Protein AF-0000000086491512 (afdb_homodimer)

Nearest PDB structures (foldseek):
  4dlp-assembly1_A  TM=9.128E-01  e=1.195E-44  Brucella abortus 2308
  5xet-assembly1_C  TM=9.306E-01  e=9.714E-44  Mycobacterium tuberculosis H37Ra
  4eg6-assembly1_A  TM=9.139E-01  e=1.022E-43  Trypanosoma brucei brucei TREU927
  4py2-assembly3_C  TM=9.004E-01  e=7.149E-44  Brucella abortus 2308
  4py2-assembly2_B  TM=9.064E-01  e=6.113E-43  Brucella abortus 2308

Radius of gyration: 36.21 Å; Cα contacts (8 Å, |Δi|>4): 1799; chains: 2; bounding box: 87×126×78 Å

Structure (mmCIF, N/CA/C/O backbone):
data_AF-0000000086491512-model_v1
#
loop_
_entity.id
_entity.type
_entity.pdbx_description
1 polymer 'Methionine--tRNA ligase, mitochondrial'
#
loop_
_atom_site.group_PDB
_atom_site.id
_atom_site.type_symbol
_atom_site.label_atom_id
_atom_site.label_alt_id
_atom_site.label_comp_id
_atom_site.label_asym_id
_atom_site.label_entity_id
_atom_site.label_seq_id
_atom_site.pdbx_PDB_ins_code
_atom_site.Cartn_x
_atom_site.Cartn_y
_atom_site.Cartn_z
_atom_site.occupancy
_atom_site.B_iso_or_equiv
_atom_site.auth_seq_id
_atom_site.auth_comp_id
_atom_site.auth_asym_id
_atom_site.auth_atom_id
_atom_site.pdbx_PDB_model_num
ATOM 1 N N . MET A 1 1 ? -17.016 -0.251 -33.25 1 19.7 1 MET A N 1
ATOM 2 C CA . MET A 1 1 ? -16.125 -0.388 -32.094 1 19.7 1 MET A CA 1
ATOM 3 C C . MET A 1 1 ? -16.859 -1.003 -30.906 1 19.7 1 MET A C 1
ATOM 5 O O . MET A 1 1 ? -16.281 -1.149 -29.828 1 19.7 1 MET A O 1
ATOM 9 N N . ARG A 1 2 ? -18.297 -1.092 -30.984 1 21.94 2 ARG A N 1
ATOM 10 C CA . ARG A 1 2 ? -19.562 -1.501 -30.391 1 21.94 2 ARG A CA 1
ATOM 11 C C . ARG A 1 2 ? -19.688 -3.02 -30.359 1 21.94 2 ARG A C 1
ATOM 13 O O . ARG A 1 2 ? -20.328 -3.576 -29.469 1 21.94 2 ARG A O 1
ATOM 20 N N . ARG A 1 3 ? -19.328 -3.566 -31.469 1 24.61 3 ARG A N 1
ATOM 21 C CA . ARG A 1 3 ? -19.641 -4.949 -31.812 1 24.61 3 ARG A CA 1
ATOM 22 C C . ARG A 1 3 ? -18.75 -5.918 -31.031 1 24.61 3 ARG A C 1
ATOM 24 O O . ARG A 1 3 ? -19.094 -7.094 -30.891 1 24.61 3 ARG A O 1
ATOM 31 N N . LEU A 1 4 ? -17.516 -5.441 -31 1 23.3 4 LEU A N 1
ATOM 32 C CA . LEU A 1 4 ? -16.578 -6.492 -30.594 1 23.3 4 LEU A CA 1
ATOM 33 C C . LEU A 1 4 ? -16.734 -6.824 -29.109 1 23.3 4 LEU A C 1
ATOM 35 O O . LEU A 1 4 ? -15.992 -7.645 -28.578 1 23.3 4 LEU A O 1
ATOM 39 N N . LEU A 1 5 ? -17.594 -6.02 -28.438 1 23.36 5 LEU A N 1
ATOM 40 C CA . LEU A 1 5 ? -17.719 -6.039 -26.984 1 23.36 5 LEU A CA 1
ATOM 41 C C . LEU A 1 5 ? -18.578 -7.223 -26.531 1 23.36 5 LEU A C 1
ATOM 43 O O . LEU A 1 5 ? -18.797 -7.406 -25.344 1 23.36 5 LEU A O 1
ATOM 47 N N . SER A 1 6 ? -19.344 -7.848 -27.438 1 23.67 6 SER A N 1
ATOM 48 C CA . SER A 1 6 ? -20.5 -8.68 -27.125 1 23.67 6 SER A CA 1
ATOM 49 C C . SER A 1 6 ? -20.078 -10.055 -26.625 1 23.67 6 SER A C 1
ATOM 51 O O . SER A 1 6 ? -20.812 -10.711 -25.891 1 23.67 6 SER A O 1
ATOM 53 N N . LYS A 1 7 ? -19.125 -10.648 -27.359 1 30.23 7 LYS A N 1
ATOM 54 C CA . LYS A 1 7 ? -18.984 -12.094 -27.297 1 30.23 7 LYS A CA 1
ATOM 55 C C . LYS A 1 7 ? -18.422 -12.523 -25.953 1 30.23 7 LYS A C 1
ATOM 57 O O . LYS A 1 7 ? -18.281 -13.719 -25.672 1 30.23 7 LYS A O 1
ATOM 62 N N . PHE A 1 8 ? -17.719 -11.703 -25.328 1 28.42 8 PHE A N 1
ATOM 63 C CA . PHE A 1 8 ? -16.969 -12.289 -24.219 1 28.42 8 PHE A CA 1
ATOM 64 C C . PHE A 1 8 ? -17.859 -12.516 -23.016 1 28.42 8 PHE A C 1
ATOM 66 O O . PHE A 1 8 ? -17.375 -12.703 -21.891 1 28.42 8 PHE A O 1
ATOM 73 N N . PHE A 1 9 ? -19.219 -12.391 -23.219 1 28.22 9 PHE A N 1
ATOM 74 C CA . PHE A 1 9 ? -20.109 -12.398 -22.062 1 28.22 9 PHE A CA 1
ATOM 75 C C . PHE A 1 9 ? -20.266 -13.812 -21.516 1 28.22 9 PHE A C 1
ATOM 77 O O . PHE A 1 9 ? -20.656 -14 -20.359 1 28.22 9 PHE A O 1
ATOM 84 N N . ALA A 1 10 ? -20.766 -14.781 -22.438 1 27.97 10 ALA A N 1
ATOM 85 C CA . ALA A 1 10 ? -21.672 -15.812 -21.922 1 27.97 10 ALA A CA 1
ATOM 86 C C . ALA A 1 10 ? -20.906 -16.859 -21.109 1 27.97 10 ALA A C 1
ATOM 88 O O . ALA A 1 10 ? -21.375 -17.969 -20.906 1 27.97 10 ALA A O 1
ATOM 89 N N . GLN A 1 11 ? -19.656 -16.922 -21.203 1 26.17 11 GLN A N 1
ATOM 90 C CA . GLN A 1 11 ? -19.203 -18.125 -20.531 1 26.17 11 GLN A CA 1
ATOM 91 C C . GLN A 1 11 ? -19.625 -18.125 -19.062 1 26.17 11 GLN A C 1
ATOM 93 O O . GLN A 1 11 ? -19.766 -17.062 -18.453 1 26.17 11 GLN A O 1
ATOM 98 N N . LYS A 1 12 ? -20.109 -19.219 -18.516 1 33 12 LYS A N 1
ATOM 99 C CA . LYS A 1 12 ? -20.422 -19.391 -17.094 1 33 12 LYS A CA 1
ATOM 100 C C . LYS A 1 12 ? -19.375 -18.688 -16.234 1 33 12 LYS A C 1
ATOM 102 O O . LYS A 1 12 ? -18.172 -18.906 -16.375 1 33 12 LYS A O 1
ATOM 107 N N . PRO A 1 13 ? -19.797 -17.406 -15.711 1 35.28 13 PRO A N 1
ATOM 108 C CA . PRO A 1 13 ? -18.859 -16.594 -14.922 1 35.28 13 PRO A CA 1
ATOM 109 C C . PRO A 1 13 ? -17.922 -17.438 -14.062 1 35.28 13 PRO A C 1
ATOM 111 O O . PRO A 1 13 ? -18.359 -18.078 -13.102 1 35.28 13 PRO A O 1
ATOM 114 N N . THR A 1 14 ? -17.266 -18.422 -14.523 1 35.38 14 THR A N 1
ATOM 115 C CA . THR A 1 14 ? -16.25 -18.969 -13.641 1 35.38 14 THR A CA 1
ATOM 116 C C . THR A 1 14 ? -15.672 -17.875 -12.734 1 35.38 14 THR A C 1
ATOM 118 O O . THR A 1 14 ? -15.203 -16.844 -13.219 1 35.38 14 THR A O 1
ATOM 121 N N . ARG A 1 15 ? -15.898 -17.984 -11.312 1 40.69 15 ARG A N 1
ATOM 122 C CA . ARG A 1 15 ? -15.797 -17.188 -10.094 1 40.69 15 ARG A CA 1
ATOM 123 C C . ARG A 1 15 ? -14.5 -16.391 -10.07 1 40.69 15 ARG A C 1
ATOM 125 O O . ARG A 1 15 ? -14.5 -15.195 -9.797 1 40.69 15 ARG A O 1
ATOM 132 N N . ASN A 1 16 ? -13.328 -17.062 -9.484 1 45.84 16 ASN A N 1
ATOM 133 C CA . ASN A 1 16 ? -12.25 -16.391 -8.766 1 45.84 16 ASN A CA 1
ATOM 134 C C . ASN A 1 16 ? -11.305 -15.664 -9.711 1 45.84 16 ASN A C 1
ATOM 136 O O . ASN A 1 16 ? -10.789 -16.266 -10.664 1 45.84 16 ASN A O 1
ATOM 140 N N . LEU A 1 17 ? -11.523 -14.531 -10.062 1 53.06 17 LEU A N 1
ATOM 141 C CA . LEU A 1 17 ? -10.562 -13.758 -10.844 1 53.06 17 LEU A CA 1
ATOM 142 C C . LEU A 1 17 ? -9.133 -14.133 -10.477 1 53.06 17 LEU A C 1
ATOM 144 O O . LEU A 1 17 ? -8.836 -14.406 -9.312 1 53.06 17 LEU A O 1
ATOM 148 N N . PRO A 1 18 ? -8.352 -14.195 -11.516 1 61.28 18 PRO A N 1
ATOM 149 C CA . PRO A 1 18 ? -6.984 -14.695 -11.344 1 61.28 18 PRO A CA 1
ATOM 150 C C . PRO A 1 18 ? -6.125 -13.781 -10.477 1 61.28 18 PRO A C 1
ATOM 152 O O . PRO A 1 18 ? -6.402 -12.578 -10.375 1 61.28 18 PRO A O 1
ATOM 155 N N . LYS A 1 19 ? -5.352 -14.273 -9.727 1 86.06 19 LYS A N 1
ATOM 156 C CA . LYS A 1 19 ? -4.266 -13.617 -9.008 1 86.06 19 LYS A CA 1
ATOM 157 C C . LYS A 1 19 ? -3.004 -13.547 -9.867 1 86.06 19 LYS A C 1
ATOM 159 O O . LYS A 1 19 ? -2.926 -14.18 -10.922 1 86.06 19 LYS A O 1
ATOM 164 N N . LEU A 1 20 ? -2.088 -12.719 -9.523 1 94.25 20 LEU A N 1
ATOM 165 C CA . LEU A 1 20 ? -0.943 -12.445 -10.383 1 94.25 20 LEU A CA 1
ATOM 166 C C . LEU A 1 20 ? 0.305 -13.156 -9.875 1 94.25 20 LEU A C 1
ATOM 168 O O . LEU A 1 20 ? 0.62 -13.086 -8.68 1 94.25 20 LEU A O 1
ATOM 172 N N . VAL A 1 21 ? 0.899 -13.938 -10.68 1 97.5 21 VAL A N 1
ATOM 173 C CA . VAL A 1 21 ? 2.236 -14.469 -10.445 1 97.5 21 VAL A CA 1
ATOM 174 C C . VAL A 1 21 ? 3.127 -14.18 -11.648 1 97.5 21 VAL A C 1
ATOM 176 O O . VAL A 1 21 ? 2.682 -14.273 -12.797 1 97.5 21 VAL A O 1
ATOM 179 N N . THR A 1 22 ? 4.34 -13.695 -11.383 1 98.5 22 THR A N 1
ATOM 180 C CA . THR A 1 22 ? 5.176 -13.242 -12.492 1 98.5 22 THR A CA 1
ATOM 181 C C . THR A 1 22 ? 6.594 -13.781 -12.352 1 98.5 22 THR A C 1
ATOM 183 O O . THR A 1 22 ? 7.066 -14.039 -11.242 1 98.5 22 THR A O 1
ATOM 186 N N . THR A 1 23 ? 7.246 -14.023 -13.406 1 98.56 23 THR A N 1
ATOM 187 C CA . THR A 1 23 ? 8.703 -14.062 -13.445 1 98.56 23 THR A CA 1
ATOM 188 C C . THR A 1 23 ? 9.273 -12.664 -13.695 1 98.56 23 THR A C 1
ATOM 190 O O . THR A 1 23 ? 8.523 -11.719 -13.93 1 98.56 23 THR A O 1
ATOM 193 N N . PRO A 1 24 ? 10.594 -12.562 -13.547 1 98 24 PRO A N 1
ATOM 194 C CA . PRO A 1 24 ? 11.141 -11.344 -14.148 1 98 24 PRO A CA 1
ATOM 195 C C . PRO A 1 24 ? 10.945 -11.305 -15.664 1 98 24 PRO A C 1
ATOM 197 O O . PRO A 1 24 ? 10.477 -12.281 -16.266 1 98 24 PRO A O 1
ATOM 200 N N . ILE A 1 25 ? 11.109 -10.195 -16.234 1 97.94 25 ILE A N 1
ATOM 201 C CA . ILE A 1 25 ? 11.281 -10.156 -17.672 1 97.94 25 ILE A CA 1
ATOM 202 C C . ILE A 1 25 ? 12.766 -10.234 -18.031 1 97.94 25 ILE A C 1
ATOM 204 O O . ILE A 1 25 ? 13.594 -9.617 -17.359 1 97.94 25 ILE A O 1
ATOM 208 N N . PHE A 1 26 ? 13.094 -11.07 -18.969 1 96.62 26 PHE A N 1
ATOM 209 C CA . PHE A 1 26 ? 14.477 -11.445 -19.219 1 96.62 26 PHE A CA 1
ATOM 210 C C . PHE A 1 26 ? 15.133 -10.477 -20.203 1 96.62 26 PHE A C 1
ATOM 212 O O . PHE A 1 26 ? 14.523 -10.086 -21.188 1 96.62 26 PHE A O 1
ATOM 219 N N . TYR A 1 27 ? 16.328 -10.094 -19.859 1 92.31 27 TYR A N 1
ATOM 220 C CA . TYR A 1 27 ? 17.062 -9.109 -20.641 1 92.31 27 TYR A CA 1
ATOM 221 C C . TYR A 1 27 ? 17.531 -9.703 -21.969 1 92.31 27 TYR A C 1
ATOM 223 O O . TYR A 1 27 ? 18.031 -10.836 -22 1 92.31 27 TYR A O 1
ATOM 231 N N . VAL A 1 28 ? 17.422 -9.023 -23.062 1 90.88 28 VAL A N 1
ATOM 232 C CA . VAL A 1 28 ? 17.594 -9.602 -24.391 1 90.88 28 VAL A CA 1
ATOM 233 C C . VAL A 1 28 ? 19.016 -9.375 -24.891 1 90.88 28 VAL A C 1
ATOM 235 O O . VAL A 1 28 ? 19.266 -9.289 -26.094 1 90.88 28 VAL A O 1
ATOM 238 N N . ASN A 1 29 ? 19.953 -9.305 -24.031 1 80.12 29 ASN A N 1
ATOM 239 C CA . ASN A 1 29 ? 21.328 -9.086 -24.469 1 80.12 29 ASN A CA 1
ATOM 240 C C . ASN A 1 29 ? 22 -10.406 -24.828 1 80.12 29 ASN A C 1
ATOM 242 O O . ASN A 1 29 ? 23.078 -10.406 -25.438 1 80.12 29 ASN A O 1
ATOM 246 N N . ASP A 1 30 ? 21.375 -11.516 -24.406 1 79.31 30 ASP A N 1
ATOM 247 C CA . ASP A 1 30 ? 21.938 -12.82 -24.703 1 79.31 30 ASP A CA 1
ATOM 248 C C . ASP A 1 30 ? 20.859 -13.875 -24.875 1 79.31 30 ASP A C 1
ATOM 250 O O . ASP A 1 30 ? 19.672 -13.578 -24.703 1 79.31 30 ASP A O 1
ATOM 254 N N . VAL A 1 31 ? 21.312 -15.125 -25.25 1 83.25 31 VAL A N 1
ATOM 255 C CA . VAL A 1 31 ? 20.375 -16.219 -25.484 1 83.25 31 VAL A CA 1
ATOM 256 C C . VAL A 1 31 ? 19.938 -16.828 -24.156 1 83.25 31 VAL A C 1
ATOM 258 O O . VAL A 1 31 ? 20.688 -16.812 -23.188 1 83.25 31 VAL A O 1
ATOM 261 N N . PRO A 1 32 ? 18.719 -17.344 -24.203 1 90.44 32 PRO A N 1
ATOM 262 C CA . PRO A 1 32 ? 18.234 -17.969 -22.969 1 90.44 32 PRO A CA 1
ATOM 263 C C . PRO A 1 32 ? 19.031 -19.234 -22.609 1 90.44 32 PRO A C 1
ATOM 265 O O . PRO A 1 32 ? 19.562 -19.906 -23.5 1 90.44 32 PRO A O 1
ATOM 268 N N . HIS A 1 33 ? 19.141 -19.516 -21.375 1 89.88 33 HIS A N 1
ATOM 269 C CA . HIS A 1 33 ? 19.828 -20.703 -20.859 1 89.88 33 HIS A CA 1
ATOM 270 C C . HIS A 1 33 ? 19.016 -21.359 -19.75 1 89.88 33 HIS A C 1
ATOM 272 O O . HIS A 1 33 ? 17.859 -21 -19.516 1 89.88 33 HIS A O 1
ATOM 278 N N . VAL A 1 34 ? 19.625 -22.281 -19.047 1 92.81 34 VAL A N 1
ATOM 279 C CA . VAL A 1 34 ? 18.938 -23.172 -18.109 1 92.81 34 VAL A CA 1
ATOM 280 C C . VAL A 1 34 ? 18.375 -22.344 -16.953 1 92.81 34 VAL A C 1
ATOM 282 O O . VAL A 1 34 ? 17.297 -22.656 -16.438 1 92.81 34 VAL A O 1
ATOM 285 N N . GLY A 1 35 ? 19.109 -21.328 -16.562 1 93.06 35 GLY A N 1
ATOM 286 C CA . GLY A 1 35 ? 18.641 -20.469 -15.484 1 93.06 35 GLY A CA 1
ATOM 287 C C . GLY A 1 35 ? 17.312 -19.797 -15.797 1 93.06 35 GLY A C 1
ATOM 288 O O . GLY A 1 35 ? 16.438 -19.703 -14.938 1 93.06 35 GLY A O 1
ATOM 289 N N . HIS A 1 36 ? 17.156 -19.297 -17 1 95.31 36 HIS A N 1
ATOM 290 C CA . HIS A 1 36 ? 15.914 -18.672 -17.438 1 95.31 36 HIS A CA 1
ATOM 291 C C . HIS A 1 36 ? 14.773 -19.688 -17.453 1 95.31 36 HIS A C 1
ATOM 293 O O . HIS A 1 36 ? 13.664 -19.375 -17.016 1 95.31 36 HIS A O 1
ATOM 299 N N . LEU A 1 37 ? 15.086 -20.812 -17.953 1 96.5 37 LEU A N 1
ATOM 300 C CA . LEU A 1 37 ? 14.078 -21.875 -18.016 1 96.5 37 LEU A CA 1
ATOM 301 C C . LEU A 1 37 ? 13.609 -22.25 -16.609 1 96.5 37 LEU A C 1
ATOM 303 O O . LEU A 1 37 ? 12.414 -22.453 -16.391 1 96.5 37 LEU A O 1
ATOM 307 N N . TYR A 1 38 ? 14.547 -22.344 -15.688 1 97.38 38 TYR A N 1
ATOM 308 C CA . TYR A 1 38 ? 14.203 -22.734 -14.328 1 97.38 38 TYR A CA 1
ATOM 309 C C . TYR A 1 38 ? 13.211 -21.75 -13.711 1 97.38 38 TYR A C 1
ATOM 311 O O . TYR A 1 38 ? 12.211 -22.172 -13.125 1 97.38 38 TYR A O 1
ATOM 319 N N . THR A 1 39 ? 13.508 -20.469 -13.859 1 98.12 39 THR A N 1
ATOM 320 C CA . THR A 1 39 ? 12.609 -19.453 -13.32 1 98.12 39 THR A CA 1
ATOM 321 C C . THR A 1 39 ? 11.219 -19.578 -13.914 1 98.12 39 THR A C 1
ATOM 323 O O . THR A 1 39 ? 10.219 -19.562 -13.188 1 98.12 39 THR A O 1
ATOM 326 N N . ALA A 1 40 ? 11.164 -19.719 -15.195 1 98.19 40 ALA A N 1
ATOM 327 C CA . ALA A 1 40 ? 9.875 -19.859 -15.875 1 98.19 40 ALA A CA 1
ATOM 328 C C . ALA A 1 40 ? 9.156 -21.141 -15.445 1 98.19 40 ALA A C 1
ATOM 330 O O . ALA A 1 40 ? 7.934 -21.141 -15.305 1 98.19 40 ALA A O 1
ATOM 331 N N . LEU A 1 41 ? 9.898 -22.156 -15.242 1 98.12 41 LEU A N 1
ATOM 332 C CA . LEU A 1 41 ? 9.344 -23.438 -14.836 1 98.12 41 LEU A CA 1
ATOM 333 C C . LEU A 1 41 ? 8.727 -23.359 -13.445 1 98.12 41 LEU A C 1
ATOM 335 O O . LEU A 1 41 ? 7.699 -23.969 -13.172 1 98.12 41 LEU A O 1
ATOM 339 N N . LEU A 1 42 ? 9.375 -22.656 -12.547 1 98.5 42 LEU A N 1
ATOM 340 C CA . LEU A 1 42 ? 8.812 -22.453 -11.219 1 98.5 42 LEU A CA 1
ATOM 341 C C . LEU A 1 42 ? 7.438 -21.812 -11.305 1 98.5 42 LEU A C 1
ATOM 343 O O . LEU A 1 42 ? 6.492 -22.266 -10.648 1 98.5 42 LEU A O 1
ATOM 347 N N . GLY A 1 43 ? 7.387 -20.766 -12.125 1 98.38 43 GLY A N 1
ATOM 348 C CA . GLY A 1 43 ? 6.109 -20.109 -12.297 1 98.38 43 GLY A CA 1
ATOM 349 C C . GLY A 1 43 ? 5.055 -20.984 -12.945 1 98.38 43 GLY A C 1
ATOM 350 O O . GLY A 1 43 ? 3.904 -21.016 -12.508 1 98.38 43 GLY A O 1
ATOM 351 N N . ASP A 1 44 ? 5.402 -21.719 -13.945 1 98.5 44 ASP A N 1
ATOM 352 C CA . ASP A 1 44 ? 4.484 -22.578 -14.688 1 98.5 44 ASP A CA 1
ATOM 353 C C . ASP A 1 44 ? 3.963 -23.703 -13.797 1 98.5 44 ASP A C 1
ATOM 355 O O . ASP A 1 44 ? 2.752 -23.938 -13.719 1 98.5 44 ASP A O 1
ATOM 359 N N . ALA A 1 45 ? 4.93 -24.391 -13.195 1 98.62 45 ALA A N 1
ATOM 360 C CA . ALA A 1 45 ? 4.543 -25.516 -12.352 1 98.62 45 ALA A CA 1
ATOM 361 C C . ALA A 1 45 ? 3.637 -25.062 -11.211 1 98.62 45 ALA A C 1
ATOM 363 O O . ALA A 1 45 ? 2.652 -25.734 -10.883 1 98.62 45 ALA A O 1
ATOM 364 N N . TRP A 1 46 ? 3.973 -23.938 -10.617 1 98.31 46 TRP A N 1
ATOM 365 C CA . TRP A 1 46 ? 3.162 -23.422 -9.523 1 98.31 46 TRP A CA 1
ATOM 366 C C . TRP A 1 46 ? 1.771 -23.031 -10.008 1 98.31 46 TRP A C 1
ATOM 368 O O . TRP A 1 46 ? 0.772 -23.312 -9.336 1 98.31 46 TRP A O 1
ATOM 378 N N . SER A 1 47 ? 1.719 -22.391 -11.156 1 97.69 47 SER A N 1
ATOM 379 C CA . SER A 1 47 ? 0.435 -22.016 -11.734 1 97.69 47 SER A CA 1
ATOM 380 C C . SER A 1 47 ? -0.414 -23.234 -12.055 1 97.69 47 SER A C 1
ATOM 382 O O . SER A 1 47 ? -1.627 -23.234 -11.836 1 97.69 47 SER A O 1
ATOM 384 N N . ARG A 1 48 ? 0.188 -24.25 -12.578 1 97.75 48 ARG A N 1
ATOM 385 C CA . ARG A 1 48 ? -0.52 -25.5 -12.875 1 97.75 48 ARG A CA 1
ATOM 386 C C . ARG A 1 48 ? -1.053 -26.141 -11.594 1 97.75 48 ARG A C 1
ATOM 388 O O . ARG A 1 48 ? -2.16 -26.688 -11.586 1 97.75 48 ARG A O 1
ATOM 395 N N . PHE A 1 49 ? -0.253 -26.125 -10.562 1 98 49 PHE A N 1
ATOM 396 C CA . PHE A 1 49 ? -0.697 -26.672 -9.289 1 98 49 PHE A CA 1
ATOM 397 C C . PHE A 1 49 ? -1.909 -25.922 -8.766 1 98 49 PHE A C 1
ATOM 399 O O . PHE A 1 49 ? -2.854 -26.516 -8.25 1 98 49 PHE A O 1
ATOM 406 N N . GLN A 1 50 ? -1.819 -24.562 -8.914 1 96.38 50 GLN A N 1
ATOM 407 C CA . GLN A 1 50 ? -2.975 -23.766 -8.516 1 96.38 50 GLN A CA 1
ATOM 408 C C . GLN A 1 50 ? -4.215 -24.141 -9.312 1 96.38 50 GLN A C 1
ATOM 410 O O . GLN A 1 50 ? -5.309 -24.266 -8.758 1 96.38 50 GLN A O 1
ATOM 415 N N . ARG A 1 51 ? -4.059 -24.359 -10.562 1 94.5 51 ARG A N 1
ATOM 416 C CA . ARG A 1 51 ? -5.18 -24.766 -11.406 1 94.5 51 ARG A CA 1
ATOM 417 C C . ARG A 1 51 ? -5.719 -26.125 -10.984 1 94.5 51 ARG A C 1
ATOM 419 O O . ARG A 1 51 ? -6.922 -26.375 -11.07 1 94.5 51 ARG A O 1
ATOM 426 N N . LEU A 1 52 ? -4.793 -26.984 -10.617 1 95.69 52 LEU A N 1
ATOM 427 C CA . LEU A 1 52 ? -5.188 -28.297 -10.109 1 95.69 52 LEU A CA 1
ATOM 428 C C . LEU A 1 52 ? -6.113 -28.156 -8.906 1 95.69 52 LEU A C 1
ATOM 430 O O . LEU A 1 52 ? -6.953 -29.031 -8.656 1 95.69 52 LEU A O 1
ATOM 434 N N . GLN A 1 53 ? -5.973 -27.109 -8.203 1 93.75 53 GLN A N 1
ATOM 435 C CA . GLN A 1 53 ? -6.785 -26.812 -7.023 1 93.75 53 GLN A CA 1
ATOM 436 C C . GLN A 1 53 ? -8.016 -26 -7.395 1 93.75 53 GLN A C 1
ATOM 438 O O . GLN A 1 53 ? -8.789 -25.594 -6.52 1 93.75 53 GLN A O 1
ATOM 443 N N . GLY A 1 54 ? -8.133 -25.609 -8.648 1 90.12 54 GLY A N 1
ATOM 444 C CA . GLY A 1 54 ? -9.289 -24.859 -9.117 1 90.12 54 GLY A CA 1
ATOM 445 C C . GLY A 1 54 ? -9.078 -23.359 -9.07 1 90.12 54 GLY A C 1
ATOM 446 O O . GLY A 1 54 ? -10.031 -22.578 -9.164 1 90.12 54 GLY A O 1
ATOM 447 N N . ILE A 1 55 ? -7.859 -22.922 -8.891 1 89.19 55 ILE A N 1
ATOM 448 C CA . ILE A 1 55 ? -7.539 -21.5 -8.828 1 89.19 55 ILE A CA 1
ATOM 449 C C . ILE A 1 55 ? -6.773 -21.078 -10.078 1 89.19 55 ILE A C 1
ATOM 451 O O . ILE A 1 55 ? -5.754 -21.688 -10.422 1 89.19 55 ILE A O 1
ATOM 455 N N . ASP A 1 56 ? -7.191 -20.047 -10.68 1 88.44 56 ASP A N 1
ATOM 456 C CA . ASP A 1 56 ? -6.527 -19.594 -11.891 1 88.44 56 ASP A CA 1
ATOM 457 C C . ASP A 1 56 ? -5.672 -18.359 -11.609 1 88.44 56 ASP A C 1
ATOM 459 O O . ASP A 1 56 ? -6.137 -17.391 -10.992 1 88.44 56 ASP A O 1
ATOM 463 N N . TYR A 1 57 ? -4.496 -18.422 -11.969 1 89.62 57 TYR A N 1
ATOM 464 C CA . TYR A 1 57 ? -3.572 -17.297 -11.828 1 89.62 57 TYR A CA 1
ATOM 465 C C . TYR A 1 57 ? -3.195 -16.719 -13.188 1 89.62 57 TYR A C 1
ATOM 467 O O . TYR A 1 57 ? -3.156 -17.453 -14.188 1 89.62 57 TYR A O 1
ATOM 475 N N . HIS A 1 58 ? -3.068 -15.391 -13.219 1 93.31 58 HIS A N 1
ATOM 476 C CA . HIS A 1 58 ? -2.451 -14.703 -14.352 1 93.31 58 HIS A CA 1
ATOM 477 C C . HIS A 1 58 ? -0.931 -14.797 -14.289 1 93.31 58 HIS A C 1
ATOM 479 O O . HIS A 1 58 ? -0.289 -14.023 -13.57 1 93.31 58 HIS A O 1
ATOM 485 N N . PHE A 1 59 ? -0.373 -15.797 -15.023 1 97.69 59 PHE A N 1
ATOM 486 C CA . PHE A 1 59 ? 1.067 -16.031 -15.031 1 97.69 59 PHE A CA 1
ATOM 487 C C . PHE A 1 59 ? 1.729 -15.289 -16.188 1 97.69 59 PHE A C 1
ATOM 489 O O . PHE A 1 59 ? 1.461 -15.57 -17.359 1 97.69 59 PHE A O 1
ATOM 496 N N . THR A 1 60 ? 2.666 -14.328 -15.797 1 98.06 60 THR A N 1
ATOM 497 C CA . THR A 1 60 ? 3.215 -13.492 -16.859 1 98.06 60 THR A CA 1
ATOM 498 C C . THR A 1 60 ? 4.738 -13.57 -16.875 1 98.06 60 THR A C 1
ATOM 500 O O . THR A 1 60 ? 5.363 -13.844 -15.852 1 98.06 60 THR A O 1
ATOM 503 N N . THR A 1 61 ? 5.289 -13.484 -18 1 98.38 61 THR A N 1
ATOM 504 C CA . THR A 1 61 ? 6.719 -13.391 -18.281 1 98.38 61 THR A CA 1
ATOM 505 C C . THR A 1 61 ? 6.984 -12.422 -19.422 1 98.38 61 THR A C 1
ATOM 507 O O . THR A 1 61 ? 6.109 -11.641 -19.797 1 98.38 61 THR A O 1
ATOM 510 N N . GLY A 1 62 ? 8.211 -12.305 -19.891 1 98.25 62 GLY A N 1
ATOM 511 C CA . GLY A 1 62 ? 8.5 -11.391 -20.984 1 98.25 62 GLY A CA 1
ATOM 512 C C . GLY A 1 62 ? 9.977 -11.078 -21.125 1 98.25 62 GLY A C 1
ATOM 513 O O . GLY A 1 62 ? 10.828 -11.836 -20.656 1 98.25 62 GLY A O 1
ATOM 514 N N . THR A 1 63 ? 10.203 -9.992 -21.891 1 98.44 63 THR A N 1
ATOM 515 C CA . THR A 1 63 ? 11.594 -9.609 -22.141 1 98.44 63 THR A CA 1
ATOM 516 C C . THR A 1 63 ? 11.789 -8.117 -21.922 1 98.44 63 THR A C 1
ATOM 518 O O . THR A 1 63 ? 10.906 -7.316 -22.234 1 98.44 63 THR A O 1
ATOM 521 N N . ASP A 1 64 ? 12.898 -7.785 -21.312 1 97.25 64 ASP A N 1
ATOM 522 C CA . ASP A 1 64 ? 13.375 -6.418 -21.156 1 97.25 64 ASP A CA 1
ATOM 523 C C . ASP A 1 64 ? 14.25 -6 -22.328 1 97.25 64 ASP A C 1
ATOM 525 O O . ASP A 1 64 ? 15.336 -6.555 -22.531 1 97.25 64 ASP A O 1
ATOM 529 N N . GLU A 1 65 ? 13.867 -4.992 -23.031 1 97.44 65 GLU A N 1
ATOM 530 C CA . GLU A 1 65 ? 14.422 -4.824 -24.375 1 97.44 65 GLU A CA 1
ATOM 531 C C . GLU A 1 65 ? 15.07 -3.455 -24.531 1 97.44 65 GLU A C 1
ATOM 533 O O . GLU A 1 65 ? 15.414 -3.051 -25.656 1 97.44 65 GLU A O 1
ATOM 538 N N . HIS A 1 66 ? 15.211 -2.756 -23.484 1 95.19 66 HIS A N 1
ATOM 539 C CA . HIS A 1 66 ? 15.828 -1.438 -23.531 1 95.19 66 HIS A CA 1
ATOM 540 C C . HIS A 1 66 ? 17.188 -1.445 -22.844 1 95.19 66 HIS A C 1
ATOM 542 O O . HIS A 1 66 ? 17.562 -2.428 -22.203 1 95.19 66 HIS A O 1
ATOM 548 N N . GLY A 1 67 ? 18.016 -0.317 -23.031 1 90.56 67 GLY A N 1
ATOM 549 C CA . GLY A 1 67 ? 19.266 -0.128 -22.312 1 90.56 67 GLY A CA 1
ATOM 550 C C . GLY A 1 67 ? 20.484 -0.123 -23.219 1 90.56 67 GLY A C 1
ATOM 551 O O . GLY A 1 67 ? 20.406 -0.52 -24.391 1 90.56 67 GLY A O 1
ATOM 552 N N . LEU A 1 68 ? 21.562 0.258 -22.656 1 86.31 68 LEU A N 1
ATOM 553 C CA . LEU A 1 68 ? 22.797 0.42 -23.391 1 86.31 68 LEU A CA 1
ATOM 554 C C . LEU A 1 68 ? 23.328 -0.928 -23.875 1 86.31 68 LEU A C 1
ATOM 556 O O . LEU A 1 68 ? 23.828 -1.046 -25 1 86.31 68 LEU A O 1
ATOM 560 N N . LYS A 1 69 ? 23.203 -1.958 -23.078 1 86 69 LYS A N 1
ATOM 561 C CA . LYS A 1 69 ? 23.719 -3.279 -23.406 1 86 69 LYS A CA 1
ATOM 562 C C . LYS A 1 69 ? 22.984 -3.867 -24.609 1 86 69 LYS A C 1
ATOM 564 O O . LYS A 1 69 ? 23.578 -4.547 -25.453 1 86 69 LYS A O 1
ATOM 569 N N . VAL A 1 70 ? 21.75 -3.656 -24.641 1 90.75 70 VAL A N 1
ATOM 570 C CA . VAL A 1 70 ? 20.938 -4.137 -25.766 1 90.75 70 VAL A CA 1
ATOM 571 C C . VAL A 1 70 ? 21.359 -3.418 -27.047 1 90.75 70 VAL A C 1
ATOM 573 O O . VAL A 1 70 ? 21.531 -4.051 -28.094 1 90.75 70 VAL A O 1
ATOM 576 N N . HIS A 1 71 ? 21.516 -2.146 -26.922 1 89.94 71 HIS A N 1
ATOM 577 C CA . HIS A 1 71 ? 21.938 -1.349 -28.062 1 89.94 71 HIS A CA 1
ATOM 578 C C . HIS A 1 71 ? 23.297 -1.814 -28.578 1 89.94 71 HIS A C 1
ATOM 580 O O . HIS A 1 71 ? 23.5 -1.981 -29.781 1 89.94 71 HIS A O 1
ATOM 586 N N . GLN A 1 72 ? 24.188 -1.999 -27.672 1 88.12 72 GLN A N 1
ATOM 587 C CA . GLN A 1 72 ? 25.547 -2.436 -28.031 1 88.12 72 GLN A CA 1
ATOM 588 C C . GLN A 1 72 ? 25.516 -3.82 -28.672 1 88.12 72 GLN A C 1
ATOM 590 O O . GLN A 1 72 ? 26.234 -4.07 -29.641 1 88.12 72 GLN A O 1
ATOM 595 N N . SER A 1 73 ? 24.734 -4.688 -28.094 1 89.5 73 SER A N 1
ATOM 596 C CA . SER A 1 73 ? 24.625 -6.027 -28.672 1 89.5 73 SER A CA 1
ATOM 597 C C . SER A 1 73 ? 24.031 -5.984 -30.078 1 89.5 73 SER A C 1
ATOM 599 O O . SER A 1 73 ? 24.469 -6.723 -30.953 1 89.5 73 SER A O 1
ATOM 601 N N . ALA A 1 74 ? 23.031 -5.191 -30.266 1 92.25 74 ALA A N 1
ATOM 602 C CA . ALA A 1 74 ? 22.438 -5.016 -31.594 1 92.25 74 ALA A CA 1
ATOM 603 C C . ALA A 1 74 ? 23.469 -4.527 -32.594 1 92.25 74 ALA A C 1
ATOM 605 O O . ALA A 1 74 ? 23.547 -5.039 -33.719 1 92.25 74 ALA A O 1
ATOM 606 N N . LEU A 1 75 ? 24.25 -3.566 -32.188 1 90.94 75 LEU A N 1
ATOM 607 C CA . LEU A 1 75 ? 25.297 -3.014 -33.062 1 90.94 75 LEU A CA 1
ATOM 608 C C . LEU A 1 75 ? 26.328 -4.078 -33.406 1 90.94 75 LEU A C 1
ATOM 610 O O . LEU A 1 75 ? 26.781 -4.156 -34.531 1 90.94 75 LEU A O 1
ATOM 614 N N . LYS A 1 76 ? 26.734 -4.805 -32.406 1 91.62 76 LYS A N 1
ATOM 615 C CA . LYS A 1 76 ? 27.703 -5.879 -32.625 1 91.62 76 LYS A CA 1
ATOM 616 C C . LYS A 1 76 ? 27.203 -6.879 -33.656 1 91.62 76 LYS A C 1
ATOM 618 O O . LYS A 1 76 ? 28 -7.461 -34.406 1 91.62 76 LYS A O 1
ATOM 623 N N . HIS A 1 77 ? 25.984 -7.094 -33.719 1 92.12 77 HIS A N 1
ATOM 624 C CA . HIS A 1 77 ? 25.391 -8.039 -34.656 1 92.12 77 HIS A CA 1
ATOM 625 C C . HIS A 1 77 ? 24.969 -7.355 -35.938 1 92.12 77 HIS A C 1
ATOM 627 O O . HIS A 1 77 ? 24.406 -7.992 -36.844 1 92.12 77 HIS A O 1
ATOM 633 N N . GLY A 1 78 ? 25.203 -6.055 -36 1 93.38 78 GLY A N 1
ATOM 634 C CA . GLY A 1 78 ? 24.875 -5.293 -37.188 1 93.38 78 GLY A CA 1
ATOM 635 C C . GLY A 1 78 ? 23.391 -5.172 -37.438 1 93.38 78 GLY A C 1
ATOM 636 O O . GLY A 1 78 ? 22.938 -5.156 -38.594 1 93.38 78 GLY A O 1
ATOM 637 N N . GLU A 1 79 ? 22.641 -5.211 -36.469 1 93.75 79 GLU A N 1
ATOM 638 C CA . GLU A 1 79 ? 21.172 -5.164 -36.594 1 93.75 79 GLU A CA 1
ATOM 639 C C . GLU A 1 79 ? 20.609 -3.906 -35.938 1 93.75 79 GLU A C 1
ATOM 641 O O . GLU A 1 79 ? 21.266 -3.293 -35.094 1 93.75 79 GLU A O 1
ATOM 646 N N . ASP A 1 80 ? 19.453 -3.541 -36.469 1 94.38 80 ASP A N 1
ATOM 647 C CA . ASP A 1 80 ? 18.672 -2.537 -35.75 1 94.38 80 ASP A CA 1
ATOM 648 C C . ASP A 1 80 ? 18.25 -3.043 -34.375 1 94.38 80 ASP A C 1
ATOM 650 O O . ASP A 1 80 ? 17.891 -4.211 -34.219 1 94.38 80 ASP A O 1
ATOM 654 N N . PRO A 1 81 ? 18.297 -2.131 -33.375 1 94.5 81 PRO A N 1
ATOM 655 C CA . PRO A 1 81 ? 18 -2.578 -32.031 1 94.5 81 PRO A CA 1
ATOM 656 C C . PRO A 1 81 ? 16.656 -3.277 -31.906 1 94.5 81 PRO A C 1
ATOM 658 O O . PRO A 1 81 ? 16.531 -4.309 -31.25 1 94.5 81 PRO A O 1
ATOM 661 N N . LEU A 1 82 ? 15.617 -2.727 -32.438 1 96.19 82 LEU A N 1
ATOM 662 C CA . LEU A 1 82 ? 14.305 -3.342 -32.375 1 96.19 82 LEU A CA 1
ATOM 663 C C . LEU A 1 82 ? 14.289 -4.711 -33.031 1 96.19 82 LEU A C 1
ATOM 665 O O . LEU A 1 82 ? 13.688 -5.656 -32.531 1 96.19 82 LEU A O 1
ATOM 669 N N . ALA A 1 83 ? 14.852 -4.777 -34.188 1 96.31 83 ALA A N 1
ATOM 670 C CA . ALA A 1 83 ? 14.953 -6.055 -34.875 1 96.31 83 ALA A CA 1
ATOM 671 C C . ALA A 1 83 ? 15.719 -7.082 -34.062 1 96.31 83 ALA A C 1
ATOM 673 O O . ALA A 1 83 ? 15.352 -8.258 -34.031 1 96.31 83 ALA A O 1
ATOM 674 N N . PHE A 1 84 ? 16.781 -6.621 -33.5 1 95.75 84 PHE A N 1
ATOM 675 C CA . PHE A 1 84 ? 17.562 -7.477 -32.625 1 95.75 84 PHE A CA 1
ATOM 676 C C . PHE A 1 84 ? 16.719 -7.98 -31.469 1 95.75 84 PHE A C 1
ATOM 678 O O . PHE A 1 84 ? 16.719 -9.172 -31.156 1 95.75 84 PHE A O 1
ATOM 685 N N . CYS A 1 85 ? 15.984 -7.09 -30.812 1 96.69 85 CYS A N 1
ATOM 686 C CA . CYS A 1 85 ? 15.102 -7.453 -29.719 1 96.69 85 CYS A CA 1
ATOM 687 C C . CYS A 1 85 ? 14.047 -8.461 -30.172 1 96.69 85 CYS A C 1
ATOM 689 O O . CYS A 1 85 ? 13.742 -9.406 -29.453 1 96.69 85 CYS A O 1
ATOM 691 N N . ASP A 1 86 ? 13.438 -8.258 -31.359 1 96.88 86 ASP A N 1
ATOM 692 C CA . ASP A 1 86 ? 12.445 -9.18 -31.906 1 96.88 86 ASP A CA 1
ATOM 693 C C . ASP A 1 86 ? 13.008 -10.594 -32 1 96.88 86 ASP A C 1
ATOM 695 O O . ASP A 1 86 ? 12.328 -11.562 -31.672 1 96.88 86 ASP A O 1
ATOM 699 N N . LYS A 1 87 ? 14.18 -10.609 -32.438 1 96 87 LYS A N 1
ATOM 700 C CA . LYS A 1 87 ? 14.836 -11.898 -32.625 1 96 87 LYS A CA 1
ATOM 701 C C . LYS A 1 87 ? 15.086 -12.602 -31.312 1 96 87 LYS A C 1
ATOM 703 O O . LYS A 1 87 ? 14.727 -13.773 -31.141 1 96 87 LYS A O 1
ATOM 708 N N . VAL A 1 88 ? 15.703 -11.922 -30.438 1 95.38 88 VAL A N 1
ATOM 709 C CA . VAL A 1 88 ? 16.062 -12.531 -29.172 1 95.38 88 VAL A CA 1
ATOM 710 C C . VAL A 1 88 ? 14.805 -12.867 -28.375 1 95.38 88 VAL A C 1
ATOM 712 O O . VAL A 1 88 ? 14.719 -13.922 -27.75 1 95.38 88 VAL A O 1
ATOM 715 N N . SER A 1 89 ? 13.836 -11.953 -28.312 1 97.19 89 SER A N 1
ATOM 716 C CA . SER A 1 89 ? 12.562 -12.227 -27.656 1 97.19 89 SER A CA 1
ATOM 717 C C . SER A 1 89 ? 11.891 -13.469 -28.25 1 97.19 89 SER A C 1
ATOM 719 O O . SER A 1 89 ? 11.273 -14.25 -27.531 1 97.19 89 SER A O 1
ATOM 721 N N . GLY A 1 90 ? 11.961 -13.586 -29.547 1 96.88 90 GLY A N 1
ATOM 722 C CA . GLY A 1 90 ? 11.453 -14.781 -30.203 1 96.88 90 GLY A CA 1
ATOM 723 C C . GLY A 1 90 ? 12.094 -16.062 -29.688 1 96.88 90 GLY A C 1
ATOM 724 O O . GLY A 1 90 ? 11.43 -17.078 -29.562 1 96.88 90 GLY A O 1
ATOM 725 N N . ARG A 1 91 ? 13.383 -15.992 -29.438 1 95.31 91 ARG A N 1
ATOM 726 C CA . ARG A 1 91 ? 14.094 -17.156 -28.906 1 95.31 91 ARG A CA 1
ATOM 727 C C . ARG A 1 91 ? 13.578 -17.531 -27.531 1 95.31 91 ARG A C 1
ATOM 729 O O . ARG A 1 91 ? 13.477 -18.719 -27.203 1 95.31 91 ARG A O 1
ATOM 736 N N . PHE A 1 92 ? 13.344 -16.547 -26.734 1 96.75 92 PHE A N 1
ATOM 737 C CA . PHE A 1 92 ? 12.773 -16.812 -25.422 1 96.75 92 PHE A CA 1
ATOM 738 C C . PHE A 1 92 ? 11.398 -17.438 -25.547 1 96.75 92 PHE A C 1
ATOM 740 O O . PHE A 1 92 ? 11.094 -18.406 -24.844 1 96.75 92 PHE A O 1
ATOM 747 N N . ARG A 1 93 ? 10.547 -16.922 -26.359 1 97 93 ARG A N 1
ATOM 748 C CA . ARG A 1 93 ? 9.211 -17.469 -26.578 1 97 93 ARG A CA 1
ATOM 749 C C . ARG A 1 93 ? 9.289 -18.906 -27.078 1 97 93 ARG A C 1
ATOM 751 O O . ARG A 1 93 ? 8.5 -19.766 -26.656 1 97 93 ARG A O 1
ATOM 758 N N . GLN A 1 94 ? 10.219 -19.109 -27.969 1 96 94 GLN A N 1
ATOM 759 C CA . GLN A 1 94 ? 10.422 -20.453 -28.469 1 96 94 GLN A CA 1
ATOM 760 C C . GLN A 1 94 ? 10.836 -21.406 -27.359 1 96 94 GLN A C 1
ATOM 762 O O . GLN A 1 94 ? 10.32 -22.531 -27.266 1 96 94 GLN A O 1
ATOM 767 N N . LEU A 1 95 ? 11.766 -20.953 -26.578 1 95.81 95 LEU A N 1
ATOM 768 C CA . LEU A 1 95 ? 12.203 -21.781 -25.469 1 95.81 95 LEU A CA 1
ATOM 769 C C . LEU A 1 95 ? 11.031 -22.156 -24.562 1 95.81 95 LEU A C 1
ATOM 771 O O . LEU A 1 95 ? 10.859 -23.328 -24.219 1 95.81 95 LEU A O 1
ATOM 775 N N . PHE A 1 96 ? 10.273 -21.172 -24.203 1 97.44 96 PHE A N 1
ATOM 776 C CA . PHE A 1 96 ? 9.164 -21.406 -23.281 1 97.44 96 PHE A CA 1
ATOM 777 C C . PHE A 1 96 ? 8.102 -22.297 -23.938 1 97.44 96 PHE A C 1
ATOM 779 O O . PHE A 1 96 ? 7.555 -23.188 -23.281 1 97.44 96 PHE A O 1
ATOM 786 N N . ALA A 1 97 ? 7.855 -22.094 -25.203 1 97.06 97 ALA A N 1
ATOM 787 C CA . ALA A 1 97 ? 6.902 -22.938 -25.922 1 97.06 97 ALA A CA 1
ATOM 788 C C . ALA A 1 97 ? 7.375 -24.391 -25.969 1 97.06 97 ALA A C 1
ATOM 790 O O . ALA A 1 97 ? 6.598 -25.312 -25.734 1 97.06 97 ALA A O 1
ATOM 791 N N . GLU A 1 98 ? 8.594 -24.547 -26.266 1 96.38 98 GLU A N 1
ATOM 792 C CA . GLU A 1 98 ? 9.164 -25.891 -26.422 1 96.38 98 GLU A CA 1
ATOM 793 C C . GLU A 1 98 ? 9.148 -26.656 -25.094 1 96.38 98 GLU A C 1
ATOM 795 O O . GLU A 1 98 ? 9.039 -27.875 -25.094 1 96.38 98 GLU A O 1
ATOM 800 N N . PHE A 1 99 ? 9.266 -26 -24.078 1 97.06 99 PHE A N 1
ATOM 801 C CA . PHE A 1 99 ? 9.32 -26.672 -22.797 1 97.06 99 PHE A CA 1
ATOM 802 C C . PHE A 1 99 ? 7.973 -26.578 -22.078 1 97.06 99 PHE A C 1
ATOM 804 O O . PHE A 1 99 ? 7.902 -26.719 -20.859 1 97.06 99 PHE A O 1
ATOM 811 N N . ASP A 1 100 ? 6.98 -26.25 -22.766 1 97.06 100 ASP A N 1
ATOM 812 C CA . ASP A 1 100 ? 5.582 -26.297 -22.359 1 97.06 100 ASP A CA 1
ATOM 813 C C . ASP A 1 100 ? 5.324 -25.344 -21.188 1 97.06 100 ASP A C 1
ATOM 815 O O . ASP A 1 100 ? 4.672 -25.719 -20.203 1 97.06 100 ASP A O 1
ATOM 819 N N . ILE A 1 101 ? 5.969 -24.203 -21.25 1 98.06 101 ILE A N 1
ATOM 820 C CA . ILE A 1 101 ? 5.637 -23.141 -20.312 1 98.06 101 ILE A CA 1
ATOM 821 C C . ILE A 1 101 ? 4.363 -22.422 -20.766 1 98.06 101 ILE A C 1
ATOM 823 O O . ILE A 1 101 ? 4.324 -21.844 -21.844 1 98.06 101 ILE A O 1
ATOM 827 N N . GLN A 1 102 ? 3.355 -22.484 -19.891 1 97.12 102 GLN A N 1
ATOM 828 C CA . GLN A 1 102 ? 2.076 -21.891 -20.25 1 97.12 102 GLN A CA 1
ATOM 829 C C . GLN A 1 102 ? 1.858 -20.562 -19.516 1 97.12 102 GLN A C 1
ATOM 831 O O . GLN A 1 102 ? 1.238 -20.531 -18.453 1 97.12 102 GLN A O 1
ATOM 836 N N . HIS A 1 103 ? 2.283 -19.484 -20.125 1 97.06 103 HIS A N 1
ATOM 837 C CA . HIS A 1 103 ? 2.061 -18.156 -19.562 1 97.06 103 HIS A CA 1
ATOM 838 C C . HIS A 1 103 ? 0.802 -17.516 -20.125 1 97.06 103 HIS A C 1
ATOM 840 O O . HIS A 1 103 ? 0.39 -17.844 -21.25 1 97.06 103 HIS A O 1
ATOM 846 N N . SER A 1 104 ? 0.173 -16.625 -19.344 1 95.81 104 SER A N 1
ATOM 847 C CA . SER A 1 104 ? -1.028 -15.906 -19.75 1 95.81 104 SER A CA 1
ATOM 848 C C . SER A 1 104 ? -0.68 -14.68 -20.578 1 95.81 104 SER A C 1
ATOM 850 O O . SER A 1 104 ? -1.48 -14.234 -21.406 1 95.81 104 SER A O 1
ATOM 852 N N . ASP A 1 105 ? 0.501 -14.164 -20.344 1 96.69 105 ASP A N 1
ATOM 853 C CA . ASP A 1 105 ? 0.959 -12.953 -21.016 1 96.69 105 ASP A CA 1
ATOM 854 C C . ASP A 1 105 ? 2.479 -12.953 -21.172 1 96.69 105 ASP A C 1
ATOM 856 O O . ASP A 1 105 ? 3.197 -13.453 -20.312 1 96.69 105 ASP A O 1
ATOM 860 N N . PHE A 1 106 ? 2.938 -12.555 -22.328 1 98.38 106 PHE A N 1
ATOM 861 C CA . PHE A 1 106 ? 4.348 -12.328 -22.625 1 98.38 106 PHE A CA 1
ATOM 862 C C . PHE A 1 106 ? 4.594 -10.867 -23 1 98.38 106 PHE A C 1
ATOM 864 O O . PHE A 1 106 ? 4.332 -10.445 -24.125 1 98.38 106 PHE A O 1
ATOM 871 N N . ILE A 1 107 ? 5.137 -10.109 -22.047 1 98.56 107 ILE A N 1
ATOM 872 C CA . ILE A 1 107 ? 5.234 -8.656 -22.203 1 98.56 107 ILE A CA 1
ATOM 873 C C . ILE A 1 107 ? 6.617 -8.289 -22.734 1 98.56 107 ILE A C 1
ATOM 875 O O . ILE A 1 107 ? 7.621 -8.891 -22.344 1 98.56 107 ILE A O 1
ATOM 879 N N . ARG A 1 108 ? 6.672 -7.43 -23.688 1 98.56 108 ARG A N 1
ATOM 880 C CA . ARG A 1 108 ? 7.898 -6.816 -24.188 1 98.56 108 ARG A CA 1
ATOM 881 C C . ARG A 1 108 ? 7.941 -5.328 -23.859 1 98.56 108 ARG A C 1
ATOM 883 O O . ARG A 1 108 ? 6.961 -4.613 -24.062 1 98.56 108 ARG A O 1
ATOM 890 N N . THR A 1 109 ? 9.055 -4.848 -23.328 1 98.31 109 THR A N 1
ATOM 891 C CA . THR A 1 109 ? 9.102 -3.465 -22.875 1 98.31 109 THR A CA 1
ATOM 892 C C . THR A 1 109 ? 9.055 -2.498 -24.047 1 98.31 109 THR A C 1
ATOM 894 O O . THR A 1 109 ? 8.852 -1.296 -23.859 1 98.31 109 THR A O 1
ATOM 897 N N . THR A 1 110 ? 9.164 -2.998 -25.281 1 97.94 110 THR A N 1
ATOM 898 C CA . THR A 1 110 ? 9.078 -2.16 -26.469 1 97.94 110 THR A CA 1
ATOM 899 C C . THR A 1 110 ? 7.625 -2.021 -26.922 1 97.94 110 THR A C 1
ATOM 901 O O . THR A 1 110 ? 7.328 -1.26 -27.844 1 97.94 110 THR A O 1
ATOM 904 N N . GLU A 1 111 ? 6.715 -2.729 -26.312 1 98.06 111 GLU A N 1
ATOM 905 C CA . GLU A 1 111 ? 5.301 -2.637 -26.672 1 98.06 111 GLU A CA 1
ATOM 906 C C . GLU A 1 111 ? 4.727 -1.276 -26.297 1 98.06 111 GLU A C 1
ATOM 908 O O . GLU A 1 111 ? 5.109 -0.695 -25.281 1 98.06 111 GLU A O 1
ATOM 913 N N . GLU A 1 112 ? 3.713 -0.886 -27.031 1 97.94 112 GLU A N 1
ATOM 914 C CA . GLU A 1 112 ? 3.072 0.407 -26.812 1 97.94 112 GLU A CA 1
ATOM 915 C C . GLU A 1 112 ? 2.381 0.455 -25.453 1 97.94 112 GLU A C 1
ATOM 917 O O . GLU A 1 112 ? 2.447 1.468 -24.75 1 97.94 112 GLU A O 1
ATOM 922 N N . ARG A 1 113 ? 1.691 -0.589 -25.062 1 97.69 113 ARG A N 1
ATOM 923 C CA . ARG A 1 113 ? 0.979 -0.605 -23.781 1 97.69 113 ARG A CA 1
ATOM 924 C C . ARG A 1 113 ? 1.941 -0.412 -22.625 1 97.69 113 ARG A C 1
ATOM 926 O O . ARG A 1 113 ? 1.572 0.164 -21.594 1 97.69 113 ARG A O 1
ATOM 933 N N . HIS A 1 114 ? 3.156 -0.947 -22.797 1 98.5 114 HIS A N 1
ATOM 934 C CA . HIS A 1 114 ? 4.148 -0.783 -21.75 1 98.5 114 HIS A CA 1
ATOM 935 C C . HIS A 1 114 ? 4.676 0.648 -21.703 1 98.5 114 HIS A C 1
ATOM 937 O O . HIS A 1 114 ? 4.832 1.223 -20.625 1 98.5 114 HIS A O 1
ATOM 943 N N . ILE A 1 115 ? 4.973 1.221 -22.844 1 98.19 115 ILE A N 1
ATOM 944 C CA . ILE A 1 115 ? 5.461 2.592 -22.922 1 98.19 115 ILE A CA 1
ATOM 945 C C . ILE A 1 115 ? 4.453 3.539 -22.266 1 98.19 115 ILE A C 1
ATOM 947 O O . ILE A 1 115 ? 4.828 4.406 -21.484 1 98.19 115 ILE A O 1
ATOM 951 N N . GLU A 1 116 ? 3.213 3.338 -22.547 1 97.88 116 GLU A N 1
ATOM 952 C CA . GLU A 1 116 ? 2.152 4.156 -21.969 1 97.88 116 GLU A CA 1
ATOM 953 C C . GLU A 1 116 ? 2.107 4.004 -20.438 1 97.88 116 GLU A C 1
ATOM 955 O O . GLU A 1 116 ? 1.933 4.988 -19.719 1 97.88 116 GLU A O 1
ATOM 960 N N . ALA A 1 117 ? 2.221 2.799 -19.953 1 97.94 117 ALA A N 1
ATOM 961 C CA . ALA A 1 117 ? 2.215 2.533 -18.516 1 97.94 117 ALA A CA 1
ATOM 962 C C . ALA A 1 117 ? 3.391 3.219 -17.828 1 97.94 117 ALA A C 1
ATOM 964 O O . ALA A 1 117 ? 3.23 3.807 -16.766 1 97.94 117 ALA A O 1
ATOM 965 N N . VAL A 1 118 ? 4.539 3.143 -18.453 1 98.38 118 VAL A N 1
ATOM 966 C CA . VAL A 1 118 ? 5.746 3.73 -17.891 1 98.38 118 VAL A CA 1
ATOM 967 C C . VAL A 1 118 ? 5.609 5.25 -17.844 1 98.38 118 VAL A C 1
ATOM 969 O O . VAL A 1 118 ? 5.984 5.887 -16.844 1 98.38 118 VAL A O 1
ATOM 972 N N . GLU A 1 119 ? 5.125 5.852 -18.906 1 97.56 119 GLU A N 1
ATOM 973 C CA . GLU A 1 119 ? 4.934 7.297 -18.953 1 97.56 119 GLU A CA 1
ATOM 974 C C . GLU A 1 119 ? 3.98 7.758 -17.844 1 97.56 119 GLU A C 1
ATOM 976 O O . GLU A 1 119 ? 4.262 8.734 -17.141 1 97.56 119 GLU A O 1
ATOM 981 N N . PHE A 1 120 ? 2.914 7.086 -17.719 1 96.38 120 PHE A N 1
ATOM 982 C CA . PHE A 1 120 ? 1.95 7.414 -16.688 1 96.38 120 PHE A CA 1
ATOM 983 C C . PHE A 1 120 ? 2.57 7.25 -15.297 1 96.38 120 PHE A C 1
ATOM 985 O O . PHE A 1 120 ? 2.375 8.094 -14.422 1 96.38 120 PHE A O 1
ATOM 992 N N . PHE A 1 121 ? 3.23 6.168 -15.086 1 97.38 121 PHE A N 1
ATOM 993 C CA . PHE A 1 121 ? 3.875 5.879 -13.812 1 97.38 121 PHE A CA 1
ATOM 994 C C . PHE A 1 121 ? 4.883 6.965 -13.453 1 97.38 121 PHE A C 1
ATOM 996 O O . PHE A 1 121 ? 4.961 7.398 -12.305 1 97.38 121 PHE A O 1
ATOM 1003 N N . TRP A 1 122 ? 5.672 7.367 -14.43 1 96.38 122 TRP A N 1
ATOM 1004 C CA . TRP A 1 122 ? 6.633 8.445 -14.242 1 96.38 122 TRP A CA 1
ATOM 1005 C C . TRP A 1 122 ? 5.938 9.719 -13.766 1 96.38 122 TRP A C 1
ATOM 1007 O O . TRP A 1 122 ? 6.422 10.391 -12.852 1 96.38 122 TRP A O 1
ATOM 1017 N N . GLU A 1 123 ? 4.883 10.047 -14.375 1 93.69 123 GLU A N 1
ATOM 1018 C CA . GLU A 1 123 ? 4.125 11.227 -13.984 1 93.69 123 GLU A CA 1
ATOM 1019 C C . GLU A 1 123 ? 3.66 11.125 -12.531 1 93.69 123 GLU A C 1
ATOM 1021 O O . GLU A 1 123 ? 3.705 12.117 -11.789 1 93.69 123 GLU A O 1
ATOM 1026 N N . CYS A 1 124 ? 3.234 9.977 -12.203 1 93 124 CYS A N 1
ATOM 1027 C CA . CYS A 1 124 ? 2.814 9.758 -10.828 1 93 124 CYS A CA 1
ATOM 1028 C C . CYS A 1 124 ? 3.979 9.953 -9.867 1 93 124 CYS A C 1
ATOM 1030 O O . CYS A 1 124 ? 3.826 10.594 -8.82 1 93 124 CYS A O 1
ATOM 1032 N N . MET A 1 125 ? 5.09 9.398 -10.195 1 93.5 125 MET A N 1
ATOM 1033 C CA . MET A 1 125 ? 6.27 9.539 -9.352 1 93.5 125 MET A CA 1
ATOM 1034 C C . MET A 1 125 ? 6.688 11 -9.219 1 93.5 125 MET A C 1
ATOM 1036 O O . MET A 1 125 ? 7.098 11.438 -8.148 1 93.5 125 MET A O 1
ATOM 1040 N N . GLN A 1 126 ? 6.562 11.688 -10.289 1 90.19 126 GLN A N 1
ATOM 1041 C CA . GLN A 1 126 ? 6.938 13.102 -10.281 1 90.19 126 GLN A CA 1
ATOM 1042 C C . GLN A 1 126 ? 6.039 13.898 -9.336 1 90.19 126 GLN A C 1
ATOM 1044 O O . GLN A 1 126 ? 6.465 14.914 -8.789 1 90.19 126 GLN A O 1
ATOM 1049 N N . LEU A 1 127 ? 4.914 13.414 -9.234 1 86.94 127 LEU A N 1
ATOM 1050 C CA . LEU A 1 127 ? 3.959 14.102 -8.375 1 86.94 127 LEU A CA 1
ATOM 1051 C C . LEU A 1 127 ? 4.254 13.828 -6.906 1 86.94 127 LEU A C 1
ATOM 1053 O O . LEU A 1 127 ? 3.738 14.508 -6.02 1 86.94 127 LEU A O 1
ATOM 1057 N N . SER A 1 128 ? 5.18 12.836 -6.973 1 82.62 128 SER A N 1
ATOM 1058 C CA . SER A 1 128 ? 5.598 12.555 -5.602 1 82.62 128 SER A CA 1
ATOM 1059 C C . SER A 1 128 ? 6.715 13.5 -5.164 1 82.62 128 SER A C 1
ATOM 1061 O O . SER A 1 128 ? 7.34 14.156 -5.996 1 82.62 128 SER A O 1
ATOM 1063 N N . ARG A 1 129 ? 6.996 13.984 -3.967 1 76.81 129 ARG A N 1
ATOM 1064 C CA . ARG A 1 129 ? 8.07 14.836 -3.467 1 76.81 129 ARG A CA 1
ATOM 1065 C C . ARG A 1 129 ? 9.391 14.062 -3.398 1 76.81 129 ARG A C 1
ATOM 1067 O O . ARG A 1 129 ? 10.344 14.516 -2.76 1 76.81 129 ARG A O 1
ATOM 1074 N N . LEU A 1 130 ? 9.438 13.008 -4.199 1 89.56 130 LEU A N 1
ATOM 1075 C CA . LEU A 1 130 ? 10.609 12.156 -4.047 1 89.56 130 LEU A CA 1
ATOM 1076 C C . LEU A 1 130 ? 11.477 12.188 -5.301 1 89.56 130 LEU A C 1
ATOM 1078 O O . LEU A 1 130 ? 12.555 11.594 -5.336 1 89.56 130 LEU A O 1
ATOM 1082 N N . VAL A 1 131 ? 11 12.875 -6.379 1 92.5 131 VAL A N 1
ATOM 1083 C CA . VAL A 1 131 ? 11.75 12.961 -7.629 1 92.5 131 VAL A CA 1
ATOM 1084 C C . VAL A 1 131 ? 12.156 14.414 -7.891 1 92.5 131 VAL A C 1
ATOM 1086 O O . VAL A 1 131 ? 11.336 15.32 -7.785 1 92.5 131 VAL A O 1
ATOM 1089 N N . SER A 1 132 ? 13.43 14.656 -8.133 1 90.5 132 SER A N 1
ATOM 1090 C CA . SER A 1 132 ? 13.922 16 -8.445 1 90.5 132 SER A CA 1
ATOM 1091 C C . SER A 1 132 ? 15.008 15.953 -9.516 1 90.5 132 SER A C 1
ATOM 1093 O O . SER A 1 132 ? 15.672 14.93 -9.688 1 90.5 132 SER A O 1
ATOM 1095 N N . LYS A 1 133 ? 15.062 17 -10.211 1 88.94 133 LYS A N 1
ATOM 1096 C CA . LYS A 1 133 ? 16.172 17.141 -11.156 1 88.94 133 LYS A CA 1
ATOM 1097 C C . LYS A 1 133 ? 17.406 17.688 -10.469 1 88.94 133 LYS A C 1
ATOM 1099 O O . LYS A 1 133 ? 17.328 18.594 -9.648 1 88.94 133 LYS A O 1
ATOM 1104 N N . SER A 1 134 ? 18.531 17.016 -10.617 1 82.69 134 SER A N 1
ATOM 1105 C CA . SER A 1 134 ? 19.766 17.469 -9.992 1 82.69 134 SER A CA 1
ATOM 1106 C C . SER A 1 134 ? 20.984 16.984 -10.773 1 82.69 134 SER A C 1
ATOM 1108 O O . SER A 1 134 ? 20.859 16.188 -11.711 1 82.69 134 SER A O 1
ATOM 1110 N N . THR A 1 135 ? 21.984 17.719 -10.492 1 79.06 135 THR A N 1
ATOM 1111 C CA . THR A 1 135 ? 23.266 17.219 -10.992 1 79.06 135 THR A CA 1
ATOM 1112 C C . THR A 1 135 ? 23.766 16.062 -10.125 1 79.06 135 THR A C 1
ATOM 1114 O O . THR A 1 135 ? 23.922 16.219 -8.914 1 79.06 135 THR A O 1
ATOM 1117 N N . TYR A 1 136 ? 23.781 14.961 -10.75 1 75.25 136 TYR A N 1
ATOM 1118 C CA . TYR A 1 136 ? 24.234 13.789 -10.008 1 75.25 136 TYR A CA 1
ATOM 1119 C C . TYR A 1 136 ? 25.656 13.414 -10.391 1 75.25 136 TYR A C 1
ATOM 1121 O O . TYR A 1 136 ? 26.031 13.484 -11.57 1 75.25 136 TYR A O 1
ATOM 1129 N N . GLU A 1 137 ? 26.484 13.258 -9.383 1 79.31 137 GLU A N 1
ATOM 1130 C CA . GLU A 1 137 ? 27.875 12.836 -9.594 1 79.31 137 GLU A CA 1
ATOM 1131 C C . GLU A 1 137 ? 28.172 11.547 -8.836 1 79.31 137 GLU A C 1
ATOM 1133 O O . GLU A 1 137 ? 27.734 11.367 -7.699 1 79.31 137 GLU A O 1
ATOM 1138 N N . GLY A 1 138 ? 28.797 10.547 -9.625 1 79.69 138 GLY A N 1
ATOM 1139 C CA . GLY A 1 138 ? 29.172 9.312 -8.969 1 79.69 138 GLY A CA 1
ATOM 1140 C C . GLY A 1 138 ? 29.859 8.32 -9.891 1 79.69 138 GLY A C 1
ATOM 1141 O O . GLY A 1 138 ? 30.172 8.648 -11.039 1 79.69 138 GLY A O 1
ATOM 1142 N N . TRP A 1 139 ? 30.328 7.164 -9.266 1 84.25 139 TRP A N 1
ATOM 1143 C CA . TRP A 1 139 ? 30.922 6.066 -10.023 1 84.25 139 TRP A CA 1
ATOM 1144 C C . TRP A 1 139 ? 29.844 5.266 -10.75 1 84.25 139 TRP A C 1
ATOM 1146 O O . TRP A 1 139 ? 28.891 4.785 -10.125 1 84.25 139 TRP A O 1
ATOM 1156 N N . TYR A 1 140 ? 30 5.145 -12.086 1 81.62 140 TYR A N 1
ATOM 1157 C CA . TYR A 1 140 ? 28.969 4.531 -12.906 1 81.62 140 TYR A CA 1
ATOM 1158 C C . TYR A 1 140 ? 29.422 3.18 -13.445 1 81.62 140 TYR A C 1
ATOM 1160 O O . TYR A 1 140 ? 30.516 3.055 -13.984 1 81.62 140 TYR A O 1
ATOM 1168 N N . ASP A 1 141 ? 28.609 2.188 -13.141 1 80.94 141 ASP A N 1
ATOM 1169 C CA . ASP A 1 141 ? 28.781 0.858 -13.711 1 80.94 141 ASP A CA 1
ATOM 1170 C C . ASP A 1 141 ? 28 0.716 -15.023 1 80.94 141 ASP A C 1
ATOM 1172 O O . ASP A 1 141 ? 26.797 0.478 -15 1 80.94 141 ASP A O 1
ATOM 1176 N N . SER A 1 142 ? 28.625 0.75 -16.125 1 74.69 142 SER A N 1
ATOM 1177 C CA . SER A 1 142 ? 27.984 0.741 -17.422 1 74.69 142 SER A CA 1
ATOM 1178 C C . SER A 1 142 ? 27.375 -0.621 -17.734 1 74.69 142 SER A C 1
ATOM 1180 O O . SER A 1 142 ? 26.422 -0.72 -18.516 1 74.69 142 SER A O 1
ATOM 1182 N N . LEU A 1 143 ? 27.938 -1.552 -17.094 1 71.12 143 LEU A N 1
ATOM 1183 C CA . LEU A 1 143 ? 27.438 -2.898 -17.328 1 71.12 143 LEU A CA 1
ATOM 1184 C C . LEU A 1 143 ? 26.125 -3.125 -16.609 1 71.12 143 LEU A C 1
ATOM 1186 O O . LEU A 1 143 ? 25.172 -3.684 -17.188 1 71.12 143 LEU A O 1
ATOM 1190 N N . ASP A 1 144 ? 26.047 -2.629 -15.453 1 70 144 ASP A N 1
ATOM 1191 C CA . ASP A 1 144 ? 24.828 -2.826 -14.68 1 70 144 ASP A CA 1
ATOM 1192 C C . ASP A 1 144 ? 23.922 -1.606 -14.773 1 70 144 ASP A C 1
ATOM 1194 O O . ASP A 1 144 ? 22.797 -1.623 -14.266 1 70 144 ASP A O 1
ATOM 1198 N N . GLU A 1 145 ? 24.438 -0.65 -15.43 1 66.94 145 GLU A N 1
ATOM 1199 C CA . GLU A 1 145 ? 23.719 0.594 -15.664 1 66.94 145 GLU A CA 1
ATOM 1200 C C . GLU A 1 145 ? 23.219 1.197 -14.359 1 66.94 145 GLU A C 1
ATOM 1202 O O . GLU A 1 145 ? 22.047 1.553 -14.242 1 66.94 145 GLU A O 1
ATOM 1207 N N . VAL A 1 146 ? 24.125 1.215 -13.398 1 75.69 146 VAL A N 1
ATOM 1208 C CA . VAL A 1 146 ? 23.797 1.775 -12.086 1 75.69 146 VAL A CA 1
ATOM 1209 C C . VAL A 1 146 ? 24.969 2.592 -11.562 1 75.69 146 VAL A C 1
ATOM 1211 O O . VAL A 1 146 ? 26.125 2.311 -11.898 1 75.69 146 VAL A O 1
ATOM 1214 N N . PHE A 1 147 ? 24.703 3.605 -10.852 1 77.75 147 PHE A N 1
ATOM 1215 C CA . PHE A 1 147 ? 25.719 4.316 -10.094 1 77.75 147 PHE A CA 1
ATOM 1216 C C . PHE A 1 147 ? 26.062 3.566 -8.82 1 77.75 147 PHE A C 1
ATOM 1218 O O . PHE A 1 147 ? 25.188 3.029 -8.148 1 77.75 147 PHE A O 1
ATOM 1225 N N . ILE A 1 148 ? 27.297 3.482 -8.516 1 78.81 148 ILE A N 1
ATOM 1226 C CA . ILE A 1 148 ? 27.781 2.773 -7.336 1 78.81 148 ILE A CA 1
ATOM 1227 C C . ILE A 1 148 ? 28.359 3.771 -6.328 1 78.81 148 ILE A C 1
ATOM 1229 O O . ILE A 1 148 ? 29.266 4.531 -6.648 1 78.81 148 ILE A O 1
ATOM 1233 N N . PRO A 1 149 ? 27.75 3.734 -5.191 1 77.75 149 PRO A N 1
ATOM 1234 C CA . PRO A 1 149 ? 28.328 4.609 -4.168 1 77.75 149 PRO A CA 1
ATOM 1235 C C . PRO A 1 149 ? 29.797 4.293 -3.889 1 77.75 149 PRO A C 1
ATOM 1237 O O . PRO A 1 149 ? 30.219 3.139 -4 1 77.75 149 PRO A O 1
ATOM 1240 N N . GLU A 1 150 ? 30.453 5.297 -3.432 1 79.62 150 GLU A N 1
ATOM 1241 C CA . GLU A 1 150 ? 31.891 5.176 -3.217 1 79.62 150 GLU A CA 1
ATOM 1242 C C . GLU A 1 150 ? 32.188 4.062 -2.221 1 79.62 150 GLU A C 1
ATOM 1244 O O . GLU A 1 150 ? 33.219 3.391 -2.338 1 79.62 150 GLU A O 1
ATOM 1249 N N . VAL A 1 151 ? 31.266 3.873 -1.301 1 76.38 151 VAL A N 1
ATOM 1250 C CA . VAL A 1 151 ? 31.5 2.904 -0.236 1 76.38 151 VAL A CA 1
ATOM 1251 C C . VAL A 1 151 ? 31.484 1.489 -0.812 1 76.38 151 VAL A C 1
ATOM 1253 O O . VAL A 1 151 ? 32.062 0.57 -0.236 1 76.38 151 VAL A O 1
ATOM 1256 N N . ASN A 1 152 ? 30.969 1.346 -1.945 1 79.44 152 ASN A N 1
ATOM 1257 C CA . ASN A 1 152 ? 30.844 0.032 -2.568 1 79.44 152 ASN A CA 1
ATOM 1258 C C . ASN A 1 152 ? 31.812 -0.129 -3.734 1 79.44 152 ASN A C 1
ATOM 1260 O O . ASN A 1 152 ? 31.547 -0.866 -4.68 1 79.44 152 ASN A O 1
ATOM 1264 N N . THR A 1 153 ? 32.844 0.691 -3.705 1 87.88 153 THR A N 1
ATOM 1265 C CA . THR A 1 153 ? 33.844 0.596 -4.75 1 87.88 153 THR A CA 1
ATOM 1266 C C . THR A 1 153 ? 35.219 0.248 -4.152 1 87.88 153 THR A C 1
ATOM 1268 O O . THR A 1 153 ? 35.406 0.381 -2.945 1 87.88 153 THR A O 1
ATOM 1271 N N . THR A 1 154 ? 36 -0.431 -4.926 1 87.62 154 THR A N 1
ATOM 1272 C CA . THR A 1 154 ? 37.375 -0.729 -4.539 1 87.62 154 THR A CA 1
ATOM 1273 C C . THR A 1 154 ? 38.344 -0.305 -5.629 1 87.62 154 THR A C 1
ATOM 1275 O O . THR A 1 154 ? 38 -0.284 -6.812 1 87.62 154 THR A O 1
ATOM 1278 N N . ARG A 1 155 ? 39.531 0.107 -5.191 1 88 155 ARG A N 1
ATOM 1279 C CA . ARG A 1 155 ? 40.562 0.538 -6.148 1 88 155 ARG A CA 1
ATOM 1280 C C . ARG A 1 155 ? 41.406 -0.635 -6.59 1 88 155 ARG A C 1
ATOM 1282 O O . ARG A 1 155 ? 41.844 -1.442 -5.766 1 88 155 ARG A O 1
ATOM 1289 N N . ALA A 1 156 ? 41.438 -0.917 -7.828 1 86 156 ALA A N 1
ATOM 1290 C CA . ALA A 1 156 ? 42.344 -1.888 -8.43 1 86 156 ALA A CA 1
ATOM 1291 C C . ALA A 1 156 ? 43.312 -1.209 -9.398 1 86 156 ALA A C 1
ATOM 1293 O O . ALA A 1 156 ? 43.031 -1.068 -10.586 1 86 156 ALA A O 1
ATOM 1294 N N . GLY A 1 157 ? 44.531 -0.943 -8.922 1 85.56 157 GLY A N 1
ATOM 1295 C CA . GLY A 1 157 ? 45.469 -0.145 -9.727 1 85.56 157 GLY A CA 1
ATOM 1296 C C . GLY A 1 157 ? 44.938 1.245 -10.031 1 85.56 157 GLY A C 1
ATOM 1297 O O . GLY A 1 157 ? 44.594 1.993 -9.109 1 85.56 157 GLY A O 1
ATOM 1298 N N . ASP A 1 158 ? 44.75 1.47 -11.336 1 84.75 158 ASP A N 1
ATOM 1299 C CA . ASP A 1 158 ? 44.281 2.785 -11.766 1 84.75 158 ASP A CA 1
ATOM 1300 C C . ASP A 1 158 ? 42.781 2.781 -12.016 1 84.75 158 ASP A C 1
ATOM 1302 O O . ASP A 1 158 ? 42.188 3.807 -12.383 1 84.75 158 ASP A O 1
ATOM 1306 N N . GLN A 1 159 ? 42.281 1.662 -11.812 1 87.31 159 GLN A N 1
ATOM 1307 C CA . GLN A 1 159 ? 40.844 1.55 -12.109 1 87.31 159 GLN A CA 1
ATOM 1308 C C . GLN A 1 159 ? 40.031 1.398 -10.828 1 87.31 159 GLN A C 1
ATOM 1310 O O . GLN A 1 159 ? 40.562 0.991 -9.797 1 87.31 159 GLN A O 1
ATOM 1315 N N . ARG A 1 160 ? 38.844 1.922 -10.898 1 89 160 ARG A N 1
ATOM 1316 C CA . ARG A 1 160 ? 37.875 1.709 -9.828 1 89 160 ARG A CA 1
ATOM 1317 C C . ARG A 1 160 ? 36.875 0.621 -10.195 1 89 160 ARG A C 1
ATOM 1319 O O . ARG A 1 160 ? 36.344 0.622 -11.305 1 89 160 ARG A O 1
ATOM 1326 N N . LEU A 1 161 ? 36.75 -0.356 -9.273 1 89.12 161 LEU A N 1
ATOM 1327 C CA . LEU A 1 161 ? 35.875 -1.504 -9.555 1 89.12 161 LEU A CA 1
ATOM 1328 C C . LEU A 1 161 ? 34.719 -1.561 -8.586 1 89.12 161 LEU A C 1
ATOM 1330 O O . LEU A 1 161 ? 34.812 -1.109 -7.445 1 89.12 161 LEU A O 1
ATOM 1334 N N . ALA A 1 162 ? 33.594 -2.014 -9.055 1 85.06 162 ALA A N 1
ATOM 1335 C CA . ALA A 1 162 ? 32.469 -2.287 -8.18 1 85.06 162 ALA A CA 1
ATOM 1336 C C . ALA A 1 162 ? 32.719 -3.504 -7.297 1 85.06 162 ALA A C 1
ATOM 1338 O O . ALA A 1 162 ? 33.156 -4.555 -7.789 1 85.06 162 ALA A O 1
ATOM 1339 N N . VAL A 1 163 ? 32.469 -3.309 -6.008 1 78.31 163 VAL A N 1
ATOM 1340 C CA . VAL A 1 163 ? 32.625 -4.441 -5.105 1 78.31 163 VAL A CA 1
ATOM 1341 C C . VAL A 1 163 ? 31.625 -5.539 -5.441 1 78.31 163 VAL A C 1
ATOM 1343 O O . VAL A 1 163 ? 30.438 -5.266 -5.613 1 78.31 163 VAL A O 1
ATOM 1346 N N . GLY A 1 164 ? 31.969 -6.73 -5.523 1 71.5 164 GLY A N 1
ATOM 1347 C CA . GLY A 1 164 ? 31.078 -7.828 -5.852 1 71.5 164 GLY A CA 1
ATOM 1348 C C . GLY A 1 164 ? 31.172 -8.258 -7.305 1 71.5 164 GLY A C 1
ATOM 1349 O O . GLY A 1 164 ? 31.625 -9.359 -7.605 1 71.5 164 GLY A O 1
ATOM 1350 N N . SER A 1 165 ? 30.938 -7.258 -8.25 1 74.25 165 SER A N 1
ATOM 1351 C CA . SER A 1 165 ? 30.922 -7.59 -9.672 1 74.25 165 SER A CA 1
ATOM 1352 C C . SER A 1 165 ? 32.281 -7.352 -10.312 1 74.25 165 SER A C 1
ATOM 1354 O O . SER A 1 165 ? 32.562 -7.879 -11.391 1 74.25 165 SER A O 1
ATOM 1356 N N . ASN A 1 166 ? 33.094 -6.578 -9.719 1 79.94 166 ASN A N 1
ATOM 1357 C CA . ASN A 1 166 ? 34.406 -6.219 -10.203 1 79.94 166 ASN A CA 1
ATOM 1358 C C . ASN A 1 166 ? 34.344 -5.527 -11.562 1 79.94 166 ASN A C 1
ATOM 1360 O O . ASN A 1 166 ? 35.312 -5.582 -12.336 1 79.94 166 ASN A O 1
ATOM 1364 N N . HIS A 1 167 ? 33.281 -4.949 -11.836 1 84.31 167 HIS A N 1
ATOM 1365 C CA . HIS A 1 167 ? 33.156 -4.152 -13.047 1 84.31 167 HIS A CA 1
ATOM 1366 C C . HIS A 1 167 ? 33.938 -2.846 -12.93 1 84.31 167 HIS A C 1
ATOM 1368 O O . HIS A 1 167 ? 33.969 -2.236 -11.859 1 84.31 167 HIS A O 1
ATOM 1374 N N . VAL A 1 168 ? 34.531 -2.412 -14.094 1 86.56 168 VAL A N 1
ATOM 1375 C CA . VAL A 1 168 ? 35.25 -1.135 -14.133 1 86.56 168 VAL A CA 1
ATOM 1376 C C . VAL A 1 168 ? 34.25 0.011 -14.094 1 86.56 168 VAL A C 1
ATOM 1378 O O . VAL A 1 168 ? 33.25 -0.003 -14.828 1 86.56 168 VAL A O 1
ATOM 1381 N N . LEU A 1 169 ? 34.531 0.948 -13.188 1 89.5 169 LEU A N 1
ATOM 1382 C CA . LEU A 1 169 ? 33.625 2.078 -13 1 89.5 169 LEU A CA 1
ATOM 1383 C C . LEU A 1 169 ? 34.219 3.346 -13.609 1 89.5 169 LEU A C 1
ATOM 1385 O O . LEU A 1 169 ? 35.438 3.488 -13.703 1 89.5 169 LEU A O 1
ATOM 1389 N N . THR A 1 170 ? 33.375 4.195 -14.148 1 85.06 170 THR A N 1
ATOM 1390 C CA . THR A 1 170 ? 33.781 5.504 -14.664 1 85.06 170 THR A CA 1
ATOM 1391 C C . THR A 1 170 ? 33.062 6.621 -13.914 1 85.06 170 THR A C 1
ATOM 1393 O O . THR A 1 170 ? 31.875 6.488 -13.578 1 85.06 170 THR A O 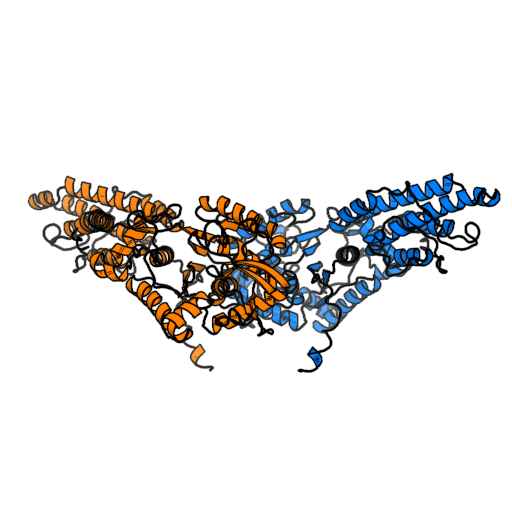1
ATOM 1396 N N . TRP A 1 171 ? 33.812 7.633 -13.539 1 84.25 171 TRP A N 1
ATOM 1397 C CA . TRP A 1 171 ? 33.188 8.781 -12.891 1 84.25 171 TRP A CA 1
ATOM 1398 C C . TRP A 1 171 ? 32.344 9.562 -13.883 1 84.25 171 TRP A C 1
ATOM 1400 O O . TRP A 1 171 ? 32.781 9.828 -15.008 1 84.25 171 TRP A O 1
ATOM 1410 N N . SER A 1 172 ? 31.172 9.867 -13.539 1 81.19 172 SER A N 1
ATOM 1411 C CA . SER A 1 172 ? 30.266 10.578 -14.422 1 81.19 172 SER A CA 1
ATOM 1412 C C . SER A 1 172 ? 29.531 11.688 -13.68 1 81.19 172 SER A C 1
ATOM 1414 O O . SER A 1 172 ? 29.219 11.555 -12.492 1 81.19 172 SER A O 1
ATOM 1416 N N . SER A 1 173 ? 29.453 12.891 -14.148 1 78.69 173 SER A N 1
ATOM 1417 C CA . SER A 1 173 ? 28.672 14.008 -13.656 1 78.69 173 SER A CA 1
ATOM 1418 C C . SER A 1 173 ? 27.641 14.453 -14.695 1 78.69 173 SER A C 1
ATOM 1420 O O . SER A 1 173 ? 28 14.906 -15.781 1 78.69 173 SER A O 1
ATOM 1422 N N . GLU A 1 174 ? 26.484 14.219 -14.391 1 81.19 174 GLU A N 1
ATOM 1423 C CA . GLU A 1 174 ? 25.438 14.523 -15.359 1 81.19 174 GLU A CA 1
ATOM 1424 C C . GLU A 1 174 ? 24.172 15.023 -14.672 1 81.19 174 GLU A C 1
ATOM 1426 O O . GLU A 1 174 ? 23.922 14.711 -13.5 1 81.19 174 GLU A O 1
ATOM 1431 N N . GLU A 1 175 ? 23.484 15.883 -15.391 1 86.12 175 GLU A N 1
ATOM 1432 C CA . GLU A 1 175 ? 22.156 16.281 -14.938 1 86.12 175 GLU A CA 1
ATOM 1433 C C . GLU A 1 175 ? 21.125 15.195 -15.203 1 86.12 175 GLU A C 1
ATOM 1435 O O . GLU A 1 175 ? 20.969 14.734 -16.344 1 86.12 175 GLU A O 1
ATOM 1440 N N . ASN A 1 176 ? 20.578 14.68 -14.156 1 91.12 176 ASN A N 1
ATOM 1441 C CA . ASN A 1 176 ? 19.562 13.641 -14.289 1 91.12 176 ASN A CA 1
ATOM 1442 C C . ASN A 1 176 ? 18.484 13.789 -13.227 1 91.12 176 ASN A C 1
ATOM 1444 O O . ASN A 1 176 ? 18.516 14.711 -12.414 1 91.12 176 ASN A O 1
ATOM 1448 N N . TYR A 1 177 ? 17.438 13.062 -13.391 1 93.69 177 TYR A N 1
ATOM 1449 C CA . TYR A 1 177 ? 16.438 12.961 -12.344 1 93.69 177 TYR A CA 1
ATOM 1450 C C . TYR A 1 177 ? 16.875 11.992 -11.258 1 93.69 177 TYR A C 1
ATOM 1452 O O . TYR A 1 177 ? 17.438 10.93 -11.547 1 93.69 177 TYR A O 1
ATOM 1460 N N . VAL A 1 178 ? 16.672 12.453 -10.023 1 93.25 178 VAL A N 1
ATOM 1461 C CA . VAL A 1 178 ? 17.109 11.656 -8.883 1 93.25 178 VAL A CA 1
ATOM 1462 C C . VAL A 1 178 ? 15.914 11.328 -7.996 1 93.25 178 VAL A C 1
ATOM 1464 O O . VAL A 1 178 ? 15.008 12.148 -7.836 1 93.25 178 VAL A O 1
ATOM 1467 N N . PHE A 1 179 ? 15.938 10.102 -7.41 1 94.56 179 PHE A N 1
ATOM 1468 C CA . PHE A 1 179 ? 14.898 9.586 -6.523 1 94.56 179 PHE A CA 1
ATOM 1469 C C . PHE A 1 179 ? 15.391 9.547 -5.082 1 94.56 179 PHE A C 1
ATOM 1471 O O . PHE A 1 179 ? 16.438 8.961 -4.793 1 94.56 179 PHE A O 1
ATOM 1478 N N . ASP A 1 180 ? 14.633 10.203 -4.199 1 92.31 180 ASP A N 1
ATOM 1479 C CA . ASP A 1 180 ? 15.008 10.297 -2.793 1 92.31 180 ASP A CA 1
ATOM 1480 C C . ASP A 1 180 ? 14.594 9.039 -2.029 1 92.31 180 ASP A C 1
ATOM 1482 O O . ASP A 1 180 ? 13.742 9.102 -1.14 1 92.31 180 ASP A O 1
ATOM 1486 N N . LEU A 1 181 ? 15.344 7.965 -2.211 1 93.44 181 LEU A N 1
ATOM 1487 C CA . LEU A 1 181 ? 15.062 6.652 -1.644 1 93.44 181 LEU A CA 1
ATOM 1488 C C . LEU A 1 181 ? 15.156 6.688 -0.121 1 93.44 181 LEU A C 1
ATOM 1490 O O . LEU A 1 181 ? 14.383 6.012 0.567 1 93.44 181 LEU A O 1
ATOM 1494 N N . PRO A 1 182 ? 16.016 7.445 0.465 1 91.38 182 PRO A N 1
ATOM 1495 C CA . PRO A 1 182 ? 16.172 7.461 1.922 1 91.38 182 PRO A CA 1
ATOM 1496 C C . PRO A 1 182 ? 14.875 7.805 2.652 1 91.38 182 PRO A C 1
ATOM 1498 O O . PRO A 1 182 ? 14.641 7.32 3.762 1 91.38 182 PRO A O 1
ATOM 1501 N N . GLN A 1 183 ? 14.039 8.578 2.072 1 88.69 183 GLN A N 1
ATOM 1502 C CA . GLN A 1 183 ? 12.797 9.016 2.703 1 88.69 183 GLN A CA 1
ATOM 1503 C C . GLN A 1 183 ? 11.836 7.844 2.889 1 88.69 183 GLN A C 1
ATOM 1505 O O . GLN A 1 183 ? 10.875 7.938 3.658 1 88.69 183 GLN A O 1
ATOM 1510 N N . LEU A 1 184 ? 12.07 6.711 2.232 1 91.38 184 LEU A N 1
ATOM 1511 C CA . LEU A 1 184 ? 11.148 5.582 2.264 1 91.38 184 LEU A CA 1
ATOM 1512 C C . LEU A 1 184 ? 11.742 4.418 3.047 1 91.38 184 LEU A C 1
ATOM 1514 O O . LEU A 1 184 ? 11.18 3.316 3.047 1 91.38 184 LEU A O 1
ATOM 1518 N N . LYS A 1 185 ? 12.812 4.605 3.705 1 90.94 185 LYS A N 1
ATOM 1519 C CA . LYS A 1 185 ? 13.523 3.529 4.391 1 90.94 185 LYS A CA 1
ATOM 1520 C C . LYS A 1 185 ? 12.609 2.801 5.371 1 90.94 185 LYS A C 1
ATOM 1522 O O . LYS A 1 185 ? 12.508 1.573 5.336 1 90.94 185 LYS A O 1
ATOM 1527 N N . ASP A 1 186 ? 11.906 3.539 6.223 1 84.44 186 ASP A N 1
ATOM 1528 C CA . ASP A 1 186 ? 11.062 2.939 7.25 1 84.44 186 ASP A CA 1
ATOM 1529 C C . ASP A 1 186 ? 9.891 2.186 6.629 1 84.44 186 ASP A C 1
ATOM 1531 O O . ASP A 1 186 ? 9.516 1.109 7.098 1 84.44 186 ASP A O 1
ATOM 1535 N N . ASP A 1 187 ? 9.344 2.797 5.605 1 86 187 ASP A N 1
ATOM 1536 C CA . ASP A 1 187 ? 8.234 2.15 4.902 1 86 187 ASP A CA 1
ATOM 1537 C C . ASP A 1 187 ? 8.688 0.834 4.27 1 86 187 ASP A C 1
ATOM 1539 O O . ASP A 1 187 ? 7.949 -0.154 4.297 1 86 187 ASP A O 1
ATOM 1543 N N . LEU A 1 188 ? 9.898 0.813 3.703 1 92.62 188 LEU A N 1
ATOM 1544 C CA . LEU A 1 188 ? 10.453 -0.385 3.084 1 92.62 188 LEU A CA 1
ATOM 1545 C C . LEU A 1 188 ? 10.672 -1.482 4.121 1 92.62 188 LEU A C 1
ATOM 1547 O O . LEU A 1 188 ? 10.328 -2.643 3.883 1 92.62 188 LEU A O 1
ATOM 1551 N N . LEU A 1 189 ? 11.18 -1.078 5.227 1 90 189 LEU A N 1
ATOM 1552 C CA . LEU A 1 189 ? 11.445 -2.043 6.285 1 90 189 LEU A CA 1
ATOM 1553 C C . LEU A 1 189 ? 10.148 -2.631 6.828 1 90 189 LEU A C 1
ATOM 1555 O O . LEU A 1 189 ? 10.07 -3.834 7.09 1 90 189 LEU A O 1
ATOM 1559 N N . THR A 1 190 ? 9.164 -1.805 6.969 1 85.19 190 THR A N 1
ATOM 1560 C CA . THR A 1 190 ? 7.859 -2.275 7.422 1 85.19 190 THR A CA 1
ATOM 1561 C C . THR A 1 190 ? 7.277 -3.283 6.434 1 85.19 190 THR A C 1
ATOM 1563 O O . THR A 1 190 ? 6.703 -4.297 6.84 1 85.19 190 THR A O 1
ATOM 1566 N N . TRP A 1 191 ? 7.371 -3.061 5.188 1 90.12 191 TRP A N 1
ATOM 1567 C CA . TRP A 1 191 ? 6.84 -3.953 4.16 1 90.12 191 TRP A CA 1
ATOM 1568 C C . TRP A 1 191 ? 7.551 -5.301 4.191 1 90.12 191 TRP A C 1
ATOM 1570 O O . TRP A 1 191 ? 6.906 -6.352 4.199 1 90.12 191 TRP A O 1
ATOM 1580 N N . VAL A 1 192 ? 8.875 -5.297 4.25 1 91.88 192 VAL A N 1
ATOM 1581 C CA . VAL A 1 192 ? 9.656 -6.527 4.129 1 91.88 192 VAL A CA 1
ATOM 1582 C C . VAL A 1 192 ? 9.445 -7.398 5.363 1 91.88 192 VAL A C 1
ATOM 1584 O O . VAL A 1 192 ? 9.531 -8.625 5.289 1 91.88 192 VAL A O 1
ATOM 1587 N N . GLN A 1 193 ? 9.094 -6.777 6.41 1 86.75 193 GLN A N 1
ATOM 1588 C CA . GLN A 1 193 ? 8.945 -7.512 7.664 1 86.75 193 GLN A CA 1
ATOM 1589 C C . GLN A 1 193 ? 7.539 -8.094 7.801 1 86.75 193 GLN A C 1
ATOM 1591 O O . GLN A 1 193 ? 7.254 -8.828 8.75 1 86.75 193 GLN A O 1
ATOM 1596 N N . GLY A 1 194 ? 6.695 -7.777 6.871 1 83.94 194 GLY A N 1
ATOM 1597 C CA . GLY A 1 194 ? 5.367 -8.367 6.871 1 83.94 194 GLY A CA 1
ATOM 1598 C C . GLY A 1 194 ? 5.387 -9.875 6.68 1 83.94 194 GLY A C 1
ATOM 1599 O O . GLY A 1 194 ? 6.398 -10.438 6.266 1 83.94 194 GLY A O 1
ATOM 1600 N N . PRO A 1 195 ? 4.301 -10.5 6.98 1 84.88 195 PRO A N 1
ATOM 1601 C CA . PRO A 1 195 ? 4.25 -11.961 6.902 1 84.88 195 PRO A CA 1
ATOM 1602 C C . PRO A 1 195 ? 4.363 -12.484 5.473 1 84.88 195 PRO A C 1
ATOM 1604 O O . PRO A 1 195 ? 3.635 -12.023 4.586 1 84.88 195 PRO A O 1
ATOM 1607 N N . ASN A 1 196 ? 5.293 -13.422 5.238 1 88.88 196 ASN A N 1
ATOM 1608 C CA . ASN A 1 196 ? 5.441 -14.172 3.998 1 88.88 196 ASN A CA 1
ATOM 1609 C C . ASN A 1 196 ? 5.746 -13.25 2.82 1 88.88 196 ASN A C 1
ATOM 1611 O O . ASN A 1 196 ? 5.281 -13.492 1.705 1 88.88 196 ASN A O 1
ATOM 1615 N N . ARG A 1 197 ? 6.445 -12.141 3.096 1 93.19 197 ARG A N 1
ATOM 1616 C CA . ARG A 1 197 ? 6.781 -11.195 2.035 1 93.19 197 ARG A CA 1
ATOM 1617 C C . ARG A 1 197 ? 7.957 -11.695 1.203 1 93.19 197 ARG A C 1
ATOM 1619 O O . ARG A 1 197 ? 8 -11.484 -0.01 1 93.19 197 ARG A O 1
ATOM 1626 N N . ILE A 1 198 ? 8.867 -12.383 1.944 1 97.25 198 ILE A N 1
ATOM 1627 C CA . ILE A 1 198 ? 10.055 -12.906 1.285 1 97.25 198 ILE A CA 1
ATOM 1628 C C . ILE A 1 198 ? 10.141 -14.414 1.494 1 97.25 198 ILE A C 1
ATOM 1630 O O . ILE A 1 198 ? 10.172 -14.891 2.633 1 97.25 198 ILE A O 1
ATOM 1634 N N . HIS A 1 199 ? 10.18 -15.078 0.374 1 97.38 199 HIS A N 1
ATOM 1635 C CA . HIS A 1 199 ? 10.25 -16.531 0.404 1 97.38 199 HIS A CA 1
ATOM 1636 C C . HIS A 1 199 ? 11.375 -17.047 -0.485 1 97.38 199 HIS A C 1
ATOM 1638 O O . HIS A 1 199 ? 11.477 -16.672 -1.65 1 97.38 199 HIS A O 1
ATOM 1644 N N . PRO A 1 200 ? 12.203 -18 0.075 1 97.12 200 PRO A N 1
ATOM 1645 C CA . PRO A 1 200 ? 12.289 -18.453 1.466 1 97.12 200 PRO A CA 1
ATOM 1646 C C . PRO A 1 200 ? 12.766 -17.359 2.414 1 97.12 200 PRO A C 1
ATOM 1648 O O . PRO A 1 200 ? 13.375 -16.391 1.976 1 97.12 200 PRO A O 1
ATOM 1651 N N . ALA A 1 201 ? 12.562 -17.547 3.688 1 95.75 201 ALA A N 1
ATOM 1652 C CA . ALA A 1 201 ? 12.82 -16.531 4.711 1 95.75 201 ALA A CA 1
ATOM 1653 C C . ALA A 1 201 ? 14.312 -16.266 4.844 1 95.75 201 ALA A C 1
ATOM 1655 O O . ALA A 1 201 ? 14.719 -15.227 5.387 1 95.75 201 ALA A O 1
ATOM 1656 N N . SER A 1 202 ? 15.117 -17.141 4.355 1 95.94 202 SER A N 1
ATOM 1657 C CA . SER A 1 202 ? 16.562 -17 4.469 1 95.94 202 SER A CA 1
ATOM 1658 C C . SER A 1 202 ? 17.062 -15.797 3.686 1 95.94 202 SER A C 1
ATOM 1660 O O . SER A 1 202 ? 18.172 -15.305 3.924 1 95.94 202 SER A O 1
ATOM 1662 N N . PHE A 1 203 ? 16.297 -15.281 2.799 1 97.44 203 PHE A N 1
ATOM 1663 C CA . PHE A 1 203 ? 16.719 -14.141 1.999 1 97.44 203 PHE A CA 1
ATOM 1664 C C . PHE A 1 203 ? 16.312 -12.836 2.676 1 97.44 203 PHE A C 1
ATOM 1666 O O . PHE A 1 203 ? 16.703 -11.75 2.236 1 97.44 203 PHE A O 1
ATOM 1673 N N . LEU A 1 204 ? 15.539 -12.875 3.752 1 96.75 204 LEU A N 1
ATOM 1674 C CA . LEU A 1 204 ? 15.055 -11.688 4.438 1 96.75 204 LEU A CA 1
ATOM 1675 C C . LEU A 1 204 ? 16.203 -10.891 5.035 1 96.75 204 LEU A C 1
ATOM 1677 O O . LEU A 1 204 ? 16.312 -9.68 4.812 1 96.75 204 LEU A O 1
ATOM 1681 N N . PRO A 1 205 ? 17.109 -11.531 5.801 1 95.94 205 PRO A N 1
ATOM 1682 C CA . PRO A 1 205 ? 18.234 -10.766 6.352 1 95.94 205 PRO A CA 1
ATOM 1683 C C . PRO A 1 205 ? 19.094 -10.133 5.266 1 95.94 205 PRO A C 1
ATOM 1685 O O . PRO A 1 205 ? 19.656 -9.047 5.465 1 95.94 205 PRO A O 1
ATOM 1688 N N . ILE A 1 206 ? 19.25 -10.852 4.188 1 95.5 206 ILE A N 1
ATOM 1689 C CA . ILE A 1 206 ? 20.031 -10.344 3.064 1 95.5 206 ILE A CA 1
ATOM 1690 C C . ILE A 1 206 ? 19.375 -9.07 2.521 1 95.5 206 ILE A C 1
ATOM 1692 O O . ILE A 1 206 ? 20.062 -8.07 2.279 1 95.5 206 ILE A O 1
ATOM 1696 N N . LEU A 1 207 ? 18.094 -9.117 2.359 1 96.06 207 LEU A N 1
ATOM 1697 C CA . LEU A 1 207 ? 17.359 -7.973 1.834 1 96.06 207 LEU A CA 1
ATOM 1698 C C . LEU A 1 207 ? 17.391 -6.812 2.82 1 96.06 207 LEU A C 1
ATOM 1700 O O . LEU A 1 207 ? 17.516 -5.652 2.42 1 96.06 207 LEU A O 1
ATOM 1704 N N . GLU A 1 208 ? 17.203 -7.039 4.121 1 95.5 208 GLU A N 1
ATOM 1705 C CA . GLU A 1 208 ? 17.266 -5.996 5.141 1 95.5 208 GLU A CA 1
ATOM 1706 C C . GLU A 1 208 ? 18.609 -5.273 5.109 1 95.5 208 GLU A C 1
ATOM 1708 O O . GLU A 1 208 ? 18.656 -4.047 5.238 1 95.5 208 GLU A O 1
ATOM 1713 N N . LYS A 1 209 ? 19.641 -6.031 4.93 1 93.81 209 LYS A N 1
ATOM 1714 C CA . LYS A 1 209 ? 20.969 -5.445 4.82 1 93.81 209 LYS A CA 1
ATOM 1715 C C . LYS A 1 209 ? 21.094 -4.598 3.559 1 93.81 209 LYS A C 1
ATOM 1717 O O . LYS A 1 209 ? 21.703 -3.527 3.584 1 93.81 209 LYS A O 1
ATOM 1722 N N . LEU A 1 210 ? 20.562 -5.129 2.488 1 91.81 210 LEU A N 1
ATOM 1723 C CA . LEU A 1 210 ? 20.562 -4.375 1.24 1 91.81 210 LEU A CA 1
ATOM 1724 C C . LEU A 1 210 ? 19.859 -3.033 1.413 1 91.81 210 LEU A C 1
ATOM 1726 O O . LEU A 1 210 ? 20.312 -2.018 0.878 1 91.81 210 LEU A O 1
ATOM 1730 N N . ILE A 1 211 ? 18.75 -2.99 2.117 1 92.75 211 ILE A N 1
ATOM 1731 C CA . ILE A 1 211 ? 17.984 -1.771 2.357 1 92.75 211 ILE A CA 1
ATOM 1732 C C . ILE A 1 211 ? 18.828 -0.784 3.16 1 92.75 211 ILE A C 1
ATOM 1734 O O . ILE A 1 211 ? 18.891 0.405 2.836 1 92.75 211 ILE A O 1
ATOM 1738 N N . GLU A 1 212 ? 19.469 -1.254 4.102 1 89.88 212 GLU A N 1
ATOM 1739 C CA . GLU A 1 212 ? 20.328 -0.406 4.926 1 89.88 212 GLU A CA 1
ATOM 1740 C C . GLU A 1 212 ? 21.484 0.158 4.121 1 89.88 212 GLU A C 1
ATOM 1742 O O . GLU A 1 212 ? 21.844 1.33 4.266 1 89.88 212 GLU A O 1
ATOM 1747 N N . ASP A 1 213 ? 22.031 -0.661 3.242 1 84.25 213 ASP A N 1
ATOM 1748 C CA . ASP A 1 213 ? 23.219 -0.296 2.48 1 84.25 213 ASP A CA 1
ATOM 1749 C C . ASP A 1 213 ? 22.859 0.593 1.292 1 84.25 213 ASP A C 1
ATOM 1751 O O . ASP A 1 213 ? 23.672 1.414 0.857 1 84.25 213 ASP A O 1
ATOM 1755 N N . GLU A 1 214 ? 21.703 0.363 0.799 1 77.81 214 GLU A N 1
ATOM 1756 C CA . GLU A 1 214 ? 21.344 0.984 -0.469 1 77.81 214 GLU A CA 1
ATOM 1757 C C . GLU A 1 214 ? 20.484 2.225 -0.246 1 77.81 214 GLU A C 1
ATOM 1759 O O . GLU A 1 214 ? 19.922 2.781 -1.196 1 77.81 214 GLU A O 1
ATOM 1764 N N . ILE A 1 215 ? 20.406 2.67 0.896 1 81.62 215 ILE A N 1
ATOM 1765 C CA . ILE A 1 215 ? 19.5 3.777 1.172 1 81.62 215 ILE A CA 1
ATOM 1766 C C . ILE A 1 215 ? 20.188 5.102 0.851 1 81.62 215 ILE A C 1
ATOM 1768 O O . ILE A 1 215 ? 20.688 5.781 1.749 1 81.62 215 ILE A O 1
ATOM 1772 N N . HIS A 1 216 ? 20.391 5.367 -0.405 1 86.06 216 HIS A N 1
ATOM 1773 C CA . HIS A 1 216 ? 20.891 6.625 -0.951 1 86.06 216 HIS A CA 1
ATOM 1774 C C . HIS A 1 216 ? 20.031 7.102 -2.113 1 86.06 216 HIS A C 1
ATOM 1776 O O . HIS A 1 216 ? 19.141 6.379 -2.574 1 86.06 216 HIS A O 1
ATOM 1782 N N . LYS A 1 217 ? 20.297 8.32 -2.498 1 88.19 217 LYS A N 1
ATOM 1783 C CA . LYS A 1 217 ? 19.578 8.836 -3.66 1 88.19 217 LYS A CA 1
ATOM 1784 C C . LYS A 1 217 ? 19.922 8.047 -4.914 1 88.19 217 LYS A C 1
ATOM 1786 O O . LYS A 1 217 ? 21.078 7.629 -5.102 1 88.19 217 LYS A O 1
ATOM 1791 N N . VAL A 1 218 ? 19 7.762 -5.75 1 90 218 VAL A N 1
ATOM 1792 C CA . VAL A 1 218 ? 19.141 6.91 -6.926 1 90 218 VAL A CA 1
ATOM 1793 C C . VAL A 1 218 ? 18.875 7.723 -8.188 1 90 218 VAL A C 1
ATOM 1795 O O . VAL A 1 218 ? 17.828 8.383 -8.297 1 90 218 VAL A O 1
ATOM 1798 N N . SER A 1 219 ? 19.781 7.699 -9.117 1 90.69 219 SER A N 1
ATOM 1799 C CA . SER A 1 219 ? 19.547 8.312 -10.414 1 90.69 219 SER A CA 1
ATOM 1800 C C . SER A 1 219 ? 18.547 7.496 -11.234 1 90.69 219 SER A C 1
ATOM 1802 O O . SER A 1 219 ? 18.766 6.312 -11.5 1 90.69 219 SER A O 1
ATOM 1804 N N . ILE A 1 220 ? 17.438 8.141 -11.648 1 94.81 220 ILE A N 1
ATOM 1805 C CA . ILE A 1 220 ? 16.391 7.352 -12.281 1 94.81 220 ILE A CA 1
ATOM 1806 C C . ILE A 1 220 ? 16.234 7.789 -13.734 1 94.81 220 ILE A C 1
ATOM 1808 O O . ILE A 1 220 ? 15.211 7.488 -14.367 1 94.81 220 ILE A O 1
ATOM 1812 N N . SER A 1 221 ? 17.078 8.484 -14.281 1 93.81 221 SER A N 1
ATOM 1813 C CA . SER A 1 221 ? 17.172 8.797 -15.703 1 93.81 221 SER A CA 1
ATOM 1814 C C . SER A 1 221 ? 18.625 8.891 -16.156 1 93.81 221 SER A C 1
ATOM 1816 O O . SER A 1 221 ? 19.531 8.898 -15.336 1 93.81 221 SER A O 1
ATOM 1818 N N . ARG A 1 222 ? 18.781 8.812 -17.438 1 89.81 222 ARG A N 1
ATOM 1819 C CA . ARG A 1 222 ? 20.078 9 -18.094 1 89.81 222 ARG A CA 1
ATOM 1820 C C . ARG A 1 222 ? 19.969 9.984 -19.25 1 89.81 222 ARG A C 1
ATOM 1822 O O . ARG A 1 222 ? 18.922 10.07 -19.906 1 89.81 222 ARG A O 1
ATOM 1829 N N . PRO A 1 223 ? 21.109 10.719 -19.453 1 89.88 223 PRO A N 1
ATOM 1830 C CA . PRO A 1 223 ? 21.078 11.539 -20.656 1 89.88 223 PRO A CA 1
ATOM 1831 C C . PRO A 1 223 ? 20.828 10.727 -21.922 1 89.88 223 PRO A C 1
ATOM 1833 O O . PRO A 1 223 ? 21.391 9.641 -22.094 1 89.88 223 PRO A O 1
ATOM 1836 N N . ALA A 1 224 ? 19.984 11.266 -22.734 1 91.12 224 ALA A N 1
ATOM 1837 C CA . ALA A 1 224 ? 19.625 10.57 -23.969 1 91.12 224 ALA A CA 1
ATOM 1838 C C . ALA A 1 224 ? 20.844 10.336 -24.859 1 91.12 224 ALA A C 1
ATOM 1840 O O . ALA A 1 224 ? 20.875 9.375 -25.625 1 91.12 224 ALA A O 1
ATOM 1841 N N . SER A 1 225 ? 21.844 11.141 -24.75 1 87.12 225 SER A N 1
ATOM 1842 C CA . SER A 1 225 ? 23.078 11 -25.516 1 87.12 225 SER A CA 1
ATOM 1843 C C . SER A 1 225 ? 23.828 9.734 -25.125 1 87.12 225 SER A C 1
ATOM 1845 O O . SER A 1 225 ? 24.516 9.133 -25.953 1 87.12 225 SER A O 1
ATOM 1847 N N . ARG A 1 226 ? 23.719 9.289 -23.938 1 81 226 ARG A N 1
ATOM 1848 C CA . ARG A 1 226 ? 24.375 8.094 -23.422 1 81 226 ARG A CA 1
ATOM 1849 C C . ARG A 1 226 ? 23.5 6.863 -23.625 1 81 226 ARG A C 1
ATOM 1851 O O . ARG A 1 226 ? 24.016 5.754 -23.812 1 81 226 ARG A O 1
ATOM 1858 N N . LEU A 1 227 ? 22.312 7.066 -23.469 1 80.88 227 LEU A N 1
ATOM 1859 C CA . LEU A 1 227 ? 21.328 5.992 -23.578 1 80.88 227 LEU A CA 1
ATOM 1860 C C . LEU A 1 227 ? 20.203 6.387 -24.531 1 80.88 227 LEU A C 1
ATOM 1862 O O . LEU A 1 227 ? 19.172 6.91 -24.094 1 80.88 227 LEU A O 1
ATOM 1866 N N . SER A 1 228 ? 20.297 5.996 -25.719 1 84.81 228 SER A N 1
ATOM 1867 C CA . SER A 1 228 ? 19.312 6.406 -26.703 1 84.81 228 SER A CA 1
ATOM 1868 C C . SER A 1 228 ? 18.219 5.352 -26.859 1 84.81 228 SER A C 1
ATOM 1870 O O . SER A 1 228 ? 17.078 5.672 -27.219 1 84.81 228 SER A O 1
ATOM 1872 N N . TRP A 1 229 ? 18.578 4.105 -26.625 1 93.19 229 TRP A N 1
ATOM 1873 C CA . TRP A 1 229 ? 17.609 3.027 -26.781 1 93.19 229 TRP A CA 1
ATOM 1874 C C . TRP A 1 229 ? 16.859 2.793 -25.484 1 93.19 229 TRP A C 1
ATOM 1876 O O . TRP A 1 229 ? 17.219 1.923 -24.688 1 93.19 229 TRP A O 1
ATOM 1886 N N . GLY A 1 230 ? 15.828 3.494 -25.25 1 95.62 230 GLY A N 1
ATOM 1887 C CA . GLY A 1 230 ? 15 3.477 -24.062 1 95.62 230 GLY A CA 1
ATOM 1888 C C . GLY A 1 230 ? 13.797 4.395 -24.172 1 95.62 230 GLY A C 1
ATOM 1889 O O . GLY A 1 230 ? 13.539 4.98 -25.219 1 95.62 230 GLY A O 1
ATOM 1890 N N . ILE A 1 231 ? 12.992 4.5 -23.172 1 97.31 231 ILE A N 1
ATOM 1891 C CA . ILE A 1 231 ? 11.797 5.34 -23.141 1 97.31 231 ILE A CA 1
ATOM 1892 C C . ILE A 1 231 ? 12.172 6.75 -22.688 1 97.31 231 ILE A C 1
ATOM 1894 O O . ILE A 1 231 ? 12.719 6.934 -21.594 1 97.31 231 ILE A O 1
ATOM 1898 N N . PRO A 1 232 ? 11.906 7.742 -23.484 1 97.12 232 PRO A N 1
ATOM 1899 C CA . PRO A 1 232 ? 12.219 9.117 -23.078 1 97.12 232 PRO A CA 1
ATOM 1900 C C . PRO A 1 232 ? 11.406 9.578 -21.859 1 97.12 232 PRO A C 1
ATOM 1902 O O . PRO A 1 232 ? 10.258 9.172 -21.703 1 97.12 232 PRO A O 1
ATOM 1905 N N . VAL A 1 233 ? 12.047 10.391 -21.016 1 96.31 233 VAL A N 1
ATOM 1906 C CA . VAL A 1 233 ? 11.32 11.016 -19.922 1 96.31 233 VAL A CA 1
ATOM 1907 C C . VAL A 1 233 ? 10.195 11.891 -20.469 1 96.31 233 VAL A C 1
ATOM 1909 O O . VAL A 1 233 ? 10.43 12.742 -21.328 1 96.31 233 VAL A O 1
ATOM 1912 N N . PRO A 1 234 ? 8.953 11.633 -20.047 1 95.75 234 PRO A N 1
ATOM 1913 C CA . PRO A 1 234 ? 7.855 12.469 -20.531 1 95.75 234 PRO A CA 1
ATOM 1914 C C . PRO A 1 234 ? 8.102 13.961 -20.312 1 95.75 234 PRO A C 1
ATOM 1916 O O . PRO A 1 234 ? 8.352 14.383 -19.172 1 95.75 234 PRO A O 1
ATOM 1919 N N . GLY A 1 235 ? 8.055 14.773 -21.406 1 93.62 235 GLY A N 1
ATOM 1920 C CA . GLY A 1 235 ? 8.227 16.219 -21.297 1 93.62 235 GLY A CA 1
ATOM 1921 C C . GLY A 1 235 ? 9.68 16.641 -21.312 1 93.62 235 GLY A C 1
ATOM 1922 O O . GLY A 1 235 ? 9.984 17.844 -21.297 1 93.62 235 GLY A O 1
ATOM 1923 N N . ASP A 1 236 ? 10.664 15.766 -21.266 1 94.31 236 ASP A N 1
ATOM 1924 C CA . ASP A 1 236 ? 12.094 16.062 -21.281 1 94.31 236 ASP A CA 1
ATOM 1925 C C . ASP A 1 236 ? 12.844 15.07 -22.156 1 94.31 236 ASP A C 1
ATOM 1927 O O . ASP A 1 236 ? 13.461 14.125 -21.656 1 94.31 236 ASP A O 1
ATOM 1931 N N . GLU A 1 237 ? 12.953 15.305 -23.375 1 93.81 237 GLU A N 1
ATOM 1932 C CA . GLU A 1 237 ? 13.523 14.383 -24.359 1 93.81 237 GLU A CA 1
ATOM 1933 C C . GLU A 1 237 ? 15.039 14.281 -24.188 1 93.81 237 GLU A C 1
ATOM 1935 O O . GLU A 1 237 ? 15.664 13.383 -24.75 1 93.81 237 GLU A O 1
ATOM 1940 N N . SER A 1 238 ? 15.562 15.156 -23.453 1 93.31 238 SER A N 1
ATOM 1941 C CA . SER A 1 238 ? 17 15.102 -23.234 1 93.31 238 SER A CA 1
ATOM 1942 C C . SER A 1 238 ? 17.375 13.977 -22.266 1 93.31 238 SER A C 1
ATOM 1944 O O . SER A 1 238 ? 18.547 13.641 -22.125 1 93.31 238 SER A O 1
ATOM 1946 N N . GLN A 1 239 ? 16.375 13.406 -21.656 1 94.81 239 GLN A N 1
ATOM 1947 C CA . GLN A 1 239 ? 16.594 12.367 -20.656 1 94.81 239 GLN A CA 1
ATOM 1948 C C . GLN A 1 239 ? 15.852 11.086 -21.031 1 94.81 239 GLN A C 1
ATOM 1950 O O . GLN A 1 239 ? 14.75 11.141 -21.578 1 94.81 239 GLN A O 1
ATOM 1955 N N . THR A 1 240 ? 16.484 9.945 -20.766 1 95.56 240 THR A N 1
ATOM 1956 C CA . THR A 1 240 ? 15.898 8.617 -20.938 1 95.56 240 THR A CA 1
ATOM 1957 C C . THR A 1 240 ? 15.672 7.961 -19.578 1 95.56 240 THR A C 1
ATOM 1959 O O . THR A 1 240 ? 16.531 8.039 -18.688 1 95.56 240 THR A O 1
ATOM 1962 N N . ILE A 1 241 ? 14.492 7.395 -19.406 1 97.06 241 ILE A N 1
ATOM 1963 C CA . ILE A 1 241 ? 14.156 6.762 -18.141 1 97.06 241 ILE A CA 1
ATOM 1964 C C . ILE A 1 241 ? 15.109 5.605 -17.875 1 97.06 241 ILE A C 1
ATOM 1966 O O . ILE A 1 241 ? 15.43 4.828 -18.781 1 97.06 241 ILE A O 1
ATOM 1970 N N . TYR A 1 242 ? 15.555 5.488 -16.625 1 92.31 242 TYR A N 1
ATOM 1971 C CA . TYR A 1 242 ? 16.438 4.426 -16.141 1 92.31 242 TYR A CA 1
ATOM 1972 C C . TYR A 1 242 ? 15.859 3.053 -16.469 1 92.31 242 TYR A C 1
ATOM 1974 O O . TYR A 1 242 ? 14.68 2.791 -16.203 1 92.31 242 TYR A O 1
ATOM 1982 N N . VAL A 1 243 ? 16.625 2.191 -17.016 1 92.38 243 VAL A N 1
ATOM 1983 C CA . VAL A 1 243 ? 16.188 0.929 -17.594 1 92.38 243 VAL A CA 1
ATOM 1984 C C . VAL A 1 243 ? 15.5 0.079 -16.516 1 92.38 243 VAL A C 1
ATOM 1986 O O . VAL A 1 243 ? 14.516 -0.607 -16.797 1 92.38 243 VAL A O 1
ATOM 1989 N N . TRP A 1 244 ? 16.016 0.047 -15.266 1 93.62 244 TRP A N 1
ATOM 1990 C CA . TRP A 1 244 ? 15.398 -0.752 -14.219 1 93.62 244 TRP A CA 1
ATOM 1991 C C . TRP A 1 244 ? 14.031 -0.184 -13.828 1 93.62 244 TRP A C 1
ATOM 1993 O O . TRP A 1 244 ? 13.133 -0.929 -13.43 1 93.62 244 TRP A O 1
ATOM 2003 N N . LEU A 1 245 ? 13.938 1.132 -13.859 1 96.81 245 LEU A N 1
ATOM 2004 C CA . LEU A 1 245 ? 12.633 1.713 -13.578 1 96.81 245 LEU A CA 1
ATOM 2005 C C . LEU A 1 245 ? 11.625 1.343 -14.664 1 96.81 245 LEU A C 1
ATOM 2007 O O . LEU A 1 245 ? 10.508 0.915 -14.367 1 96.81 245 LEU A O 1
ATOM 2011 N N . ASP A 1 246 ? 12.078 1.479 -15.852 1 96.5 246 ASP A N 1
ATOM 2012 C CA . ASP A 1 246 ? 11.258 1.094 -17 1 96.5 246 ASP A CA 1
ATOM 2013 C C . ASP A 1 246 ? 10.859 -0.377 -16.906 1 96.5 246 ASP A C 1
ATOM 2015 O O . ASP A 1 246 ? 9.672 -0.709 -17 1 96.5 246 ASP A O 1
ATOM 2019 N N . ALA A 1 247 ? 11.75 -1.223 -16.719 1 97.94 247 ALA A N 1
ATOM 2020 C CA . ALA A 1 247 ? 11.539 -2.666 -16.734 1 97.94 247 ALA A CA 1
ATOM 2021 C C . ALA A 1 247 ? 10.594 -3.096 -15.617 1 97.94 247 ALA A C 1
ATOM 2023 O O . ALA A 1 247 ? 9.711 -3.932 -15.82 1 97.94 247 ALA A O 1
ATOM 2024 N N . LEU A 1 248 ? 10.758 -2.545 -14.453 1 98.5 248 LEU A N 1
ATOM 2025 C CA . LEU A 1 248 ? 9.984 -2.957 -13.281 1 98.5 248 LEU A CA 1
ATOM 2026 C C . LEU A 1 248 ? 8.516 -2.596 -13.445 1 98.5 248 LEU A C 1
ATOM 2028 O O . LEU A 1 248 ? 7.641 -3.287 -12.914 1 98.5 248 LEU A O 1
ATOM 2032 N N . VAL A 1 249 ? 8.18 -1.622 -14.227 1 98.62 249 VAL A N 1
ATOM 2033 C CA . VAL A 1 249 ? 6.809 -1.171 -14.422 1 98.62 249 VAL A CA 1
ATOM 2034 C C . VAL A 1 249 ? 6.035 -2.205 -15.234 1 98.62 249 VAL A C 1
ATOM 2036 O O . VAL A 1 249 ? 4.801 -2.172 -15.273 1 98.62 249 VAL A O 1
ATOM 2039 N N . ASN A 1 250 ? 6.758 -3.229 -15.805 1 98.69 250 ASN A N 1
ATOM 2040 C CA . ASN A 1 250 ? 6.062 -4.242 -16.578 1 98.69 250 ASN A CA 1
ATOM 2041 C C . ASN A 1 250 ? 5.023 -4.984 -15.75 1 98.69 250 ASN A C 1
ATOM 2043 O O . ASN A 1 250 ? 3.996 -5.422 -16.266 1 98.69 250 ASN A O 1
ATOM 2047 N N . TYR A 1 251 ? 5.27 -5.121 -14.477 1 98.25 251 TYR A N 1
ATOM 2048 C CA . TYR A 1 251 ? 4.367 -5.844 -13.586 1 98.25 251 TYR A CA 1
ATOM 2049 C C . TYR A 1 251 ? 3.025 -5.133 -13.469 1 98.25 251 TYR A C 1
ATOM 2051 O O . TYR A 1 251 ? 1.999 -5.766 -13.211 1 98.25 251 TYR A O 1
ATOM 2059 N N . LEU A 1 252 ? 3.037 -3.805 -13.609 1 97.56 252 LEU A N 1
ATOM 2060 C CA . LEU A 1 252 ? 1.793 -3.043 -13.641 1 97.56 252 LEU A CA 1
ATOM 2061 C C . LEU A 1 252 ? 1.18 -3.074 -15.039 1 97.56 252 LEU A C 1
ATOM 2063 O O . LEU A 1 252 ? -0.045 -3.078 -15.188 1 97.56 252 LEU A O 1
ATOM 2067 N N . THR A 1 253 ? 2.057 -3.043 -16.109 1 98.19 253 THR A N 1
ATOM 2068 C CA . THR A 1 253 ? 1.586 -3.064 -17.484 1 98.19 253 THR A CA 1
ATOM 2069 C C . THR A 1 253 ? 0.67 -4.262 -17.719 1 98.19 253 THR A C 1
ATOM 2071 O O . THR A 1 253 ? -0.396 -4.125 -18.328 1 98.19 253 THR A O 1
ATOM 2074 N N . VAL A 1 254 ? 1.057 -5.418 -17.234 1 97.25 254 VAL A N 1
ATOM 2075 C CA . VAL A 1 254 ? 0.302 -6.641 -17.484 1 97.25 254 VAL A CA 1
ATOM 2076 C C . VAL A 1 254 ? -0.996 -6.621 -16.688 1 97.25 254 VAL A C 1
ATOM 2078 O O . VAL A 1 254 ? -1.892 -7.434 -16.922 1 97.25 254 VAL A O 1
ATOM 2081 N N . CYS A 1 255 ? -1.084 -5.703 -15.727 1 94.81 255 CYS A N 1
ATOM 2082 C CA . CYS A 1 255 ? -2.293 -5.551 -14.93 1 94.81 255 CYS A CA 1
ATOM 2083 C C . CYS A 1 255 ? -3.221 -4.504 -15.531 1 94.81 255 CYS A C 1
ATOM 2085 O O . CYS A 1 255 ? -4.27 -4.191 -14.961 1 94.81 255 CYS A O 1
ATOM 2087 N N . GLY A 1 256 ? -2.863 -3.92 -16.641 1 94.12 256 GLY A N 1
ATOM 2088 C CA . GLY A 1 256 ? -3.695 -2.916 -17.281 1 94.12 256 GLY A CA 1
ATOM 2089 C C . GLY A 1 256 ? -3.576 -1.544 -16.656 1 94.12 256 GLY A C 1
ATOM 2090 O O . GLY A 1 256 ? -4.527 -0.758 -16.672 1 94.12 256 GLY A O 1
ATOM 2091 N N . TYR A 1 257 ? -2.469 -1.188 -16.047 1 93.81 257 TYR A N 1
ATOM 2092 C CA . TYR A 1 257 ? -2.209 0.097 -15.414 1 93.81 257 TYR A CA 1
ATOM 2093 C C . TYR A 1 257 ? -2.557 1.251 -16.344 1 93.81 257 TYR A C 1
ATOM 2095 O O . TYR A 1 257 ? -2.188 1.239 -17.531 1 93.81 257 TYR A O 1
ATOM 2103 N N . PRO A 1 258 ? -3.467 2.158 -15.695 1 91.56 258 PRO A N 1
ATOM 2104 C CA . PRO A 1 258 ? -3.623 2.537 -14.289 1 91.56 258 PRO A CA 1
ATOM 2105 C C . PRO A 1 258 ? -4.766 1.789 -13.602 1 91.56 258 PRO A C 1
ATOM 2107 O O . PRO A 1 258 ? -4.988 1.966 -12.398 1 91.56 258 PRO A O 1
ATOM 2110 N N . LYS A 1 259 ? -5.66 0.909 -14.102 1 85.38 259 LYS A N 1
ATOM 2111 C CA . LYS A 1 259 ? -6.77 0.217 -13.453 1 85.38 259 LYS A CA 1
ATOM 2112 C C . LYS A 1 259 ? -6.266 -0.917 -12.562 1 85.38 259 LYS A C 1
ATOM 2114 O O . LYS A 1 259 ? -6.883 -1.239 -11.547 1 85.38 259 LYS A O 1
ATOM 2119 N N . LEU A 1 260 ? -5.203 -1.594 -12.68 1 88.38 260 LEU A N 1
ATOM 2120 C CA . LEU A 1 260 ? -4.441 -2.527 -11.859 1 88.38 260 LEU A CA 1
ATOM 2121 C C . LEU A 1 260 ? -5.23 -3.812 -11.625 1 88.38 260 LEU A C 1
ATOM 2123 O O . LEU A 1 260 ? -5.43 -4.223 -10.477 1 88.38 260 LEU A O 1
ATOM 2127 N N . GLN A 1 261 ? -5.465 -4.566 -12.625 1 87.38 261 GLN A N 1
ATOM 2128 C CA . GLN A 1 261 ? -6.102 -5.875 -12.508 1 87.38 261 GLN A CA 1
ATOM 2129 C C . GLN A 1 261 ? -5.145 -6.898 -11.898 1 87.38 261 GLN A C 1
ATOM 2131 O O . GLN A 1 261 ? -3.986 -6.992 -12.305 1 87.38 261 GLN A O 1
ATOM 2136 N N . PHE A 1 262 ? -5.516 -7.617 -10.883 1 86.88 262 PHE A N 1
ATOM 2137 C CA . PHE A 1 262 ? -4.766 -8.727 -10.305 1 86.88 262 PHE A CA 1
ATOM 2138 C C . PHE A 1 262 ? -3.734 -8.211 -9.305 1 86.88 262 PHE A C 1
ATOM 2140 O O . PHE A 1 262 ? -3.076 -9.008 -8.625 1 86.88 262 PHE A O 1
ATOM 2147 N N . TRP A 1 263 ? -3.451 -6.867 -9.164 1 91.12 263 TRP A N 1
ATOM 2148 C CA . TRP A 1 263 ? -2.393 -6.305 -8.336 1 91.12 263 TRP A CA 1
ATOM 2149 C C . TRP A 1 263 ? -2.793 -6.312 -6.863 1 91.12 263 TRP A C 1
ATOM 2151 O O . TRP A 1 263 ? -3.971 -6.148 -6.535 1 91.12 263 TRP A O 1
ATOM 2161 N N . PRO A 1 264 ? -1.893 -6.512 -6 1 92.5 264 PRO A N 1
ATOM 2162 C CA . PRO A 1 264 ? -0.464 -6.816 -6.113 1 92.5 264 PRO A CA 1
ATOM 2163 C C . PRO A 1 264 ? -0.196 -8.289 -6.395 1 92.5 264 PRO A C 1
ATOM 2165 O O . PRO A 1 264 ? -1.025 -9.148 -6.07 1 92.5 264 PRO A O 1
ATOM 2168 N N . GLY A 1 265 ? 0.928 -8.57 -6.945 1 94.19 265 GLY A N 1
ATOM 2169 C CA . GLY A 1 265 ? 1.228 -9.938 -7.332 1 94.19 265 GLY A CA 1
ATOM 2170 C C . GLY A 1 265 ? 2.457 -10.5 -6.645 1 94.19 265 GLY A C 1
ATOM 2171 O O . GLY A 1 265 ? 3.08 -9.82 -5.824 1 94.19 265 GLY A O 1
ATOM 2172 N N . THR A 1 266 ? 2.705 -11.781 -6.863 1 96.69 266 THR A N 1
ATOM 2173 C CA . THR A 1 266 ? 3.896 -12.492 -6.418 1 96.69 266 THR A CA 1
ATOM 2174 C C . THR A 1 266 ? 4.938 -12.562 -7.531 1 96.69 266 THR A C 1
ATOM 2176 O O . THR A 1 266 ? 4.617 -12.922 -8.664 1 96.69 266 THR A O 1
ATOM 2179 N N . HIS A 1 267 ? 6.16 -12.172 -7.191 1 98.56 267 HIS A N 1
ATOM 2180 C CA . HIS A 1 267 ? 7.242 -12.203 -8.172 1 98.56 267 HIS A CA 1
ATOM 2181 C C . HIS A 1 267 ? 8.219 -13.344 -7.879 1 98.56 267 HIS A C 1
ATOM 2183 O O . HIS A 1 267 ? 8.742 -13.445 -6.77 1 98.56 267 HIS A O 1
ATOM 2189 N N . ILE A 1 268 ? 8.43 -14.18 -8.836 1 98.75 268 ILE A N 1
ATOM 2190 C CA . ILE A 1 268 ? 9.508 -15.164 -8.773 1 98.75 268 ILE A CA 1
ATOM 2191 C C . ILE A 1 268 ? 10.773 -14.586 -9.391 1 98.75 268 ILE A C 1
ATOM 2193 O O . ILE A 1 268 ? 10.805 -14.266 -10.586 1 98.75 268 ILE A O 1
ATOM 2197 N N . ILE A 1 269 ? 11.797 -14.477 -8.594 1 98.56 269 ILE A N 1
ATOM 2198 C CA . ILE A 1 269 ? 12.984 -13.781 -9.094 1 98.56 269 ILE A CA 1
ATOM 2199 C C . ILE A 1 269 ? 14.242 -14.539 -8.664 1 98.56 269 ILE A C 1
ATOM 2201 O O . ILE A 1 269 ? 14.203 -15.328 -7.719 1 98.56 269 ILE A O 1
ATOM 2205 N N . GLY A 1 270 ? 15.32 -14.336 -9.414 1 97.88 270 GLY A N 1
ATOM 2206 C CA . GLY A 1 270 ? 16.625 -14.781 -8.953 1 97.88 270 GLY A CA 1
ATOM 2207 C C . GLY A 1 270 ? 17.234 -13.883 -7.895 1 97.88 270 GLY A C 1
ATOM 2208 O O . GLY A 1 270 ? 16.953 -12.68 -7.871 1 97.88 270 GLY A O 1
ATOM 2209 N N . LYS A 1 271 ? 18.078 -14.43 -7.078 1 96.81 271 LYS A N 1
ATOM 2210 C CA . LYS A 1 271 ? 18.703 -13.68 -5.984 1 96.81 271 LYS A CA 1
ATOM 2211 C C . LYS A 1 271 ? 19.547 -12.531 -6.512 1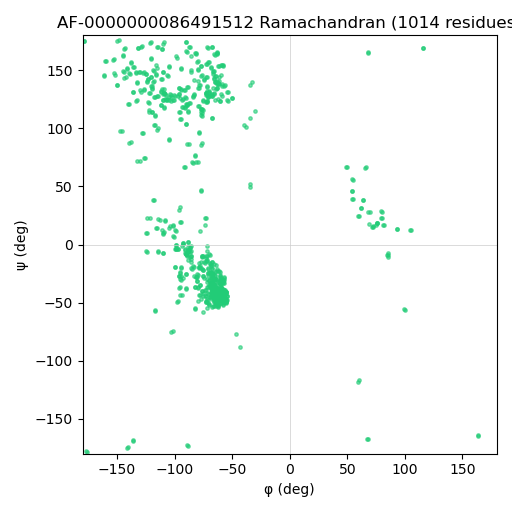 96.81 271 LYS A C 1
ATOM 2213 O O . LYS A 1 271 ? 19.797 -11.555 -5.801 1 96.81 271 LYS A O 1
ATOM 2218 N N . ASP A 1 272 ? 20 -12.594 -7.77 1 92.69 272 ASP A N 1
ATOM 2219 C CA . ASP A 1 272 ? 20.875 -11.586 -8.359 1 92.69 272 ASP A CA 1
ATOM 2220 C C . ASP A 1 272 ? 20.125 -10.258 -8.547 1 92.69 272 ASP A C 1
ATOM 2222 O O . ASP A 1 272 ? 20.75 -9.203 -8.641 1 92.69 272 ASP A O 1
ATOM 2226 N N . ILE A 1 273 ? 18.812 -10.297 -8.633 1 95.69 273 ILE A N 1
ATOM 2227 C CA . ILE A 1 273 ? 18.078 -9.062 -8.859 1 95.69 273 ILE A CA 1
ATOM 2228 C C . ILE A 1 273 ? 17.219 -8.734 -7.633 1 95.69 273 ILE A C 1
ATOM 2230 O O . ILE A 1 273 ? 16.234 -8 -7.727 1 95.69 273 ILE A O 1
ATOM 2234 N N . LEU A 1 274 ? 17.594 -9.281 -6.504 1 97.06 274 LEU A N 1
ATOM 2235 C CA . LEU A 1 274 ? 16.875 -9.07 -5.258 1 97.06 274 LEU A CA 1
ATOM 2236 C C . LEU A 1 274 ? 16.844 -7.59 -4.887 1 97.06 274 LEU A C 1
ATOM 2238 O O . LEU A 1 274 ? 15.828 -7.086 -4.406 1 97.06 274 LEU A O 1
ATOM 2242 N N . LYS A 1 275 ? 17.938 -6.848 -5.133 1 94.5 275 LYS A N 1
ATOM 2243 C CA . LYS A 1 275 ? 18.016 -5.422 -4.832 1 94.5 275 LYS A CA 1
ATOM 2244 C C . LYS A 1 275 ? 16.953 -4.641 -5.594 1 94.5 275 LYS A C 1
ATOM 2246 O O . LYS A 1 275 ? 16.266 -3.791 -5.023 1 94.5 275 LYS A O 1
ATOM 2251 N N . PHE A 1 276 ? 16.797 -4.895 -6.82 1 96.19 276 PHE A N 1
ATOM 2252 C CA . PHE A 1 276 ? 15.898 -4.141 -7.691 1 96.19 276 PHE A CA 1
ATOM 2253 C C . PHE A 1 276 ? 14.445 -4.441 -7.359 1 96.19 276 PHE A C 1
ATOM 2255 O O . PHE A 1 276 ? 13.602 -3.541 -7.371 1 96.19 276 PHE A O 1
ATOM 2262 N N . HIS A 1 277 ? 14.164 -5.703 -7.008 1 98.25 277 HIS A N 1
ATOM 2263 C CA . HIS A 1 277 ? 12.781 -6.102 -6.746 1 98.25 277 HIS A CA 1
ATOM 2264 C C . HIS A 1 277 ? 12.422 -5.906 -5.277 1 98.25 277 HIS A C 1
ATOM 2266 O O . HIS A 1 277 ? 11.25 -5.754 -4.938 1 98.25 277 HIS A O 1
ATOM 2272 N N . GLY A 1 278 ? 13.43 -5.938 -4.434 1 97.5 278 GLY A N 1
ATOM 2273 C CA . GLY A 1 278 ? 13.172 -5.867 -3.004 1 97.5 278 GLY A CA 1
ATOM 2274 C C . GLY A 1 278 ? 13.383 -4.477 -2.43 1 97.5 278 GLY A C 1
ATOM 2275 O O . GLY A 1 278 ? 12.875 -4.164 -1.351 1 97.5 278 GLY A O 1
ATOM 2276 N N . VAL A 1 279 ? 14.109 -3.609 -3.09 1 96.62 279 VAL A N 1
ATOM 2277 C CA . VAL A 1 279 ? 14.375 -2.262 -2.598 1 96.62 279 VAL A CA 1
ATOM 2278 C C . VAL A 1 279 ? 13.781 -1.233 -3.555 1 96.62 279 VAL A C 1
ATOM 2280 O O . VAL A 1 279 ? 12.867 -0.49 -3.184 1 96.62 279 VAL A O 1
ATOM 2283 N N . TYR A 1 280 ? 14.141 -1.249 -4.824 1 96.75 280 TYR A N 1
ATOM 2284 C CA . TYR A 1 280 ? 13.742 -0.209 -5.77 1 96.75 280 TYR A CA 1
ATOM 2285 C C . TYR A 1 280 ? 12.266 -0.323 -6.121 1 96.75 280 TYR A C 1
ATOM 2287 O O . TYR A 1 280 ? 11.523 0.658 -6.031 1 96.75 280 TYR A O 1
ATOM 2295 N N . TRP A 1 281 ? 11.828 -1.52 -6.484 1 98.19 281 TRP A N 1
ATOM 2296 C CA . TRP A 1 281 ? 10.477 -1.707 -7.008 1 98.19 281 TRP A CA 1
ATOM 2297 C C . TRP A 1 281 ? 9.438 -1.325 -5.965 1 98.19 281 TRP A C 1
ATOM 2299 O O . TRP A 1 281 ? 8.547 -0.509 -6.234 1 98.19 281 TRP A O 1
ATOM 2309 N N . PRO A 1 282 ? 9.5 -1.855 -4.723 1 97.5 282 PRO A N 1
ATOM 2310 C CA . PRO A 1 282 ? 8.516 -1.408 -3.732 1 97.5 282 PRO A CA 1
ATOM 2311 C C . PRO A 1 282 ? 8.602 0.09 -3.451 1 97.5 282 PRO A C 1
ATOM 2313 O O . PRO A 1 282 ? 7.574 0.742 -3.24 1 97.5 282 PRO A O 1
ATOM 2316 N N . ALA A 1 283 ? 9.781 0.651 -3.406 1 96.5 283 ALA A N 1
ATOM 2317 C CA . ALA A 1 283 ? 9.953 2.08 -3.162 1 96.5 283 ALA A CA 1
ATOM 2318 C C . ALA A 1 283 ? 9.289 2.906 -4.266 1 96.5 283 ALA A C 1
ATOM 2320 O O . ALA A 1 283 ? 8.602 3.887 -3.984 1 96.5 283 ALA A O 1
ATOM 2321 N N . PHE A 1 284 ? 9.57 2.537 -5.535 1 97.62 284 PHE A N 1
ATOM 2322 C CA . PHE A 1 284 ? 8.945 3.223 -6.66 1 97.62 284 PHE A CA 1
ATOM 2323 C C . PHE A 1 284 ? 7.426 3.15 -6.566 1 97.62 284 PHE A C 1
ATOM 2325 O O . PHE A 1 284 ? 6.734 4.137 -6.836 1 97.62 284 PHE A O 1
ATOM 2332 N N . LEU A 1 285 ? 6.914 1.955 -6.234 1 97.25 285 LEU A N 1
ATOM 2333 C CA . LEU A 1 285 ? 5.477 1.765 -6.09 1 97.25 285 LEU A CA 1
ATOM 2334 C C . LEU A 1 285 ? 4.914 2.676 -5.004 1 97.25 285 LEU A C 1
ATOM 2336 O O . LEU A 1 285 ? 3.906 3.354 -5.215 1 97.25 285 LEU A O 1
ATOM 2340 N N . MET A 1 286 ? 5.547 2.711 -3.881 1 93.44 286 MET A N 1
ATOM 2341 C CA . MET A 1 286 ? 5.109 3.557 -2.773 1 93.44 286 MET A CA 1
ATOM 2342 C C . MET A 1 286 ? 5.086 5.023 -3.188 1 93.44 286 MET A C 1
ATOM 2344 O O . MET A 1 286 ? 4.156 5.754 -2.842 1 93.44 286 MET A O 1
ATOM 2348 N N . ALA A 1 287 ? 6.125 5.465 -3.883 1 93.19 287 ALA A N 1
ATOM 2349 C CA . ALA A 1 287 ? 6.195 6.844 -4.363 1 93.19 287 ALA A CA 1
ATOM 2350 C C . ALA A 1 287 ? 5.008 7.176 -5.262 1 93.19 287 ALA A C 1
ATOM 2352 O O . ALA A 1 287 ? 4.543 8.312 -5.289 1 93.19 287 ALA A O 1
ATOM 2353 N N . ALA A 1 288 ? 4.543 6.176 -5.988 1 93.81 288 ALA A N 1
ATOM 2354 C CA . ALA A 1 288 ? 3.414 6.371 -6.895 1 93.81 288 ALA A CA 1
ATOM 2355 C C . ALA A 1 288 ? 2.09 6.133 -6.172 1 93.81 288 ALA A C 1
ATOM 2357 O O . ALA A 1 288 ? 1.024 6.156 -6.797 1 93.81 288 ALA A O 1
ATOM 2358 N N . GLY A 1 289 ? 2.158 5.859 -4.91 1 91.56 289 GLY A N 1
ATOM 2359 C CA . GLY A 1 289 ? 0.954 5.668 -4.113 1 91.56 289 GLY A CA 1
ATOM 2360 C C . GLY A 1 289 ? 0.357 4.281 -4.262 1 91.56 289 GLY A C 1
ATOM 2361 O O . GLY A 1 289 ? -0.818 4.07 -3.953 1 91.56 289 GLY A O 1
ATOM 2362 N N . LEU A 1 290 ? 1.08 3.295 -4.766 1 94.69 290 LEU A N 1
ATOM 2363 C CA . LEU A 1 290 ? 0.597 1.948 -5.051 1 94.69 290 LEU A CA 1
ATOM 2364 C C . LEU A 1 290 ? 1.104 0.957 -4.008 1 94.69 290 LEU A C 1
ATOM 2366 O O . LEU A 1 290 ? 2.15 1.175 -3.396 1 94.69 290 LEU A O 1
ATOM 2370 N N . MET A 1 291 ? 0.347 -0.076 -3.842 1 93.5 291 MET A N 1
ATOM 2371 C CA . MET A 1 291 ? 0.767 -1.143 -2.938 1 93.5 291 MET A CA 1
ATOM 2372 C C . MET A 1 291 ? 2.023 -1.833 -3.457 1 93.5 291 MET A C 1
ATOM 2374 O O . MET A 1 291 ? 2.162 -2.057 -4.66 1 93.5 291 MET A O 1
ATOM 2378 N N . PRO A 1 292 ? 2.961 -2.174 -2.551 1 95.38 292 PRO A N 1
ATOM 2379 C CA . PRO A 1 292 ? 4.086 -3.018 -2.959 1 95.38 292 PRO A CA 1
ATOM 2380 C C . PRO A 1 292 ? 3.656 -4.441 -3.314 1 95.38 292 PRO A C 1
ATOM 2382 O O . PRO A 1 292 ? 2.494 -4.805 -3.117 1 95.38 292 PRO A O 1
ATOM 2385 N N . PRO A 1 293 ? 4.551 -5.234 -3.898 1 96.44 293 PRO A N 1
ATOM 2386 C CA . PRO A 1 293 ? 4.191 -6.602 -4.277 1 96.44 293 PRO A CA 1
ATOM 2387 C C . PRO A 1 293 ? 3.74 -7.445 -3.084 1 96.44 293 PRO A C 1
ATOM 2389 O O . PRO A 1 293 ? 4.141 -7.18 -1.948 1 96.44 293 PRO A O 1
ATOM 2392 N N . LYS A 1 294 ? 2.939 -8.445 -3.381 1 93.69 294 LYS A N 1
ATOM 2393 C CA . LYS A 1 294 ? 2.438 -9.336 -2.342 1 93.69 294 LYS A CA 1
ATOM 2394 C C . LYS A 1 294 ? 3.564 -10.172 -1.74 1 93.69 294 LYS A C 1
ATOM 2396 O O . LYS A 1 294 ? 3.623 -10.359 -0.524 1 93.69 294 LYS A O 1
ATOM 2401 N N . GLN A 1 295 ? 4.43 -10.672 -2.592 1 95.75 295 GLN A N 1
ATOM 2402 C CA . GLN A 1 295 ? 5.484 -11.594 -2.162 1 95.75 295 GLN A CA 1
ATOM 2403 C C . GLN A 1 295 ? 6.598 -11.672 -3.203 1 95.75 295 GLN A C 1
ATOM 2405 O O . GLN A 1 295 ? 6.344 -11.539 -4.402 1 95.75 295 GLN A O 1
ATOM 2410 N N . LEU A 1 296 ? 7.812 -11.844 -2.686 1 98.19 296 LEU A N 1
ATOM 2411 C CA . LEU A 1 296 ? 8.945 -12.203 -3.531 1 98.19 296 LEU A CA 1
ATOM 2412 C C . LEU A 1 296 ? 9.383 -13.641 -3.264 1 98.19 296 LEU A C 1
ATOM 2414 O O . LEU A 1 296 ? 9.695 -13.992 -2.123 1 98.19 296 LEU A O 1
ATOM 2418 N N . VAL A 1 297 ? 9.289 -14.43 -4.258 1 98.56 297 VAL A N 1
ATOM 2419 C CA . VAL A 1 297 ? 9.875 -15.766 -4.215 1 98.56 297 VAL A CA 1
ATOM 2420 C C . VAL A 1 297 ? 11.258 -15.75 -4.863 1 98.56 297 VAL A C 1
ATOM 2422 O O . VAL A 1 297 ? 11.375 -15.578 -6.078 1 98.56 297 VAL A O 1
ATOM 2425 N N . VAL A 1 298 ? 12.258 -15.984 -4.031 1 98.62 298 VAL A N 1
ATOM 2426 C CA . VAL A 1 298 ? 13.641 -15.805 -4.48 1 98.62 298 VAL A CA 1
ATOM 2427 C C . VAL A 1 298 ? 14.32 -17.156 -4.621 1 98.62 298 VAL A C 1
ATOM 2429 O O . VAL A 1 298 ? 14.203 -18.016 -3.74 1 98.62 298 VAL A O 1
ATOM 2432 N N . HIS A 1 299 ? 14.93 -17.359 -5.734 1 98.12 299 HIS A N 1
ATOM 2433 C CA . HIS A 1 299 ? 15.672 -18.594 -5.914 1 98.12 299 HIS A CA 1
ATOM 2434 C C . HIS A 1 299 ? 17.141 -18.328 -6.199 1 98.12 299 HIS A C 1
ATOM 2436 O O . HIS A 1 299 ? 17.5 -17.219 -6.621 1 98.12 299 HIS A O 1
ATOM 2442 N N . SER A 1 300 ? 17.938 -19.312 -5.992 1 96.94 300 SER A N 1
ATOM 2443 C CA . SER A 1 300 ? 19.375 -19.219 -6.215 1 96.94 300 SER A CA 1
ATOM 2444 C C . SER A 1 300 ? 19.734 -19.594 -7.648 1 96.94 300 SER A C 1
ATOM 2446 O O . SER A 1 300 ? 18.859 -19.719 -8.508 1 96.94 300 SER A O 1
ATOM 2448 N N . HIS A 1 301 ? 21.031 -19.703 -7.98 1 93.56 301 HIS A N 1
ATOM 2449 C CA . HIS A 1 301 ? 21.516 -19.891 -9.344 1 93.56 301 HIS A CA 1
ATOM 2450 C C . HIS A 1 301 ? 21.625 -21.359 -9.688 1 93.56 301 HIS A C 1
ATOM 2452 O O . HIS A 1 301 ? 21.484 -22.219 -8.812 1 93.56 301 HIS A O 1
ATOM 2458 N N . TRP A 1 302 ? 21.781 -21.625 -10.906 1 93.5 302 TRP A N 1
ATOM 2459 C CA . TRP A 1 302 ? 22.141 -22.953 -11.398 1 93.5 302 TRP A CA 1
ATOM 2460 C C . TRP A 1 302 ? 23.578 -22.969 -11.898 1 93.5 302 TRP A C 1
ATOM 2462 O O . TRP A 1 302 ? 24 -22.078 -12.648 1 93.5 302 TRP A O 1
ATOM 2472 N N . LEU A 1 303 ? 24.234 -23.891 -11.422 1 92.75 303 LEU A N 1
ATOM 2473 C CA . LEU A 1 303 ? 25.594 -24.172 -11.867 1 92.75 303 LEU A CA 1
ATOM 2474 C C . LEU A 1 303 ? 25.625 -25.297 -12.891 1 92.75 303 LEU A C 1
ATOM 2476 O O . LEU A 1 303 ? 24.625 -26.016 -13.047 1 92.75 303 LEU A O 1
ATOM 2480 N N . VAL A 1 304 ? 26.734 -25.375 -13.656 1 91.44 304 VAL A N 1
ATOM 2481 C CA . VAL A 1 304 ? 26.984 -26.5 -14.547 1 91.44 304 VAL A CA 1
ATOM 2482 C C . VAL A 1 304 ? 28.281 -27.203 -14.141 1 91.44 304 VAL A C 1
ATOM 2484 O O . VAL A 1 304 ? 29.359 -26.609 -14.203 1 91.44 304 VAL A O 1
ATOM 2487 N N . ASP A 1 305 ? 28.094 -28.375 -13.719 1 91.31 305 ASP A N 1
ATOM 2488 C CA . ASP A 1 305 ? 29.234 -29.156 -13.234 1 91.31 305 ASP A CA 1
ATOM 2489 C C . ASP A 1 305 ? 29.984 -28.406 -12.141 1 91.31 305 ASP A C 1
ATOM 2491 O O . ASP A 1 305 ? 31.219 -28.297 -12.188 1 91.31 305 ASP A O 1
ATOM 2495 N N . ASN A 1 306 ? 29.203 -27.781 -11.328 1 89.69 306 ASN A N 1
ATOM 2496 C CA . ASN A 1 306 ? 29.656 -27.109 -10.125 1 89.69 306 ASN A CA 1
ATOM 2497 C C . ASN A 1 306 ? 30.422 -25.828 -10.461 1 89.69 306 ASN A C 1
ATOM 2499 O O . ASN A 1 306 ? 31.203 -25.328 -9.633 1 89.69 306 ASN A O 1
ATOM 2503 N N . VAL A 1 307 ? 30.25 -25.406 -11.695 1 88.19 307 VAL A N 1
ATOM 2504 C CA . VAL A 1 307 ? 30.891 -24.156 -12.109 1 88.19 307 VAL A CA 1
ATOM 2505 C C . VAL A 1 307 ? 29.828 -23.141 -12.523 1 88.19 307 VAL A C 1
ATOM 2507 O O . VAL A 1 307 ? 28.859 -23.5 -13.195 1 88.19 307 VAL A O 1
ATOM 2510 N N . LYS A 1 308 ? 30.125 -21.938 -12.109 1 81.94 308 LYS A N 1
ATOM 2511 C CA . LYS A 1 308 ? 29.203 -20.859 -12.477 1 81.94 308 LYS A CA 1
ATOM 2512 C C . LYS A 1 308 ? 29.156 -20.672 -13.992 1 81.94 308 LYS A C 1
ATOM 2514 O O . LYS A 1 308 ? 30.188 -20.719 -14.664 1 81.94 308 LYS A O 1
ATOM 2519 N N . MET A 1 309 ? 27.969 -20.547 -14.508 1 80.94 309 MET A N 1
ATOM 2520 C CA . MET A 1 309 ? 27.812 -20.344 -15.945 1 80.94 309 MET A CA 1
ATOM 2521 C C . MET A 1 309 ? 28.344 -18.969 -16.359 1 80.94 309 MET A C 1
ATOM 2523 O O . MET A 1 309 ? 28.125 -17.984 -15.664 1 80.94 309 MET A O 1
ATOM 2527 N N . SER A 1 310 ? 29.188 -18.922 -17.344 1 74.81 310 SER A N 1
ATOM 2528 C CA . SER A 1 310 ? 29.656 -17.656 -17.891 1 74.81 310 SER A CA 1
ATOM 2529 C C . SER A 1 310 ? 29.844 -17.734 -19.391 1 74.81 310 SER A C 1
ATOM 2531 O O . SER A 1 310 ? 30.172 -18.797 -19.922 1 74.81 310 SER A O 1
ATOM 2533 N N . LYS A 1 311 ? 29.5 -16.625 -19.953 1 71.62 311 LYS A N 1
ATOM 2534 C CA . LYS A 1 311 ? 29.672 -16.547 -21.391 1 71.62 311 LYS A CA 1
ATOM 2535 C C . LYS A 1 311 ? 31.141 -16.75 -21.781 1 71.62 311 LYS A C 1
ATOM 2537 O O . LYS A 1 311 ? 31.438 -17.391 -22.797 1 71.62 311 LYS A O 1
ATOM 2542 N N . SER A 1 312 ? 31.969 -16.234 -20.969 1 68.5 312 SER A N 1
ATOM 2543 C CA . SER A 1 312 ? 33.406 -16.297 -21.25 1 68.5 312 SER A CA 1
ATOM 2544 C C . SER A 1 312 ? 33.906 -17.734 -21.203 1 68.5 312 SER A C 1
ATOM 2546 O O . SER A 1 312 ? 34.75 -18.125 -22.031 1 68.5 312 SER A O 1
ATOM 2548 N N . ILE A 1 313 ? 33.375 -18.469 -20.297 1 76.81 313 ILE A N 1
ATOM 2549 C CA . ILE A 1 313 ? 33.781 -19.859 -20.141 1 76.81 313 ILE A CA 1
ATOM 2550 C C . ILE A 1 313 ? 33.062 -20.719 -21.172 1 76.81 313 ILE A C 1
ATOM 2552 O O . ILE A 1 313 ? 33.562 -21.766 -21.578 1 76.81 313 ILE A O 1
ATOM 2556 N N . GLY A 1 314 ? 31.984 -20.328 -21.609 1 77.06 314 GLY A N 1
ATOM 2557 C CA . GLY A 1 314 ? 31.219 -21.031 -22.625 1 77.06 314 GLY A CA 1
ATOM 2558 C C . GLY A 1 314 ? 30.5 -22.25 -22.078 1 77.06 314 GLY A C 1
ATOM 2559 O O . GLY A 1 314 ? 30.25 -23.219 -22.812 1 77.06 314 GLY A O 1
ATOM 2560 N N . ASN A 1 315 ? 30.312 -22.344 -20.812 1 80.38 315 ASN A N 1
ATOM 2561 C CA . ASN A 1 315 ? 29.703 -23.516 -20.203 1 80.38 315 ASN A CA 1
ATOM 2562 C C . ASN A 1 315 ? 28.203 -23.328 -20 1 80.38 315 ASN A C 1
ATOM 2564 O O . ASN A 1 315 ? 27.578 -24.016 -19.203 1 80.38 315 ASN A O 1
ATOM 2568 N N . THR A 1 316 ? 27.703 -22.422 -20.703 1 84.81 316 THR A N 1
ATOM 2569 C CA . THR A 1 316 ? 26.25 -22.219 -20.594 1 84.81 316 THR A CA 1
ATOM 2570 C C . THR A 1 316 ? 25.5 -23.344 -21.281 1 84.81 316 THR A C 1
ATOM 2572 O O . THR A 1 316 ? 25.859 -23.781 -22.375 1 84.81 316 THR A O 1
ATOM 2575 N N . VAL A 1 317 ? 24.562 -23.906 -20.594 1 86.62 317 VAL A N 1
ATOM 2576 C CA . VAL A 1 317 ? 23.781 -25.016 -21.141 1 86.62 317 VAL A CA 1
ATOM 2577 C C . VAL A 1 317 ? 22.516 -24.469 -21.812 1 86.62 317 VAL A C 1
ATOM 2579 O O . VAL A 1 317 ? 21.734 -23.75 -21.172 1 86.62 317 VAL A O 1
ATOM 2582 N N . ASN A 1 318 ? 22.359 -24.812 -23 1 88.19 318 ASN A N 1
ATOM 2583 C CA . ASN A 1 318 ? 21.156 -24.516 -23.766 1 88.19 318 ASN A CA 1
ATOM 2584 C C . ASN A 1 318 ? 20.172 -25.688 -23.734 1 88.19 318 ASN A C 1
ATOM 2586 O O . ASN A 1 318 ? 20.375 -26.703 -24.391 1 88.19 318 ASN A O 1
ATOM 2590 N N . PRO A 1 319 ? 19.125 -25.5 -23.031 1 90.5 319 PRO A N 1
ATOM 2591 C CA . PRO A 1 319 ? 18.172 -26.609 -22.875 1 90.5 319 PRO A CA 1
ATOM 2592 C C . PRO A 1 319 ? 17.594 -27.062 -24.203 1 90.5 319 PRO A C 1
ATOM 2594 O O . PRO A 1 319 ? 17.25 -28.234 -24.375 1 90.5 319 PRO A O 1
ATOM 2597 N N . LEU A 1 320 ? 17.5 -26.234 -25.156 1 90.81 320 LEU A N 1
ATOM 2598 C CA . LEU A 1 320 ? 16.953 -26.578 -26.469 1 90.81 320 LEU A CA 1
ATOM 2599 C C . LEU A 1 320 ? 17.844 -27.578 -27.172 1 90.81 320 LEU A C 1
ATOM 2601 O O . LEU A 1 320 ? 17.359 -28.453 -27.906 1 90.81 320 LEU A O 1
ATOM 2605 N N . ALA A 1 321 ? 19.078 -27.406 -26.953 1 87.75 321 ALA A N 1
ATOM 2606 C CA . ALA A 1 321 ? 20.047 -28.297 -27.609 1 87.75 321 ALA A CA 1
ATOM 2607 C C . ALA A 1 321 ? 19.922 -29.719 -27.062 1 87.75 321 ALA A C 1
ATOM 2609 O O . ALA A 1 321 ? 20.234 -30.672 -27.766 1 87.75 321 ALA A O 1
ATOM 2610 N N . LEU A 1 322 ? 19.484 -29.859 -25.859 1 88.31 322 LEU A N 1
ATOM 2611 C CA . LEU A 1 322 ? 19.422 -31.172 -25.219 1 88.31 322 LEU A CA 1
ATOM 2612 C C . LEU A 1 322 ? 17.984 -31.609 -25.031 1 88.31 322 LEU A C 1
ATOM 2614 O O . LEU A 1 322 ? 17.703 -32.562 -24.281 1 88.31 322 LEU A O 1
ATOM 2618 N N . LYS A 1 323 ? 17.109 -30.938 -25.641 1 90.25 323 LYS A N 1
ATOM 2619 C CA . LYS A 1 323 ? 15.68 -31.188 -25.453 1 90.25 323 LYS A CA 1
ATOM 2620 C C . LYS A 1 323 ? 15.305 -32.594 -25.859 1 90.25 323 LYS A C 1
ATOM 2622 O O . LYS A 1 323 ? 14.555 -33.281 -25.156 1 90.25 323 LYS A O 1
ATOM 2627 N N . ASP A 1 324 ? 15.836 -33.062 -26.953 1 88.44 324 ASP A N 1
ATOM 2628 C CA . ASP A 1 324 ? 15.469 -34.344 -27.5 1 88.44 324 ASP A CA 1
ATOM 2629 C C . ASP A 1 324 ? 16.078 -35.5 -26.672 1 88.44 324 ASP A C 1
ATOM 2631 O O . ASP A 1 324 ? 15.508 -36.562 -26.578 1 88.44 324 ASP A O 1
ATOM 2635 N N . GLN A 1 325 ? 17.172 -35.188 -26.094 1 89.81 325 GLN A N 1
ATOM 2636 C CA . GLN A 1 325 ? 17.844 -36.188 -25.297 1 89.81 325 GLN A CA 1
ATOM 2637 C C . GLN A 1 325 ? 17.078 -36.469 -24 1 89.81 325 GLN A C 1
ATOM 2639 O O . GLN A 1 325 ? 16.969 -37.594 -23.562 1 89.81 325 GLN A O 1
ATOM 2644 N N . PHE A 1 326 ? 16.594 -35.469 -23.359 1 93.06 326 PHE A N 1
ATOM 2645 C CA . PHE A 1 326 ? 16.031 -35.625 -22.016 1 93.06 326 PHE A CA 1
ATOM 2646 C C . PHE A 1 326 ? 14.523 -35.438 -22.047 1 93.06 326 PHE A C 1
ATOM 2648 O O . PHE A 1 326 ? 13.844 -35.688 -21.047 1 93.06 326 PHE A O 1
ATOM 2655 N N . SER A 1 327 ? 13.938 -35.031 -23.141 1 92.69 327 SER A N 1
ATOM 2656 C CA . SER A 1 327 ? 12.523 -34.719 -23.312 1 92.69 327 SER A CA 1
ATOM 2657 C C . SER A 1 327 ? 12.117 -33.469 -22.531 1 92.69 327 SER A C 1
ATOM 2659 O O . SER A 1 327 ? 12.859 -33 -21.672 1 92.69 327 SER A O 1
ATOM 2661 N N . VAL A 1 328 ? 10.977 -32.938 -22.828 1 95.25 328 VAL A N 1
ATOM 2662 C CA . VAL A 1 328 ? 10.438 -31.75 -22.172 1 95.25 328 VAL A CA 1
ATOM 2663 C C . VAL A 1 328 ? 10.133 -32.062 -20.703 1 95.25 328 VAL A C 1
ATOM 2665 O O . VAL A 1 328 ? 10.578 -31.344 -19.797 1 95.25 328 VAL A O 1
ATOM 2668 N N . ASP A 1 329 ? 9.453 -33.125 -20.438 1 96.69 329 ASP A N 1
ATOM 2669 C CA . ASP A 1 329 ? 9.094 -33.5 -19.078 1 96.69 329 ASP A CA 1
ATOM 2670 C C . ASP A 1 329 ? 10.336 -33.906 -18.266 1 96.69 329 ASP A C 1
ATOM 2672 O O . ASP A 1 329 ? 10.375 -33.719 -17.062 1 96.69 329 ASP A O 1
ATOM 2676 N N . GLY A 1 330 ? 11.305 -34.5 -18.984 1 96.56 330 GLY A N 1
ATOM 2677 C CA . GLY A 1 330 ? 12.547 -34.781 -18.297 1 96.56 330 GLY A CA 1
ATOM 2678 C C . GLY A 1 330 ? 13.234 -33.562 -17.734 1 96.56 330 GLY A C 1
ATOM 2679 O O . GLY A 1 330 ? 13.688 -33.562 -16.594 1 96.56 330 GLY A O 1
ATOM 2680 N N . TRP A 1 331 ? 13.352 -32.5 -18.562 1 96.44 331 TRP A N 1
ATOM 2681 C CA . TRP A 1 331 ? 13.938 -31.234 -18.125 1 96.44 331 TRP A CA 1
ATOM 2682 C C . TRP A 1 331 ? 13.141 -30.625 -16.984 1 96.44 331 TRP A C 1
ATOM 2684 O O . TRP A 1 331 ? 13.719 -30.172 -15.992 1 96.44 331 TRP A O 1
ATOM 2694 N N . ARG A 1 332 ? 11.828 -30.609 -17.156 1 98 332 ARG A N 1
ATOM 2695 C CA . ARG A 1 332 ? 10.953 -30.062 -16.125 1 98 332 ARG A CA 1
ATOM 2696 C C . ARG A 1 332 ? 11.164 -30.781 -14.789 1 98 332 ARG A C 1
ATOM 2698 O O . ARG A 1 332 ? 11.375 -30.141 -13.758 1 98 332 ARG A O 1
ATOM 2705 N N . TYR A 1 333 ? 11.141 -32.094 -14.852 1 98.25 333 TYR A N 1
ATOM 2706 C CA . TYR A 1 333 ? 11.273 -32.906 -13.648 1 98.25 333 TYR A CA 1
ATOM 2707 C C . TYR A 1 333 ? 12.617 -32.688 -12.969 1 98.25 333 TYR A C 1
ATOM 2709 O O . TYR A 1 333 ? 12.68 -32.438 -11.758 1 98.25 333 TYR A O 1
ATOM 2717 N N . PHE A 1 334 ? 13.656 -32.656 -13.75 1 97.56 334 PHE A N 1
ATOM 2718 C CA . PHE A 1 334 ? 15.008 -32.531 -13.211 1 97.56 334 PHE A CA 1
ATOM 2719 C C . PHE A 1 334 ? 15.188 -31.188 -12.516 1 97.56 334 PHE A C 1
ATOM 2721 O O . PHE A 1 334 ? 15.672 -31.141 -11.383 1 97.56 334 PHE A O 1
ATOM 2728 N N . LEU A 1 335 ? 14.82 -30.141 -13.164 1 97.69 335 LEU A N 1
ATOM 2729 C CA . LEU A 1 335 ? 15.039 -28.812 -12.617 1 97.69 335 LEU A CA 1
ATOM 2730 C C . LEU A 1 335 ? 14.203 -28.594 -11.352 1 97.69 335 LEU A C 1
ATOM 2732 O O . LEU A 1 335 ? 14.664 -27.953 -10.406 1 97.69 335 LEU A O 1
ATOM 2736 N N . LEU A 1 336 ? 12.992 -29.141 -11.312 1 98.25 336 LEU A N 1
ATOM 2737 C CA . LEU A 1 336 ? 12.117 -28.969 -10.156 1 98.25 336 LEU A CA 1
ATOM 2738 C C . LEU A 1 336 ? 12.484 -29.938 -9.039 1 98.25 336 LEU A C 1
ATOM 2740 O O . LEU A 1 336 ? 12.281 -29.641 -7.859 1 98.25 336 LEU A O 1
ATOM 2744 N N . ARG A 1 337 ? 13.047 -31.062 -9.438 1 97.94 337 ARG A N 1
ATOM 2745 C CA . ARG A 1 337 ? 13.422 -32.094 -8.469 1 97.94 337 ARG A CA 1
ATOM 2746 C C . ARG A 1 337 ? 14.734 -31.734 -7.785 1 97.94 337 ARG A C 1
ATOM 2748 O O . ARG A 1 337 ? 14.914 -32 -6.598 1 97.94 337 ARG A O 1
ATOM 2755 N N . GLU A 1 338 ? 15.586 -31.188 -8.508 1 95.75 338 GLU A N 1
ATOM 2756 C CA . GLU A 1 338 ? 16.906 -30.875 -7.977 1 95.75 338 GLU A CA 1
ATOM 2757 C C . GLU A 1 338 ? 16.984 -29.422 -7.5 1 95.75 338 GLU A C 1
ATOM 2759 O O . GLU A 1 338 ? 17.828 -29.078 -6.668 1 95.75 338 GLU A O 1
ATOM 2764 N N . GLY A 1 339 ? 16.172 -28.609 -8.094 1 95 339 GLY A N 1
ATOM 2765 C CA . GLY A 1 339 ? 16.203 -27.203 -7.742 1 95 339 GLY A CA 1
ATOM 2766 C C . GLY A 1 339 ? 15.648 -26.906 -6.359 1 95 339 GLY A C 1
ATOM 2767 O O . GLY A 1 339 ? 14.586 -27.422 -5.996 1 95 339 GLY A O 1
ATOM 2768 N N . VAL A 1 340 ? 16.438 -26.219 -5.574 1 94.69 340 VAL A N 1
ATOM 2769 C CA . VAL A 1 340 ? 16.031 -25.703 -4.273 1 94.69 340 VAL A CA 1
ATOM 2770 C C . VAL A 1 340 ? 16.172 -24.172 -4.262 1 94.69 340 VAL A C 1
ATOM 2772 O O . VAL A 1 340 ? 17.172 -23.641 -4.754 1 94.69 340 VAL A O 1
ATOM 2775 N N . LEU A 1 341 ? 15.203 -23.5 -3.734 1 96.44 341 LEU A N 1
ATOM 2776 C CA . LEU A 1 341 ? 15.18 -22.047 -3.807 1 96.44 341 LEU A CA 1
ATOM 2777 C C . LEU A 1 341 ? 16.391 -21.438 -3.104 1 96.44 341 LEU A C 1
ATOM 2779 O O . LEU A 1 341 ? 17.031 -20.531 -3.633 1 96.44 341 LEU A O 1
ATOM 2783 N N . GLY A 1 342 ? 16.781 -21.984 -1.973 1 95.06 342 GLY A N 1
ATOM 2784 C CA . GLY A 1 342 ? 17.734 -21.344 -1.085 1 95.06 342 GLY A CA 1
ATOM 2785 C C . GLY A 1 342 ? 19.172 -21.656 -1.441 1 95.06 342 GLY A C 1
ATOM 2786 O O . GLY A 1 342 ? 20.094 -21 -0.943 1 95.06 342 GLY A O 1
ATOM 2787 N N . HIS A 1 343 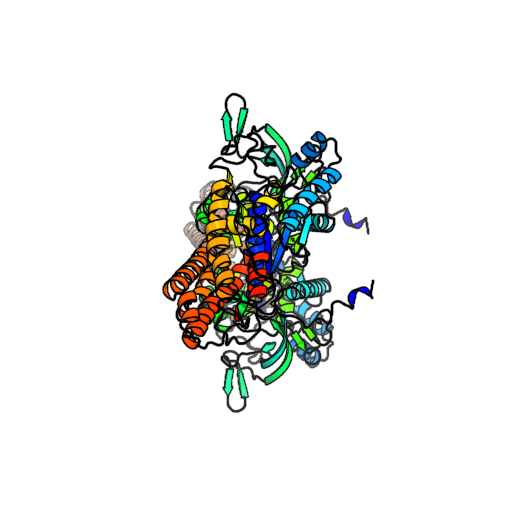? 19.375 -22.609 -2.33 1 94 343 HIS A N 1
ATOM 2788 C CA . HIS A 1 343 ? 20.75 -23 -2.668 1 94 343 HIS A CA 1
ATOM 2789 C C . HIS A 1 343 ? 20.906 -23.172 -4.176 1 94 343 HIS A C 1
ATOM 2791 O O . HIS A 1 343 ? 19.953 -23.516 -4.875 1 94 343 HIS A O 1
ATOM 2797 N N . ASP A 1 344 ? 22.172 -22.953 -4.562 1 94.44 344 ASP A N 1
ATOM 2798 C CA . ASP A 1 344 ? 22.453 -23.078 -5.988 1 94.44 344 ASP A CA 1
ATOM 2799 C C . ASP A 1 344 ? 22.266 -24.531 -6.445 1 94.44 344 ASP A C 1
ATOM 2801 O O . ASP A 1 344 ? 22.703 -25.469 -5.762 1 94.44 344 ASP A O 1
ATOM 2805 N N . GLY A 1 345 ? 21.531 -24.719 -7.488 1 93.38 345 GLY A N 1
ATOM 2806 C CA . GLY A 1 345 ? 21.438 -26.031 -8.133 1 93.38 345 GLY A CA 1
ATOM 2807 C C . GLY A 1 345 ? 22.594 -26.328 -9.055 1 93.38 345 GLY A C 1
ATOM 2808 O O . GLY A 1 345 ? 23.406 -25.438 -9.359 1 93.38 345 GLY A O 1
ATOM 2809 N N . ASN A 1 346 ? 22.703 -27.609 -9.375 1 94.25 346 ASN A N 1
ATOM 2810 C CA . ASN A 1 346 ? 23.797 -28.016 -10.258 1 94.25 346 ASN A CA 1
ATOM 2811 C C . ASN A 1 346 ? 23.297 -28.922 -11.375 1 94.25 346 ASN A C 1
ATOM 2813 O O . ASN A 1 346 ? 22.719 -29.984 -11.109 1 94.25 346 ASN A O 1
ATOM 2817 N N . PHE A 1 347 ? 23.562 -28.516 -12.57 1 94.12 347 PHE A N 1
ATOM 2818 C CA . PHE A 1 347 ? 23.219 -29.344 -13.727 1 94.12 347 PHE A CA 1
ATOM 2819 C C . PHE A 1 347 ? 24.391 -30.25 -14.086 1 94.12 347 PHE A C 1
ATOM 2821 O O . PHE A 1 347 ? 25.531 -29.797 -14.227 1 94.12 347 PHE A O 1
ATOM 2828 N N . ASN A 1 348 ? 24.078 -31.391 -14.148 1 92.88 348 ASN A N 1
ATOM 2829 C CA . ASN A 1 348 ? 24.953 -32.469 -14.641 1 92.88 348 ASN A CA 1
ATOM 2830 C C . ASN A 1 348 ? 24.172 -33.469 -15.484 1 92.88 348 ASN A C 1
ATOM 2832 O O . ASN A 1 348 ? 23.219 -34.094 -15 1 92.88 348 ASN A O 1
ATOM 2836 N N . ALA A 1 349 ? 24.594 -33.625 -16.734 1 91.75 349 ALA A N 1
ATOM 2837 C CA . ALA A 1 349 ? 23.844 -34.469 -17.672 1 91.75 349 ALA A CA 1
ATOM 2838 C C . ALA A 1 349 ? 23.75 -35.906 -17.203 1 91.75 349 ALA A C 1
ATOM 2840 O O . ALA A 1 349 ? 22.719 -36.562 -17.359 1 91.75 349 ALA A O 1
ATOM 2841 N N . GLY A 1 350 ? 24.859 -36.469 -16.719 1 93.5 350 GLY A N 1
ATOM 2842 C CA . GLY A 1 350 ? 24.859 -37.812 -16.188 1 93.5 350 GLY A CA 1
ATOM 2843 C C . GLY A 1 350 ? 23.906 -38 -15.016 1 93.5 350 GLY A C 1
ATOM 2844 O O . GLY A 1 350 ? 23.172 -38.969 -14.953 1 93.5 350 GLY A O 1
ATOM 2845 N N . LYS A 1 351 ? 23.969 -37.094 -14.164 1 94 351 LYS A N 1
ATOM 2846 C CA . LYS A 1 351 ? 23.094 -37.125 -13.008 1 94 351 LYS A CA 1
ATOM 2847 C C . LYS A 1 351 ? 21.625 -37 -13.43 1 94 351 LYS A C 1
ATOM 2849 O O . LYS A 1 351 ? 20.75 -37.688 -12.859 1 94 351 LYS A O 1
ATOM 2854 N N . MET A 1 352 ? 21.375 -36.156 -14.367 1 95.12 352 MET A N 1
ATOM 2855 C CA . MET A 1 352 ? 20.016 -35.969 -14.883 1 95.12 352 MET A CA 1
ATOM 2856 C C . MET A 1 352 ? 19.5 -37.281 -15.492 1 95.12 352 MET A C 1
ATOM 2858 O O . MET A 1 352 ? 18.391 -37.719 -15.18 1 95.12 352 MET A O 1
ATOM 2862 N N . ALA A 1 353 ? 20.266 -37.875 -16.281 1 95.44 353 ALA A N 1
ATOM 2863 C CA . ALA A 1 353 ? 19.875 -39.125 -16.922 1 95.44 353 ALA A CA 1
ATOM 2864 C C . ALA A 1 353 ? 19.578 -40.188 -15.867 1 95.44 353 ALA A C 1
ATOM 2866 O O . ALA A 1 353 ? 18.578 -40.906 -15.961 1 95.44 353 ALA A O 1
ATOM 2867 N N . ALA A 1 354 ? 20.469 -40.312 -14.914 1 96.12 354 ALA A N 1
ATOM 2868 C CA . ALA A 1 354 ? 20.312 -41.312 -13.859 1 96.12 354 ALA A CA 1
ATOM 2869 C C . ALA A 1 354 ? 19.031 -41.094 -13.07 1 96.12 354 ALA A C 1
ATOM 2871 O O . ALA A 1 354 ? 18.297 -42.031 -12.766 1 96.12 354 ALA A O 1
ATOM 2872 N N . LEU A 1 355 ? 18.828 -39.875 -12.758 1 96.44 355 LEU A N 1
ATOM 2873 C CA . LEU A 1 355 ? 17.641 -39.5 -11.977 1 96.44 355 LEU A CA 1
ATOM 2874 C C . LEU A 1 355 ? 16.359 -39.812 -12.75 1 96.44 355 LEU A C 1
ATOM 2876 O O . LEU A 1 355 ? 15.43 -40.406 -12.203 1 96.44 355 LEU A O 1
ATOM 2880 N N . LEU A 1 356 ? 16.266 -39.406 -13.984 1 96.69 356 LEU A N 1
ATOM 2881 C CA . LEU A 1 356 ? 15.078 -39.594 -14.812 1 96.69 356 LEU A CA 1
ATOM 2882 C C . LEU A 1 356 ? 14.82 -41.094 -15.039 1 96.69 356 LEU A C 1
ATOM 2884 O O . LEU A 1 356 ? 13.672 -41.531 -14.977 1 96.69 356 LEU A O 1
ATOM 2888 N N . ASN A 1 357 ? 15.859 -41.812 -15.273 1 96.19 357 ASN A N 1
ATOM 2889 C CA . ASN A 1 357 ? 15.711 -43.25 -15.445 1 96.19 357 ASN A CA 1
ATOM 2890 C C . ASN A 1 357 ? 15.188 -43.906 -14.172 1 96.19 357 ASN A C 1
ATOM 2892 O O . ASN A 1 357 ? 14.266 -44.719 -14.219 1 96.19 357 ASN A O 1
ATOM 2896 N N . ALA A 1 358 ? 15.719 -43.562 -13.148 1 95.88 358 ALA A N 1
ATOM 2897 C CA . ALA A 1 358 ? 15.398 -44.219 -11.875 1 95.88 358 ALA A CA 1
ATOM 2898 C C . ALA A 1 358 ? 13.977 -43.875 -11.445 1 95.88 358 ALA A C 1
ATOM 2900 O O . ALA A 1 358 ? 13.234 -44.75 -10.992 1 95.88 358 ALA A O 1
ATOM 2901 N N . GLU A 1 359 ? 13.602 -42.594 -11.547 1 96.19 359 GLU A N 1
ATOM 2902 C CA . GLU A 1 359 ? 12.367 -42.156 -10.906 1 96.19 359 GLU A CA 1
ATOM 2903 C C . GLU A 1 359 ? 11.203 -42.156 -11.891 1 96.19 359 GLU A C 1
ATOM 2905 O O . GLU A 1 359 ? 10.086 -42.531 -11.523 1 96.19 359 GLU A O 1
ATOM 2910 N N . LEU A 1 360 ? 11.398 -41.781 -13.172 1 96.06 360 LEU A N 1
ATOM 2911 C CA . LEU A 1 360 ? 10.289 -41.719 -14.117 1 96.06 360 LEU A CA 1
ATOM 2912 C C . LEU A 1 360 ? 10.172 -43.031 -14.906 1 96.06 360 LEU A C 1
ATOM 2914 O O . LEU A 1 360 ? 9.086 -43.594 -15.008 1 96.06 360 LEU A O 1
ATOM 2918 N N . ALA A 1 361 ? 11.242 -43.562 -15.352 1 94.25 361 ALA A N 1
ATOM 2919 C CA . ALA A 1 361 ? 11.195 -44.75 -16.188 1 94.25 361 ALA A CA 1
ATOM 2920 C C . ALA A 1 361 ? 11.062 -46.031 -15.328 1 94.25 361 ALA A C 1
ATOM 2922 O O . ALA A 1 361 ? 10.086 -46.75 -15.461 1 94.25 361 ALA A O 1
ATOM 2923 N N . ASP A 1 362 ? 11.938 -46.25 -14.391 1 94.12 362 ASP A N 1
ATOM 2924 C CA . ASP A 1 362 ? 12.062 -47.5 -13.68 1 94.12 362 ASP A CA 1
ATOM 2925 C C . ASP A 1 362 ? 11.062 -47.594 -12.531 1 94.12 362 ASP A C 1
ATOM 2927 O O . ASP A 1 362 ? 10.812 -48.688 -12.008 1 94.12 362 ASP A O 1
ATOM 2931 N N . THR A 1 363 ? 10.555 -46.531 -12.094 1 95.31 363 THR A N 1
ATOM 2932 C CA . THR A 1 363 ? 9.625 -46.562 -10.969 1 95.31 363 THR A CA 1
ATOM 2933 C C . THR A 1 363 ? 8.188 -46.438 -11.453 1 95.31 363 THR A C 1
ATOM 2935 O O . THR A 1 363 ? 7.484 -47.406 -11.648 1 95.31 363 THR A O 1
ATOM 2938 N N . LEU A 1 364 ? 7.773 -45.25 -11.852 1 95.12 364 LEU A N 1
ATOM 2939 C CA . LEU A 1 364 ? 6.391 -45 -12.258 1 95.12 364 LEU A CA 1
ATOM 2940 C C . LEU A 1 364 ? 6.09 -45.688 -13.578 1 95.12 364 LEU A C 1
ATOM 2942 O O . LEU A 1 364 ? 5.086 -46.406 -13.695 1 95.12 364 LEU A O 1
ATOM 2946 N N . GLY A 1 365 ? 6.914 -45.438 -14.523 1 93.06 365 GLY A N 1
ATOM 2947 C CA . GLY A 1 365 ? 6.703 -46.062 -15.828 1 93.06 365 GLY A CA 1
ATOM 2948 C C . GLY A 1 365 ? 6.613 -47.594 -15.758 1 93.06 365 GLY A C 1
ATOM 2949 O O . GLY A 1 365 ? 5.707 -48.188 -16.344 1 93.06 365 GLY A O 1
ATOM 2950 N N . ASN A 1 366 ? 7.531 -48.188 -15.086 1 91.12 366 ASN A N 1
ATOM 2951 C CA . ASN A 1 366 ? 7.562 -49.625 -14.938 1 91.12 366 ASN A CA 1
ATOM 2952 C C . ASN A 1 366 ? 6.32 -50.156 -14.219 1 91.12 366 ASN A C 1
ATOM 2954 O O . ASN A 1 366 ? 5.785 -51.219 -14.578 1 91.12 366 ASN A O 1
ATOM 2958 N N . LEU A 1 367 ? 5.91 -49.5 -13.18 1 93.75 367 LEU A N 1
ATOM 2959 C CA . LEU A 1 367 ? 4.727 -49.906 -12.422 1 93.75 367 LEU A CA 1
ATOM 2960 C C . LEU A 1 367 ? 3.494 -49.938 -13.32 1 93.75 367 LEU A C 1
ATOM 2962 O O . LEU A 1 367 ? 2.713 -50.906 -13.266 1 93.75 367 LEU A O 1
ATOM 2966 N N . VAL A 1 368 ? 3.32 -48.906 -14.133 1 94.31 368 VAL A N 1
ATOM 2967 C CA . VAL A 1 368 ? 2.16 -48.812 -15.008 1 94.31 368 VAL A CA 1
ATOM 2968 C C . VAL A 1 368 ? 2.217 -49.906 -16.078 1 94.31 368 VAL A C 1
ATOM 2970 O O . VAL A 1 368 ? 1.211 -50.531 -16.359 1 94.31 368 VAL A O 1
ATOM 2973 N N . LEU A 1 369 ? 3.393 -50.094 -16.625 1 91.88 369 LEU A N 1
ATOM 2974 C CA . LEU A 1 369 ? 3.562 -51.094 -17.656 1 91.88 369 LEU A CA 1
ATOM 2975 C C . LEU A 1 369 ? 3.268 -52.5 -17.094 1 91.88 369 LEU A C 1
ATOM 2977 O O . LEU A 1 369 ? 2.668 -53.312 -17.781 1 91.88 369 LEU A O 1
ATOM 2981 N N . ARG A 1 370 ? 3.652 -52.75 -15.875 1 90.38 370 ARG A N 1
ATOM 2982 C CA . ARG A 1 370 ? 3.449 -54.031 -15.234 1 90.38 370 ARG A CA 1
ATOM 2983 C C . ARG A 1 370 ? 1.976 -54.25 -14.906 1 90.38 370 ARG A C 1
ATOM 2985 O O . ARG A 1 370 ? 1.412 -55.312 -15.234 1 90.38 370 ARG A O 1
ATOM 2992 N N . CYS A 1 371 ? 1.355 -53.344 -14.289 1 90 371 CYS A N 1
ATOM 2993 C CA . CYS A 1 371 ? -0.004 -53.531 -13.797 1 90 371 CYS A CA 1
ATOM 2994 C C . CYS A 1 371 ? -1.014 -53.469 -14.93 1 90 371 CYS A C 1
ATOM 2996 O O . CYS A 1 371 ? -2.115 -54 -14.828 1 90 371 CYS A O 1
ATOM 2998 N N . ALA A 1 372 ? -0.603 -52.812 -16.078 1 91.5 372 ALA A N 1
ATOM 2999 C CA . ALA A 1 372 ? -1.507 -52.688 -17.219 1 91.5 372 ALA A CA 1
ATOM 3000 C C . ALA A 1 372 ? -1.184 -53.688 -18.297 1 91.5 372 ALA A C 1
ATOM 3002 O O . ALA A 1 372 ? -1.773 -53.656 -19.375 1 91.5 372 ALA A O 1
ATOM 3003 N N . SER A 1 373 ? -0.294 -54.562 -18 1 91.75 373 SER A N 1
ATOM 3004 C CA . SER A 1 373 ? 0.085 -55.562 -19 1 91.75 373 SER A CA 1
ATOM 3005 C C . SER A 1 373 ? -1.072 -56.5 -19.297 1 91.75 373 SER A C 1
ATOM 3007 O O . SER A 1 373 ? -1.832 -56.875 -18.406 1 91.75 373 SER A O 1
ATOM 3009 N N . VAL A 1 374 ? -1.131 -56.969 -20.516 1 92.5 374 VAL A N 1
ATOM 3010 C CA . VAL A 1 374 ? -2.188 -57.875 -20.953 1 92.5 374 VAL A CA 1
ATOM 3011 C C . VAL A 1 374 ? -2.029 -59.219 -20.266 1 92.5 374 VAL A C 1
ATOM 3013 O O . VAL A 1 374 ? -3.02 -59.875 -19.969 1 92.5 374 VAL A O 1
ATOM 3016 N N . LYS A 1 375 ? -0.903 -59.625 -19.922 1 92 375 LYS A N 1
ATOM 3017 C CA . LYS A 1 375 ? -0.625 -60.875 -19.266 1 92 375 LYS A CA 1
ATOM 3018 C C . LYS A 1 375 ? -1.249 -60.906 -17.859 1 92 375 LYS A C 1
ATOM 3020 O O . LYS A 1 375 ? -1.825 -61.938 -17.469 1 92 375 LYS A O 1
ATOM 3025 N N . LEU A 1 376 ? -1.185 -59.844 -17.172 1 93.44 376 LEU A N 1
ATOM 3026 C CA . LEU A 1 376 ? -1.683 -59.812 -15.805 1 93.44 376 LEU A CA 1
ATOM 3027 C C . LEU A 1 376 ? -3.127 -59.312 -15.766 1 93.44 376 LEU A C 1
ATOM 3029 O O . LEU A 1 376 ? -3.867 -59.625 -14.828 1 93.44 376 LEU A O 1
ATOM 3033 N N . ASN A 1 377 ? -3.426 -58.531 -16.766 1 93.38 377 ASN A N 1
ATOM 3034 C CA . ASN A 1 377 ? -4.75 -57.938 -16.875 1 93.38 377 ASN A CA 1
ATOM 3035 C C . ASN A 1 377 ? -5.344 -58.094 -18.266 1 93.38 377 ASN A C 1
ATOM 3037 O O . ASN A 1 377 ? -5.48 -57.125 -19.016 1 93.38 377 ASN A O 1
ATOM 3041 N N . PRO A 1 378 ? -5.727 -59.281 -18.609 1 92.31 378 PRO A N 1
ATOM 3042 C CA . PRO A 1 378 ? -6.195 -59.562 -19.953 1 92.31 378 PRO A CA 1
ATOM 3043 C C . PRO A 1 378 ? -7.457 -58.781 -20.328 1 92.31 378 PRO A C 1
ATOM 3045 O O . PRO A 1 378 ? -7.664 -58.469 -21.5 1 92.31 378 PRO A O 1
ATOM 3048 N N . GLU A 1 379 ? -8.289 -58.531 -19.406 1 92.69 379 GLU A N 1
ATOM 3049 C CA . GLU A 1 379 ? -9.523 -57.781 -19.656 1 92.69 379 GLU A CA 1
ATOM 3050 C C . GLU A 1 379 ? -9.25 -56.281 -19.859 1 92.69 379 GLU A C 1
ATOM 3052 O O . GLU A 1 379 ? -10.109 -55.562 -20.359 1 92.69 379 GLU A O 1
ATOM 3057 N N . GLN A 1 380 ? -8.055 -55.812 -19.469 1 95.06 380 GLN A N 1
ATOM 3058 C CA . GLN A 1 380 ? -7.625 -54.438 -19.578 1 95.06 380 GLN A CA 1
ATOM 3059 C C . GLN A 1 380 ? -8.625 -53.5 -18.906 1 95.06 380 GLN A C 1
ATOM 3061 O O . GLN A 1 380 ? -9.102 -52.531 -19.531 1 95.06 380 GLN A O 1
ATOM 3066 N N . VAL A 1 381 ? -8.875 -53.75 -17.672 1 95.62 381 VAL A N 1
ATOM 3067 C CA . VAL A 1 381 ? -9.805 -53 -16.859 1 95.62 381 VAL A CA 1
ATOM 3068 C C . VAL A 1 381 ? -9.102 -52.469 -15.625 1 95.62 381 VAL A C 1
ATOM 3070 O O . VAL A 1 381 ? -8.18 -53.094 -15.102 1 95.62 381 VAL A O 1
ATOM 3073 N N . TYR A 1 382 ? -9.43 -51.25 -15.258 1 96.56 382 TYR A N 1
ATOM 3074 C CA . TYR A 1 382 ? -9.109 -50.75 -13.922 1 96.56 382 TYR A CA 1
ATOM 3075 C C . TYR A 1 382 ? -9.914 -51.5 -12.859 1 96.56 382 TYR A C 1
ATOM 3077 O O . TYR A 1 382 ? -11.133 -51.344 -12.781 1 96.56 382 TYR A O 1
ATOM 3085 N N . PRO A 1 383 ? -9.25 -52.312 -12.109 1 96.06 383 PRO A N 1
ATOM 3086 C CA . PRO A 1 383 ? -10.008 -53.188 -11.219 1 96.06 383 PRO A CA 1
ATOM 3087 C C . PRO A 1 383 ? -10.828 -52.438 -10.188 1 96.06 383 PRO A C 1
ATOM 3089 O O . PRO A 1 383 ? -10.438 -51.344 -9.773 1 96.06 383 PRO A O 1
ATOM 3092 N N . HIS A 1 384 ? -11.906 -53.094 -9.758 1 95.19 384 HIS A N 1
ATOM 3093 C CA . HIS A 1 384 ? -12.688 -52.531 -8.656 1 95.19 384 HIS A CA 1
ATOM 3094 C C . HIS A 1 384 ? -11.961 -52.719 -7.328 1 95.19 384 HIS A C 1
ATOM 3096 O O . HIS A 1 384 ? -11.281 -53.719 -7.113 1 95.19 384 HIS A O 1
ATOM 3102 N N . GLY A 1 385 ? -12.078 -51.75 -6.57 1 92.06 385 GLY A N 1
ATOM 3103 C CA . GLY A 1 385 ? -11.523 -51.812 -5.227 1 92.06 385 GLY A CA 1
ATOM 3104 C C . GLY A 1 385 ? -12.141 -50.812 -4.27 1 92.06 385 GLY A C 1
ATOM 3105 O O . GLY A 1 385 ? -12.75 -49.844 -4.695 1 92.06 385 GLY A O 1
ATOM 3106 N N . THR A 1 386 ? -11.992 -51.156 -2.961 1 90.5 386 THR A N 1
ATOM 3107 C CA . THR A 1 386 ? -12.656 -50.312 -1.983 1 90.5 386 THR A CA 1
ATOM 3108 C C . THR A 1 386 ? -11.664 -49.781 -0.951 1 90.5 386 THR A C 1
ATOM 3110 O O . THR A 1 386 ? -12.008 -48.938 -0.117 1 90.5 386 THR A O 1
ATOM 3113 N N . ARG A 1 387 ? -10.492 -50.281 -1.058 1 91.38 387 ARG A N 1
ATOM 3114 C CA . ARG A 1 387 ? -9.539 -49.812 -0.047 1 91.38 387 ARG A CA 1
ATOM 3115 C C . ARG A 1 387 ? -8.109 -49.875 -0.589 1 91.38 387 ARG A C 1
ATOM 3117 O O . ARG A 1 387 ? -7.789 -50.688 -1.447 1 91.38 387 ARG A O 1
ATOM 3124 N N . ASN A 1 388 ? -7.34 -48.969 -0.149 1 94.75 388 ASN A N 1
ATOM 3125 C CA . ASN A 1 388 ? -5.906 -48.906 -0.422 1 94.75 388 ASN A CA 1
ATOM 3126 C C . ASN A 1 388 ? -5.133 -48.344 0.761 1 94.75 388 ASN A C 1
ATOM 3128 O O . ASN A 1 388 ? -4.895 -47.125 0.827 1 94.75 388 ASN A O 1
ATOM 3132 N N . ASP A 1 389 ? -4.574 -49.156 1.553 1 93.19 389 ASP A N 1
ATOM 3133 C CA . ASP A 1 389 ? -3.887 -48.75 2.777 1 93.19 389 ASP A CA 1
ATOM 3134 C C . ASP A 1 389 ? -2.43 -48.375 2.494 1 93.19 389 ASP A C 1
ATOM 3136 O O . ASP A 1 389 ? -1.749 -47.812 3.352 1 93.19 389 ASP A O 1
ATOM 3140 N N . LEU A 1 390 ? -2.035 -48.688 1.282 1 95.19 390 LEU A N 1
ATOM 3141 C CA . LEU A 1 390 ? -0.649 -48.406 0.929 1 95.19 390 LEU A CA 1
ATOM 3142 C C . LEU A 1 390 ? -0.463 -46.938 0.601 1 95.19 390 LEU A C 1
ATOM 3144 O O . LEU A 1 390 ? 0.658 -46.406 0.637 1 95.19 390 LEU A O 1
ATOM 3148 N N . PHE A 1 391 ? -1.502 -46.25 0.292 1 95.5 391 PHE A N 1
ATOM 3149 C CA . PHE A 1 391 ? -1.461 -44.812 0 1 95.5 391 PHE A CA 1
ATOM 3150 C C . PHE A 1 391 ? -1.625 -44 1.275 1 95.5 391 PHE A C 1
ATOM 3152 O O . PHE A 1 391 ? -2.678 -44.062 1.916 1 95.5 391 PHE A O 1
ATOM 3159 N N . PRO A 1 392 ? -0.615 -43.281 1.656 1 95.81 392 PRO A N 1
ATOM 3160 C CA . PRO A 1 392 ? -0.738 -42.5 2.889 1 95.81 392 PRO A CA 1
ATOM 3161 C C . PRO A 1 392 ? -1.829 -41.438 2.805 1 95.81 392 PRO A C 1
ATOM 3163 O O . PRO A 1 392 ? -1.858 -40.656 1.853 1 95.81 392 PRO A O 1
ATOM 3166 N N . ALA A 1 393 ? -2.596 -41.25 3.822 1 91.38 393 ALA A N 1
ATOM 3167 C CA . ALA A 1 393 ? -3.709 -40.312 3.869 1 91.38 393 ALA A CA 1
ATOM 3168 C C . ALA A 1 393 ? -3.211 -38.875 3.811 1 91.38 393 ALA A C 1
ATOM 3170 O O . ALA A 1 393 ? -3.922 -38 3.338 1 91.38 393 ALA A O 1
ATOM 3171 N N . SER A 1 394 ? -1.983 -38.688 4.145 1 95.81 394 SER A N 1
ATOM 3172 C CA . SER A 1 394 ? -1.454 -37.344 4.273 1 95.81 394 SER A CA 1
ATOM 3173 C C . SER A 1 394 ? -0.718 -36.906 3.01 1 95.81 394 SER A C 1
ATOM 3175 O O . SER A 1 394 ? -0.304 -35.75 2.887 1 95.81 394 SER A O 1
ATOM 3177 N N . LEU A 1 395 ? -0.578 -37.781 2.029 1 97.19 395 LEU A N 1
ATOM 3178 C CA . LEU A 1 395 ? 0.31 -37.5 0.907 1 97.19 395 LEU A CA 1
ATOM 3179 C C . LEU A 1 395 ? -0.173 -36.281 0.125 1 97.19 395 LEU A C 1
ATOM 3181 O O . LEU A 1 395 ? 0.617 -35.375 -0.191 1 97.19 395 LEU A O 1
ATOM 3185 N N . VAL A 1 396 ? -1.453 -36.25 -0.152 1 97.62 396 VAL A N 1
ATOM 3186 C CA . VAL A 1 396 ? -2.012 -35.188 -0.968 1 97.62 396 VAL A CA 1
ATOM 3187 C C . VAL A 1 396 ? -1.802 -33.844 -0.272 1 97.62 396 VAL A C 1
ATOM 3189 O O . VAL A 1 396 ? -1.382 -32.875 -0.901 1 97.62 396 VAL A O 1
ATOM 3192 N N . ASP A 1 397 ? -1.991 -33.812 1.023 1 97.12 397 ASP A N 1
ATOM 3193 C CA . ASP A 1 397 ? -1.824 -32.594 1.798 1 97.12 397 ASP A CA 1
ATOM 3194 C C . ASP A 1 397 ? -0.355 -32.156 1.858 1 97.12 397 ASP A C 1
ATOM 3196 O O . ASP A 1 397 ? -0.034 -30.984 1.741 1 97.12 397 ASP A O 1
ATOM 3200 N N . GLN A 1 398 ? 0.458 -33.156 2.041 1 97.56 398 GLN A N 1
ATOM 3201 C CA . GLN A 1 398 ? 1.886 -32.875 2.152 1 97.56 398 GLN A CA 1
ATOM 3202 C C . GLN A 1 398 ? 2.447 -32.344 0.84 1 97.56 398 GLN A C 1
ATOM 3204 O O . GLN A 1 398 ? 3.184 -31.344 0.832 1 97.56 398 GLN A O 1
ATOM 3209 N N . VAL A 1 399 ? 2.092 -32.969 -0.218 1 98.38 399 VAL A N 1
ATOM 3210 C CA . VAL A 1 399 ? 2.553 -32.531 -1.534 1 98.38 399 VAL A CA 1
ATOM 3211 C C . VAL A 1 399 ? 1.991 -31.156 -1.85 1 98.38 399 VAL A C 1
ATOM 3213 O O . VAL A 1 399 ? 2.705 -30.281 -2.367 1 98.38 399 VAL A O 1
ATOM 3216 N N . SER A 1 400 ? 0.741 -30.938 -1.499 1 98 400 SER A N 1
ATOM 3217 C CA . SER A 1 400 ? 0.09 -29.656 -1.741 1 98 400 SER A CA 1
ATOM 3218 C C . SER A 1 400 ? 0.784 -28.531 -0.98 1 98 400 SER A C 1
ATOM 3220 O O . SER A 1 400 ? 1.014 -27.453 -1.529 1 98 400 SER A O 1
ATOM 3222 N N . GLU A 1 401 ? 1.104 -28.781 0.255 1 97.31 401 GLU A N 1
ATOM 3223 C CA . GLU A 1 401 ? 1.794 -27.797 1.069 1 97.31 401 GLU A CA 1
ATOM 3224 C C . GLU A 1 401 ? 3.166 -27.453 0.489 1 97.31 401 GLU A C 1
ATOM 3226 O O . GLU A 1 401 ? 3.559 -26.281 0.447 1 97.31 401 GLU A O 1
ATOM 3231 N N . ASN A 1 402 ? 3.828 -28.469 0.076 1 98.12 402 ASN A N 1
ATOM 3232 C CA . ASN A 1 402 ? 5.152 -28.281 -0.501 1 98.12 402 ASN A CA 1
ATOM 3233 C C . ASN A 1 402 ? 5.082 -27.5 -1.812 1 98.12 402 ASN A C 1
ATOM 3235 O O . ASN A 1 402 ? 5.832 -26.547 -2.01 1 98.12 402 ASN A O 1
ATOM 3239 N N . PHE A 1 403 ? 4.176 -27.875 -2.686 1 98.44 403 PHE A N 1
ATOM 3240 C CA . PHE A 1 403 ? 4.047 -27.219 -3.975 1 98.44 403 PHE A CA 1
ATOM 3241 C C . PHE A 1 403 ? 3.578 -25.781 -3.793 1 98.44 403 PHE A C 1
ATOM 3243 O O . PHE A 1 403 ? 4.039 -24.875 -4.496 1 98.44 403 PHE A O 1
ATOM 3250 N N . GLN A 1 404 ? 2.719 -25.547 -2.768 1 96.94 404 GLN A N 1
ATOM 3251 C CA . GLN A 1 404 ? 2.236 -24.203 -2.465 1 96.94 404 GLN A CA 1
ATOM 3252 C C . GLN A 1 404 ? 3.393 -23.266 -2.119 1 96.94 404 GLN A C 1
ATOM 3254 O O . GLN A 1 404 ? 3.35 -22.078 -2.434 1 96.94 404 GLN A O 1
ATOM 3259 N N . ASN A 1 405 ? 4.402 -23.859 -1.548 1 96.88 405 ASN A N 1
ATOM 3260 C CA . ASN A 1 405 ? 5.535 -23.062 -1.085 1 96.88 405 ASN A CA 1
ATOM 3261 C C . ASN A 1 405 ? 6.738 -23.203 -2.012 1 96.88 405 ASN A C 1
ATOM 3263 O O . ASN A 1 405 ? 7.871 -22.938 -1.615 1 96.88 405 ASN A O 1
ATOM 3267 N N . PHE A 1 406 ? 6.527 -23.734 -3.189 1 97.69 406 PHE A N 1
ATOM 3268 C CA . PHE A 1 406 ? 7.523 -23.812 -4.254 1 97.69 406 PHE A CA 1
ATOM 3269 C C . PHE A 1 406 ? 8.602 -24.844 -3.904 1 97.69 406 PHE A C 1
ATOM 3271 O O . PHE A 1 406 ? 9.695 -24.812 -4.473 1 97.69 406 PHE A O 1
ATOM 3278 N N . TYR A 1 407 ? 8.289 -25.656 -2.941 1 97.5 407 TYR A N 1
ATOM 3279 C CA . TYR A 1 407 ? 9.195 -26.766 -2.631 1 97.5 407 TYR A CA 1
ATOM 3280 C C . TYR A 1 407 ? 8.828 -28.016 -3.418 1 97.5 407 TYR A C 1
ATOM 3282 O O . TYR A 1 407 ? 8.523 -29.047 -2.832 1 97.5 407 TYR A O 1
ATOM 3290 N N . PHE A 1 408 ? 8.992 -27.922 -4.656 1 98.31 408 PHE A N 1
ATOM 3291 C CA . PHE A 1 408 ? 8.633 -29.016 -5.543 1 98.31 408 PHE A CA 1
ATOM 3292 C C . PHE A 1 408 ? 9.484 -30.25 -5.254 1 98.31 408 PHE A C 1
ATOM 3294 O O . PHE A 1 408 ? 8.977 -31.375 -5.277 1 98.31 408 PHE A O 1
ATOM 3301 N N . TYR A 1 409 ? 10.742 -30.031 -4.945 1 97.62 409 TYR A N 1
ATOM 3302 C CA . TYR A 1 409 ? 11.656 -31.141 -4.684 1 97.62 409 TYR A CA 1
ATOM 3303 C C . TYR A 1 409 ? 11.148 -32 -3.529 1 97.62 409 TYR A C 1
ATOM 3305 O O . TYR A 1 409 ? 11.203 -33.25 -3.596 1 97.62 409 TYR A O 1
ATOM 3313 N N . ARG A 1 410 ? 10.656 -31.391 -2.498 1 97.88 410 ARG A N 1
ATOM 3314 C CA . ARG A 1 410 ? 10.141 -32.125 -1.351 1 97.88 410 ARG A CA 1
ATOM 3315 C C . ARG A 1 410 ? 8.867 -32.875 -1.717 1 97.88 410 ARG A C 1
ATOM 3317 O O . ARG A 1 410 ? 8.68 -34.031 -1.305 1 97.88 410 ARG A O 1
ATOM 3324 N N . GLY A 1 411 ? 7.984 -32.188 -2.441 1 98.5 411 GLY A N 1
ATOM 3325 C CA . GLY A 1 411 ? 6.781 -32.875 -2.908 1 98.5 411 GLY A CA 1
ATOM 3326 C C . GLY A 1 411 ? 7.07 -34.062 -3.783 1 98.5 411 GLY A C 1
ATOM 3327 O O . GLY A 1 411 ? 6.438 -35.125 -3.639 1 98.5 411 GLY A O 1
ATOM 3328 N N . LEU A 1 412 ? 8.016 -33.938 -4.609 1 98.69 412 LEU A N 1
ATOM 3329 C CA . LEU A 1 412 ? 8.391 -35.031 -5.516 1 98.69 412 LEU A CA 1
ATOM 3330 C C . LEU A 1 412 ? 9.031 -36.156 -4.75 1 98.69 412 LEU A C 1
ATOM 3332 O O . LEU A 1 412 ? 8.852 -37.344 -5.105 1 98.69 412 LEU A O 1
ATOM 3336 N N . GLU A 1 413 ? 9.781 -35.844 -3.723 1 98.06 413 GLU A N 1
ATOM 3337 C CA . GLU A 1 413 ? 10.344 -36.875 -2.863 1 98.06 413 GLU A CA 1
ATOM 3338 C C . GLU A 1 413 ? 9.25 -37.688 -2.193 1 98.06 413 GLU A C 1
ATOM 3340 O O . GLU A 1 413 ? 9.359 -38.938 -2.094 1 98.06 413 GLU A O 1
ATOM 3345 N N . GLU A 1 414 ? 8.273 -37.031 -1.735 1 98.38 414 GLU A N 1
ATOM 3346 C CA . GLU A 1 414 ? 7.156 -37.719 -1.093 1 98.38 414 GLU A CA 1
ATOM 3347 C C . GLU A 1 414 ? 6.426 -38.625 -2.076 1 98.38 414 GLU A C 1
ATOM 3349 O O . GLU A 1 414 ? 6.09 -39.75 -1.745 1 98.38 414 GLU A O 1
ATOM 3354 N N . ILE A 1 415 ? 6.184 -38.156 -3.26 1 98.62 415 ILE A N 1
ATOM 3355 C CA . ILE A 1 415 ? 5.512 -38.938 -4.293 1 98.62 415 ILE A CA 1
ATOM 3356 C C . ILE A 1 415 ? 6.348 -40.156 -4.637 1 98.62 415 ILE A C 1
ATOM 3358 O O . ILE A 1 415 ? 5.824 -41.281 -4.695 1 98.62 415 ILE A O 1
ATOM 3362 N N . GLN A 1 416 ? 7.602 -39.938 -4.797 1 98.44 416 GLN A N 1
ATOM 3363 C CA . GLN A 1 416 ? 8.492 -41.031 -5.156 1 98.44 416 GLN A CA 1
ATOM 3364 C C . GLN A 1 416 ? 8.562 -42.094 -4.043 1 98.44 416 GLN A C 1
ATOM 3366 O O . GLN A 1 416 ? 8.695 -43.281 -4.312 1 98.44 416 GLN A O 1
ATOM 3371 N N . GLY A 1 417 ? 8.547 -41.562 -2.789 1 98.12 417 GLY A N 1
ATOM 3372 C CA . GLY A 1 417 ? 8.5 -42.5 -1.676 1 98.12 417 GLY A CA 1
ATOM 3373 C C . GLY A 1 417 ? 7.34 -43.469 -1.757 1 98.12 417 GLY A C 1
ATOM 3374 O O . GLY A 1 417 ? 7.512 -44.688 -1.533 1 98.12 417 GLY A O 1
ATOM 3375 N N . VAL A 1 418 ? 6.215 -43.031 -2.127 1 98.38 418 VAL A N 1
ATOM 3376 C CA . VAL A 1 418 ? 5.016 -43.875 -2.225 1 98.38 418 VAL A CA 1
ATOM 3377 C C . VAL A 1 418 ? 5.117 -44.781 -3.434 1 98.38 418 VAL A C 1
ATOM 3379 O O . VAL A 1 418 ? 4.734 -45.969 -3.361 1 98.38 418 VAL A O 1
ATOM 3382 N N . LEU A 1 419 ? 5.633 -44.281 -4.496 1 98.19 419 LEU A N 1
ATOM 3383 C CA . LEU A 1 419 ? 5.773 -45.094 -5.707 1 98.19 419 LEU A CA 1
ATOM 3384 C C . LEU A 1 419 ? 6.766 -46.219 -5.492 1 98.19 419 LEU A C 1
ATOM 3386 O O . LEU A 1 419 ? 6.555 -47.344 -5.98 1 98.19 419 LEU A O 1
ATOM 3390 N N . ARG A 1 420 ? 7.797 -45.938 -4.797 1 97.69 420 ARG A N 1
ATOM 3391 C CA . ARG A 1 420 ? 8.766 -47 -4.488 1 97.69 420 ARG A CA 1
ATOM 3392 C C . ARG A 1 420 ? 8.141 -48.062 -3.598 1 97.69 420 ARG A C 1
ATOM 3394 O O . ARG A 1 420 ? 8.383 -49.25 -3.789 1 97.69 420 ARG A O 1
ATOM 3401 N N . LYS A 1 421 ? 7.414 -47.625 -2.646 1 97.81 421 LYS A N 1
ATOM 3402 C CA . LYS A 1 421 ? 6.699 -48.594 -1.797 1 97.81 421 LYS A CA 1
ATOM 3403 C C . LYS A 1 421 ? 5.746 -49.438 -2.619 1 97.81 421 LYS A C 1
ATOM 3405 O O . LYS A 1 421 ? 5.598 -50.656 -2.354 1 97.81 421 LYS A O 1
ATOM 3410 N N . CYS A 1 422 ? 5.102 -48.812 -3.559 1 97.94 422 CYS A N 1
ATOM 3411 C CA . CYS A 1 422 ? 4.188 -49.531 -4.438 1 97.94 422 CYS A CA 1
ATOM 3412 C C . CYS A 1 422 ? 4.934 -50.562 -5.277 1 97.94 422 CYS A C 1
ATOM 3414 O O . CYS A 1 422 ? 4.469 -51.688 -5.449 1 97.94 422 CYS A O 1
ATOM 3416 N N . ASN A 1 423 ? 6.035 -50.156 -5.801 1 96.88 423 ASN A N 1
ATOM 3417 C CA . ASN A 1 423 ? 6.867 -51.062 -6.559 1 96.88 423 ASN A CA 1
ATOM 3418 C C . ASN A 1 423 ? 7.262 -52.281 -5.715 1 96.88 423 ASN A C 1
ATOM 3420 O O . ASN A 1 423 ? 7.223 -53.406 -6.191 1 96.88 423 ASN A O 1
ATOM 3424 N N . ALA A 1 424 ? 7.652 -52.062 -4.52 1 96.94 424 ALA A N 1
ATOM 3425 C CA . ALA A 1 424 ? 8.008 -53.156 -3.602 1 96.94 424 ALA A CA 1
ATOM 3426 C C . ALA A 1 424 ? 6.809 -54.062 -3.318 1 96.94 424 ALA A C 1
ATOM 3428 O O . ALA A 1 424 ? 6.945 -55.281 -3.264 1 96.94 424 ALA A O 1
ATOM 3429 N N . PHE A 1 425 ? 5.672 -53.5 -3.133 1 97.5 425 PHE A N 1
ATOM 3430 C CA . PHE A 1 425 ? 4.438 -54.219 -2.873 1 97.5 425 PHE A CA 1
ATOM 3431 C C . PHE A 1 425 ? 4.105 -55.156 -4.027 1 97.5 425 PHE A C 1
ATOM 3433 O O . PHE A 1 425 ? 3.771 -56.312 -3.809 1 97.5 425 PHE A O 1
ATOM 3440 N N . VAL A 1 426 ? 4.23 -54.594 -5.211 1 96.75 426 VAL A N 1
ATOM 3441 C CA . VAL A 1 426 ? 3.928 -55.406 -6.387 1 96.75 426 VAL A CA 1
ATOM 3442 C C . VAL A 1 426 ? 4.934 -56.531 -6.5 1 96.75 426 VAL A C 1
ATOM 3444 O O . VAL A 1 426 ? 4.559 -57.688 -6.781 1 96.75 426 VAL A O 1
ATOM 3447 N N . GLN A 1 427 ? 6.156 -56.219 -6.246 1 95.25 427 GLN A N 1
ATOM 3448 C CA . GLN A 1 427 ? 7.195 -57.25 -6.293 1 95.25 427 GLN A CA 1
ATOM 3449 C C . GLN A 1 427 ? 6.934 -58.344 -5.258 1 95.25 427 GLN A C 1
ATOM 3451 O O . GLN A 1 427 ? 7.031 -59.531 -5.566 1 95.25 427 GLN A O 1
ATOM 3456 N N . GLU A 1 428 ? 6.617 -57.969 -4.117 1 97 428 GLU A N 1
ATOM 3457 C CA . GLU A 1 428 ? 6.387 -58.906 -3.023 1 97 428 GLU A CA 1
ATOM 3458 C C . GLU A 1 428 ? 5.121 -59.75 -3.256 1 97 428 GLU A C 1
ATOM 3460 O O . GLU A 1 428 ? 5.047 -60.906 -2.859 1 97 428 GLU A O 1
ATOM 3465 N N . SER A 1 429 ? 4.121 -59.125 -3.904 1 96.44 429 SER A N 1
ATOM 3466 C CA . SER A 1 429 ? 2.848 -59.781 -4.148 1 96.44 429 SER A CA 1
ATOM 3467 C C . SER A 1 429 ? 2.953 -60.781 -5.305 1 96.44 429 SER A C 1
ATOM 3469 O O . SER A 1 429 ? 2.09 -61.625 -5.473 1 96.44 429 SER A O 1
ATOM 3471 N N . GLU A 1 430 ? 3.922 -60.625 -6.121 1 95.88 430 GLU A N 1
ATOM 3472 C CA . GLU A 1 430 ? 4.211 -61.5 -7.254 1 95.88 430 GLU A CA 1
ATOM 3473 C C . GLU A 1 430 ? 2.955 -61.75 -8.086 1 95.88 430 GLU A C 1
ATOM 3475 O O . GLU A 1 430 ? 2.547 -62.906 -8.266 1 95.88 430 GLU A O 1
ATOM 3480 N N . PRO A 1 431 ? 2.475 -60.719 -8.703 1 96 431 PRO A N 1
ATOM 3481 C CA . PRO A 1 431 ? 1.226 -60.875 -9.453 1 96 431 PRO A CA 1
ATOM 3482 C C . PRO A 1 431 ? 1.338 -61.875 -10.586 1 96 431 PRO A C 1
ATOM 3484 O O . PRO A 1 431 ? 0.346 -62.531 -10.945 1 96 431 PRO A O 1
ATOM 3487 N N . TRP A 1 432 ? 2.506 -62.156 -11.086 1 94.06 432 TRP A N 1
ATOM 3488 C CA . TRP A 1 432 ? 2.705 -63.156 -12.133 1 94.06 432 TRP A CA 1
ATOM 3489 C C . TRP A 1 432 ? 2.484 -64.562 -11.594 1 94.06 432 TRP A C 1
ATOM 3491 O O . TRP A 1 432 ? 1.993 -65.438 -12.305 1 94.06 432 TRP A O 1
ATOM 3501 N N . VAL A 1 433 ? 2.779 -64.75 -10.367 1 96.06 433 VAL A N 1
ATOM 3502 C CA . VAL A 1 433 ? 2.551 -66 -9.711 1 96.06 433 VAL A CA 1
ATOM 3503 C C . VAL A 1 433 ? 1.065 -66.188 -9.398 1 96.06 433 VAL A C 1
ATOM 3505 O O . VAL A 1 433 ? 0.5 -67.25 -9.586 1 96.06 433 VAL A O 1
ATOM 3508 N N . LEU A 1 434 ? 0.499 -65.125 -8.906 1 96 434 LEU A N 1
ATOM 3509 C CA . LEU A 1 434 ? -0.929 -65.188 -8.609 1 96 434 LEU A CA 1
ATOM 3510 C C . LEU A 1 434 ? -1.737 -65.5 -9.859 1 96 434 LEU A C 1
ATOM 3512 O O . LEU A 1 434 ? -2.699 -66.25 -9.789 1 96 434 LEU A O 1
ATOM 3516 N N . ARG A 1 435 ? -1.352 -64.938 -10.969 1 93.94 435 ARG A N 1
ATOM 3517 C CA . ARG A 1 435 ? -2.018 -65.188 -12.234 1 93.94 435 ARG A CA 1
ATOM 3518 C C . ARG A 1 435 ? -1.887 -66.688 -12.609 1 93.94 435 ARG A C 1
ATOM 3520 O O . ARG A 1 435 ? -2.869 -67.312 -12.992 1 93.94 435 ARG A O 1
ATOM 3527 N N . LYS A 1 436 ? -0.742 -67.25 -12.445 1 94.44 436 LYS A N 1
ATOM 3528 C CA . LYS A 1 436 ? -0.469 -68.625 -12.773 1 94.44 436 LYS A CA 1
ATOM 3529 C C . LYS A 1 436 ? -1.26 -69.562 -11.875 1 94.44 436 LYS A C 1
ATOM 3531 O O . LYS A 1 436 ? -1.698 -70.625 -12.312 1 94.44 436 LYS A O 1
ATOM 3536 N N . GLN A 1 437 ? -1.446 -69.188 -10.68 1 96.25 437 GLN A N 1
ATOM 3537 C CA . GLN A 1 437 ? -2.115 -70 -9.695 1 96.25 437 GLN A CA 1
ATOM 3538 C C . GLN A 1 437 ? -3.629 -69.812 -9.758 1 96.25 437 GLN A C 1
ATOM 3540 O O . GLN A 1 437 ? -4.371 -70.5 -9.062 1 96.25 437 GLN A O 1
ATOM 3545 N N . GLY A 1 438 ? -4.086 -68.938 -10.539 1 93.25 438 GLY A N 1
ATOM 3546 C CA . GLY A 1 438 ? -5.516 -68.688 -10.703 1 93.25 438 GLY A CA 1
ATOM 3547 C C . GLY A 1 438 ? -6.148 -67.938 -9.547 1 93.25 438 GLY A C 1
ATOM 3548 O O . GLY A 1 438 ? -7.355 -68.062 -9.32 1 93.25 438 GLY A O 1
ATOM 3549 N N . LYS A 1 439 ? -5.324 -67.312 -8.734 1 95.44 439 LYS A N 1
ATOM 3550 C CA . LYS A 1 439 ? -5.824 -66.5 -7.625 1 95.44 439 LYS A CA 1
ATOM 3551 C C . LYS A 1 439 ? -6.293 -65.125 -8.102 1 95.44 439 LYS A C 1
ATOM 3553 O O . LYS A 1 439 ? -5.723 -64.125 -7.723 1 95.44 439 LYS A O 1
ATOM 3558 N N . GLU A 1 440 ? -7.348 -65.125 -8.773 1 93.75 440 GLU A N 1
ATOM 3559 C CA . GLU A 1 440 ? -7.832 -63.969 -9.516 1 93.75 440 GLU A CA 1
ATOM 3560 C C . GLU A 1 440 ? -8.242 -62.812 -8.578 1 93.75 440 GLU A C 1
ATOM 3562 O O . GLU A 1 440 ? -8.031 -61.656 -8.891 1 93.75 440 GLU A O 1
ATOM 3567 N N . GLU A 1 441 ? -8.859 -63.156 -7.504 1 94.25 441 GLU A N 1
ATOM 3568 C CA . GLU A 1 441 ? -9.32 -62.156 -6.574 1 94.25 441 GLU A CA 1
ATOM 3569 C C . GLU A 1 441 ? -8.148 -61.375 -5.965 1 94.25 441 GLU A C 1
ATOM 3571 O O . GLU A 1 441 ? -8.172 -60.156 -5.891 1 94.25 441 GLU A O 1
ATOM 3576 N N . LYS A 1 442 ? -7.188 -62.125 -5.543 1 95.44 442 LYS A N 1
ATOM 3577 C CA . LYS A 1 442 ? -6 -61.5 -4.965 1 95.44 442 LYS A CA 1
ATOM 3578 C C . LYS A 1 442 ? -5.238 -60.688 -6.008 1 95.44 442 LYS A C 1
ATOM 3580 O O . LYS A 1 442 ? -4.695 -59.625 -5.695 1 95.44 442 LYS A O 1
ATOM 3585 N N . LEU A 1 443 ? -5.152 -61.25 -7.176 1 96.5 443 LEU A N 1
ATOM 3586 C CA . LEU A 1 443 ? -4.5 -60.531 -8.273 1 96.5 443 LEU A CA 1
ATOM 3587 C C . LEU A 1 443 ? -5.188 -59.219 -8.555 1 96.5 443 LEU A C 1
ATOM 3589 O O . LEU A 1 443 ? -4.527 -58.188 -8.695 1 96.5 443 LEU A O 1
ATOM 3593 N N . ARG A 1 444 ? -6.48 -59.25 -8.602 1 95.31 444 ARG A N 1
ATOM 3594 C CA . ARG A 1 444 ? -7.258 -58.031 -8.852 1 95.31 444 ARG A CA 1
ATOM 3595 C C . ARG A 1 444 ? -7.008 -57 -7.766 1 95.31 444 ARG A C 1
ATOM 3597 O O . ARG A 1 444 ? -6.973 -55.781 -8.047 1 95.31 444 ARG A O 1
ATOM 3604 N N . GLU A 1 445 ? -6.891 -57.438 -6.602 1 95.56 445 GLU A N 1
ATOM 3605 C CA . GLU A 1 445 ? -6.621 -56.531 -5.484 1 95.56 445 GLU A CA 1
ATOM 3606 C C . GLU A 1 445 ? -5.258 -55.875 -5.629 1 95.56 445 GLU A C 1
ATOM 3608 O O . GLU A 1 445 ? -5.121 -54.688 -5.402 1 95.56 445 GLU A O 1
ATOM 3613 N N . VAL A 1 446 ? -4.27 -56.656 -5.957 1 96.5 446 VAL A N 1
ATOM 3614 C CA . VAL A 1 446 ? -2.914 -56.156 -6.125 1 96.5 446 VAL A CA 1
ATOM 3615 C C . VAL A 1 446 ? -2.885 -55.125 -7.258 1 96.5 446 VAL A C 1
ATOM 3617 O O . VAL A 1 446 ? -2.297 -54.062 -7.117 1 96.5 446 VAL A O 1
ATOM 3620 N N . LEU A 1 447 ? -3.553 -55.438 -8.32 1 97.12 447 LEU A N 1
ATOM 3621 C CA . LEU A 1 447 ? -3.586 -54.562 -9.477 1 97.12 447 LEU A CA 1
ATOM 3622 C C . LEU A 1 447 ? -4.332 -53.281 -9.148 1 97.12 447 LEU A C 1
ATOM 3624 O O . LEU A 1 447 ? -3.926 -52.188 -9.578 1 97.12 447 LEU A O 1
ATOM 3628 N N . PHE A 1 448 ? -5.371 -53.375 -8.414 1 97.38 448 PHE A N 1
ATOM 3629 C CA . PHE A 1 448 ? -6.133 -52.219 -8.016 1 97.38 448 PHE A CA 1
ATOM 3630 C C . PHE A 1 448 ? -5.27 -51.25 -7.191 1 97.38 448 PHE A C 1
ATOM 3632 O O . PHE A 1 448 ? -5.223 -50.062 -7.461 1 97.38 448 PHE A O 1
ATOM 3639 N N . ILE A 1 449 ? -4.625 -51.812 -6.195 1 97.25 449 ILE A N 1
ATOM 3640 C CA . ILE A 1 449 ? -3.803 -51 -5.301 1 97.25 449 ILE A CA 1
ATOM 3641 C C . ILE A 1 449 ? -2.721 -50.281 -6.102 1 97.25 449 ILE A C 1
ATOM 3643 O O . ILE A 1 449 ? -2.512 -49.094 -5.938 1 97.25 449 ILE A O 1
ATOM 3647 N N . ALA A 1 450 ? -2.088 -51 -6.953 1 97 450 ALA A N 1
ATOM 3648 C CA . ALA A 1 450 ? -1 -50.438 -7.75 1 97 450 ALA A CA 1
ATOM 3649 C C . ALA A 1 450 ? -1.514 -49.344 -8.695 1 97 450 ALA A C 1
ATOM 3651 O O . ALA A 1 450 ? -0.93 -48.281 -8.789 1 97 450 ALA A O 1
ATOM 3652 N N . MET A 1 451 ? -2.605 -49.594 -9.359 1 97.19 451 MET A N 1
ATOM 3653 C CA . MET A 1 451 ? -3.15 -48.625 -10.328 1 97.19 451 MET A CA 1
ATOM 3654 C C . MET A 1 451 ? -3.686 -47.406 -9.617 1 97.19 451 MET A C 1
ATOM 3656 O O . MET A 1 451 ? -3.562 -46.281 -10.133 1 97.19 451 MET A O 1
ATOM 3660 N N . ASP A 1 452 ? -4.266 -47.594 -8.484 1 97.62 452 ASP A N 1
ATOM 3661 C CA . ASP A 1 452 ? -4.785 -46.469 -7.711 1 97.62 452 ASP A CA 1
ATOM 3662 C C . ASP A 1 452 ? -3.658 -45.531 -7.281 1 97.62 452 ASP A C 1
ATOM 3664 O O . ASP A 1 452 ? -3.805 -44.312 -7.352 1 97.62 452 ASP A O 1
ATOM 3668 N N . ILE A 1 453 ? -2.561 -46.125 -6.84 1 97.94 453 ILE A N 1
ATOM 3669 C CA . ILE A 1 453 ? -1.411 -45.312 -6.43 1 97.94 453 ILE A CA 1
ATOM 3670 C C . ILE A 1 453 ? -0.839 -44.562 -7.637 1 97.94 453 ILE A C 1
ATOM 3672 O O . ILE A 1 453 ? -0.551 -43.375 -7.562 1 97.94 453 ILE A O 1
ATOM 3676 N N . CYS A 1 454 ? -0.705 -45.281 -8.766 1 97.25 454 CYS A N 1
ATOM 3677 C CA . CYS A 1 454 ? -0.187 -44.656 -9.977 1 97.25 454 CYS A CA 1
ATOM 3678 C C . CYS A 1 454 ? -1.087 -43.5 -10.43 1 97.25 454 CYS A C 1
ATOM 3680 O O . CYS A 1 454 ? -0.6 -42.438 -10.836 1 97.25 454 CYS A O 1
ATOM 3682 N N . ARG A 1 455 ? -2.352 -43.688 -10.359 1 97.69 455 ARG A N 1
ATOM 3683 C CA . ARG A 1 455 ? -3.324 -42.688 -10.758 1 97.69 455 ARG A CA 1
ATOM 3684 C C . ARG A 1 455 ? -3.207 -41.438 -9.891 1 97.69 455 ARG A C 1
ATOM 3686 O O . ARG A 1 455 ? -3.02 -40.312 -10.398 1 97.69 455 ARG A O 1
ATOM 3693 N N . ARG A 1 456 ? -3.262 -41.625 -8.594 1 98.12 456 ARG A N 1
ATOM 3694 C CA . ARG A 1 456 ? -3.244 -40.5 -7.656 1 98.12 456 ARG A CA 1
ATOM 3695 C C . ARG A 1 456 ? -1.913 -39.75 -7.715 1 98.12 456 ARG A C 1
ATOM 3697 O O . ARG A 1 456 ? -1.883 -38.531 -7.695 1 98.12 456 ARG A O 1
ATOM 3704 N N . CYS A 1 457 ? -0.847 -40.5 -7.793 1 98.5 457 CYS A N 1
ATOM 3705 C CA . CYS A 1 457 ? 0.466 -39.875 -7.898 1 98.5 457 CYS A CA 1
ATOM 3706 C C . CYS A 1 457 ? 0.604 -39.125 -9.211 1 98.5 457 CYS A C 1
ATOM 3708 O O . CYS A 1 457 ? 1.221 -38.062 -9.258 1 98.5 457 CYS A O 1
ATOM 3710 N N . SER A 1 458 ? 0.051 -39.688 -10.258 1 98.06 458 SER A N 1
ATOM 3711 C CA . SER A 1 458 ? 0.138 -39 -11.555 1 98.06 458 SER A CA 1
ATOM 3712 C C . SER A 1 458 ? -0.694 -37.719 -11.57 1 98.06 458 SER A C 1
ATOM 3714 O O . SER A 1 458 ? -0.327 -36.75 -12.227 1 98.06 458 SER A O 1
ATOM 3716 N N . ILE A 1 459 ? -1.813 -37.719 -10.891 1 98.5 459 ILE A N 1
ATOM 3717 C CA . ILE A 1 459 ? -2.586 -36.5 -10.734 1 98.5 459 ILE A CA 1
ATOM 3718 C C . ILE A 1 459 ? -1.729 -35.438 -10.062 1 98.5 459 ILE A C 1
ATOM 3720 O O . ILE A 1 459 ? -1.672 -34.281 -10.516 1 98.5 459 ILE A O 1
ATOM 3724 N N . LEU A 1 460 ? -0.992 -35.844 -9.016 1 98.62 460 LEU A N 1
ATOM 3725 C CA . LEU A 1 460 ? -0.16 -34.906 -8.258 1 98.62 460 LEU A CA 1
ATOM 3726 C C . LEU A 1 460 ? 1.045 -34.469 -9.078 1 98.62 460 LEU A C 1
ATOM 3728 O O . 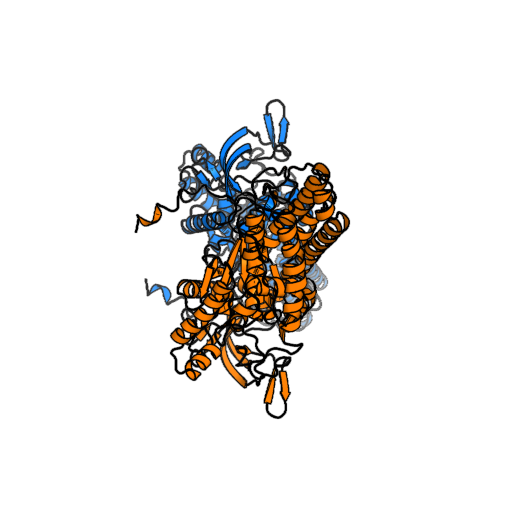LEU A 1 460 ? 1.599 -33.375 -8.836 1 98.62 460 LEU A O 1
ATOM 3732 N N . LEU A 1 461 ? 1.432 -35.219 -10.102 1 98.62 461 LEU A N 1
ATOM 3733 C CA . LEU A 1 461 ? 2.637 -34.969 -10.883 1 98.62 461 LEU A CA 1
ATOM 3734 C C . LEU A 1 461 ? 2.33 -34.031 -12.062 1 98.62 461 LEU A C 1
ATOM 3736 O O . LEU A 1 461 ? 3.244 -33.531 -12.711 1 98.62 461 LEU A O 1
ATOM 3740 N N . GLN A 1 462 ? 1.104 -33.75 -12.344 1 98.44 462 GLN A N 1
ATOM 3741 C CA . GLN A 1 462 ? 0.675 -33 -13.516 1 98.44 462 GLN A CA 1
ATOM 3742 C C . GLN A 1 462 ? 1.351 -31.625 -13.57 1 98.44 462 GLN A C 1
ATOM 3744 O O . GLN A 1 462 ? 1.767 -31.172 -14.633 1 98.44 462 GLN A O 1
ATOM 3749 N N . PRO A 1 463 ? 1.522 -30.953 -12.453 1 98.62 463 PRO A N 1
ATOM 3750 C CA . PRO A 1 463 ? 2.152 -29.641 -12.523 1 98.62 463 PRO A CA 1
ATOM 3751 C C . PRO A 1 463 ? 3.619 -29.703 -12.938 1 98.62 463 PRO A C 1
ATOM 3753 O O . PRO A 1 463 ? 4.145 -28.75 -13.523 1 98.62 463 PRO A O 1
ATOM 3756 N N . VAL A 1 464 ? 4.258 -30.828 -12.703 1 98.69 464 VAL A N 1
ATOM 3757 C CA . VAL A 1 464 ? 5.699 -30.953 -12.883 1 98.69 464 VAL A CA 1
ATOM 3758 C C . VAL A 1 464 ? 5.992 -31.578 -14.242 1 98.69 464 VAL A C 1
ATOM 3760 O O . VAL A 1 464 ? 6.816 -31.078 -15 1 98.69 464 VAL A O 1
ATOM 3763 N N . VAL A 1 465 ? 5.312 -32.688 -14.531 1 98.19 465 VAL A N 1
ATOM 3764 C CA . VAL A 1 465 ? 5.488 -33.375 -15.797 1 98.19 465 VAL A CA 1
ATOM 3765 C C . VAL A 1 465 ? 4.137 -33.562 -16.484 1 98.19 465 VAL A C 1
ATOM 3767 O O . VAL A 1 465 ? 3.668 -34.688 -16.656 1 98.19 465 VAL A O 1
ATOM 3770 N N . PRO A 1 466 ? 3.621 -32.531 -17.016 1 97.56 466 PRO A N 1
ATOM 3771 C CA . PRO A 1 466 ? 2.242 -32.562 -17.516 1 97.56 466 PRO A CA 1
ATOM 3772 C C . PRO A 1 466 ? 2.041 -33.594 -18.625 1 97.56 466 PRO A C 1
ATOM 3774 O O . PRO A 1 466 ? 1.033 -34.312 -18.641 1 97.56 466 PRO A O 1
ATOM 3777 N N . ASN A 1 467 ? 2.932 -33.719 -19.531 1 95.75 467 ASN A N 1
ATOM 3778 C CA . ASN A 1 467 ? 2.756 -34.656 -20.641 1 95.75 467 ASN A CA 1
ATOM 3779 C C . ASN A 1 467 ? 2.871 -36.125 -20.188 1 95.75 467 ASN A C 1
ATOM 3781 O O . ASN A 1 467 ? 2.047 -36.938 -20.562 1 95.75 467 ASN A O 1
ATOM 3785 N N . TYR A 1 468 ? 3.895 -36.406 -19.438 1 96.19 468 TYR A N 1
ATOM 3786 C CA . TYR A 1 468 ? 4.098 -37.75 -18.938 1 96.19 468 TYR A CA 1
ATOM 3787 C C . TYR A 1 468 ? 2.965 -38.188 -18.016 1 96.19 468 TYR A C 1
ATOM 3789 O O . TYR A 1 468 ? 2.428 -39.281 -18.141 1 96.19 468 TYR A O 1
ATOM 3797 N N . ALA A 1 469 ? 2.652 -37.344 -17.047 1 97.38 469 ALA A N 1
ATOM 3798 C CA . ALA A 1 469 ? 1.544 -37.625 -16.141 1 97.38 469 ALA A CA 1
ATOM 3799 C C . ALA A 1 469 ? 0.246 -37.844 -16.922 1 97.38 469 ALA A C 1
ATOM 3801 O O . ALA A 1 469 ? -0.522 -38.75 -16.594 1 97.38 469 ALA A O 1
ATOM 3802 N N . GLY A 1 470 ? 0.002 -37 -17.938 1 96.44 470 GLY A N 1
ATOM 3803 C CA . GLY A 1 470 ? -1.165 -37.156 -18.781 1 96.44 470 GLY A CA 1
ATOM 3804 C C . GLY A 1 470 ? -1.184 -38.5 -19.5 1 96.44 470 GLY A C 1
ATOM 3805 O O . GLY A 1 470 ? -2.23 -39.156 -19.594 1 96.44 470 GLY A O 1
ATOM 3806 N N . SER A 1 471 ? -0.078 -38.906 -19.984 1 95.94 471 SER A N 1
ATOM 3807 C CA . SER A 1 471 ? 0.012 -40.156 -20.688 1 95.94 471 SER A CA 1
ATOM 3808 C C . SER A 1 471 ? -0.255 -41.344 -19.766 1 95.94 471 SER A C 1
ATOM 3810 O O . SER A 1 471 ? -0.843 -42.344 -20.172 1 95.94 471 SER A O 1
ATOM 3812 N N . VAL A 1 472 ? 0.241 -41.25 -18.531 1 96.62 472 VAL A N 1
ATOM 3813 C CA . VAL A 1 472 ? -0.013 -42.281 -17.547 1 96.62 472 VAL A CA 1
ATOM 3814 C C . VAL A 1 472 ? -1.506 -42.344 -17.234 1 96.62 472 VAL A C 1
ATOM 3816 O O . VAL A 1 472 ? -2.098 -43.438 -17.203 1 96.62 472 VAL A O 1
ATOM 3819 N N . LEU A 1 473 ? -2.094 -41.219 -17.016 1 97.38 473 LEU A N 1
ATOM 3820 C CA . LEU A 1 473 ? -3.518 -41.156 -16.703 1 97.38 473 LEU A CA 1
ATOM 3821 C C . LEU A 1 473 ? -4.352 -41.656 -17.875 1 97.38 473 LEU A C 1
ATOM 3823 O O . LEU A 1 473 ? -5.371 -42.344 -17.688 1 97.38 473 LEU A O 1
ATOM 3827 N N . ASP A 1 474 ? -3.922 -41.344 -19.078 1 96.44 474 ASP A N 1
ATOM 3828 C CA . ASP A 1 474 ? -4.574 -41.875 -20.266 1 96.44 474 ASP A CA 1
ATOM 3829 C C . ASP A 1 474 ? -4.504 -43.406 -20.281 1 96.44 474 ASP A C 1
ATOM 3831 O O . ASP A 1 474 ? -5.492 -44.094 -20.578 1 96.44 474 ASP A O 1
ATOM 3835 N N . ALA A 1 475 ? -3.355 -43.938 -20 1 95.56 475 ALA A N 1
ATOM 3836 C CA . ALA A 1 475 ? -3.148 -45.406 -19.984 1 95.56 475 ALA A CA 1
ATOM 3837 C C . ALA A 1 475 ? -4.051 -46.062 -18.953 1 95.56 475 ALA A C 1
ATOM 3839 O O . ALA A 1 475 ? -4.504 -47.188 -19.156 1 95.56 475 ALA A O 1
ATOM 3840 N N . LEU A 1 476 ? -4.32 -45.375 -17.875 1 96.12 476 LEU A N 1
ATOM 3841 C CA . LEU A 1 476 ? -5.133 -45.938 -16.797 1 96.12 476 LEU A CA 1
ATOM 3842 C C . LEU A 1 476 ? -6.613 -45.656 -17.047 1 96.12 476 LEU A C 1
ATOM 3844 O O . LEU A 1 476 ? -7.461 -46.031 -16.219 1 96.12 476 LEU A O 1
ATOM 3848 N N . GLY A 1 477 ? -6.879 -44.906 -18.172 1 96 477 GLY A N 1
ATOM 3849 C CA . GLY A 1 477 ? -8.258 -44.688 -18.562 1 96 477 GLY A CA 1
ATOM 3850 C C . GLY A 1 477 ? -8.938 -43.594 -17.766 1 96 477 GLY A C 1
ATOM 3851 O O . GLY A 1 477 ? -10.164 -43.594 -17.609 1 96 477 GLY A O 1
ATOM 3852 N N . VAL A 1 478 ? -8.195 -42.75 -17.234 1 96.44 478 VAL A N 1
ATOM 3853 C CA . VAL A 1 478 ? -8.758 -41.656 -16.422 1 96.44 478 VAL A CA 1
ATOM 3854 C C . VAL A 1 478 ? -9.195 -40.531 -17.344 1 96.44 478 VAL A C 1
ATOM 3856 O O . VAL A 1 478 ? -8.391 -39.969 -18.094 1 96.44 478 VAL A O 1
ATOM 3859 N N . ASP A 1 479 ? -10.367 -40.062 -17.203 1 95.31 479 ASP A N 1
ATOM 3860 C CA . ASP A 1 479 ? -10.922 -39 -18.031 1 95.31 479 ASP A CA 1
ATOM 3861 C C . ASP A 1 479 ? -10.281 -37.656 -17.688 1 95.31 479 ASP A C 1
ATOM 3863 O O . ASP A 1 479 ? -9.914 -37.406 -16.531 1 95.31 479 ASP A O 1
ATOM 3867 N N . SER A 1 480 ? -10.32 -36.781 -18.672 1 94.44 480 SER A N 1
ATOM 3868 C CA . SER A 1 480 ? -9.695 -35.469 -18.516 1 94.44 480 SER A CA 1
ATOM 3869 C C . SER A 1 480 ? -10.398 -34.656 -17.438 1 94.44 480 SER A C 1
ATOM 3871 O O . SER A 1 480 ? -9.766 -33.812 -16.781 1 94.44 480 SER A O 1
ATOM 3873 N N . ASP A 1 481 ? -11.617 -34.875 -17.188 1 94.12 481 ASP A N 1
ATOM 3874 C CA . ASP A 1 481 ? -12.398 -34.125 -16.234 1 94.12 481 ASP A CA 1
ATOM 3875 C C . ASP A 1 481 ? -12.25 -34.688 -14.82 1 94.12 481 ASP A C 1
ATOM 3877 O O . ASP A 1 481 ? -12.766 -34.125 -13.859 1 94.12 481 ASP A O 1
ATOM 3881 N N . SER A 1 482 ? -11.492 -35.75 -14.664 1 96.5 482 SER A N 1
ATOM 3882 C CA . SER A 1 482 ? -11.305 -36.406 -13.367 1 96.5 482 SER A CA 1
ATOM 3883 C C . SER A 1 482 ? -9.836 -36.375 -12.953 1 96.5 482 SER A C 1
ATOM 3885 O O . SER A 1 482 ? -9.32 -37.375 -12.422 1 96.5 482 SER A O 1
ATOM 3887 N N . ARG A 1 483 ? -9.219 -35.25 -13.258 1 97.44 483 ARG A N 1
ATOM 3888 C CA . ARG A 1 483 ? -7.777 -35.219 -13.031 1 97.44 483 ARG A CA 1
ATOM 3889 C C . ARG A 1 483 ? -7.41 -34.062 -12.109 1 97.44 483 ARG A C 1
ATOM 3891 O O . ARG A 1 483 ? -6.27 -33.594 -12.109 1 97.44 483 ARG A O 1
ATOM 3898 N N . THR A 1 484 ? -8.328 -33.562 -11.305 1 97 484 THR A N 1
ATOM 3899 C CA . THR A 1 484 ? -8.062 -32.469 -10.367 1 97 484 THR A CA 1
ATOM 3900 C C . THR A 1 484 ? -7.605 -33.031 -9.016 1 97 484 THR A C 1
ATOM 3902 O O . THR A 1 484 ? -7.594 -34.219 -8.805 1 97 484 THR A O 1
ATOM 3905 N N . LEU A 1 485 ? -7.238 -32.062 -8.172 1 96.38 485 LEU A N 1
ATOM 3906 C CA . LEU A 1 485 ? -6.77 -32.469 -6.852 1 96.38 485 LEU A CA 1
ATOM 3907 C C . LEU A 1 485 ? -7.852 -33.219 -6.09 1 96.38 485 LEU A C 1
ATOM 3909 O O . LEU A 1 485 ? -7.555 -34.125 -5.309 1 96.38 485 LEU A O 1
ATOM 3913 N N . GLU A 1 486 ? -9.102 -32.875 -6.363 1 94.81 486 GLU A N 1
ATOM 3914 C CA . GLU A 1 486 ? -10.234 -33.531 -5.723 1 94.81 486 GLU A CA 1
ATOM 3915 C C . GLU A 1 486 ? -10.312 -35 -6.125 1 94.81 486 GLU A C 1
ATOM 3917 O O . GLU A 1 486 ? -10.836 -35.844 -5.375 1 94.81 486 GLU A O 1
ATOM 3922 N N . HIS A 1 487 ? -9.758 -35.344 -7.223 1 96.25 487 HIS A N 1
ATOM 3923 C CA . HIS A 1 487 ? -9.82 -36.688 -7.75 1 96.25 487 HIS A CA 1
ATOM 3924 C C . HIS A 1 487 ? -8.641 -37.531 -7.25 1 96.25 487 HIS A C 1
ATOM 3926 O O . HIS A 1 487 ? -8.586 -38.75 -7.496 1 96.25 487 HIS A O 1
ATOM 3932 N N . ALA A 1 488 ? -7.691 -36.875 -6.574 1 96.75 488 ALA A N 1
ATOM 3933 C CA . ALA A 1 488 ? -6.574 -37.625 -5.996 1 96.75 488 ALA A CA 1
ATOM 3934 C C . ALA A 1 488 ? -7.004 -38.344 -4.727 1 96.75 488 ALA A C 1
ATOM 3936 O O . ALA A 1 488 ? -6.355 -38.219 -3.682 1 96.75 488 ALA A O 1
ATOM 3937 N N . ARG A 1 489 ? -8.062 -38.969 -4.797 1 95.38 489 ARG A N 1
ATOM 3938 C CA . ARG A 1 489 ? -8.641 -39.781 -3.73 1 95.38 489 ARG A CA 1
ATOM 3939 C C . ARG A 1 489 ? -9.008 -41.188 -4.238 1 95.38 489 ARG A C 1
ATOM 3941 O O . ARG A 1 489 ? -8.961 -41.438 -5.445 1 95.38 489 ARG A O 1
ATOM 3948 N N . LEU A 1 490 ? -9.352 -42.062 -3.262 1 94.62 490 LEU A N 1
ATOM 3949 C CA . LEU A 1 490 ? -9.742 -43.438 -3.617 1 94.62 490 LEU A CA 1
ATOM 3950 C C . LEU A 1 490 ? -10.938 -43.438 -4.555 1 94.62 490 LEU A C 1
ATOM 3952 O O . LEU A 1 490 ? -11.883 -42.656 -4.367 1 94.62 490 LEU A O 1
ATOM 3956 N N . CYS A 1 491 ? -10.75 -44.156 -5.645 1 91.81 491 CYS A N 1
ATOM 3957 C CA . CYS A 1 491 ? -11.891 -44.312 -6.547 1 91.81 491 CYS A CA 1
ATOM 3958 C C . CYS A 1 491 ? -12.344 -45.75 -6.609 1 91.81 491 CYS A C 1
ATOM 3960 O O . CYS A 1 491 ? -11.648 -46.656 -6.121 1 91.81 491 CYS A O 1
ATOM 3962 N N . ALA A 1 492 ? -13.469 -46 -7.211 1 90.62 492 ALA A N 1
ATOM 3963 C CA . ALA A 1 492 ? -14.07 -47.344 -7.242 1 90.62 492 ALA A CA 1
ATOM 3964 C C . ALA A 1 492 ? -13.492 -48.188 -8.375 1 90.62 492 ALA A C 1
ATOM 3966 O O . ALA A 1 492 ? -13.539 -49.406 -8.32 1 90.62 492 ALA A O 1
ATOM 3967 N N . GLY A 1 493 ? -12.961 -47.656 -9.305 1 93.12 493 GLY A N 1
ATOM 3968 C CA . GLY A 1 493 ? -12.477 -48.375 -10.461 1 93.12 493 GLY A CA 1
ATOM 3969 C C . GLY A 1 493 ? -13.594 -48.969 -11.305 1 93.12 493 GLY A C 1
ATOM 3970 O O . GLY A 1 493 ? -14.742 -48.531 -11.219 1 93.12 493 GLY A O 1
ATOM 3971 N N . GLY A 1 494 ? -13.195 -49.875 -12.242 1 93.25 494 GLY A N 1
ATOM 3972 C CA . GLY A 1 494 ? -14.188 -50.594 -13.016 1 93.25 494 GLY A CA 1
ATOM 3973 C C . GLY A 1 494 ? -14.336 -50.094 -14.438 1 93.25 494 GLY A C 1
ATOM 3974 O O . GLY A 1 494 ? -15.305 -50.438 -15.125 1 93.25 494 GLY A O 1
ATOM 3975 N N . TRP A 1 495 ? -13.438 -49.281 -14.891 1 96.06 495 TRP A N 1
ATOM 3976 C CA . TRP A 1 495 ? -13.508 -48.812 -16.266 1 96.06 495 TRP A CA 1
ATOM 3977 C C . TRP A 1 495 ? -12.398 -49.438 -17.109 1 96.06 495 TRP A C 1
ATOM 3979 O O . TRP A 1 495 ? -11.547 -50.156 -16.609 1 96.06 495 TRP A O 1
ATOM 3989 N N . ASN A 1 496 ? -12.414 -49.188 -18.359 1 95.75 496 ASN A N 1
ATOM 3990 C CA . ASN A 1 496 ? -11.414 -49.75 -19.281 1 95.75 496 ASN A CA 1
ATOM 3991 C C . ASN A 1 496 ? -10.133 -48.906 -19.266 1 95.75 496 ASN A C 1
ATOM 3993 O O . ASN A 1 496 ? -10.172 -47.688 -19.156 1 95.75 496 ASN A O 1
ATOM 3997 N N . LEU A 1 497 ? -9.023 -49.625 -19.344 1 95.81 497 LEU A N 1
ATOM 3998 C CA . LEU A 1 497 ? -7.73 -48.969 -19.484 1 95.81 497 LEU A CA 1
ATOM 3999 C C . LEU A 1 497 ? -7.586 -48.344 -20.859 1 95.81 497 LEU A C 1
ATOM 4001 O O . LEU A 1 497 ? -8.32 -48.719 -21.797 1 95.81 497 LEU A O 1
ATOM 4005 N N . GLY A 1 498 ? -6.73 -47.375 -20.922 1 92.44 498 GLY A N 1
ATOM 4006 C CA . GLY A 1 498 ? -6.41 -46.812 -22.234 1 92.44 498 GLY A CA 1
ATOM 4007 C C . GLY A 1 498 ? -5.57 -47.75 -23.094 1 92.44 498 GLY A C 1
ATOM 4008 O O . GLY A 1 498 ? -5.004 -48.719 -22.578 1 92.44 498 GLY A O 1
ATOM 4009 N N . THR A 1 499 ? -5.426 -47.406 -24.312 1 85.88 499 THR A N 1
ATOM 4010 C CA . THR A 1 499 ? -4.754 -48.281 -25.266 1 85.88 499 THR A CA 1
ATOM 4011 C C . THR A 1 499 ? -3.279 -47.906 -25.391 1 85.88 499 THR A C 1
ATOM 4013 O O . THR A 1 499 ? -2.453 -48.75 -25.75 1 85.88 499 THR A O 1
ATOM 4016 N N . ILE A 1 500 ? -3.074 -46.75 -25.078 1 77.88 500 ILE A N 1
ATOM 4017 C CA . ILE A 1 500 ? -1.702 -46.281 -25.266 1 77.88 500 ILE A CA 1
ATOM 4018 C C . ILE A 1 500 ? -0.953 -46.375 -23.938 1 77.88 500 ILE A C 1
ATOM 4020 O O . ILE A 1 500 ? -1.444 -45.906 -22.906 1 77.88 500 ILE A O 1
ATOM 4024 N N . ARG A 1 501 ? 0.18 -47.031 -24.016 1 78.75 501 ARG A N 1
ATOM 4025 C CA . ARG A 1 501 ? 0.971 -47.188 -22.797 1 78.75 501 ARG A CA 1
ATOM 4026 C C . ARG A 1 501 ? 2.033 -46.094 -22.688 1 78.75 501 ARG A C 1
ATOM 4028 O O . ARG A 1 501 ? 2.666 -45.75 -23.688 1 78.75 501 ARG A O 1
ATOM 4035 N N . PRO A 1 502 ? 2.055 -45.562 -21.469 1 74 502 PRO A N 1
ATOM 4036 C CA . PRO A 1 502 ? 3.043 -44.5 -21.25 1 74 502 PRO A CA 1
ATOM 4037 C C . PRO A 1 502 ? 4.457 -45.031 -21.062 1 74 502 PRO A C 1
ATOM 4039 O O . PRO A 1 502 ? 4.637 -46.094 -20.438 1 74 502 PRO A O 1
ATOM 4042 N N . LYS A 1 503 ? 5.391 -44.75 -21.891 1 73.94 503 LYS A N 1
ATOM 4043 C CA . LYS A 1 503 ? 6.777 -45.125 -21.609 1 73.94 503 LYS A CA 1
ATOM 4044 C C . LYS A 1 503 ? 7.684 -43.875 -21.609 1 73.94 503 LYS A C 1
ATOM 4046 O O . LYS A 1 503 ? 7.664 -43.094 -22.547 1 73.94 503 LYS A O 1
ATOM 4051 N N . PHE A 1 504 ? 8.188 -43.719 -20.344 1 81.25 504 PHE A N 1
ATOM 4052 C CA . PHE A 1 504 ? 9.305 -42.781 -20.328 1 81.25 504 PHE A CA 1
ATOM 4053 C C . PHE A 1 504 ? 10.578 -43.406 -20.859 1 81.25 504 PHE A C 1
ATOM 4055 O O . PHE A 1 504 ? 11.109 -44.344 -20.234 1 81.25 504 PHE A O 1
ATOM 4062 N N . ASN A 1 505 ? 11.008 -42.969 -21.984 1 83.44 505 ASN A N 1
ATOM 4063 C CA . ASN A 1 505 ? 12.156 -43.594 -22.625 1 83.44 505 ASN A CA 1
ATOM 4064 C C . ASN A 1 505 ? 13.43 -43.406 -21.797 1 83.44 505 ASN A C 1
ATOM 4066 O O . ASN A 1 505 ? 13.773 -42.312 -21.391 1 83.44 505 ASN A O 1
ATOM 4070 N N . LYS A 1 506 ? 14.008 -44.562 -21.5 1 87.5 506 LYS A N 1
ATOM 4071 C CA . LYS A 1 506 ? 15.266 -44.5 -20.766 1 87.5 506 LYS A CA 1
ATOM 4072 C C . LYS A 1 506 ? 16.328 -43.719 -21.562 1 87.5 506 LYS A C 1
ATOM 4074 O O . LYS A 1 506 ? 16.391 -43.844 -22.797 1 87.5 506 LYS A O 1
ATOM 4079 N N . ILE A 1 507 ? 17.094 -43.062 -20.828 1 87.88 507 ILE A N 1
ATOM 4080 C CA . ILE A 1 507 ? 18.125 -42.219 -21.422 1 87.88 507 ILE A CA 1
ATOM 4081 C C . ILE A 1 507 ? 19.484 -42.906 -21.344 1 87.88 507 ILE A C 1
ATOM 4083 O O . ILE A 1 507 ? 19.875 -43.375 -20.266 1 87.88 507 ILE A O 1
ATOM 4087 N N . ALA A 1 508 ? 20.062 -43.031 -22.547 1 79.31 508 ALA A N 1
ATOM 4088 C CA . ALA A 1 508 ? 21.375 -43.688 -22.609 1 79.31 508 ALA A CA 1
ATOM 4089 C C . ALA A 1 508 ? 22.453 -42.781 -22.047 1 79.31 508 ALA A C 1
ATOM 4091 O O . ALA A 1 508 ? 22.469 -41.562 -22.312 1 79.31 508 ALA A O 1
ATOM 4092 N N . LEU A 1 509 ? 23.188 -43.25 -21.031 1 65.62 509 LEU A N 1
ATOM 4093 C CA . LEU A 1 509 ? 24.328 -42.531 -20.453 1 65.62 509 LEU A CA 1
ATOM 4094 C C . LEU A 1 509 ? 25.531 -42.594 -21.375 1 65.62 509 LEU A C 1
ATOM 4096 O O . LEU A 1 509 ? 25.719 -43.562 -22.109 1 65.62 509 LEU A O 1
ATOM 4100 N N . MET B 1 1 ? -6.566 27.156 -25.891 1 20.03 1 MET B N 1
ATOM 4101 C CA . MET B 1 1 ? -6.59 26.312 -24.688 1 20.03 1 MET B CA 1
ATOM 4102 C C . MET B 1 1 ? -5.188 26.156 -24.125 1 20.03 1 MET B C 1
ATOM 4104 O O . MET B 1 1 ? -4.988 25.391 -23.156 1 20.03 1 MET B O 1
ATOM 4108 N N . ARG B 1 2 ? -4.109 26.656 -24.922 1 21.58 2 ARG B N 1
ATOM 4109 C CA . ARG B 1 2 ? -2.689 26.906 -25.125 1 21.58 2 ARG B CA 1
ATOM 4110 C C . ARG B 1 2 ? -2.164 27.953 -24.156 1 21.58 2 ARG B C 1
ATOM 4112 O O . ARG B 1 2 ? -0.997 27.906 -23.766 1 21.58 2 ARG B O 1
ATOM 4119 N N . ARG B 1 3 ? -2.957 28.906 -24 1 23.73 3 ARG B N 1
ATOM 4120 C CA . ARG B 1 3 ? -2.572 30.188 -23.438 1 23.73 3 ARG B CA 1
ATOM 4121 C C . ARG B 1 3 ? -2.471 30.109 -21.906 1 23.73 3 ARG B C 1
ATOM 4123 O O . ARG B 1 3 ? -1.819 30.938 -21.281 1 23.73 3 ARG B O 1
ATOM 4130 N N . LEU B 1 4 ? -3.518 29.422 -21.453 1 23.17 4 LEU B N 1
ATOM 4131 C CA . LEU B 1 4 ? -3.697 29.656 -20.031 1 23.17 4 LEU B CA 1
ATOM 4132 C C . LEU B 1 4 ? -2.598 28.969 -19.219 1 23.17 4 LEU B C 1
ATOM 4134 O O . LEU B 1 4 ? -2.639 28.969 -17.984 1 23.17 4 LEU B O 1
ATOM 4138 N N . LEU B 1 5 ? -1.714 28.266 -19.953 1 23.23 5 LEU B N 1
ATOM 4139 C CA . LEU B 1 5 ? -0.692 27.359 -19.453 1 23.23 5 LEU B CA 1
ATOM 4140 C C . LEU B 1 5 ? 0.511 28.141 -18.922 1 23.23 5 LEU B C 1
ATOM 4142 O O . LEU B 1 5 ? 1.479 27.531 -18.438 1 23.23 5 LEU B O 1
ATOM 4146 N N . SER B 1 6 ? 0.665 29.391 -19.281 1 22.69 6 SER B N 1
ATOM 4147 C CA . SER B 1 6 ? 1.94 30.109 -19.297 1 22.69 6 SER B CA 1
ATOM 4148 C C . SER B 1 6 ? 2.312 30.578 -17.891 1 22.69 6 SER B C 1
ATOM 4150 O O . SER B 1 6 ? 3.496 30.688 -17.562 1 22.69 6 SER B O 1
ATOM 4152 N N . LYS B 1 7 ? 1.324 31.219 -17.219 1 28.2 7 LYS B N 1
ATOM 4153 C CA . LYS B 1 7 ? 1.689 32.156 -16.172 1 28.2 7 LYS B CA 1
ATOM 4154 C C . LYS B 1 7 ? 2.213 31.438 -14.938 1 28.2 7 LYS B C 1
ATOM 4156 O O . LYS B 1 7 ? 2.641 32.062 -13.969 1 28.2 7 LYS B O 1
ATOM 4161 N N . PHE B 1 8 ? 1.754 30.297 -14.648 1 27.36 8 PHE B N 1
ATOM 4162 C CA . PHE B 1 8 ? 2.039 29.812 -13.297 1 27.36 8 PHE B CA 1
ATOM 4163 C C . PHE B 1 8 ? 3.496 29.391 -13.172 1 27.36 8 PHE B C 1
ATOM 4165 O O . PHE B 1 8 ? 3.809 28.438 -12.445 1 27.36 8 PHE B O 1
ATOM 4172 N N . PHE B 1 9 ? 4.363 29.859 -14.164 1 27.09 9 PHE B N 1
ATOM 4173 C CA . PHE B 1 9 ? 5.73 29.359 -14.195 1 27.09 9 PHE B CA 1
ATOM 4174 C C . PHE B 1 9 ? 6.547 29.922 -13.047 1 27.09 9 PHE B C 1
ATOM 4176 O O . PHE B 1 9 ? 7.582 29.375 -12.672 1 27.09 9 PHE B O 1
ATOM 4183 N N . ALA B 1 10 ? 6.598 31.203 -12.898 1 31.25 10 ALA B N 1
ATOM 4184 C CA . ALA B 1 10 ? 7.836 31.844 -12.469 1 31.25 10 ALA B CA 1
ATOM 4185 C C . ALA B 1 10 ? 8.039 31.703 -10.969 1 31.25 10 ALA B C 1
ATOM 4187 O O . ALA B 1 10 ? 8.875 32.375 -10.375 1 31.25 10 ALA B O 1
ATOM 4188 N N . GLN B 1 11 ? 6.992 31.438 -10.188 1 27.5 11 GLN B N 1
ATOM 4189 C CA . GLN B 1 11 ? 7.441 31.625 -8.812 1 27.5 11 GLN B CA 1
ATOM 4190 C C . GLN B 1 11 ? 8.609 30.703 -8.484 1 27.5 11 GLN B C 1
ATOM 4192 O O . GLN B 1 11 ? 8.734 29.625 -9.062 1 27.5 11 GLN B O 1
ATOM 4197 N N . LYS B 1 12 ? 9.586 31.219 -7.785 1 33.75 12 LYS B N 1
ATOM 4198 C CA . LYS B 1 12 ? 10.719 30.422 -7.312 1 33.75 12 LYS B CA 1
ATOM 4199 C C . LYS B 1 12 ? 10.273 29.047 -6.84 1 33.75 12 LYS B C 1
ATOM 4201 O O . LYS B 1 12 ? 9.367 28.922 -6.012 1 33.75 12 LYS B O 1
ATOM 4206 N N . PRO B 1 13 ? 10.508 27.969 -7.695 1 34.84 13 PRO B N 1
ATOM 4207 C CA . PRO B 1 13 ? 10.055 26.609 -7.391 1 34.84 13 PRO B CA 1
ATOM 4208 C C . PRO B 1 13 ? 10.109 26.297 -5.895 1 34.84 13 PRO B C 1
ATOM 4210 O O . PRO B 1 13 ? 11.195 26.188 -5.32 1 34.84 13 PRO B O 1
ATOM 4213 N N . THR B 1 14 ? 9.594 27 -5.008 1 35.22 14 THR B N 1
ATOM 4214 C CA . THR B 1 14 ? 9.539 26.5 -3.643 1 35.22 14 THR B CA 1
ATOM 4215 C C . THR B 1 14 ? 9.336 24.984 -3.635 1 35.22 14 THR B C 1
ATOM 4217 O O . THR B 1 14 ? 8.359 24.469 -4.191 1 35.22 14 THR B O 1
ATOM 4220 N N . ARG B 1 15 ? 10.414 24.125 -3.238 1 40.69 15 ARG B N 1
ATOM 4221 C CA . ARG B 1 15 ? 10.875 22.734 -3.27 1 40.69 15 ARG B CA 1
ATOM 4222 C C . ARG B 1 15 ? 9.758 21.781 -2.861 1 40.69 15 ARG B C 1
ATOM 4224 O O . ARG B 1 15 ? 9.594 20.719 -3.457 1 40.69 15 ARG B O 1
ATOM 4231 N N . ASN B 1 16 ? 9.414 21.656 -1.479 1 45.88 16 ASN B N 1
ATOM 4232 C CA . ASN B 1 16 ? 8.867 20.453 -0.869 1 45.88 16 ASN B CA 1
ATOM 4233 C C . ASN B 1 16 ? 7.387 20.281 -1.19 1 45.88 16 ASN B C 1
ATOM 4235 O O . ASN B 1 16 ? 6.586 21.172 -0.929 1 45.88 16 ASN B O 1
ATOM 4239 N N . LEU B 1 17 ? 7.035 19.734 -2.211 1 53.31 17 LEU B N 1
ATOM 4240 C CA . LEU B 1 17 ? 5.637 19.406 -2.477 1 53.31 17 LEU B CA 1
ATOM 4241 C C . LEU B 1 17 ? 4.91 19.031 -1.187 1 53.31 17 LEU B C 1
ATOM 4243 O O . LEU B 1 17 ? 5.48 18.375 -0.32 1 53.31 17 LEU B O 1
ATOM 4247 N N . PRO B 1 18 ? 3.717 19.562 -1.118 1 60.59 18 PRO B N 1
ATOM 4248 C CA . PRO B 1 18 ? 2.959 19.406 0.127 1 60.59 18 PRO B CA 1
ATOM 4249 C C . PRO B 1 18 ? 2.572 17.953 0.411 1 60.59 18 PRO B C 1
ATOM 4251 O O . PRO B 1 18 ? 2.48 17.156 -0.514 1 60.59 18 PRO B O 1
ATOM 4254 N N . LYS B 1 19 ? 2.592 17.578 1.548 1 85.69 19 LYS B N 1
ATOM 4255 C CA . LYS B 1 19 ? 1.992 16.344 2.072 1 85.69 19 LYS B CA 1
ATOM 4256 C C . LYS B 1 19 ? 0.504 16.547 2.348 1 85.69 19 LYS B C 1
ATOM 4258 O O . LYS B 1 19 ? -0.004 17.656 2.291 1 85.69 19 LYS B O 1
ATOM 4263 N N . LEU B 1 20 ? -0.237 15.469 2.52 1 94 20 LEU B N 1
ATOM 4264 C CA . LEU B 1 20 ? -1.691 15.562 2.602 1 94 20 LEU B CA 1
ATOM 4265 C C . LEU B 1 20 ? -2.166 15.391 4.039 1 94 20 LEU B C 1
ATOM 4267 O O . LEU B 1 20 ? -1.736 14.461 4.734 1 94 20 LEU B O 1
ATOM 4271 N N . VAL B 1 21 ? -2.885 16.312 4.531 1 97.44 21 VAL B N 1
ATOM 4272 C CA . VAL B 1 21 ? -3.631 16.188 5.777 1 97.44 21 VAL B CA 1
ATOM 4273 C C . VAL B 1 21 ? -5.094 16.547 5.543 1 97.44 21 VAL B C 1
ATOM 4275 O O . VAL B 1 21 ? -5.402 17.484 4.809 1 97.44 21 VAL B O 1
ATOM 4278 N N . THR B 1 22 ? -5.992 15.695 6.062 1 98.5 22 THR B N 1
ATOM 4279 C CA . THR B 1 22 ? -7.398 15.891 5.738 1 98.5 22 THR B CA 1
ATOM 4280 C C . THR B 1 22 ? -8.266 15.797 6.992 1 98.5 22 THR B C 1
ATOM 4282 O O . THR B 1 22 ? -7.906 15.109 7.949 1 98.5 22 THR B O 1
ATOM 4285 N N . THR B 1 23 ? -9.305 16.5 7.043 1 98.56 23 THR B N 1
ATOM 4286 C CA . THR B 1 23 ? -10.438 16.172 7.902 1 98.56 23 THR B CA 1
ATOM 4287 C C . THR B 1 23 ? -11.383 15.203 7.195 1 98.56 23 THR B C 1
ATOM 4289 O O . THR B 1 23 ? -11.195 14.891 6.016 1 98.56 23 THR B O 1
ATOM 4292 N N . PRO B 1 24 ? -12.344 14.672 7.965 1 97.94 24 PRO B N 1
ATOM 4293 C CA . PRO B 1 24 ? -13.438 14.07 7.195 1 97.94 24 PRO B CA 1
ATOM 4294 C C . PRO B 1 24 ? -14.195 15.102 6.355 1 97.94 24 PRO B C 1
ATOM 4296 O O . PRO B 1 24 ? -13.93 16.297 6.449 1 97.94 24 PRO B O 1
ATOM 4299 N N . ILE B 1 25 ? -14.953 14.656 5.457 1 97.94 25 ILE B N 1
ATOM 4300 C CA . ILE B 1 25 ? -15.945 15.539 4.855 1 97.94 25 ILE B CA 1
ATOM 4301 C C . ILE B 1 25 ? -17.266 15.43 5.613 1 97.94 25 ILE B C 1
ATOM 4303 O O . ILE B 1 25 ? -17.672 14.328 6.012 1 97.94 25 ILE B O 1
ATOM 4307 N N . PHE B 1 26 ? -17.844 16.531 5.922 1 96.56 26 PHE B N 1
ATOM 4308 C CA . PHE B 1 26 ? -18.953 16.594 6.867 1 96.56 26 PHE B CA 1
ATOM 4309 C C . PHE B 1 26 ? -20.281 16.406 6.156 1 96.56 26 PHE B C 1
ATOM 4311 O O . PHE B 1 26 ? -20.5 16.953 5.078 1 96.56 26 PHE B O 1
ATOM 4318 N N . TYR B 1 27 ? -21.109 15.594 6.75 1 92.19 27 TYR B N 1
ATOM 4319 C CA . TYR B 1 27 ? -22.406 15.227 6.168 1 92.19 27 TYR B CA 1
ATOM 4320 C C . TYR B 1 27 ? -23.375 16.391 6.223 1 92.19 27 TYR B C 1
ATOM 4322 O O . TYR B 1 27 ? -23.484 17.078 7.242 1 92.19 27 TYR B O 1
ATOM 4330 N N . VAL B 1 28 ? -24.109 16.672 5.176 1 90.94 28 VAL B N 1
ATOM 4331 C CA . VAL B 1 28 ? -24.875 17.922 5.039 1 90.94 28 VAL B CA 1
ATOM 4332 C C . VAL B 1 28 ? -26.312 17.703 5.496 1 90.94 28 VAL B C 1
ATOM 4334 O O . VAL B 1 28 ? -27.234 18.328 4.98 1 90.94 28 VAL B O 1
ATOM 4337 N N . ASN B 1 29 ? -26.531 16.859 6.434 1 79.81 29 ASN B N 1
ATOM 4338 C CA . ASN B 1 29 ? -27.906 16.641 6.891 1 79.81 29 ASN B CA 1
ATOM 4339 C C . ASN B 1 29 ? -28.281 17.609 8 1 79.81 29 ASN B C 1
ATOM 4341 O O . ASN B 1 29 ? -29.453 17.734 8.352 1 79.81 29 ASN B O 1
ATOM 4345 N N . ASP B 1 30 ? -27.266 18.281 8.547 1 79.06 30 ASP B N 1
ATOM 4346 C CA . ASP B 1 30 ? -27.531 19.234 9.609 1 79.06 30 ASP B CA 1
ATOM 4347 C C . ASP B 1 30 ? -26.516 20.375 9.602 1 79.06 30 ASP B C 1
ATOM 4349 O O . ASP B 1 30 ? -25.594 20.375 8.781 1 79.06 30 ASP B O 1
ATOM 4353 N N . VAL B 1 31 ? -26.75 21.391 10.523 1 83.06 31 VAL B N 1
ATOM 4354 C CA . VAL B 1 31 ? -25.891 22.562 10.586 1 83.06 31 VAL B CA 1
ATOM 4355 C C . VAL B 1 31 ? -24.609 22.219 11.352 1 83.06 31 VAL B C 1
ATOM 4357 O O . VAL B 1 31 ? -24.625 21.359 12.242 1 83.06 31 VAL B O 1
ATOM 4360 N N . PRO B 1 32 ? -23.562 22.922 10.953 1 90.31 32 PRO B N 1
ATOM 4361 C CA . PRO B 1 32 ? -22.312 22.672 11.656 1 90.31 32 PRO B CA 1
ATOM 4362 C C . PRO B 1 32 ? -22.359 23.109 13.125 1 90.31 32 PRO B C 1
ATOM 4364 O O . PRO B 1 32 ? -23.094 24.016 13.477 1 90.31 32 PRO B O 1
ATOM 4367 N N . HIS B 1 33 ? -21.641 22.453 13.961 1 89.88 33 HIS B N 1
ATOM 4368 C CA . HIS B 1 33 ? -21.547 22.75 15.383 1 89.88 33 HIS B CA 1
ATOM 4369 C C . HIS B 1 33 ? -20.109 22.688 15.859 1 89.88 33 HIS B C 1
ATOM 4371 O O . HIS B 1 33 ? -19.172 22.594 15.047 1 89.88 33 HIS B O 1
ATOM 4377 N N . VAL B 1 34 ? -19.906 22.719 17.156 1 92.75 34 VAL B N 1
ATOM 4378 C CA . VAL B 1 34 ? -18.594 22.891 17.781 1 92.75 34 VAL B CA 1
ATOM 4379 C C . VAL B 1 34 ? -17.703 21.703 17.438 1 92.75 34 VAL B C 1
ATOM 4381 O O . VAL B 1 34 ? -16.5 21.859 17.25 1 92.75 34 VAL B O 1
ATOM 4384 N N . GLY B 1 35 ? -18.312 20.531 17.375 1 93.06 35 GLY B N 1
ATOM 4385 C CA . GLY B 1 35 ? -17.547 19.344 17.031 1 93.06 35 GLY B CA 1
ATOM 4386 C C . GLY B 1 35 ? -16.906 19.422 15.656 1 93.06 35 GLY B C 1
ATOM 4387 O O . GLY B 1 35 ? -15.758 19.031 15.484 1 93.06 35 GLY B O 1
ATOM 4388 N N . HIS B 1 36 ? -17.625 19.906 14.68 1 95.31 36 HIS B N 1
ATOM 4389 C CA . HIS B 1 36 ? -17.094 20.094 13.336 1 95.31 36 HIS B CA 1
ATOM 4390 C C . HIS B 1 36 ? -15.961 21.125 13.32 1 95.31 36 HIS B C 1
ATOM 4392 O O . HIS B 1 36 ? -14.938 20.906 12.664 1 95.31 36 HIS B O 1
ATOM 4398 N N . LEU B 1 37 ? -16.188 22.156 14.023 1 96.44 37 LEU B N 1
ATOM 4399 C CA . LEU B 1 37 ? -15.172 23.203 14.102 1 96.44 37 LEU B CA 1
ATOM 4400 C C . LEU B 1 37 ? -13.891 22.672 14.734 1 96.44 37 LEU B C 1
ATOM 4402 O O . LEU B 1 37 ? -12.789 22.984 14.266 1 96.44 37 LEU B O 1
ATOM 4406 N N . TYR B 1 38 ? -14.039 21.875 15.773 1 97.38 38 TYR B N 1
ATOM 4407 C CA . TYR B 1 38 ? -12.875 21.344 16.469 1 97.38 38 TYR B CA 1
ATOM 4408 C C . TYR B 1 38 ? -12.016 20.516 15.516 1 97.38 38 TYR B C 1
ATOM 4410 O O . TYR B 1 38 ? -10.797 20.672 15.477 1 97.38 38 TYR B O 1
ATOM 4418 N N . THR B 1 39 ? -12.664 19.625 14.766 1 98.12 39 THR B N 1
ATOM 4419 C CA . THR B 1 39 ? -11.938 18.797 13.812 1 98.12 39 THR B CA 1
ATOM 4420 C C . THR B 1 39 ? -11.18 19.656 12.805 1 98.12 39 THR B C 1
ATOM 4422 O O . THR B 1 39 ? -10 19.422 12.547 1 98.12 39 THR B O 1
ATOM 4425 N N . ALA B 1 40 ? -11.859 20.625 12.281 1 98.12 40 ALA B N 1
ATOM 4426 C CA . ALA B 1 40 ? -11.242 21.516 11.305 1 98.12 40 ALA B CA 1
ATOM 4427 C C . ALA B 1 40 ? -10.102 22.312 11.93 1 98.12 40 ALA B C 1
ATOM 4429 O O . ALA B 1 40 ? -9.078 22.547 11.281 1 98.12 40 ALA B O 1
ATOM 4430 N N . LEU B 1 41 ? -10.281 22.688 13.133 1 98.12 41 LEU B N 1
ATOM 4431 C CA . LEU B 1 41 ? -9.281 23.469 13.844 1 98.12 41 LEU B CA 1
ATOM 4432 C C . LEU B 1 41 ? -8.016 22.656 14.07 1 98.12 41 LEU B C 1
ATOM 4434 O O . LEU B 1 41 ? -6.902 23.188 14 1 98.12 41 LEU B O 1
ATOM 4438 N N . LEU B 1 42 ? -8.164 21.391 14.414 1 98.5 42 LEU B N 1
ATOM 4439 C CA . LEU B 1 42 ? -7.008 20.516 14.562 1 98.5 42 LEU B CA 1
ATOM 4440 C C . LEU B 1 42 ? -6.172 20.484 13.289 1 98.5 42 LEU B C 1
ATOM 4442 O O . LEU B 1 42 ? -4.949 20.625 13.336 1 98.5 42 LEU B O 1
ATOM 4446 N N . GLY B 1 43 ? -6.887 20.328 12.188 1 98.38 43 GLY B N 1
ATOM 4447 C CA . GLY B 1 43 ? -6.188 20.312 10.914 1 98.38 43 GLY B CA 1
ATOM 4448 C C . GLY B 1 43 ? -5.531 21.641 10.578 1 98.38 43 GLY B C 1
ATOM 4449 O O . GLY B 1 43 ? -4.383 21.672 10.125 1 98.38 43 GLY B O 1
ATOM 4450 N N . ASP B 1 44 ? -6.195 22.719 10.797 1 98.5 44 ASP B N 1
ATOM 4451 C CA . ASP B 1 44 ? -5.695 24.062 10.492 1 98.5 44 ASP B CA 1
ATOM 4452 C C . ASP B 1 44 ? -4.477 24.391 11.344 1 98.5 44 ASP B C 1
ATOM 4454 O O . ASP B 1 44 ? -3.447 24.828 10.82 1 98.5 44 ASP B O 1
ATOM 4458 N N . ALA B 1 45 ? -4.676 24.219 12.648 1 98.62 45 ALA B N 1
ATOM 4459 C CA . ALA B 1 45 ? -3.586 24.562 13.562 1 98.62 45 ALA B CA 1
ATOM 4460 C C . ALA B 1 45 ? -2.342 23.719 13.258 1 98.62 45 ALA B C 1
ATOM 4462 O O . ALA B 1 45 ? -1.223 24.25 13.281 1 98.62 45 ALA B O 1
ATOM 4463 N N . TRP B 1 46 ? -2.553 22.453 12.984 1 98.25 46 TRP B N 1
ATOM 4464 C CA . TRP B 1 46 ? -1.427 21.578 12.672 1 98.25 46 TRP B CA 1
ATOM 4465 C C . TRP B 1 46 ? -0.751 22 11.375 1 98.25 46 TRP B C 1
ATOM 4467 O O . TRP B 1 46 ? 0.479 22.016 11.281 1 98.25 46 TRP B O 1
ATOM 4477 N N . SER B 1 47 ? -1.551 22.344 10.398 1 97.62 47 SER B N 1
ATOM 4478 C CA . SER B 1 47 ? -1.01 22.797 9.117 1 97.62 47 SER B CA 1
ATOM 4479 C C . SER B 1 47 ? -0.228 24.094 9.281 1 97.62 47 SER B C 1
ATOM 4481 O O . SER B 1 47 ? 0.825 24.266 8.664 1 97.62 47 SER B O 1
ATOM 4483 N N . ARG B 1 48 ? -0.724 24.984 10.062 1 97.62 48 ARG B N 1
ATOM 4484 C CA . ARG B 1 48 ? -0.028 26.234 10.336 1 97.62 48 ARG B CA 1
ATOM 4485 C C . ARG B 1 48 ? 1.299 25.984 11.047 1 97.62 48 ARG B C 1
ATOM 4487 O O . ARG B 1 48 ? 2.297 26.656 10.766 1 97.62 48 ARG B O 1
ATOM 4494 N N . PHE B 1 49 ? 1.298 25.078 11.992 1 97.94 49 PHE B N 1
ATOM 4495 C CA . PHE B 1 49 ? 2.533 24.734 12.688 1 97.94 49 PHE B CA 1
ATOM 4496 C C . PHE B 1 49 ? 3.566 24.188 11.719 1 97.94 49 PHE B C 1
ATOM 4498 O O . PHE B 1 49 ? 4.75 24.516 11.805 1 97.94 49 PHE B O 1
ATOM 4505 N N . GLN B 1 50 ? 3.051 23.312 10.797 1 96.25 50 GLN B N 1
ATOM 4506 C CA . GLN B 1 50 ? 3.955 22.781 9.773 1 96.25 50 GLN B CA 1
ATOM 4507 C C . GLN B 1 50 ? 4.539 23.922 8.93 1 96.25 50 GLN B C 1
ATOM 4509 O O . GLN B 1 50 ? 5.73 23.922 8.617 1 96.25 50 GLN B O 1
ATOM 4514 N N . ARG B 1 51 ? 3.736 24.859 8.586 1 94.38 51 ARG B N 1
ATOM 4515 C CA . ARG B 1 51 ? 4.203 26 7.805 1 94.38 51 ARG B CA 1
ATOM 4516 C C . ARG B 1 51 ? 5.223 26.812 8.586 1 94.38 51 ARG B C 1
ATOM 4518 O O . ARG B 1 51 ? 6.16 27.375 8.008 1 94.38 51 ARG B O 1
ATOM 4525 N N . LEU B 1 52 ? 4.961 26.922 9.867 1 95.62 52 LEU B N 1
ATOM 4526 C CA . LEU B 1 52 ? 5.906 27.609 10.742 1 95.62 52 LEU B CA 1
ATOM 4527 C C . LEU B 1 52 ? 7.285 26.969 10.664 1 95.62 52 LEU B C 1
ATOM 4529 O O . LEU B 1 52 ? 8.305 27.641 10.859 1 95.62 52 LEU B O 1
ATOM 4533 N N . GLN B 1 53 ? 7.312 25.719 10.383 1 93.69 53 GLN B N 1
ATOM 4534 C CA . GLN B 1 53 ? 8.547 24.953 10.258 1 93.69 53 GLN B CA 1
ATOM 4535 C C . GLN B 1 53 ? 9.055 24.953 8.82 1 93.69 53 GLN B C 1
ATOM 4537 O O . GLN B 1 53 ? 10.055 24.297 8.516 1 93.69 53 GLN B O 1
ATOM 4542 N N . GLY B 1 54 ? 8.312 25.547 7.91 1 90.06 54 GLY B N 1
ATOM 4543 C CA . GLY B 1 54 ? 8.727 25.641 6.516 1 90.06 54 GLY B CA 1
ATOM 4544 C C . GLY B 1 54 ? 8.195 24.5 5.664 1 90.06 54 GLY B C 1
ATOM 4545 O O . GLY B 1 54 ? 8.664 24.281 4.547 1 90.06 54 GLY B O 1
ATOM 4546 N N . ILE B 1 55 ? 7.25 23.766 6.176 1 89 55 ILE B N 1
ATOM 4547 C CA . ILE B 1 55 ? 6.668 22.641 5.453 1 89 55 ILE B CA 1
ATOM 4548 C C . ILE B 1 55 ? 5.234 22.969 5.043 1 89 55 ILE B C 1
ATOM 4550 O O . ILE B 1 55 ? 4.418 23.359 5.883 1 89 55 ILE B O 1
ATOM 4554 N N . ASP B 1 56 ? 4.93 22.781 3.844 1 88.12 56 ASP B N 1
ATOM 4555 C CA . ASP B 1 56 ? 3.586 23.078 3.363 1 88.12 56 ASP B CA 1
ATOM 4556 C C . ASP B 1 56 ? 2.771 21.797 3.18 1 88.12 56 ASP B C 1
ATOM 4558 O O . ASP B 1 56 ? 3.24 20.844 2.562 1 88.12 56 ASP B O 1
ATOM 4562 N N . TYR B 1 57 ? 1.678 21.766 3.738 1 89.44 57 TYR B N 1
ATOM 4563 C CA . TYR B 1 57 ? 0.762 20.641 3.605 1 89.44 57 TYR B CA 1
ATOM 4564 C C . TYR B 1 57 ? -0.479 21.031 2.812 1 89.44 57 TYR B C 1
ATOM 4566 O O . TYR B 1 57 ? -0.899 22.188 2.842 1 89.44 57 TYR B O 1
ATOM 4574 N N . HIS B 1 58 ? -0.947 20.078 1.981 1 93.19 58 HIS B N 1
ATOM 4575 C CA . HIS B 1 58 ? -2.262 20.188 1.358 1 93.19 58 HIS B CA 1
ATOM 4576 C C . HIS B 1 58 ? -3.365 19.797 2.338 1 93.19 58 HIS B C 1
ATOM 4578 O O . HIS B 1 58 ? -3.637 18.609 2.537 1 93.19 58 HIS B O 1
ATOM 4584 N N . PHE B 1 59 ? -3.963 20.844 2.992 1 97.69 59 PHE B N 1
ATOM 4585 C CA . PHE B 1 59 ? -5.012 20.625 3.984 1 97.69 59 PHE B CA 1
ATOM 4586 C C . PHE B 1 59 ? -6.391 20.703 3.34 1 97.69 59 PHE B C 1
ATOM 4588 O O . PHE B 1 59 ? -6.797 21.75 2.832 1 97.69 59 PHE B O 1
ATOM 4595 N N . THR B 1 60 ? -7.137 19.516 3.434 1 98.06 60 THR B N 1
ATOM 4596 C CA . THR B 1 60 ? -8.398 19.484 2.705 1 98.06 60 THR B CA 1
ATOM 4597 C C . THR B 1 60 ? -9.555 19.141 3.645 1 98.06 60 THR B C 1
ATOM 4599 O O . THR B 1 60 ? -9.359 18.5 4.672 1 98.06 60 THR B O 1
ATOM 4602 N N . THR B 1 61 ? -10.656 19.672 3.393 1 98.38 61 THR B N 1
ATOM 4603 C CA . THR B 1 61 ? -11.938 19.422 4.039 1 98.38 61 THR B CA 1
ATOM 4604 C C . THR B 1 61 ? -13.078 19.438 3.021 1 98.38 61 THR B C 1
ATOM 4606 O O . THR B 1 61 ? -12.836 19.375 1.813 1 98.38 61 THR B O 1
ATOM 4609 N N . GLY B 1 62 ? -14.328 19.328 3.451 1 98.25 62 GLY B N 1
ATOM 4610 C CA . GLY B 1 62 ? -15.43 19.328 2.504 1 98.25 62 GLY B CA 1
ATOM 4611 C C . GLY B 1 62 ? -16.719 18.812 3.1 1 98.25 62 GLY B C 1
ATOM 4612 O O . GLY B 1 62 ? -16.891 18.812 4.32 1 98.25 62 GLY B O 1
ATOM 4613 N N . THR B 1 63 ? -17.641 18.5 2.158 1 98.44 63 THR B N 1
ATOM 4614 C CA . THR B 1 63 ? -18.938 18.031 2.604 1 98.44 63 THR B CA 1
ATOM 4615 C C . THR B 1 63 ? -19.359 16.781 1.824 1 98.44 63 THR B C 1
ATOM 4617 O O . THR B 1 63 ? -19.062 16.656 0.633 1 98.44 63 THR B O 1
ATOM 4620 N N . ASP B 1 64 ? -19.938 15.852 2.541 1 97.25 64 ASP B N 1
ATOM 4621 C CA . ASP B 1 64 ? -20.578 14.664 1.987 1 97.25 64 ASP B CA 1
ATOM 4622 C C . ASP B 1 64 ? -22.047 14.922 1.672 1 97.25 64 ASP B C 1
ATOM 4624 O O . ASP B 1 64 ? -22.844 15.164 2.578 1 97.25 64 ASP B O 1
ATOM 4628 N N . GLU B 1 65 ? -22.438 14.781 0.451 1 97.44 65 GLU B N 1
ATOM 4629 C CA . GLU B 1 65 ? -23.688 15.406 0.038 1 97.44 65 GLU B CA 1
ATOM 4630 C C . GLU B 1 65 ? -24.641 14.383 -0.562 1 97.44 65 GLU B C 1
ATOM 4632 O O . GLU B 1 65 ? -25.656 14.742 -1.152 1 97.44 65 GLU B O 1
ATOM 4637 N N . HIS B 1 66 ? -24.328 13.156 -0.455 1 95.12 66 HIS B N 1
ATOM 4638 C CA . HIS B 1 66 ? -25.172 12.094 -0.988 1 95.12 66 HIS B CA 1
ATOM 4639 C C . HIS B 1 66 ? -25.812 11.289 0.134 1 95.12 66 HIS B C 1
ATOM 4641 O O . HIS B 1 66 ? -25.453 11.445 1.303 1 95.12 66 HIS B O 1
ATOM 4647 N N . GLY B 1 67 ? -26.844 10.398 -0.212 1 90.5 67 GLY B N 1
ATOM 4648 C CA . GLY B 1 67 ? -27.438 9.461 0.73 1 90.5 67 GLY B CA 1
ATOM 4649 C C . GLY B 1 67 ? -28.906 9.734 1.01 1 90.5 67 GLY B C 1
ATOM 4650 O O . GLY B 1 67 ? -29.406 10.805 0.674 1 90.5 67 GLY B O 1
ATOM 4651 N N . LEU B 1 68 ? -29.484 8.805 1.659 1 86.25 68 LEU B N 1
ATOM 4652 C CA . LEU B 1 68 ? -30.922 8.852 1.939 1 86.25 68 LEU B CA 1
ATOM 4653 C C . LEU B 1 68 ? -31.25 9.969 2.922 1 86.25 68 LEU B C 1
ATOM 4655 O O . LEU B 1 68 ? -32.25 10.672 2.762 1 86.25 68 LEU B O 1
ATOM 4659 N N . LYS B 1 69 ? -30.406 10.195 3.895 1 85.81 69 LYS B N 1
ATOM 4660 C CA . LYS B 1 69 ? -30.656 11.203 4.914 1 85.81 69 LYS B CA 1
ATOM 4661 C C . LYS B 1 69 ? -30.641 12.609 4.312 1 85.81 69 LYS B C 1
ATOM 4663 O O . LYS B 1 69 ? -31.406 13.477 4.727 1 85.81 69 LYS B O 1
ATOM 4668 N N . VAL B 1 70 ? -29.766 12.82 3.432 1 90.75 70 VAL B N 1
ATOM 4669 C CA . VAL B 1 70 ? -29.672 14.109 2.756 1 90.75 70 VAL B CA 1
ATOM 4670 C C . VAL B 1 70 ? -30.938 14.344 1.928 1 90.75 70 VAL B C 1
ATOM 4672 O O . VAL B 1 70 ? -31.516 15.43 1.962 1 90.75 70 VAL B O 1
ATOM 4675 N N . HIS B 1 71 ? -31.312 13.32 1.231 1 89.94 71 HIS B N 1
ATOM 4676 C CA . HIS B 1 71 ? -32.531 13.398 0.427 1 89.94 71 HIS B CA 1
ATOM 4677 C C . HIS B 1 71 ? -33.75 13.703 1.293 1 89.94 71 HIS B C 1
ATOM 4679 O O . HIS B 1 71 ? -34.562 14.57 0.951 1 89.94 71 HIS B O 1
ATOM 4685 N N . GLN B 1 72 ? -33.844 13.008 2.361 1 88.19 72 GLN B N 1
ATOM 4686 C CA . GLN B 1 72 ? -34.969 13.188 3.271 1 88.19 72 GLN B CA 1
ATOM 4687 C C . GLN B 1 72 ? -34.969 14.594 3.875 1 88.19 72 GLN B C 1
ATOM 4689 O O . GLN B 1 72 ? -36.031 15.227 4.004 1 88.19 72 GLN B O 1
ATOM 4694 N N . SER B 1 73 ? -33.812 15.023 4.27 1 89.31 73 SER B N 1
ATOM 4695 C CA . SER B 1 73 ? -33.688 16.375 4.82 1 89.31 73 SER B CA 1
ATOM 4696 C C . SER B 1 73 ? -34.094 17.422 3.791 1 89.31 73 SER B C 1
ATOM 4698 O O . SER B 1 73 ? -34.75 18.422 4.125 1 89.31 73 SER B O 1
ATOM 4700 N N . ALA B 1 74 ? -33.625 17.266 2.588 1 92.19 74 ALA B N 1
ATOM 4701 C CA . ALA B 1 74 ? -34 18.172 1.508 1 92.19 74 ALA B CA 1
ATOM 4702 C C . ALA B 1 74 ? -35.531 18.219 1.329 1 92.19 74 ALA B C 1
ATOM 4704 O O . ALA B 1 74 ? -36.094 19.297 1.191 1 92.19 74 ALA B O 1
ATOM 4705 N N . LEU B 1 75 ? -36.125 17.078 1.331 1 90.94 75 LEU B N 1
ATOM 4706 C CA . LEU B 1 75 ? -37.594 16.969 1.18 1 90.94 75 LEU B CA 1
ATOM 4707 C C . LEU B 1 75 ? -38.281 17.672 2.328 1 90.94 75 LEU B C 1
ATOM 4709 O O . LEU B 1 75 ? -39.281 18.375 2.113 1 90.94 75 LEU B O 1
ATOM 4713 N N . LYS B 1 76 ? -37.812 17.422 3.512 1 91.56 76 LYS B N 1
ATOM 4714 C CA . LYS B 1 76 ? -38.406 18.062 4.695 1 91.56 76 LYS B CA 1
ATOM 4715 C C . LYS B 1 76 ? -38.344 19.578 4.582 1 91.56 76 LYS B C 1
ATOM 4717 O O . LYS B 1 76 ? -39.25 20.266 5.09 1 91.56 76 LYS B O 1
ATOM 4722 N N . HIS B 1 77 ? -37.406 20.094 3.973 1 92 77 HIS B N 1
ATOM 4723 C CA . HIS B 1 77 ? -37.25 21.531 3.822 1 92 77 HIS B CA 1
ATOM 4724 C C . HIS B 1 77 ? -37.875 22.031 2.523 1 92 77 HIS B C 1
ATOM 4726 O O . HIS B 1 77 ? -37.781 23.203 2.195 1 92 77 HIS B O 1
ATOM 4732 N N . GLY B 1 78 ? -38.406 21.094 1.768 1 93.38 78 GLY B N 1
ATOM 4733 C CA . GLY B 1 78 ? -39.062 21.438 0.519 1 93.38 78 GLY B CA 1
ATOM 4734 C C . GLY B 1 78 ? -38.094 21.906 -0.554 1 93.38 78 GLY B C 1
ATOM 4735 O O . GLY B 1 78 ? -38.438 22.781 -1.356 1 93.38 78 GLY B O 1
ATOM 4736 N N . GLU B 1 79 ? -36.969 21.5 -0.52 1 93.75 79 GLU B N 1
ATOM 4737 C CA . GLU B 1 79 ? -35.906 21.922 -1.451 1 93.75 79 GLU B CA 1
ATOM 4738 C C . GLU B 1 79 ? -35.438 20.766 -2.312 1 93.75 79 GLU B C 1
ATOM 4740 O O . GLU B 1 79 ? -35.594 19.594 -1.941 1 93.75 79 GLU B O 1
ATOM 4745 N N . ASP B 1 80 ? -34.969 21.188 -3.498 1 94.38 80 ASP B N 1
ATOM 4746 C CA . ASP B 1 80 ? -34.219 20.219 -4.289 1 94.38 80 ASP B CA 1
ATOM 4747 C C . ASP B 1 80 ? -32.969 19.766 -3.551 1 94.38 80 ASP B C 1
ATOM 4749 O O . ASP B 1 80 ? -32.281 20.578 -2.92 1 94.38 80 ASP B O 1
ATOM 4753 N N . PRO B 1 81 ? -32.656 18.453 -3.664 1 94.44 81 PRO B N 1
ATOM 4754 C CA . PRO B 1 81 ? -31.5 17.953 -2.906 1 94.44 81 PRO B CA 1
ATOM 4755 C C . PRO B 1 81 ? -30.219 18.719 -3.188 1 94.44 81 PRO B C 1
ATOM 4757 O O . PRO B 1 81 ? -29.469 19.031 -2.262 1 94.44 81 PRO B O 1
ATOM 4760 N N . LEU B 1 82 ? -29.891 18.969 -4.414 1 96.19 82 LEU B N 1
ATOM 4761 C CA . LEU B 1 82 ? -28.672 19.688 -4.734 1 96.19 82 LEU B CA 1
ATOM 4762 C C . LEU B 1 82 ? -28.688 21.094 -4.145 1 96.19 82 LEU B C 1
ATOM 4764 O O . LEU B 1 82 ? -27.672 21.578 -3.635 1 96.19 82 LEU B O 1
ATOM 4768 N N . ALA B 1 83 ? -29.781 21.766 -4.297 1 96.25 83 ALA B N 1
ATOM 4769 C CA . ALA B 1 83 ? -29.938 23.094 -3.717 1 96.25 83 ALA B CA 1
ATOM 4770 C C . ALA B 1 83 ? -29.766 23.062 -2.201 1 96.25 83 ALA B C 1
ATOM 4772 O O . ALA B 1 83 ? -29.156 23.969 -1.62 1 96.25 83 ALA B O 1
ATOM 4773 N N . PHE B 1 84 ? -30.375 22.094 -1.63 1 95.69 84 PHE B N 1
ATOM 4774 C CA . PHE B 1 84 ? -30.234 21.891 -0.193 1 95.69 84 PHE B CA 1
ATOM 4775 C C . PHE B 1 84 ? -28.766 21.703 0.181 1 95.69 84 PHE B C 1
ATOM 4777 O O . PHE B 1 84 ? -28.281 22.328 1.122 1 95.69 84 PHE B O 1
ATOM 4784 N N . CYS B 1 85 ? -28.062 20.844 -0.537 1 96.69 85 CYS B N 1
ATOM 4785 C CA . CYS B 1 85 ? -26.641 20.609 -0.306 1 96.69 85 CYS B CA 1
ATOM 4786 C C . CYS B 1 85 ? -25.828 21.891 -0.467 1 96.69 85 CYS B C 1
ATOM 4788 O O . CYS B 1 85 ? -24.922 22.156 0.32 1 96.69 85 CYS B O 1
ATOM 4790 N N . ASP B 1 86 ? -26.125 22.703 -1.512 1 96.88 86 ASP B N 1
ATOM 4791 C CA . ASP B 1 86 ? -25.438 23.969 -1.733 1 96.88 86 ASP B CA 1
ATOM 4792 C C . ASP B 1 86 ? -25.562 24.875 -0.51 1 96.88 86 ASP B C 1
ATOM 4794 O O . ASP B 1 86 ? -24.578 25.516 -0.109 1 96.88 86 ASP B O 1
ATOM 4798 N N . LYS B 1 87 ? -26.703 24.859 -0.008 1 96 87 LYS B N 1
ATOM 4799 C CA . LYS B 1 87 ? -26.984 25.719 1.139 1 96 87 LYS B CA 1
ATOM 4800 C C . LYS B 1 87 ? -26.203 25.266 2.369 1 96 87 LYS B C 1
ATOM 4802 O O . LYS B 1 87 ? -25.531 26.062 3.014 1 96 87 LYS B O 1
ATOM 4807 N N . VAL B 1 88 ? -26.359 24.047 2.68 1 95.31 88 VAL B N 1
ATOM 4808 C CA . VAL B 1 88 ? -25.719 23.547 3.893 1 95.31 88 VAL B CA 1
ATOM 4809 C C . VAL B 1 88 ? -24.203 23.578 3.74 1 95.31 88 VAL B C 1
ATOM 4811 O O . VAL B 1 88 ? -23.484 23.922 4.684 1 95.31 88 VAL B O 1
ATOM 4814 N N . SER B 1 89 ? -23.656 23.156 2.602 1 97.12 89 SER B N 1
ATOM 4815 C CA . SER B 1 89 ? -22.234 23.25 2.336 1 97.12 89 SER B CA 1
ATOM 4816 C C . SER B 1 89 ? -21.734 24.688 2.492 1 97.12 89 SER B C 1
ATOM 4818 O O . SER B 1 89 ? -20.625 24.922 2.984 1 97.12 89 SER B O 1
ATOM 4820 N N . GLY B 1 90 ? -22.516 25.609 2.014 1 96.81 90 GLY B N 1
ATOM 4821 C CA . GLY B 1 90 ? -22.188 27.016 2.201 1 96.81 90 GLY B CA 1
ATOM 4822 C C . GLY B 1 90 ? -22.047 27.406 3.66 1 96.81 90 GLY B C 1
ATOM 4823 O O . GLY B 1 90 ? -21.188 28.219 4.008 1 96.81 90 GLY B O 1
ATOM 4824 N N . ARG B 1 91 ? -22.906 26.844 4.492 1 95.25 91 ARG B N 1
ATOM 4825 C CA . ARG B 1 91 ? -22.828 27.125 5.922 1 95.25 91 ARG B CA 1
ATOM 4826 C C . ARG B 1 91 ? -21.531 26.609 6.516 1 95.25 91 ARG B C 1
ATOM 4828 O O . ARG B 1 91 ? -20.938 27.234 7.398 1 95.25 91 ARG B O 1
ATOM 4835 N N . PHE B 1 92 ? -21.141 25.453 6.09 1 96.62 92 PHE B N 1
ATOM 4836 C CA . PHE B 1 92 ? -19.875 24.906 6.547 1 96.62 92 PHE B CA 1
ATOM 4837 C C . PHE B 1 92 ? -18.719 25.812 6.105 1 96.62 92 PHE B C 1
ATOM 4839 O O . PHE B 1 92 ? -17.812 26.094 6.891 1 96.62 92 PHE B O 1
ATOM 4846 N N . ARG B 1 93 ? -18.688 26.219 4.871 1 97 93 ARG B N 1
ATOM 4847 C CA . ARG B 1 93 ? -17.641 27.094 4.355 1 97 93 ARG B CA 1
ATOM 4848 C C . ARG B 1 93 ? -17.609 28.406 5.125 1 97 93 ARG B C 1
ATOM 4850 O O . ARG B 1 93 ? -16.531 28.938 5.414 1 97 93 ARG B O 1
ATOM 4857 N N . GLN B 1 94 ? -18.797 28.891 5.391 1 96 94 GLN B N 1
ATOM 4858 C CA . GLN B 1 94 ? -18.891 30.125 6.168 1 96 94 GLN B CA 1
ATOM 4859 C C . GLN B 1 94 ? -18.297 29.953 7.562 1 96 94 GLN B C 1
ATOM 4861 O O . GLN B 1 94 ? -17.547 30.812 8.039 1 96 94 GLN B O 1
ATOM 4866 N N . LEU B 1 95 ? -18.688 28.875 8.164 1 95.75 95 LEU B N 1
ATOM 4867 C CA . LEU B 1 95 ? -18.156 28.578 9.492 1 95.75 95 LEU B CA 1
ATOM 4868 C C . LEU B 1 95 ? -16.625 28.562 9.469 1 95.75 95 LEU B C 1
ATOM 4870 O O . LEU B 1 95 ? -15.977 29.203 10.305 1 95.75 95 LEU B O 1
ATOM 4874 N N . PHE B 1 96 ? -16.078 27.844 8.539 1 97.38 96 PHE B N 1
ATOM 4875 C CA . PHE B 1 96 ? -14.633 27.688 8.469 1 97.38 96 PHE B CA 1
ATOM 4876 C C . PHE B 1 96 ? -13.969 29.016 8.133 1 97.38 96 PHE B C 1
ATOM 4878 O O . PHE B 1 96 ? -12.93 29.359 8.703 1 97.38 96 PHE B O 1
ATOM 4885 N N . ALA B 1 97 ? -14.57 29.781 7.273 1 97 97 ALA B N 1
ATOM 4886 C CA . ALA B 1 97 ? -14.047 31.094 6.938 1 97 97 ALA B CA 1
ATOM 4887 C C . ALA B 1 97 ? -14.055 32.031 8.156 1 97 97 ALA B C 1
ATOM 4889 O O . ALA B 1 97 ? -13.07 32.719 8.422 1 97 97 ALA B O 1
ATOM 4890 N N . GLU B 1 98 ? -15.109 32 8.844 1 96.31 98 GLU B N 1
ATOM 4891 C CA . GLU B 1 98 ? -15.289 32.906 9.992 1 96.31 98 GLU B CA 1
ATOM 4892 C C . GLU B 1 98 ? -14.305 32.562 11.109 1 96.31 98 GLU B C 1
ATOM 4894 O O . GLU B 1 98 ? -13.891 33.469 11.859 1 96.31 98 GLU B O 1
ATOM 4899 N N . PHE B 1 99 ? -13.977 31.391 11.211 1 97 99 PHE B N 1
ATOM 4900 C CA . PHE B 1 99 ? -13.078 31 12.289 1 97 99 PHE B CA 1
ATOM 4901 C C . PHE B 1 99 ? -11.656 30.812 11.773 1 97 99 PHE B C 1
ATOM 4903 O O . PHE B 1 99 ? -10.844 30.141 12.406 1 97 99 PHE B O 1
ATOM 4910 N N . ASP B 1 100 ? -11.383 31.312 10.641 1 97.06 100 ASP B N 1
ATOM 4911 C CA . ASP B 1 100 ? -10.055 31.453 10.055 1 97.06 100 ASP B CA 1
ATOM 4912 C C . ASP B 1 100 ? -9.422 30.078 9.82 1 97.06 100 ASP B C 1
ATOM 4914 O O . ASP B 1 100 ? -8.25 29.875 10.133 1 97.06 100 ASP B O 1
ATOM 4918 N N . ILE B 1 101 ? -10.258 29.141 9.398 1 98.06 101 ILE B N 1
ATOM 4919 C CA . ILE B 1 101 ? -9.734 27.859 8.938 1 98.06 101 ILE B CA 1
ATOM 4920 C C . ILE B 1 101 ? -9.219 28.016 7.504 1 98.06 101 ILE B C 1
ATOM 4922 O O . ILE B 1 101 ? -9.977 28.328 6.59 1 98.06 101 ILE B O 1
ATOM 4926 N N . GLN B 1 102 ? -7.918 27.75 7.352 1 97.06 102 GLN B N 1
ATOM 4927 C CA . GLN B 1 102 ? -7.312 27.906 6.035 1 97.06 102 GLN B CA 1
ATOM 4928 C C . GLN B 1 102 ? -7.062 26.547 5.379 1 97.06 102 GLN B C 1
ATOM 4930 O O . GLN B 1 102 ? -5.965 26 5.488 1 97.06 102 GLN B O 1
ATOM 4935 N N . HIS B 1 103 ? -8.023 26.078 4.629 1 97 103 HIS B N 1
ATOM 4936 C CA . HIS B 1 103 ? -7.875 24.828 3.877 1 97 103 HIS B CA 1
ATOM 4937 C C . HIS B 1 103 ? -7.422 25.094 2.447 1 97 103 HIS B C 1
ATOM 4939 O O . HIS B 1 103 ? -7.68 26.172 1.903 1 97 103 HIS B O 1
ATOM 4945 N N . SER B 1 104 ? -6.707 24.141 1.858 1 95.75 104 SER B N 1
ATOM 4946 C CA . SER B 1 104 ? -6.219 24.219 0.486 1 95.75 104 SER B CA 1
ATOM 4947 C C . SER B 1 104 ? -7.301 23.828 -0.511 1 95.75 104 SER B C 1
ATOM 4949 O O . SER B 1 104 ? -7.293 24.266 -1.658 1 95.75 104 SER B O 1
ATOM 4951 N N . ASP B 1 105 ? -8.195 22.984 -0.051 1 96.69 105 ASP B N 1
ATOM 4952 C CA . ASP B 1 105 ? -9.258 22.469 -0.901 1 96.69 105 ASP B CA 1
ATOM 4953 C C . ASP B 1 105 ? -10.516 22.156 -0.085 1 96.69 105 ASP B C 1
ATOM 4955 O O . ASP B 1 105 ? -10.422 21.734 1.067 1 96.69 105 ASP B O 1
ATOM 4959 N N . PHE B 1 106 ? -11.656 22.531 -0.618 1 98.31 106 PHE B N 1
ATOM 4960 C CA . PHE B 1 106 ? -12.969 22.188 -0.079 1 98.31 106 PHE B CA 1
ATOM 4961 C C . PHE B 1 106 ? -13.758 21.344 -1.07 1 98.31 106 PHE B C 1
ATOM 4963 O O . PHE B 1 106 ? -14.328 21.859 -2.027 1 98.31 106 PHE B O 1
ATOM 4970 N N . ILE B 1 107 ? -13.812 20.047 -0.812 1 98.5 107 ILE B N 1
ATOM 4971 C CA . ILE B 1 107 ? -14.367 19.109 -1.786 1 98.5 107 ILE B CA 1
ATOM 4972 C C . ILE B 1 107 ? -15.828 18.828 -1.464 1 98.5 107 ILE B C 1
ATOM 4974 O O . ILE B 1 107 ? -16.203 18.719 -0.294 1 98.5 107 ILE B O 1
ATOM 4978 N N . ARG B 1 108 ? -16.672 18.844 -2.447 1 98.56 108 ARG B N 1
ATOM 4979 C CA . ARG B 1 108 ? -18.062 18.422 -2.367 1 98.56 108 ARG B CA 1
ATOM 4980 C C . ARG B 1 108 ? -18.297 17.156 -3.176 1 98.56 108 ARG B C 1
ATOM 4982 O O . ARG B 1 108 ? -17.859 17.062 -4.324 1 98.56 108 ARG B O 1
ATOM 4989 N N . THR B 1 109 ? -18.953 16.172 -2.594 1 98.31 109 THR B N 1
ATOM 4990 C CA . THR B 1 109 ? -19.078 14.875 -3.264 1 98.31 109 THR B CA 1
ATOM 4991 C C . THR B 1 109 ? -20 14.984 -4.48 1 98.31 109 THR B C 1
ATOM 4993 O O . THR B 1 109 ? -20.047 14.078 -5.312 1 98.31 109 THR B O 1
ATOM 4996 N N . THR B 1 110 ? -20.672 16.125 -4.664 1 97.94 110 THR B N 1
ATOM 4997 C CA . THR B 1 110 ? -21.531 16.344 -5.828 1 97.94 110 THR B CA 1
ATOM 4998 C C . THR B 1 110 ? -20.719 16.938 -6.984 1 97.94 110 THR B C 1
ATOM 5000 O O . THR B 1 110 ? -21.234 17.094 -8.094 1 97.94 110 THR B O 1
ATOM 5003 N N . GLU B 1 111 ? -19.484 17.281 -6.77 1 98.06 111 GLU B N 1
ATOM 5004 C CA . GLU B 1 111 ? -18.641 17.828 -7.824 1 98.06 111 GLU B CA 1
ATOM 5005 C C . GLU B 1 111 ? -18.328 16.781 -8.891 1 98.06 111 GLU B C 1
ATOM 5007 O O . GLU B 1 111 ? -18.188 15.594 -8.57 1 98.06 111 GLU B O 1
ATOM 5012 N N . GLU B 1 112 ? -18.109 17.266 -10.086 1 97.94 112 GLU B N 1
ATOM 5013 C CA . GLU B 1 112 ? -17.828 16.391 -11.219 1 97.94 112 GLU B CA 1
ATOM 5014 C C . GLU B 1 112 ? -16.516 15.641 -11.023 1 97.94 112 GLU B C 1
ATOM 5016 O O . GLU B 1 112 ? -16.406 14.445 -11.336 1 97.94 112 GLU B O 1
ATOM 5021 N N . ARG B 1 113 ? -15.477 16.297 -10.547 1 97.69 113 ARG B N 1
ATOM 5022 C CA . ARG B 1 113 ? -14.18 15.648 -10.367 1 97.69 113 ARG B CA 1
ATOM 5023 C C . ARG B 1 113 ? -14.281 14.484 -9.383 1 97.69 113 ARG B C 1
ATOM 5025 O O . ARG B 1 113 ? -13.547 13.5 -9.508 1 97.69 113 ARG B O 1
ATOM 5032 N N . HIS B 1 114 ? -15.172 14.648 -8.406 1 98.5 114 HIS B N 1
ATOM 5033 C CA . HIS B 1 114 ? -15.352 13.57 -7.438 1 98.5 114 HIS B CA 1
ATOM 5034 C C . HIS B 1 114 ? -16.109 12.398 -8.055 1 98.5 114 HIS B C 1
ATOM 5036 O O . HIS B 1 114 ? -15.742 11.242 -7.844 1 98.5 114 HIS B O 1
ATOM 5042 N N . ILE B 1 115 ? -17.156 12.672 -8.789 1 98.19 115 ILE B N 1
ATOM 5043 C CA . ILE B 1 115 ? -17.938 11.633 -9.445 1 98.19 115 ILE B CA 1
ATOM 5044 C C . ILE B 1 115 ? -17.047 10.812 -10.359 1 98.19 115 ILE B C 1
ATOM 5046 O O . ILE B 1 115 ? -17.094 9.578 -10.352 1 98.19 115 ILE B O 1
ATOM 5050 N N . GLU B 1 116 ? -16.203 11.461 -11.086 1 97.88 116 GLU B N 1
ATOM 5051 C CA . GLU B 1 116 ? -15.266 10.789 -11.984 1 97.88 116 GLU B CA 1
ATOM 5052 C C . GLU B 1 116 ? -14.297 9.898 -11.203 1 97.88 116 GLU B C 1
ATOM 5054 O O . GLU B 1 116 ? -14 8.781 -11.625 1 97.88 116 GLU B O 1
ATOM 5059 N N . ALA B 1 117 ? -13.773 10.391 -10.109 1 97.94 117 ALA B N 1
ATOM 5060 C CA . ALA B 1 117 ? -12.859 9.625 -9.266 1 97.94 117 ALA B CA 1
ATOM 5061 C C . ALA B 1 117 ? -13.531 8.375 -8.711 1 97.94 117 ALA B C 1
ATOM 5063 O O . ALA B 1 117 ? -12.938 7.297 -8.695 1 97.94 117 ALA B O 1
ATOM 5064 N N . VAL B 1 118 ? -14.758 8.539 -8.273 1 98.38 118 VAL B N 1
ATOM 5065 C CA . VAL B 1 118 ? -15.5 7.426 -7.691 1 98.38 118 VAL B CA 1
ATOM 5066 C C . VAL B 1 118 ? -15.766 6.367 -8.758 1 98.38 118 VAL B C 1
ATOM 5068 O O . VAL B 1 118 ? -15.641 5.168 -8.5 1 98.38 118 VAL B O 1
ATOM 5071 N N . GLU B 1 119 ? -16.188 6.785 -9.938 1 97.56 119 GLU B N 1
ATOM 5072 C CA . GLU B 1 119 ? -16.453 5.848 -11.031 1 97.56 119 GLU B CA 1
ATOM 5073 C C . GLU B 1 119 ? -15.195 5.051 -11.383 1 97.56 119 GLU B C 1
ATOM 5075 O O . GLU B 1 119 ? -15.258 3.828 -11.539 1 97.56 119 GLU B O 1
ATOM 5080 N N . PHE B 1 120 ? -14.125 5.727 -11.516 1 96.38 120 PHE B N 1
ATOM 5081 C CA . PHE B 1 120 ? -12.859 5.059 -11.812 1 96.38 120 PHE B CA 1
ATOM 5082 C C . PHE B 1 120 ? -12.484 4.094 -10.695 1 96.38 120 PHE B C 1
ATOM 5084 O O . PHE B 1 120 ? -12.039 2.973 -10.961 1 96.38 120 PHE B O 1
ATOM 5091 N N . PHE B 1 121 ? -12.578 4.535 -9.492 1 97.38 121 PHE B N 1
ATOM 5092 C CA . PHE B 1 121 ? -12.242 3.721 -8.328 1 97.38 121 PHE B CA 1
ATOM 5093 C C . PHE B 1 121 ? -13.094 2.455 -8.289 1 97.38 121 PHE B C 1
ATOM 5095 O O . PHE B 1 121 ? -12.594 1.369 -8 1 97.38 121 PHE B O 1
ATOM 5102 N N . TRP B 1 122 ? -14.375 2.611 -8.547 1 96.44 122 TRP B N 1
ATOM 5103 C CA . TRP B 1 122 ? -15.281 1.474 -8.617 1 96.44 122 TRP B CA 1
ATOM 5104 C C . TRP B 1 122 ? -14.805 0.453 -9.641 1 96.44 122 TRP B C 1
ATOM 5106 O O . TRP B 1 122 ? -14.812 -0.751 -9.383 1 96.44 122 TRP B O 1
ATOM 5116 N N . GLU B 1 123 ? -14.453 0.915 -10.758 1 93.75 123 GLU B N 1
ATOM 5117 C CA . GLU B 1 123 ? -13.953 0.029 -11.805 1 93.75 123 GLU B CA 1
ATOM 5118 C C . GLU B 1 123 ? -12.719 -0.739 -11.344 1 93.75 123 GLU B C 1
ATOM 5120 O O . GLU B 1 123 ? -12.578 -1.932 -11.625 1 93.75 123 GLU B O 1
ATOM 5125 N N . CYS B 1 124 ? -11.891 -0.041 -10.68 1 93 124 CYS B N 1
ATOM 5126 C CA . CYS B 1 124 ? -10.703 -0.69 -10.141 1 93 124 CYS B CA 1
ATOM 5127 C C . CYS B 1 124 ? -11.078 -1.776 -9.141 1 93 124 CYS B C 1
ATOM 5129 O O . CYS B 1 124 ? -10.516 -2.873 -9.164 1 93 124 CYS B O 1
ATOM 5131 N N . MET B 1 125 ? -11.977 -1.459 -8.273 1 93.5 125 MET B N 1
ATOM 5132 C CA . MET B 1 125 ? -12.414 -2.432 -7.273 1 93.5 125 MET B CA 1
ATOM 5133 C C . MET B 1 125 ? -13.039 -3.65 -7.941 1 93.5 125 MET B C 1
ATOM 5135 O O . MET B 1 125 ? -12.844 -4.781 -7.492 1 93.5 125 MET B O 1
ATOM 5139 N N . GLN B 1 126 ? -13.758 -3.393 -8.969 1 90.25 126 GLN B N 1
ATOM 5140 C CA . GLN B 1 126 ? -14.414 -4.484 -9.68 1 90.25 126 GLN B CA 1
ATOM 5141 C C . GLN B 1 126 ? -13.383 -5.43 -10.297 1 90.25 126 GLN B C 1
ATOM 5143 O O . GLN B 1 126 ? -13.656 -6.617 -10.477 1 90.25 126 GLN B O 1
ATOM 5148 N N . LEU B 1 127 ? -12.328 -4.855 -10.594 1 87 127 LEU B N 1
ATOM 5149 C CA . LEU B 1 127 ? -11.273 -5.652 -11.211 1 87 127 LEU B CA 1
ATOM 5150 C C . LEU B 1 127 ? -10.57 -6.512 -10.172 1 87 127 LEU B C 1
ATOM 5152 O O . LEU B 1 127 ? -9.828 -7.438 -10.516 1 87 127 LEU B O 1
ATOM 5156 N N . SER B 1 128 ? -11.047 -6.051 -9.008 1 83 128 SER B N 1
ATOM 5157 C CA . SER B 1 128 ? -10.492 -6.879 -7.945 1 83 128 SER B CA 1
ATOM 5158 C C . SER B 1 128 ? -11.336 -8.125 -7.715 1 83 128 SER B C 1
ATOM 5160 O O . SER B 1 128 ? -12.484 -8.195 -8.164 1 83 128 SER B O 1
ATOM 5162 N N . ARG B 1 129 ? -10.961 -9.328 -7.289 1 77.44 129 ARG B N 1
ATOM 5163 C CA . ARG B 1 129 ? -11.727 -10.539 -6.988 1 77.44 129 ARG B CA 1
ATOM 5164 C C . ARG B 1 129 ? -12.492 -10.391 -5.68 1 77.44 129 ARG B C 1
ATOM 5166 O O . ARG B 1 129 ? -12.977 -11.375 -5.121 1 77.44 129 ARG B O 1
ATOM 5173 N N . LEU B 1 130 ? -12.727 -9.133 -5.324 1 89.75 130 LEU B N 1
ATOM 5174 C CA . LEU B 1 130 ? -13.312 -8.945 -4.004 1 89.75 130 LEU B CA 1
ATOM 5175 C C . LEU B 1 130 ? -14.727 -8.367 -4.109 1 89.75 130 LEU B C 1
ATOM 5177 O O . LEU B 1 130 ? -15.414 -8.219 -3.098 1 89.75 130 LEU B O 1
ATOM 5181 N N . VAL B 1 131 ? -15.18 -8 -5.332 1 92.56 131 VAL B N 1
ATOM 5182 C CA . VAL B 1 131 ? -16.516 -7.438 -5.531 1 92.56 131 VAL B CA 1
ATOM 5183 C C . VAL B 1 131 ? -17.359 -8.391 -6.375 1 92.56 131 VAL B C 1
ATOM 5185 O O . VAL B 1 131 ? -16.906 -8.875 -7.414 1 92.56 131 VAL B O 1
ATOM 5188 N N . SER B 1 132 ? -18.531 -8.742 -5.906 1 90.69 132 SER B N 1
ATOM 5189 C CA . SER B 1 132 ? -19.453 -9.602 -6.648 1 90.69 132 SER B CA 1
ATOM 5190 C C . SER B 1 132 ? -20.891 -9.156 -6.48 1 90.69 132 SER B C 1
ATOM 5192 O O . SER B 1 132 ? -21.234 -8.5 -5.496 1 90.69 132 SER B O 1
ATOM 5194 N N . LYS B 1 133 ? -21.641 -9.438 -7.469 1 88.94 133 LYS B N 1
ATOM 5195 C CA . LYS B 1 133 ? -23.062 -9.203 -7.355 1 88.94 133 LY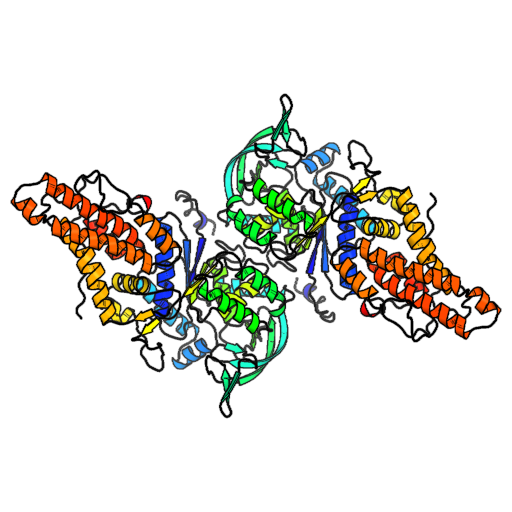S B CA 1
ATOM 5196 C C . LYS B 1 133 ? -23.766 -10.367 -6.668 1 88.94 133 LYS B C 1
ATOM 5198 O O . LYS B 1 133 ? -23.469 -11.531 -6.934 1 88.94 133 LYS B O 1
ATOM 5203 N N . SER B 1 134 ? -24.531 -10.094 -5.629 1 82.75 134 SER B N 1
ATOM 5204 C CA . SER B 1 134 ? -25.234 -11.156 -4.906 1 82.75 134 SER B CA 1
ATOM 5205 C C . SER B 1 134 ? -26.5 -10.625 -4.238 1 82.75 134 SER B C 1
ATOM 5207 O O . SER B 1 134 ? -26.734 -9.414 -4.219 1 82.75 134 SER B O 1
ATOM 5209 N N . THR B 1 135 ? -27.281 -11.586 -3.994 1 79.12 135 THR B N 1
ATOM 5210 C CA . THR B 1 135 ? -28.422 -11.242 -3.143 1 79.12 135 THR B CA 1
ATOM 5211 C C . THR B 1 135 ? -27.984 -11.141 -1.682 1 79.12 135 THR B C 1
ATOM 5213 O O . THR B 1 135 ? -27.438 -12.094 -1.127 1 79.12 135 THR B O 1
ATOM 5216 N N . TYR B 1 136 ? -28.078 -9.969 -1.236 1 75.25 136 TYR B N 1
ATOM 5217 C CA . TYR B 1 136 ? -27.672 -9.758 0.15 1 75.25 136 TYR B CA 1
ATOM 5218 C C . TYR B 1 136 ? -28.891 -9.609 1.057 1 75.25 136 TYR B C 1
ATOM 5220 O O . TYR B 1 136 ? -29.891 -8.977 0.683 1 75.25 136 TYR B O 1
ATOM 5228 N N . GLU B 1 137 ? -28.891 -10.383 2.131 1 79.25 137 GLU B N 1
ATOM 5229 C CA . GLU B 1 137 ? -29.953 -10.312 3.123 1 79.25 137 GLU B CA 1
ATOM 5230 C C . GLU B 1 137 ? -29.391 -9.984 4.508 1 79.25 137 GLU B C 1
ATOM 5232 O O . GLU B 1 137 ? -28.344 -10.5 4.895 1 79.25 137 GLU B O 1
ATOM 5237 N N . GLY B 1 138 ? -30.078 -8.922 5.156 1 79.75 138 GLY B N 1
ATOM 5238 C CA . GLY B 1 138 ? -29.656 -8.594 6.504 1 79.75 138 GLY B CA 1
ATOM 5239 C C . GLY B 1 138 ? -30.453 -7.469 7.129 1 79.75 138 GLY B C 1
ATOM 5240 O O . GLY B 1 138 ? -31.453 -7.027 6.559 1 79.75 138 GLY B O 1
ATOM 5241 N N . TRP B 1 139 ? -30.141 -7.188 8.469 1 84.19 139 TRP B N 1
ATOM 5242 C CA . TRP B 1 139 ? -30.75 -6.074 9.188 1 84.19 139 TRP B CA 1
ATOM 5243 C C . TRP B 1 139 ? -30.141 -4.746 8.758 1 84.19 139 TRP B C 1
ATOM 5245 O O . TRP B 1 139 ? -28.922 -4.566 8.805 1 84.19 139 TRP B O 1
ATOM 5255 N N . TYR B 1 140 ? -31.016 -3.83 8.289 1 81.5 140 TYR B N 1
ATOM 5256 C CA . TYR B 1 140 ? -30.531 -2.584 7.703 1 81.5 140 TYR B CA 1
ATOM 5257 C C . TYR B 1 140 ? -30.844 -1.4 8.617 1 81.5 140 TYR B C 1
ATOM 5259 O O . TYR B 1 140 ? -31.969 -1.247 9.086 1 81.5 140 TYR B O 1
ATOM 5267 N N . ASP B 1 141 ? -29.781 -0.681 8.953 1 80.75 141 ASP B N 1
ATOM 5268 C CA . ASP B 1 141 ? -29.906 0.587 9.664 1 80.75 141 ASP B CA 1
ATOM 5269 C C . ASP B 1 141 ? -30.031 1.756 8.688 1 80.75 141 ASP B C 1
ATOM 5271 O O . ASP B 1 141 ? -29.031 2.232 8.148 1 80.75 141 ASP B O 1
ATOM 5275 N N . SER B 1 142 ? -31.156 2.285 8.508 1 74.62 142 SER B N 1
ATOM 5276 C CA . SER B 1 142 ? -31.422 3.328 7.52 1 74.62 142 SER B CA 1
ATOM 5277 C C . SER B 1 142 ? -30.781 4.645 7.918 1 74.62 142 SER B C 1
ATOM 5279 O O . SER B 1 142 ? -30.484 5.484 7.062 1 74.62 142 SER B O 1
ATOM 5281 N N . LEU B 1 143 ? -30.594 4.727 9.172 1 70.94 143 LEU B N 1
ATOM 5282 C CA . LEU B 1 143 ? -30 5.969 9.656 1 70.94 143 LEU B CA 1
ATOM 5283 C C . LEU B 1 143 ? -28.5 5.996 9.367 1 70.94 143 LEU B C 1
ATOM 5285 O O . LEU B 1 143 ? -27.969 7.016 8.922 1 70.94 143 LEU B O 1
ATOM 5289 N N . ASP B 1 144 ? -27.906 4.895 9.539 1 70 144 ASP B N 1
ATOM 5290 C CA . ASP B 1 144 ? -26.453 4.84 9.32 1 70 144 ASP B CA 1
ATOM 5291 C C . ASP B 1 144 ? -26.141 4.289 7.934 1 70 144 ASP B C 1
ATOM 5293 O O . ASP B 1 144 ? -24.969 4.27 7.527 1 70 144 ASP B O 1
ATOM 5297 N N . GLU B 1 145 ? -27.172 3.924 7.297 1 67.12 145 GLU B N 1
ATOM 5298 C CA . GLU B 1 145 ? -27.078 3.396 5.941 1 67.12 145 GLU B CA 1
ATOM 5299 C C . GLU B 1 145 ? -26.094 2.238 5.863 1 67.12 145 GLU B C 1
ATOM 5301 O O . GLU B 1 145 ? -25.219 2.217 4.992 1 67.12 145 GLU B O 1
ATOM 5306 N N . VAL B 1 146 ? -26.234 1.344 6.836 1 75.56 146 VAL B N 1
ATOM 5307 C CA . VAL B 1 146 ? -25.375 0.171 6.883 1 75.56 146 VAL B CA 1
ATOM 5308 C C . VAL B 1 146 ? -26.188 -1.059 7.281 1 75.56 146 VAL B C 1
ATOM 5310 O O . VAL B 1 146 ? -27.188 -0.944 7.992 1 75.56 146 VAL B O 1
ATOM 5313 N N . PHE B 1 147 ? -25.828 -2.162 6.789 1 77.88 147 PHE B N 1
ATOM 5314 C CA . PHE B 1 147 ? -26.359 -3.432 7.277 1 77.88 147 PHE B CA 1
ATOM 5315 C C . PHE B 1 147 ? -25.672 -3.844 8.57 1 77.88 147 PHE B C 1
ATOM 5317 O O . PHE B 1 147 ? -24.453 -3.674 8.719 1 77.88 147 PHE B O 1
ATOM 5324 N N . ILE B 1 148 ? -26.422 -4.316 9.492 1 78.75 148 ILE B N 1
ATOM 5325 C CA . ILE B 1 148 ? -25.906 -4.723 10.797 1 78.75 148 ILE B CA 1
ATOM 5326 C C . ILE B 1 148 ? -26.016 -6.238 10.945 1 78.75 148 ILE B C 1
ATOM 5328 O O . ILE B 1 148 ? -27.109 -6.805 10.836 1 78.75 148 ILE B O 1
ATOM 5332 N N . PRO B 1 149 ? -24.859 -6.801 11.133 1 77.88 149 PRO B N 1
ATOM 5333 C CA . PRO B 1 149 ? -24.938 -8.242 11.375 1 77.88 149 PRO B CA 1
ATOM 5334 C C . PRO B 1 149 ? -25.812 -8.594 12.578 1 77.88 149 PRO B C 1
ATOM 5336 O O . PRO B 1 149 ? -25.891 -7.824 13.539 1 77.88 149 PRO B O 1
ATOM 5339 N N . GLU B 1 150 ? -26.328 -9.766 12.508 1 79.75 150 GLU B N 1
ATOM 5340 C CA . GLU B 1 150 ? -27.266 -10.203 13.531 1 79.75 150 GLU B CA 1
ATOM 5341 C C . GLU B 1 150 ? -26.641 -10.164 14.922 1 79.75 150 GLU B C 1
ATOM 5343 O O . GLU B 1 150 ? -27.312 -9.883 15.914 1 79.75 150 GLU B O 1
ATOM 5348 N N . VAL B 1 151 ? -25.328 -10.406 14.93 1 76.38 151 VAL B N 1
ATOM 5349 C CA . VAL B 1 151 ? -24.641 -10.492 16.203 1 76.38 151 VAL B CA 1
ATOM 5350 C C . VAL B 1 151 ? -24.578 -9.117 16.859 1 76.38 151 VAL B C 1
ATOM 5352 O O . VAL B 1 151 ? -24.438 -9.008 18.078 1 76.38 151 VAL B O 1
ATOM 5355 N N . ASN B 1 152 ? -24.812 -8.125 16.125 1 79.31 152 ASN B N 1
ATOM 5356 C CA . ASN B 1 152 ? -24.719 -6.758 16.625 1 79.31 152 ASN B CA 1
ATOM 5357 C C . ASN B 1 152 ? -26.109 -6.129 16.766 1 79.31 152 ASN B C 1
ATOM 5359 O O . ASN B 1 152 ? -26.25 -4.91 16.641 1 79.31 152 ASN B O 1
ATOM 5363 N N . THR B 1 153 ? -27.109 -7.004 16.828 1 87.75 153 THR B N 1
ATOM 5364 C CA . THR B 1 153 ? -28.469 -6.512 17 1 87.75 153 THR B CA 1
ATOM 5365 C C . THR B 1 153 ? -29.062 -7.023 18.312 1 87.75 153 THR B C 1
ATOM 5367 O O . THR B 1 153 ? -28.547 -7.969 18.906 1 87.75 153 THR B O 1
ATOM 5370 N N . THR B 1 154 ? -29.922 -6.238 18.859 1 87.56 154 THR B N 1
ATOM 5371 C CA . THR B 1 154 ? -30.672 -6.652 20.031 1 87.56 154 THR B CA 1
ATOM 5372 C C . THR B 1 154 ? -32.188 -6.488 19.812 1 87.56 154 THR B C 1
ATOM 5374 O O . THR B 1 154 ? -32.594 -5.621 19.047 1 87.56 154 THR B O 1
ATOM 5377 N N . ARG B 1 155 ? -32.938 -7.383 20.453 1 88.19 155 ARG B N 1
ATOM 5378 C CA . ARG B 1 155 ? -34.406 -7.324 20.312 1 88.19 155 ARG B CA 1
ATOM 5379 C C . ARG B 1 155 ? -35 -6.438 21.391 1 88.19 155 ARG B C 1
ATOM 5381 O O . ARG B 1 155 ? -34.656 -6.535 22.562 1 88.19 155 ARG B O 1
ATOM 5388 N N . ALA B 1 156 ? -35.656 -5.441 21.016 1 86.31 156 ALA B N 1
ATOM 5389 C CA . ALA B 1 156 ? -36.469 -4.609 21.906 1 86.31 156 ALA B CA 1
ATOM 5390 C C . ALA B 1 156 ? -37.938 -4.707 21.578 1 86.31 156 ALA B C 1
ATOM 5392 O O . ALA B 1 156 ? -38.438 -3.941 20.75 1 86.31 156 ALA B O 1
ATOM 5393 N N . GLY B 1 157 ? -38.688 -5.508 22.328 1 85.31 157 GLY B N 1
ATOM 5394 C CA . GLY B 1 157 ? -40.062 -5.773 21.953 1 85.31 157 GLY B CA 1
ATOM 5395 C C . GLY B 1 157 ? -40.188 -6.41 20.578 1 85.31 157 GLY B C 1
ATOM 5396 O O . GLY B 1 157 ? -39.594 -7.453 20.312 1 85.31 157 GLY B O 1
ATOM 5397 N N . ASP B 1 158 ? -40.875 -5.676 19.703 1 84.5 158 ASP B N 1
ATOM 5398 C CA . ASP B 1 158 ? -41.125 -6.191 18.359 1 84.5 158 ASP B CA 1
ATOM 5399 C C . ASP B 1 158 ? -40.125 -5.621 17.359 1 84.5 158 ASP B C 1
ATOM 5401 O O . ASP B 1 158 ? -40.156 -5.941 16.172 1 84.5 158 ASP B O 1
ATOM 5405 N N . GLN B 1 159 ? -39.312 -4.828 17.906 1 87.19 159 GLN B N 1
ATOM 5406 C CA . GLN B 1 159 ? -38.375 -4.176 17.016 1 87.19 159 GLN B CA 1
ATOM 5407 C C . GLN B 1 159 ? -36.969 -4.699 17.234 1 87.19 159 GLN B C 1
ATOM 5409 O O . GLN B 1 159 ? -36.656 -5.246 18.297 1 87.19 159 GLN B O 1
ATOM 5414 N N . ARG B 1 160 ? -36.219 -4.707 16.172 1 88.94 160 ARG B N 1
ATOM 5415 C CA . ARG B 1 160 ? -34.781 -5.012 16.25 1 88.94 160 ARG B CA 1
ATOM 5416 C C . ARG B 1 160 ? -33.969 -3.734 16.203 1 88.94 160 ARG B C 1
ATOM 5418 O O . ARG B 1 160 ? -34.188 -2.861 15.375 1 88.94 160 ARG B O 1
ATOM 5425 N N . LEU B 1 161 ? -33.062 -3.625 17.203 1 88.88 161 LEU B N 1
ATOM 5426 C CA . LEU B 1 161 ? -32.281 -2.406 17.328 1 88.88 161 LEU B CA 1
ATOM 5427 C C . LEU B 1 161 ? -30.797 -2.695 17.125 1 88.88 161 LEU B C 1
ATOM 5429 O O . LEU B 1 161 ? -30.328 -3.799 17.422 1 88.88 161 LEU B O 1
ATOM 5433 N N . ALA B 1 162 ? -30.094 -1.771 16.547 1 84.88 162 ALA B N 1
ATOM 5434 C CA . ALA B 1 162 ? -28.641 -1.859 16.484 1 84.88 162 ALA B CA 1
ATOM 5435 C C . ALA B 1 162 ? -28 -1.659 17.859 1 84.88 162 ALA B C 1
ATOM 5437 O O . ALA B 1 162 ? -28.344 -0.717 18.562 1 84.88 162 ALA B O 1
ATOM 5438 N N . VAL B 1 163 ? -27.078 -2.562 18.172 1 78.19 163 VAL B N 1
ATOM 5439 C CA . VAL B 1 163 ? -26.391 -2.41 19.453 1 78.19 163 VAL B CA 1
ATOM 5440 C C . VAL B 1 163 ? -25.531 -1.148 19.422 1 78.19 163 VAL B C 1
ATOM 5442 O O . VAL B 1 163 ? -24.797 -0.914 18.469 1 78.19 163 VAL B O 1
ATOM 5445 N N . GLY B 1 164 ? -25.531 -0.361 20.359 1 71.31 164 GLY B N 1
ATOM 5446 C CA . GLY B 1 164 ? -24.75 0.865 20.422 1 71.31 164 GLY B CA 1
ATOM 5447 C C . GLY B 1 164 ? -25.562 2.102 20.078 1 71.31 164 GLY B C 1
ATOM 5448 O O . GLY B 1 164 ? -25.797 2.947 20.938 1 71.31 164 GLY B O 1
ATOM 5449 N N . SER B 1 165 ? -26.203 2.078 18.828 1 74 165 SER B N 1
ATOM 5450 C CA . SER B 1 165 ? -26.938 3.256 18.375 1 74 165 SER B CA 1
ATOM 5451 C C . SER B 1 165 ? -28.422 3.148 18.719 1 74 165 SER B C 1
ATOM 5453 O O . SER B 1 165 ? -29.141 4.152 18.734 1 74 165 SER B O 1
ATOM 5455 N N . ASN B 1 166 ? -28.906 2 18.969 1 79.5 166 ASN B N 1
ATOM 5456 C CA . ASN B 1 166 ? -30.297 1.709 19.281 1 79.5 166 ASN B CA 1
ATOM 5457 C C . ASN B 1 166 ? -31.219 2.139 18.156 1 79.5 166 ASN B C 1
ATOM 5459 O O . ASN B 1 166 ? -32.406 2.422 18.391 1 79.5 166 ASN B O 1
ATOM 5463 N N . HIS B 1 167 ? -30.703 2.211 17 1 83.94 167 HIS B N 1
ATOM 5464 C CA . HIS B 1 167 ? -31.547 2.484 15.836 1 83.94 167 HIS B CA 1
ATOM 5465 C C . HIS B 1 167 ? -32.406 1.28 15.492 1 83.94 167 HIS B C 1
ATOM 5467 O O . HIS B 1 167 ? -31.969 0.135 15.602 1 83.94 167 HIS B O 1
ATOM 5473 N N . VAL B 1 168 ? -33.656 1.597 15.023 1 86.38 168 VAL B N 1
ATOM 5474 C CA . VAL B 1 168 ? -34.562 0.534 14.57 1 86.38 168 VAL B CA 1
ATOM 5475 C C . VAL B 1 168 ? -34.062 -0.029 13.242 1 86.38 168 VAL B C 1
ATOM 5477 O O . VAL B 1 168 ? -33.75 0.728 12.328 1 86.38 168 VAL B O 1
ATOM 5480 N N . LEU B 1 169 ? -34.031 -1.365 13.227 1 89.5 169 LEU B N 1
ATOM 5481 C CA . LEU B 1 169 ? -33.531 -2.037 12.031 1 89.5 169 LEU B CA 1
ATOM 5482 C C . LEU B 1 169 ? -34.656 -2.68 11.242 1 89.5 169 LEU B C 1
ATOM 5484 O O . LEU B 1 169 ? -35.688 -3.043 11.82 1 89.5 169 LEU B O 1
ATOM 5488 N N . THR B 1 170 ? -34.531 -2.688 9.938 1 84.94 170 THR B N 1
ATOM 5489 C CA . THR B 1 170 ? -35.5 -3.367 9.062 1 84.94 170 THR B CA 1
ATOM 5490 C C . THR B 1 170 ? -34.812 -4.457 8.25 1 84.94 170 THR B C 1
ATOM 5492 O O . THR B 1 170 ? -33.656 -4.273 7.801 1 84.94 170 THR B O 1
ATOM 5495 N N . TRP B 1 171 ? -35.438 -5.637 8.211 1 84.19 171 TRP B N 1
ATOM 5496 C CA . TRP B 1 171 ? -34.906 -6.707 7.383 1 84.19 171 TRP B CA 1
ATOM 5497 C C . TRP B 1 171 ? -35.031 -6.371 5.898 1 84.19 171 TRP B C 1
ATOM 5499 O O . TRP B 1 171 ? -36.094 -5.926 5.453 1 84.19 171 TRP B O 1
ATOM 5509 N N . SER B 1 172 ? -34 -6.496 5.172 1 81 172 SER B N 1
ATOM 5510 C CA . SER B 1 172 ? -34.031 -6.172 3.75 1 81 172 SER B CA 1
ATOM 5511 C C . SER B 1 172 ? -33.312 -7.246 2.932 1 81 172 SER B C 1
ATOM 5513 O O . SER B 1 172 ? -32.344 -7.855 3.396 1 81 172 SER B O 1
ATOM 5515 N N . SER B 1 173 ? -33.844 -7.77 1.892 1 78.69 173 SER B N 1
ATOM 5516 C CA . SER B 1 173 ? -33.25 -8.672 0.914 1 78.69 173 SER B CA 1
ATOM 5517 C C . SER B 1 173 ? -33.219 -8.031 -0.47 1 78.69 173 SER B C 1
ATOM 5519 O O . SER B 1 173 ? -34.25 -7.738 -1.062 1 78.69 173 SER B O 1
ATOM 5521 N N . GLU B 1 174 ? -32.062 -7.758 -0.856 1 81 174 GLU B N 1
ATOM 5522 C CA . GLU B 1 174 ? -31.938 -7.051 -2.125 1 81 174 GLU B CA 1
ATOM 5523 C C . GLU B 1 174 ? -30.688 -7.52 -2.879 1 81 174 GLU B C 1
ATOM 5525 O O . GLU B 1 174 ? -29.734 -8.016 -2.271 1 81 174 GLU B O 1
ATOM 5530 N N . GLU B 1 175 ? -30.828 -7.465 -4.191 1 86.19 175 GLU B N 1
ATOM 5531 C CA . GLU B 1 175 ? -29.656 -7.688 -5.031 1 86.19 175 GLU B CA 1
ATOM 5532 C C . GLU B 1 175 ? -28.734 -6.473 -5.027 1 86.19 175 GLU B C 1
ATOM 5534 O O . GLU B 1 175 ? -29.156 -5.359 -5.336 1 86.19 175 GLU B O 1
ATOM 5539 N N . ASN B 1 176 ? -27.562 -6.664 -4.523 1 91.12 176 ASN B N 1
ATOM 5540 C CA . ASN B 1 176 ? -26.594 -5.578 -4.488 1 91.12 176 ASN B CA 1
ATOM 5541 C C . ASN B 1 176 ? -25.172 -6.094 -4.73 1 91.12 176 ASN B C 1
ATOM 5543 O O . ASN B 1 176 ? -24.969 -7.289 -4.945 1 91.12 176 ASN B O 1
ATOM 5547 N N . TYR B 1 177 ? -24.281 -5.207 -4.945 1 93.75 177 TYR B N 1
ATOM 5548 C CA . TYR B 1 177 ? -22.859 -5.559 -4.98 1 93.75 177 TYR B CA 1
ATOM 5549 C C . TYR B 1 177 ? -22.312 -5.715 -3.574 1 93.75 177 TYR B C 1
ATOM 5551 O O . TYR B 1 177 ? -22.625 -4.93 -2.678 1 93.75 177 TYR B O 1
ATOM 5559 N N . VAL B 1 178 ? -21.562 -6.805 -3.418 1 93.25 178 VAL B N 1
ATOM 5560 C CA . VAL B 1 178 ? -21.016 -7.121 -2.104 1 93.25 178 VAL B CA 1
ATOM 5561 C C . VAL B 1 178 ? -19.484 -7.16 -2.172 1 93.25 178 VAL B C 1
ATOM 5563 O O . VAL B 1 178 ? -18.906 -7.602 -3.172 1 93.25 178 VAL B O 1
ATOM 5566 N N . PHE B 1 179 ? -18.828 -6.699 -1.079 1 94.62 179 PHE B N 1
ATOM 5567 C CA . PHE B 1 179 ? -17.375 -6.652 -0.936 1 94.62 179 PHE B CA 1
ATOM 5568 C C . PHE B 1 179 ? -16.906 -7.707 0.052 1 94.62 179 PHE B C 1
ATOM 5570 O O . PHE B 1 179 ? -17.375 -7.762 1.188 1 94.62 179 PHE B O 1
ATOM 5577 N N . ASP B 1 180 ? -15.984 -8.547 -0.414 1 92.31 180 ASP B N 1
ATOM 5578 C CA . ASP B 1 180 ? -15.477 -9.641 0.406 1 92.31 180 ASP B CA 1
ATOM 5579 C C . ASP B 1 180 ? -14.375 -9.156 1.347 1 92.31 180 ASP B C 1
ATOM 5581 O O . ASP B 1 180 ? -13.219 -9.562 1.218 1 92.31 180 ASP B O 1
ATOM 5585 N N . LEU B 1 181 ? -14.766 -8.484 2.412 1 93.5 181 LEU B N 1
ATOM 5586 C CA . LEU B 1 181 ? -13.859 -7.859 3.379 1 93.5 181 LEU B CA 1
ATOM 5587 C C . LEU B 1 181 ? -13.047 -8.914 4.121 1 93.5 181 LEU B C 1
ATOM 5589 O O . LEU B 1 181 ? -11.875 -8.695 4.438 1 93.5 181 LEU B O 1
ATOM 5593 N N . PRO B 1 182 ? -13.562 -10.062 4.391 1 91.38 182 PRO B N 1
ATOM 5594 C CA . PRO B 1 182 ? -12.836 -11.078 5.152 1 91.38 182 PRO B CA 1
ATOM 5595 C C . PRO B 1 182 ? -11.508 -11.461 4.504 1 91.38 182 PRO B C 1
ATOM 5597 O O . PRO B 1 182 ? -10.547 -11.789 5.203 1 91.38 182 PRO B O 1
ATOM 5600 N N . GLN B 1 183 ? -11.414 -11.398 3.234 1 88.88 183 GLN B N 1
ATOM 5601 C CA . GLN B 1 183 ? -10.211 -11.789 2.508 1 88.88 183 GLN B CA 1
ATOM 5602 C C . GLN B 1 183 ? -9.055 -10.836 2.807 1 88.88 183 GLN B C 1
ATOM 5604 O O . GLN B 1 183 ? -7.895 -11.156 2.539 1 88.88 183 GLN B O 1
ATOM 5609 N N . LEU B 1 184 ? -9.328 -9.672 3.389 1 91.31 184 LEU B N 1
ATOM 5610 C CA . LEU B 1 184 ? -8.297 -8.656 3.607 1 91.31 184 LEU B CA 1
ATOM 5611 C C . LEU B 1 184 ? -7.984 -8.516 5.094 1 91.31 184 LEU B C 1
ATOM 5613 O O . LEU B 1 184 ? -7.27 -7.598 5.492 1 91.31 184 LEU B O 1
ATOM 5617 N N . LYS B 1 185 ? -8.469 -9.367 5.906 1 90.94 185 LYS B N 1
ATOM 5618 C CA . LYS B 1 185 ? -8.32 -9.258 7.355 1 90.94 185 LYS B CA 1
ATOM 5619 C C . LYS B 1 185 ? -6.855 -9.156 7.758 1 90.94 185 LYS B C 1
ATOM 5621 O O . LYS B 1 185 ? -6.469 -8.25 8.492 1 90.94 185 LYS B O 1
ATOM 5626 N N . ASP B 1 186 ? -6.016 -10.047 7.25 1 84.56 186 ASP B N 1
ATOM 5627 C CA . ASP B 1 186 ? -4.609 -10.086 7.629 1 84.56 186 ASP B CA 1
ATOM 5628 C C . ASP B 1 186 ? -3.877 -8.836 7.152 1 84.56 186 ASP B C 1
ATOM 5630 O O . ASP B 1 186 ? -3.025 -8.289 7.863 1 84.56 186 ASP B O 1
ATOM 5634 N N . ASP B 1 187 ? -4.219 -8.438 5.945 1 86.06 187 ASP B N 1
ATOM 5635 C CA . ASP B 1 187 ? -3.615 -7.223 5.398 1 86.06 187 ASP B CA 1
ATOM 5636 C C . ASP B 1 187 ? -3.979 -6 6.242 1 86.06 187 ASP B C 1
ATOM 5638 O O . ASP B 1 187 ? -3.139 -5.129 6.477 1 86.06 187 ASP B O 1
ATOM 5642 N N . LEU B 1 188 ? -5.238 -5.938 6.707 1 92.56 188 LEU B N 1
ATOM 5643 C CA . LEU B 1 188 ? -5.707 -4.832 7.539 1 92.56 188 LEU B CA 1
ATOM 5644 C C . LEU B 1 188 ? -4.977 -4.812 8.875 1 92.56 188 LEU B C 1
ATOM 5646 O O . LEU B 1 188 ? -4.547 -3.75 9.336 1 92.56 188 LEU B O 1
ATOM 5650 N N . LEU B 1 189 ? -4.82 -5.957 9.422 1 90.06 189 LEU B N 1
ATOM 5651 C CA . LEU B 1 189 ? -4.148 -6.055 10.711 1 90.06 189 LEU B CA 1
ATOM 5652 C C . LEU B 1 189 ? -2.68 -5.656 10.586 1 90.06 189 LEU B C 1
ATOM 5654 O O . LEU B 1 189 ? -2.145 -4.973 11.461 1 90.06 189 LEU B O 1
ATOM 5658 N N . THR B 1 190 ? -2.064 -6.074 9.531 1 85.31 190 THR B N 1
ATOM 5659 C CA . THR B 1 190 ? -0.675 -5.699 9.289 1 85.31 190 THR B CA 1
ATOM 5660 C C . THR B 1 190 ? -0.54 -4.184 9.156 1 85.31 190 THR B C 1
ATOM 5662 O O . THR B 1 190 ? 0.407 -3.594 9.68 1 85.31 190 THR B O 1
ATOM 5665 N N . TRP B 1 191 ? -1.405 -3.539 8.477 1 90.12 191 TRP B N 1
ATOM 5666 C CA . TRP B 1 191 ? -1.363 -2.094 8.281 1 90.12 191 TRP B CA 1
ATOM 5667 C C . TRP B 1 191 ? -1.533 -1.359 9.609 1 90.12 191 TRP B C 1
ATOM 5669 O O . TRP B 1 191 ? -0.755 -0.458 9.93 1 90.12 191 TRP B O 1
ATOM 5679 N N . VAL B 1 192 ? -2.514 -1.752 10.414 1 91.94 192 VAL B N 1
ATOM 5680 C CA . VAL B 1 192 ? -2.855 -1.019 11.625 1 91.94 192 VAL B CA 1
ATOM 5681 C C . VAL B 1 192 ? -1.739 -1.173 12.656 1 91.94 192 VAL B C 1
ATOM 5683 O O . VAL B 1 192 ? -1.523 -0.286 13.484 1 91.94 192 VAL B O 1
ATOM 5686 N N . GLN B 1 193 ? -1.016 -2.197 12.531 1 86.81 193 GLN B N 1
ATOM 5687 C CA . GLN B 1 193 ? 0.026 -2.475 13.516 1 86.81 193 GLN B CA 1
ATOM 5688 C C . GLN B 1 193 ? 1.336 -1.791 13.133 1 86.81 193 GLN B C 1
ATOM 5690 O O . GLN B 1 193 ? 2.305 -1.831 13.898 1 86.81 193 GLN B O 1
ATOM 5695 N N . GLY B 1 194 ? 1.354 -1.175 12 1 84 194 GLY B N 1
ATOM 5696 C CA . GLY B 1 194 ? 2.529 -0.408 11.617 1 84 194 GLY B CA 1
ATOM 5697 C C . GLY B 1 194 ? 2.805 0.766 12.539 1 84 194 GLY B C 1
ATOM 5698 O O . GLY B 1 194 ? 1.938 1.164 13.32 1 84 194 GLY B O 1
ATOM 5699 N N . PRO B 1 195 ? 3.975 1.301 12.445 1 84.75 195 PRO B N 1
ATOM 5700 C CA . PRO B 1 195 ? 4.355 2.387 13.352 1 84.75 195 PRO B CA 1
ATOM 5701 C C . PRO B 1 195 ? 3.566 3.67 13.102 1 84.75 195 PRO B C 1
ATOM 5703 O O . PRO B 1 195 ? 3.48 4.133 11.953 1 84.75 195 PRO B O 1
ATOM 5706 N N . ASN B 1 196 ? 2.967 4.223 14.156 1 88.75 196 ASN B N 1
ATOM 5707 C CA . ASN B 1 196 ? 2.322 5.531 14.164 1 88.75 196 ASN B CA 1
ATOM 5708 C C . ASN B 1 196 ? 1.153 5.59 13.188 1 88.75 196 ASN B C 1
ATOM 5710 O O . ASN B 1 196 ? 0.924 6.617 12.547 1 88.75 196 ASN B O 1
ATOM 5714 N N . ARG B 1 197 ? 0.488 4.445 12.984 1 93.25 197 ARG B N 1
ATOM 5715 C CA . ARG B 1 197 ? -0.643 4.398 12.062 1 93.25 197 ARG B CA 1
ATOM 5716 C C . ARG B 1 197 ? -1.894 4.996 12.703 1 93.25 197 ARG B C 1
ATOM 5718 O O . ARG B 1 197 ? -2.695 5.637 12.023 1 93.25 197 ARG B O 1
ATOM 5725 N N . ILE B 1 198 ? -1.979 4.742 14.031 1 97.25 198 ILE B N 1
ATOM 5726 C CA . ILE B 1 198 ? -3.141 5.227 14.773 1 97.25 198 ILE B CA 1
ATOM 5727 C C . ILE B 1 198 ? -2.682 6.125 15.922 1 97.25 198 ILE B C 1
ATOM 5729 O O . ILE B 1 198 ? -1.908 5.695 16.781 1 97.25 198 ILE B O 1
ATOM 5733 N N . HIS B 1 199 ? -3.186 7.328 15.859 1 97.38 199 HIS B N 1
ATOM 5734 C CA . HIS B 1 199 ? -2.834 8.312 16.875 1 97.38 199 HIS B CA 1
ATOM 5735 C C . HIS B 1 199 ? -4.082 8.961 17.469 1 97.38 199 HIS B C 1
ATOM 5737 O O . HIS B 1 199 ? -4.945 9.438 16.734 1 97.38 199 HIS B O 1
ATOM 5743 N N . PRO B 1 200 ? -4.145 9.023 18.844 1 97.06 200 PRO B N 1
ATOM 5744 C CA . PRO B 1 200 ? -3.273 8.398 19.844 1 97.06 200 PRO B CA 1
ATOM 5745 C C . PRO B 1 200 ? -3.375 6.875 19.828 1 97.06 200 PRO B C 1
ATOM 5747 O O . PRO B 1 200 ? -4.359 6.316 19.344 1 97.06 200 PRO B O 1
ATOM 5750 N N . ALA B 1 201 ? -2.42 6.211 20.438 1 95.69 201 ALA B N 1
ATOM 5751 C CA . ALA B 1 201 ? -2.287 4.758 20.391 1 95.69 201 ALA B CA 1
ATOM 5752 C C . ALA B 1 201 ? -3.426 4.078 21.141 1 95.69 201 ALA B C 1
ATOM 5754 O O . ALA B 1 201 ? -3.689 2.889 20.953 1 95.69 201 ALA B O 1
ATOM 5755 N N . SER B 1 202 ? -4.086 4.812 21.984 1 95.88 202 SER B N 1
ATOM 5756 C CA . SER B 1 202 ? -5.164 4.254 22.781 1 95.88 202 SER B CA 1
ATOM 5757 C C . SER B 1 202 ? -6.328 3.797 21.906 1 95.88 202 SER B C 1
ATOM 5759 O O . SER B 1 202 ? -7.164 3.004 22.344 1 95.88 202 SER B O 1
ATOM 5761 N N . PHE B 1 203 ? -6.406 4.223 20.719 1 97.44 203 PHE B N 1
ATOM 5762 C CA . PHE B 1 203 ? -7.496 3.84 19.828 1 97.44 203 PHE B CA 1
ATOM 5763 C C . PHE B 1 203 ? -7.137 2.584 19.031 1 97.44 203 PHE B C 1
ATOM 5765 O O . PHE B 1 203 ? -7.984 2.014 18.344 1 97.44 203 PHE B O 1
ATOM 5772 N N . LEU B 1 204 ? -5.898 2.109 19.109 1 96.69 204 LEU B N 1
ATOM 5773 C CA . LEU B 1 204 ? -5.438 0.955 18.359 1 96.69 204 LEU B CA 1
ATOM 5774 C C . LEU B 1 204 ? -6.18 -0.308 18.781 1 96.69 204 LEU B C 1
ATOM 5776 O O . LEU B 1 204 ? -6.715 -1.032 17.938 1 96.69 204 LEU B O 1
ATOM 5780 N N . PRO B 1 205 ? -6.238 -0.605 20.109 1 95.88 205 PRO B N 1
ATOM 5781 C CA . PRO B 1 205 ? -6.977 -1.806 20.5 1 95.88 205 PRO B CA 1
ATOM 5782 C C . PRO B 1 205 ? -8.445 -1.759 20.094 1 95.88 205 PRO B C 1
ATOM 5784 O O . PRO B 1 205 ? -9.039 -2.797 19.781 1 95.88 205 PRO B O 1
ATOM 5787 N N . ILE B 1 206 ? -9.008 -0.58 20.156 1 95.5 206 ILE B N 1
ATOM 5788 C CA . ILE B 1 206 ? -10.398 -0.403 19.766 1 95.5 206 ILE B CA 1
ATOM 5789 C C . ILE B 1 206 ? -10.555 -0.756 18.281 1 95.5 206 ILE B C 1
ATOM 5791 O O . ILE B 1 206 ? -11.484 -1.477 17.906 1 95.5 206 ILE B O 1
ATOM 5795 N N . LEU B 1 207 ? -9.672 -0.277 17.484 1 96.19 207 LEU B N 1
ATOM 5796 C CA . LEU B 1 207 ? -9.719 -0.531 16.047 1 96.19 207 LEU B CA 1
ATOM 5797 C C . LEU B 1 207 ? -9.461 -2.004 15.75 1 96.19 207 LEU B C 1
ATOM 5799 O O . LEU B 1 207 ? -10.102 -2.584 14.867 1 96.19 207 LEU B O 1
ATOM 5803 N N . GLU B 1 208 ? -8.5 -2.652 16.391 1 95.56 208 GLU B N 1
ATOM 5804 C CA . GLU B 1 208 ? -8.219 -4.074 16.203 1 95.56 208 GLU B CA 1
ATOM 5805 C C . GLU B 1 208 ? -9.461 -4.918 16.5 1 95.56 208 GLU B C 1
ATOM 5807 O O . GLU B 1 208 ? -9.75 -5.875 15.781 1 95.56 208 GLU B O 1
ATOM 5812 N N . LYS B 1 209 ? -10.156 -4.551 17.531 1 93.88 209 LYS B N 1
ATOM 5813 C CA . LYS B 1 209 ? -11.391 -5.246 17.875 1 93.88 209 LYS B CA 1
ATOM 5814 C C . LYS B 1 209 ? -12.453 -5.035 16.812 1 93.88 209 LYS B C 1
ATOM 5816 O O . LYS B 1 209 ? -13.188 -5.965 16.469 1 93.88 209 LYS B O 1
ATOM 5821 N N . LEU B 1 210 ? -12.531 -3.807 16.344 1 91.88 210 LEU B N 1
ATOM 5822 C CA . LEU B 1 210 ? -13.469 -3.508 15.273 1 91.88 210 LEU B CA 1
ATOM 5823 C C . LEU B 1 210 ? -13.188 -4.375 14.047 1 91.88 210 LEU B C 1
ATOM 5825 O O . LEU B 1 210 ? -14.109 -4.852 13.391 1 91.88 210 LEU B O 1
ATOM 5829 N N . ILE B 1 211 ? -11.93 -4.57 13.695 1 92.81 211 ILE B N 1
ATOM 5830 C CA . ILE B 1 211 ? -11.531 -5.379 12.547 1 92.81 211 ILE B CA 1
ATOM 5831 C C . ILE B 1 211 ? -11.969 -6.828 12.766 1 92.81 211 ILE B C 1
ATOM 5833 O O . ILE B 1 211 ? -12.516 -7.457 11.859 1 92.81 211 ILE B O 1
ATOM 5837 N N . GLU B 1 212 ? -11.773 -7.289 13.891 1 89.94 212 GLU B N 1
ATOM 5838 C CA . GLU B 1 212 ? -12.172 -8.656 14.211 1 89.94 212 GLU B CA 1
ATOM 5839 C C . GLU B 1 212 ? -13.688 -8.828 14.148 1 89.94 212 GLU B C 1
ATOM 5841 O O . GLU B 1 212 ? -14.18 -9.836 13.641 1 89.94 212 GLU B O 1
ATOM 5846 N N . ASP B 1 213 ? -14.391 -7.816 14.602 1 84.44 213 ASP B N 1
ATOM 5847 C CA . ASP B 1 213 ? -15.844 -7.887 14.703 1 84.44 213 ASP B CA 1
ATOM 5848 C C . ASP B 1 213 ? -16.5 -7.625 13.352 1 84.44 213 ASP B C 1
ATOM 5850 O O . ASP B 1 213 ? -17.594 -8.133 13.078 1 84.44 213 ASP B O 1
ATOM 5854 N N . GLU B 1 214 ? -15.859 -6.832 12.602 1 78.12 214 GLU B N 1
ATOM 5855 C CA . GLU B 1 214 ? -16.484 -6.328 11.383 1 78.12 214 GLU B CA 1
ATOM 5856 C C . GLU B 1 214 ? -16.031 -7.113 10.156 1 78.12 214 GLU B C 1
ATOM 5858 O O . GLU B 1 214 ? -16.312 -6.727 9.023 1 78.12 214 GLU B O 1
ATOM 5863 N N . ILE B 1 215 ? -15.406 -8.156 10.336 1 81.88 215 ILE B N 1
ATOM 5864 C CA . ILE B 1 215 ? -14.844 -8.875 9.203 1 81.88 215 ILE B CA 1
ATOM 5865 C C . ILE B 1 215 ? -15.914 -9.773 8.578 1 81.88 215 ILE B C 1
ATOM 5867 O O . ILE B 1 215 ? -15.945 -10.977 8.836 1 81.88 215 ILE B O 1
ATOM 5871 N N . HIS B 1 216 ? -16.875 -9.188 7.938 1 86.25 216 HIS B N 1
ATOM 5872 C CA . HIS B 1 216 ? -17.906 -9.836 7.148 1 86.25 216 HIS B CA 1
ATOM 5873 C C . HIS B 1 216 ? -18.062 -9.18 5.781 1 86.25 216 HIS B C 1
ATOM 5875 O O . HIS B 1 216 ? -17.469 -8.125 5.527 1 86.25 216 HIS B O 1
ATOM 5881 N N . LYS B 1 217 ? -18.812 -9.859 4.949 1 88.19 217 LYS B N 1
ATOM 5882 C CA . LYS B 1 217 ? -19.094 -9.266 3.645 1 88.19 217 LYS B CA 1
ATOM 5883 C C . LYS B 1 217 ? -19.875 -7.965 3.787 1 88.19 217 LYS B C 1
ATOM 5885 O O . LYS B 1 217 ? -20.75 -7.855 4.648 1 88.19 217 LYS B O 1
ATOM 5890 N N . VAL B 1 218 ? -19.578 -6.961 3.041 1 90 218 VAL B N 1
ATOM 5891 C CA . VAL B 1 218 ? -20.172 -5.629 3.146 1 90 218 VAL B CA 1
ATOM 5892 C C . VAL B 1 218 ? -20.906 -5.289 1.857 1 90 218 VAL B C 1
ATOM 5894 O O . VAL B 1 218 ? -20.359 -5.406 0.763 1 90 218 VAL B O 1
ATOM 5897 N N . SER B 1 219 ? -22.141 -4.906 1.972 1 90.62 219 SER B N 1
ATOM 5898 C CA . SER B 1 219 ? -22.875 -4.406 0.816 1 90.62 219 SER B CA 1
ATOM 5899 C C . SER B 1 219 ? -22.375 -3.027 0.396 1 90.62 219 SER B C 1
ATOM 5901 O O . SER B 1 219 ? -22.406 -2.084 1.188 1 90.62 219 SER B O 1
ATOM 5903 N N . ILE B 1 220 ? -21.953 -2.914 -0.866 1 94.81 220 ILE B N 1
ATOM 5904 C CA . ILE B 1 220 ? -21.312 -1.661 -1.25 1 94.81 220 ILE B CA 1
ATOM 5905 C C . ILE B 1 220 ? -22.156 -0.959 -2.316 1 94.81 220 ILE B C 1
ATOM 5907 O O . ILE B 1 220 ? -21.656 -0.063 -3.008 1 94.81 220 ILE B O 1
ATOM 5911 N N . SER B 1 221 ? -23.312 -1.308 -2.535 1 93.88 221 SER B N 1
ATOM 5912 C CA . SER B 1 221 ? -24.297 -0.606 -3.354 1 93.88 221 SER B CA 1
ATOM 5913 C C . SER B 1 221 ? -25.703 -0.757 -2.781 1 93.88 221 SER B C 1
ATOM 5915 O O . SER B 1 221 ? -25.922 -1.545 -1.858 1 93.88 221 SER B O 1
ATOM 5917 N N . ARG B 1 222 ? -26.547 0.093 -3.219 1 89.81 222 ARG B N 1
ATOM 5918 C CA . ARG B 1 222 ? -27.969 0.049 -2.889 1 89.81 222 ARG B CA 1
ATOM 5919 C C . ARG B 1 222 ? -28.828 0.156 -4.145 1 89.81 222 ARG B C 1
ATOM 5921 O O . ARG B 1 222 ? -28.438 0.798 -5.121 1 89.81 222 ARG B O 1
ATOM 5928 N N . PRO B 1 223 ? -30.016 -0.529 -4.062 1 89.88 223 PRO B N 1
ATOM 5929 C CA . PRO B 1 223 ? -30.922 -0.298 -5.18 1 89.88 223 PRO B CA 1
ATOM 5930 C C . PRO B 1 223 ? -31.25 1.181 -5.379 1 89.88 223 PRO B C 1
ATOM 5932 O O . PRO B 1 223 ? -31.5 1.898 -4.406 1 89.88 223 PRO B O 1
ATOM 5935 N N . ALA B 1 224 ? -31.234 1.552 -6.609 1 91.19 224 ALA B N 1
ATOM 5936 C CA . ALA B 1 224 ? -31.484 2.951 -6.938 1 91.19 224 ALA B CA 1
ATOM 5937 C C . ALA B 1 224 ? -32.875 3.373 -6.473 1 91.19 224 ALA B C 1
ATOM 5939 O O . ALA B 1 224 ? -33.125 4.547 -6.168 1 91.19 224 ALA B O 1
ATOM 5940 N N . SER B 1 225 ? -33.812 2.477 -6.371 1 87.19 225 SER B N 1
ATOM 5941 C CA . SER B 1 225 ? -35.156 2.758 -5.91 1 87.19 225 SER B CA 1
ATOM 5942 C C . SER B 1 225 ? -35.188 3.182 -4.449 1 87.19 225 SER B C 1
ATOM 5944 O O . SER B 1 225 ? -36.031 3.967 -4.031 1 87.19 225 SER B O 1
ATOM 5946 N N . ARG B 1 226 ? -34.281 2.732 -3.67 1 81.06 226 ARG B N 1
ATOM 5947 C CA . ARG B 1 226 ? -34.156 3.057 -2.252 1 81.06 226 ARG B CA 1
ATOM 5948 C C . ARG B 1 226 ? -33.281 4.289 -2.039 1 81.06 226 ARG B C 1
ATOM 5950 O O . ARG B 1 226 ? -33.5 5.047 -1.089 1 81.06 226 ARG B O 1
ATOM 5957 N N . LEU B 1 227 ? -32.312 4.359 -2.789 1 80.94 227 LEU B N 1
ATOM 5958 C CA . LEU B 1 227 ? -31.359 5.449 -2.705 1 80.94 227 LEU B CA 1
ATOM 5959 C C . LEU B 1 227 ? -31.156 6.105 -4.066 1 80.94 227 LEU B C 1
ATOM 5961 O O . LEU B 1 227 ? -30.25 5.73 -4.812 1 80.94 227 LEU B O 1
ATOM 5965 N N . SER B 1 228 ? -31.844 7.137 -4.305 1 84.88 228 SER B N 1
ATOM 5966 C CA . SER B 1 228 ? -31.781 7.77 -5.617 1 84.88 228 SER B CA 1
ATOM 5967 C C . SER B 1 228 ? -30.75 8.906 -5.633 1 84.88 228 SER B C 1
ATOM 5969 O O . SER B 1 228 ? -30.188 9.219 -6.68 1 84.88 228 SER B O 1
ATOM 5971 N N . TRP B 1 229 ? -30.578 9.531 -4.484 1 93.12 229 TRP B N 1
ATOM 5972 C CA . TRP B 1 229 ? -29.625 10.641 -4.41 1 93.12 229 TRP B CA 1
ATOM 5973 C C . TRP B 1 229 ? -28.219 10.148 -4.094 1 93.12 229 TRP B C 1
ATOM 5975 O O . TRP B 1 229 ? -27.812 10.141 -2.936 1 93.12 229 TRP B O 1
ATOM 5985 N N . GLY B 1 230 ? -27.484 9.781 -5.055 1 95.62 230 GLY B N 1
ATOM 5986 C CA . GLY B 1 230 ? -26.141 9.227 -4.977 1 95.62 230 GLY B CA 1
ATOM 5987 C C . GLY B 1 230 ? -25.531 8.977 -6.34 1 95.62 230 GLY B C 1
ATOM 5988 O O . GLY B 1 230 ? -26.109 9.336 -7.367 1 95.62 230 GLY B O 1
ATOM 5989 N N . ILE B 1 231 ? -24.359 8.453 -6.414 1 97.38 231 ILE B N 1
ATOM 5990 C CA . ILE B 1 231 ? -23.641 8.172 -7.66 1 97.38 231 ILE B CA 1
ATOM 5991 C C . ILE B 1 231 ? -24.031 6.785 -8.164 1 97.38 231 ILE B C 1
ATOM 5993 O O . ILE B 1 231 ? -23.859 5.785 -7.465 1 97.38 231 ILE B O 1
ATOM 5997 N N . PRO B 1 232 ? -24.547 6.688 -9.359 1 97.12 232 PRO B N 1
ATOM 5998 C CA . PRO B 1 232 ? -24.922 5.375 -9.898 1 97.12 232 PRO B CA 1
ATOM 5999 C C . PRO B 1 232 ? -23.703 4.469 -10.109 1 97.12 232 PRO B C 1
ATOM 6001 O O . PRO B 1 232 ? -22.625 4.949 -10.43 1 97.12 232 PRO B O 1
ATOM 6004 N N . VAL B 1 233 ? -23.922 3.166 -9.883 1 96.38 233 VAL B N 1
ATOM 6005 C CA . VAL B 1 233 ? -22.891 2.193 -10.203 1 96.38 233 VAL B CA 1
ATOM 6006 C C . VAL B 1 233 ? -22.578 2.248 -11.703 1 96.38 233 VAL B C 1
ATOM 6008 O O . VAL B 1 233 ? -23.484 2.15 -12.531 1 96.38 233 VAL B O 1
ATOM 6011 N N . PRO B 1 234 ? -21.297 2.473 -12.07 1 95.75 234 PRO B N 1
ATOM 6012 C CA . PRO B 1 234 ? -20.969 2.502 -13.492 1 95.75 234 PRO B CA 1
ATOM 6013 C C . PRO B 1 234 ? -21.422 1.241 -14.227 1 95.75 234 PRO B C 1
ATOM 6015 O O . PRO B 1 234 ? -21.062 0.129 -13.828 1 95.75 234 PRO B O 1
ATOM 6018 N N . GLY B 1 235 ? -22.234 1.396 -15.305 1 93.69 235 GLY B N 1
ATOM 6019 C CA . GLY B 1 235 ? -22.688 0.273 -16.109 1 93.69 235 GLY B CA 1
ATOM 6020 C C . GLY B 1 235 ? -23.938 -0.4 -15.555 1 93.69 235 GLY B C 1
ATOM 6021 O O . GLY B 1 235 ? -24.453 -1.332 -16.156 1 93.69 235 GLY B O 1
ATOM 6022 N N . ASP B 1 236 ? -24.406 -0.086 -14.367 1 94.31 236 ASP B N 1
ATOM 6023 C CA . ASP B 1 236 ? -25.594 -0.659 -13.742 1 94.31 236 ASP B CA 1
ATOM 6024 C C . ASP B 1 236 ? -26.422 0.419 -13.047 1 94.31 236 ASP B C 1
ATOM 6026 O O . ASP B 1 236 ? -26.344 0.582 -11.828 1 94.31 236 ASP B O 1
ATOM 6030 N N . GLU B 1 237 ? -27.281 1.03 -13.703 1 93.81 237 GLU B N 1
ATOM 6031 C CA . GLU B 1 237 ? -28.047 2.17 -13.219 1 93.81 237 GLU B CA 1
ATOM 6032 C C . GLU B 1 237 ? -29.094 1.734 -12.195 1 93.81 237 GLU B C 1
ATOM 6034 O O . GLU B 1 237 ? -29.672 2.568 -11.492 1 93.81 237 GLU B O 1
ATOM 6039 N N . SER B 1 238 ? -29.281 0.49 -12.117 1 93.38 238 SER B N 1
ATOM 6040 C CA . SER B 1 238 ? -30.25 -0.008 -11.141 1 93.38 238 SER B CA 1
ATOM 6041 C C . SER B 1 238 ? -29.672 0.043 -9.727 1 93.38 238 SER B C 1
ATOM 6043 O O . SER B 1 238 ? -30.391 -0.135 -8.75 1 93.38 238 SER B O 1
ATOM 6045 N N . GLN B 1 239 ? -28.406 0.31 -9.641 1 94.88 239 GLN B N 1
ATOM 6046 C CA . GLN B 1 239 ? -27.703 0.321 -8.359 1 94.88 239 GLN B CA 1
ATOM 6047 C C . GLN B 1 239 ? -27.016 1.662 -8.117 1 94.88 239 GLN B C 1
ATOM 6049 O O . GLN B 1 239 ? -26.516 2.283 -9.055 1 94.88 239 GLN B O 1
ATOM 6054 N N . THR B 1 240 ? -27.062 2.125 -6.867 1 95.56 240 THR B N 1
ATOM 6055 C CA . THR B 1 240 ? -26.359 3.316 -6.41 1 95.56 240 THR B CA 1
ATOM 6056 C C . THR B 1 240 ? -25.203 2.941 -5.477 1 95.56 240 THR B C 1
ATOM 6058 O O . THR B 1 240 ? -25.359 2.07 -4.617 1 95.56 240 THR B O 1
ATOM 6061 N N . ILE B 1 241 ? -24.062 3.545 -5.711 1 97.06 241 ILE B N 1
ATOM 6062 C CA . ILE B 1 241 ? -22.891 3.236 -4.898 1 97.06 241 ILE B CA 1
ATOM 6063 C C . ILE B 1 241 ? -23.156 3.613 -3.443 1 97.06 241 ILE B C 1
ATOM 6065 O O . ILE B 1 241 ? -23.734 4.672 -3.164 1 97.06 241 ILE B O 1
ATOM 6069 N N . TYR B 1 242 ? -22.734 2.756 -2.525 1 92.25 242 TYR B N 1
ATOM 6070 C CA . TYR B 1 242 ? -22.844 2.938 -1.083 1 92.25 242 TYR B CA 1
ATOM 6071 C C . TYR B 1 242 ? -22.219 4.266 -0.658 1 92.25 242 TYR B C 1
ATOM 6073 O O . TYR B 1 242 ? -21.109 4.594 -1.055 1 92.25 242 TYR B O 1
ATOM 6081 N N . VAL B 1 243 ? -22.906 5.023 0.112 1 92.38 243 VAL B N 1
ATOM 6082 C CA . VAL B 1 243 ? -22.578 6.41 0.419 1 92.38 243 VAL B CA 1
ATOM 6083 C C . VAL B 1 243 ? -21.203 6.477 1.083 1 92.38 243 VAL B C 1
ATOM 6085 O O . VAL B 1 243 ? -20.422 7.406 0.834 1 92.38 243 VAL B O 1
ATOM 6088 N N . TRP B 1 244 ? -20.844 5.531 1.982 1 93.5 244 TRP B N 1
ATOM 6089 C CA . TRP B 1 244 ? -19.547 5.555 2.643 1 93.5 244 TRP B CA 1
ATOM 6090 C C . TRP B 1 244 ? -18.438 5.266 1.647 1 93.5 244 TRP B C 1
ATOM 6092 O O . TRP B 1 244 ? -17.312 5.754 1.803 1 93.5 244 TRP B O 1
ATOM 6102 N N . LEU B 1 245 ? -18.719 4.398 0.697 1 96.75 245 LEU B N 1
ATOM 6103 C CA . LEU B 1 245 ? -17.719 4.156 -0.327 1 96.75 245 LEU B CA 1
ATOM 6104 C C . LEU B 1 245 ? -17.484 5.402 -1.175 1 96.75 245 LEU B C 1
ATOM 6106 O O . LEU B 1 245 ? -16.344 5.801 -1.408 1 96.75 245 LEU B O 1
ATOM 6110 N N . ASP B 1 246 ? -18.562 5.98 -1.556 1 96.5 246 ASP B N 1
ATOM 6111 C CA . ASP B 1 246 ? -18.5 7.223 -2.314 1 96.5 246 ASP B CA 1
ATOM 6112 C C . ASP B 1 246 ? -17.75 8.305 -1.535 1 96.5 246 ASP B C 1
ATOM 6114 O O . ASP B 1 246 ? -16.812 8.914 -2.049 1 96.5 246 ASP B O 1
ATOM 6118 N N . ALA B 1 247 ? -18.109 8.531 -0.347 1 97.88 247 ALA B N 1
ATOM 6119 C CA . ALA B 1 247 ? -17.578 9.609 0.476 1 97.88 247 ALA B CA 1
ATOM 6120 C C . ALA B 1 247 ? -16.078 9.422 0.73 1 97.88 247 ALA B C 1
ATOM 6122 O O . ALA B 1 247 ? -15.305 10.375 0.669 1 97.88 247 ALA B O 1
ATOM 6123 N N . LEU B 1 248 ? -15.664 8.211 0.997 1 98.5 248 LEU B N 1
ATOM 6124 C CA . LEU B 1 248 ? -14.281 7.934 1.365 1 98.5 248 LEU B CA 1
ATOM 6125 C C . LEU B 1 248 ? -13.344 8.18 0.187 1 98.5 248 LEU B C 1
ATOM 6127 O O . LEU B 1 248 ? -12.188 8.547 0.379 1 98.5 248 LEU B O 1
ATOM 6131 N N . VAL B 1 249 ? -13.805 8.117 -1.014 1 98.62 249 VAL B N 1
ATOM 6132 C CA . VAL B 1 249 ? -12.984 8.289 -2.207 1 98.62 249 VAL B CA 1
ATOM 6133 C C . VAL B 1 249 ? -12.594 9.758 -2.357 1 98.62 249 VAL B C 1
ATOM 6135 O O . VAL B 1 249 ? -11.688 10.094 -3.123 1 98.62 249 VAL B O 1
ATOM 6138 N N . ASN B 1 250 ? -13.219 10.672 -1.514 1 98.69 250 ASN B N 1
ATOM 6139 C CA . ASN B 1 250 ? -12.883 12.086 -1.615 1 98.69 250 ASN B CA 1
ATOM 6140 C C . ASN B 1 250 ? -11.398 12.328 -1.346 1 98.69 250 ASN B C 1
ATOM 6142 O O . ASN B 1 250 ? -10.805 13.25 -1.905 1 98.69 250 ASN B O 1
ATOM 6146 N N . TYR B 1 251 ? -10.797 11.508 -0.525 1 98.25 251 TYR B N 1
ATOM 6147 C CA . TYR B 1 251 ? -9.391 11.664 -0.16 1 98.25 251 TYR B CA 1
ATOM 6148 C C . TYR B 1 251 ? -8.484 11.445 -1.366 1 98.25 251 TYR B C 1
ATOM 6150 O O . TYR B 1 251 ? -7.387 11.992 -1.432 1 98.25 251 TYR B O 1
ATOM 6158 N N . LEU B 1 252 ? -8.93 10.602 -2.303 1 97.56 252 LEU B N 1
ATOM 6159 C CA . LEU B 1 252 ? -8.203 10.422 -3.557 1 97.56 252 LEU B CA 1
ATOM 6160 C C . LEU B 1 252 ? -8.547 11.531 -4.547 1 97.56 252 LEU B C 1
ATOM 6162 O O . LEU B 1 252 ? -7.691 11.953 -5.332 1 97.56 252 LEU B O 1
ATOM 6166 N N . THR B 1 253 ? -9.844 11.984 -4.543 1 98.19 253 THR B N 1
ATOM 6167 C CA . THR B 1 253 ? -10.289 13.039 -5.445 1 98.19 253 THR B CA 1
ATOM 6168 C C . THR B 1 253 ? -9.414 14.273 -5.301 1 98.19 253 THR B C 1
ATOM 6170 O O . THR B 1 253 ? -8.984 14.859 -6.301 1 98.19 253 THR B O 1
ATOM 6173 N N . VAL B 1 254 ? -9.109 14.664 -4.086 1 97.25 254 VAL B N 1
ATOM 6174 C CA . VAL B 1 254 ? -8.352 15.883 -3.836 1 97.25 254 VAL B CA 1
ATOM 6175 C C . VAL B 1 254 ? -6.895 15.688 -4.234 1 97.25 254 VAL B C 1
ATOM 6177 O O . VAL B 1 254 ? -6.133 16.656 -4.332 1 97.25 254 VAL B O 1
ATOM 6180 N N . CYS B 1 255 ? -6.516 14.422 -4.445 1 94.75 255 CYS B N 1
ATOM 6181 C CA . CYS B 1 255 ? -5.16 14.109 -4.887 1 94.75 255 CYS B CA 1
ATOM 6182 C C . CYS B 1 255 ? -5.086 14.023 -6.406 1 94.75 255 CYS B C 1
ATOM 6184 O O . CYS B 1 255 ? -4.031 13.711 -6.965 1 94.75 255 CYS B O 1
ATOM 6186 N N . GLY B 1 256 ? -6.168 14.258 -7.102 1 94.12 256 GLY B N 1
ATOM 6187 C CA . GLY B 1 256 ? -6.176 14.203 -8.555 1 94.12 256 GLY B CA 1
ATOM 6188 C C . GLY B 1 256 ? -6.254 12.789 -9.102 1 94.12 256 GLY B C 1
ATOM 6189 O O . GLY B 1 256 ? -5.746 12.508 -10.188 1 94.12 256 GLY B O 1
ATOM 6190 N N . TYR B 1 257 ? -6.848 11.852 -8.406 1 93.81 257 TYR B N 1
ATOM 6191 C CA . TYR B 1 257 ? -7.012 10.461 -8.805 1 93.81 257 TYR B CA 1
ATOM 6192 C C . TYR B 1 257 ? -7.598 10.367 -10.211 1 93.81 257 TYR B C 1
ATOM 6194 O O . TYR B 1 257 ? -8.57 11.047 -10.531 1 93.81 257 TYR B O 1
ATOM 6202 N N . PRO B 1 258 ? -6.754 9.539 -11.047 1 91.62 258 PRO B N 1
ATOM 6203 C CA . PRO B 1 258 ? -5.902 8.391 -10.727 1 91.62 258 PRO B CA 1
ATOM 6204 C C . PRO B 1 258 ? -4.43 8.766 -10.578 1 91.62 258 PRO B C 1
ATOM 6206 O O . PRO B 1 258 ? -3.6 7.914 -10.266 1 91.62 258 PRO B O 1
ATOM 6209 N N . LYS B 1 259 ? -3.811 9.953 -10.75 1 85.44 259 LYS B N 1
ATOM 6210 C CA . LYS B 1 259 ? -2.398 10.305 -10.641 1 85.44 259 LYS B CA 1
ATOM 6211 C C . LYS B 1 259 ? -1.954 10.375 -9.188 1 85.44 259 LYS B C 1
ATOM 6213 O O . LYS B 1 259 ? -0.792 10.109 -8.867 1 85.44 259 LYS B O 1
ATOM 6218 N N . LEU B 1 260 ? -2.674 10.633 -8.172 1 88.25 260 LEU B N 1
ATOM 6219 C CA . LEU B 1 260 ? -2.52 10.539 -6.723 1 88.25 260 LEU B CA 1
ATOM 6220 C C . LEU B 1 260 ? -1.441 11.492 -6.227 1 88.25 260 LEU B C 1
ATOM 6222 O O . LEU B 1 260 ? -0.511 11.078 -5.531 1 88.25 260 LEU B O 1
ATOM 6226 N N . GLN B 1 261 ? -1.648 12.75 -6.348 1 87.19 261 GLN B N 1
ATOM 6227 C CA . GLN B 1 261 ? -0.751 13.758 -5.801 1 87.19 261 GLN B CA 1
ATOM 6228 C C . GLN B 1 261 ? -0.859 13.82 -4.277 1 87.19 261 GLN B C 1
ATOM 6230 O O . GLN B 1 261 ? -1.962 13.836 -3.729 1 87.19 261 GLN B O 1
ATOM 6235 N N . PHE B 1 262 ? 0.209 13.75 -3.537 1 86.75 262 PHE B N 1
ATOM 6236 C CA . PHE B 1 262 ? 0.259 13.945 -2.094 1 86.75 262 PHE B CA 1
ATOM 6237 C C . PHE B 1 262 ? -0.06 12.648 -1.361 1 86.75 262 PHE B C 1
ATOM 6239 O O . PHE B 1 262 ? 0.065 12.57 -0.137 1 86.75 262 PHE B O 1
ATOM 6246 N N . TRP B 1 263 ? -0.559 11.539 -2.023 1 91.06 263 TRP B N 1
ATOM 6247 C CA . TRP B 1 263 ? -1.023 10.312 -1.389 1 91.06 263 TRP B CA 1
ATOM 6248 C C . TRP B 1 263 ? 0.154 9.453 -0.938 1 91.06 263 TRP B C 1
ATOM 6250 O O . TRP B 1 263 ? 1.202 9.438 -1.588 1 91.06 263 TRP B O 1
ATOM 6260 N N . PRO B 1 264 ? 0.03 8.773 0.116 1 92.44 264 PRO B N 1
ATOM 6261 C CA . PRO B 1 264 ? -1.044 8.68 1.107 1 92.44 264 PRO B CA 1
ATOM 6262 C C . PRO B 1 264 ? -1.022 9.828 2.111 1 92.44 264 PRO B C 1
ATOM 6264 O O . PRO B 1 264 ? 0.023 10.453 2.324 1 92.44 264 PRO B O 1
ATOM 6267 N N . GLY B 1 265 ? -2.141 10.07 2.715 1 94.12 265 GLY B N 1
ATOM 6268 C CA . GLY B 1 265 ? -2.236 11.211 3.617 1 94.12 265 GLY B CA 1
ATOM 6269 C C . GLY B 1 265 ? -2.623 10.82 5.031 1 94.12 265 GLY B C 1
ATOM 6270 O O . GLY B 1 265 ? -2.797 9.633 5.328 1 94.12 265 GLY B O 1
ATOM 6271 N N . THR B 1 266 ? -2.592 11.789 5.918 1 96.69 266 THR B N 1
ATOM 6272 C CA . THR B 1 266 ? -3.051 11.672 7.297 1 96.69 266 THR B CA 1
ATOM 6273 C C . THR B 1 266 ? -4.48 12.188 7.438 1 96.69 266 THR B C 1
ATOM 6275 O O . THR B 1 266 ? -4.805 13.281 6.961 1 96.69 266 THR B O 1
ATOM 6278 N N . HIS B 1 267 ? -5.324 11.367 8.055 1 98.56 267 HIS B N 1
ATOM 6279 C CA . HIS B 1 267 ? -6.715 11.758 8.266 1 98.56 267 HIS B CA 1
ATOM 6280 C C . HIS B 1 267 ? -6.984 12.102 9.727 1 98.56 267 HIS B C 1
ATOM 6282 O O . HIS B 1 267 ? -6.703 11.297 10.617 1 98.56 267 HIS B O 1
ATOM 6288 N N . ILE B 1 268 ? -7.492 13.258 9.961 1 98.75 268 ILE B N 1
ATOM 6289 C CA . ILE B 1 268 ? -8.016 13.625 11.273 1 98.75 268 ILE B CA 1
ATOM 6290 C C . ILE B 1 268 ? -9.508 13.289 11.352 1 98.75 268 ILE B C 1
ATOM 6292 O O . ILE B 1 268 ? -10.312 13.852 10.609 1 98.75 268 ILE B O 1
ATOM 6296 N N . ILE B 1 269 ? -9.852 12.406 12.242 1 98.56 269 ILE B N 1
ATOM 6297 C CA . ILE B 1 269 ? -11.234 11.938 12.25 1 98.56 269 ILE B CA 1
ATOM 6298 C C . ILE B 1 269 ? -11.742 11.844 13.688 1 98.56 269 ILE B C 1
ATOM 6300 O O . ILE B 1 269 ? -10.945 11.766 14.625 1 98.56 269 ILE B O 1
ATOM 6304 N N . GLY B 1 270 ? -13.062 11.906 13.836 1 97.81 270 GLY B N 1
ATOM 6305 C CA . GLY B 1 270 ? -13.672 11.57 15.109 1 97.81 270 GLY B CA 1
ATOM 6306 C C . GLY B 1 270 ? -13.758 10.078 15.359 1 97.81 270 GLY B C 1
ATOM 6307 O O . GLY B 1 270 ? -13.859 9.297 14.414 1 97.81 270 GLY B O 1
ATOM 6308 N N . LYS B 1 271 ? -13.781 9.703 16.609 1 96.75 271 LYS B N 1
ATOM 6309 C CA . LYS B 1 271 ? -13.805 8.289 16.969 1 96.75 271 LYS B CA 1
ATOM 6310 C C . LYS B 1 271 ? -15.078 7.609 16.469 1 96.75 271 LYS B C 1
ATOM 6312 O O . LYS B 1 271 ? -15.109 6.391 16.297 1 96.75 271 LYS B O 1
ATOM 6317 N N . ASP B 1 272 ? -16.141 8.359 16.188 1 92.62 272 ASP B N 1
ATOM 6318 C CA . ASP B 1 272 ? -17.422 7.816 15.75 1 92.62 272 ASP B CA 1
ATOM 6319 C C . ASP B 1 272 ? -17.312 7.207 14.359 1 92.62 272 ASP B C 1
ATOM 6321 O O . ASP B 1 272 ? -18.125 6.359 13.977 1 92.62 272 ASP B O 1
ATOM 6325 N N . ILE B 1 273 ? -16.359 7.637 13.562 1 95.62 273 ILE B N 1
ATOM 6326 C CA . ILE B 1 273 ? -16.25 7.117 12.203 1 95.62 273 ILE B CA 1
ATOM 6327 C C . ILE B 1 273 ? -14.969 6.301 12.062 1 95.62 273 ILE B C 1
ATOM 6329 O O . ILE B 1 273 ? -14.469 6.105 10.953 1 95.62 273 ILE B O 1
ATOM 6333 N N . LEU B 1 274 ? -14.445 5.84 13.164 1 97.06 274 LEU B N 1
ATOM 6334 C CA . LEU B 1 274 ? -13.219 5.059 13.188 1 97.06 274 LEU B CA 1
ATOM 6335 C C . LEU B 1 274 ? -13.367 3.785 12.359 1 97.06 274 LEU B C 1
ATOM 6337 O O . LEU B 1 274 ? -12.438 3.383 11.656 1 97.06 274 LEU B O 1
ATOM 6341 N N . LYS B 1 275 ? -14.547 3.143 12.391 1 94.56 275 LYS B N 1
ATOM 6342 C CA . LYS B 1 275 ? -14.812 1.925 11.633 1 94.56 275 LYS B CA 1
ATOM 6343 C C . LYS B 1 275 ? -14.656 2.168 10.133 1 94.56 275 LYS B C 1
ATOM 6345 O O . LYS B 1 275 ? -14.016 1.376 9.438 1 94.56 275 LYS B O 1
ATOM 6350 N N . PHE B 1 276 ? -15.18 3.201 9.641 1 96.12 276 PHE B N 1
ATOM 6351 C CA . PHE B 1 276 ? -15.203 3.492 8.211 1 96.12 276 PHE B CA 1
ATOM 6352 C C . PHE B 1 276 ? -13.82 3.871 7.711 1 96.12 276 PHE B C 1
ATOM 6354 O O . PHE B 1 276 ? -13.414 3.473 6.613 1 96.12 276 PHE B O 1
ATOM 6361 N N . HIS B 1 277 ? -13.062 4.59 8.547 1 98.25 277 HIS B N 1
ATOM 6362 C CA . HIS B 1 277 ? -11.75 5.062 8.125 1 98.25 277 HIS B CA 1
ATOM 6363 C C . HIS B 1 277 ? -10.664 4.051 8.469 1 98.25 277 HIS B C 1
ATOM 6365 O O . HIS B 1 277 ? -9.602 4.035 7.84 1 98.25 277 HIS B O 1
ATOM 6371 N N . GLY B 1 278 ? -10.93 3.242 9.477 1 97.56 278 GLY B N 1
ATOM 6372 C CA . GLY B 1 278 ? -9.906 2.312 9.945 1 97.56 278 GLY B CA 1
ATOM 6373 C C . GLY B 1 278 ? -10.102 0.904 9.414 1 97.56 278 GLY B C 1
ATOM 6374 O O . GLY B 1 278 ? -9.164 0.104 9.414 1 97.56 278 GLY B O 1
ATOM 6375 N N . VAL B 1 279 ? -11.281 0.546 8.953 1 96.69 279 VAL B N 1
ATOM 6376 C CA . VAL B 1 279 ? -11.555 -0.795 8.445 1 96.69 279 VAL B CA 1
ATOM 6377 C C . VAL B 1 279 ? -11.922 -0.722 6.969 1 96.69 279 VAL B C 1
ATOM 6379 O O . VAL B 1 279 ? -11.195 -1.237 6.113 1 96.69 279 VAL B O 1
ATOM 6382 N N . TYR B 1 280 ? -12.938 0.031 6.602 1 96.75 280 TYR B N 1
ATOM 6383 C CA . TYR B 1 280 ? -13.469 0.032 5.242 1 96.75 280 TYR B CA 1
ATOM 6384 C C . TYR B 1 280 ? -12.516 0.739 4.285 1 96.75 280 TYR B C 1
ATOM 6386 O O . TYR B 1 280 ? -12.148 0.192 3.24 1 96.75 280 TYR B O 1
ATOM 6394 N N . TRP B 1 281 ? -12.07 1.935 4.648 1 98.25 281 TRP B N 1
ATOM 6395 C CA . TRP B 1 281 ? -11.297 2.771 3.74 1 98.25 281 TRP B CA 1
ATOM 6396 C C . TRP B 1 281 ? -9.984 2.092 3.359 1 98.25 281 TRP B C 1
ATOM 6398 O O . TRP B 1 281 ? -9.68 1.935 2.176 1 98.25 281 TRP B O 1
ATOM 6408 N N . PRO B 1 282 ? -9.164 1.625 4.32 1 97.5 282 PRO B N 1
ATOM 6409 C CA . PRO B 1 282 ? -7.953 0.916 3.908 1 97.5 282 PRO B CA 1
ATOM 6410 C C . PRO B 1 282 ? -8.25 -0.343 3.098 1 97.5 282 PRO B C 1
ATOM 6412 O O . PRO B 1 282 ? -7.516 -0.668 2.162 1 97.5 282 PRO B O 1
ATOM 6415 N N . ALA B 1 283 ? -9.281 -1.08 3.443 1 96.56 283 ALA B N 1
ATOM 6416 C CA . ALA B 1 283 ? -9.641 -2.287 2.705 1 96.56 283 ALA B CA 1
ATOM 6417 C C . ALA B 1 283 ? -10 -1.961 1.26 1 96.56 283 ALA B C 1
ATOM 6419 O O . ALA B 1 283 ? -9.562 -2.646 0.333 1 96.56 283 ALA B O 1
ATOM 6420 N N . PHE B 1 284 ? -10.859 -0.933 1.075 1 97.69 284 PHE B N 1
ATOM 6421 C CA . PHE B 1 284 ? -11.227 -0.502 -0.269 1 97.69 284 PHE B CA 1
ATOM 6422 C C . PHE B 1 284 ? -9.992 -0.109 -1.067 1 97.69 284 PHE B C 1
ATOM 6424 O O . PHE B 1 284 ? -9.875 -0.441 -2.25 1 97.69 284 PHE B O 1
ATOM 6431 N N . LEU B 1 285 ? -9.086 0.646 -0.427 1 97.25 285 LEU B N 1
ATOM 6432 C CA . LEU B 1 285 ? -7.848 1.063 -1.076 1 97.25 285 LEU B CA 1
ATOM 6433 C C . LEU B 1 285 ? -7.023 -0.146 -1.503 1 97.25 285 LEU B C 1
ATOM 6435 O O . LEU B 1 285 ? -6.551 -0.212 -2.641 1 97.25 285 LEU B O 1
ATOM 6439 N N . MET B 1 286 ? -6.855 -1.082 -0.62 1 93.5 286 MET B N 1
ATOM 6440 C CA . MET B 1 286 ? -6.094 -2.293 -0.921 1 93.5 286 MET B CA 1
ATOM 6441 C C . MET B 1 286 ? -6.711 -3.041 -2.1 1 93.5 286 MET B C 1
ATOM 6443 O O . MET B 1 286 ? -5.992 -3.537 -2.969 1 93.5 286 MET B O 1
ATOM 6447 N N . ALA B 1 287 ? -8.031 -3.166 -2.117 1 93.25 287 ALA B N 1
ATOM 6448 C CA . ALA B 1 287 ? -8.734 -3.832 -3.211 1 93.25 287 ALA B CA 1
ATOM 6449 C C . ALA B 1 287 ? -8.438 -3.154 -4.547 1 93.25 287 ALA B C 1
ATOM 6451 O O . ALA B 1 287 ? -8.398 -3.812 -5.586 1 93.25 287 ALA B O 1
ATOM 6452 N N . ALA B 1 288 ? -8.25 -1.844 -4.496 1 93.81 288 ALA B N 1
ATOM 6453 C CA . ALA B 1 288 ? -7.969 -1.081 -5.711 1 93.81 288 ALA B CA 1
ATOM 6454 C C . ALA B 1 288 ? -6.469 -1.042 -5.996 1 93.81 288 ALA B C 1
ATOM 6456 O O . ALA B 1 288 ? -6.027 -0.368 -6.93 1 93.81 288 ALA B O 1
ATOM 6457 N N . GLY B 1 289 ? -5.699 -1.696 -5.18 1 91.5 289 GLY B N 1
ATOM 6458 C CA . GLY B 1 289 ? -4.262 -1.771 -5.391 1 91.5 289 GLY B CA 1
ATOM 6459 C C . GLY B 1 289 ? -3.523 -0.545 -4.891 1 91.5 289 GLY B C 1
ATOM 6460 O O . GLY B 1 289 ? -2.389 -0.29 -5.297 1 91.5 289 GLY B O 1
ATOM 6461 N N . LEU B 1 290 ? -4.113 0.288 -4.043 1 94.75 290 LEU B N 1
ATOM 6462 C CA . LEU B 1 290 ? -3.555 1.549 -3.566 1 94.75 290 LEU B CA 1
ATOM 6463 C C . LEU B 1 290 ? -3.068 1.419 -2.127 1 94.75 290 LEU B C 1
ATOM 6465 O O . LEU B 1 290 ? -3.568 0.582 -1.372 1 94.75 290 LEU B O 1
ATOM 6469 N N . MET B 1 291 ? -2.115 2.23 -1.812 1 93.44 291 MET B N 1
ATOM 6470 C CA . MET B 1 291 ? -1.622 2.268 -0.439 1 93.44 291 MET B CA 1
ATOM 6471 C C . MET B 1 291 ? -2.707 2.762 0.514 1 93.44 291 MET B C 1
ATOM 6473 O O . MET B 1 291 ? -3.461 3.678 0.183 1 93.44 291 MET B O 1
ATOM 6477 N N . PRO B 1 292 ? -2.807 2.15 1.704 1 95.38 292 PRO B N 1
ATOM 6478 C CA . PRO B 1 292 ? -3.686 2.713 2.732 1 95.38 292 PRO B CA 1
ATOM 6479 C C . PRO B 1 292 ? -3.189 4.059 3.26 1 95.38 292 PRO B C 1
ATOM 6481 O O . PRO B 1 292 ? -2.09 4.492 2.912 1 95.38 292 PRO B O 1
ATOM 6484 N N . PRO B 1 293 ? -4 4.766 4.043 1 96.38 293 PRO B N 1
ATOM 6485 C CA . PRO B 1 293 ? -3.588 6.07 4.566 1 96.38 293 PRO B CA 1
ATOM 6486 C C . PRO B 1 293 ? -2.32 5.992 5.414 1 96.38 293 PRO B C 1
ATOM 6488 O O . PRO B 1 293 ? -2.029 4.945 6 1 96.38 293 PRO B O 1
ATOM 6491 N N . LYS B 1 294 ? -1.625 7.09 5.469 1 93.62 294 LYS B N 1
ATOM 6492 C CA . LYS B 1 294 ? -0.393 7.16 6.25 1 93.62 294 LYS B CA 1
ATOM 6493 C C . LYS B 1 294 ? -0.681 7.043 7.742 1 93.62 294 LYS B C 1
ATOM 6495 O O . LYS B 1 294 ? 0.039 6.352 8.469 1 93.62 294 LYS B O 1
ATOM 6500 N N . GLN B 1 295 ? -1.705 7.734 8.188 1 95.75 295 GLN B N 1
ATOM 6501 C CA . GLN B 1 295 ? -2.014 7.812 9.617 1 95.75 295 GLN B CA 1
ATOM 6502 C C . GLN B 1 295 ? -3.455 8.266 9.844 1 95.75 295 GLN B C 1
ATOM 6504 O O . GLN B 1 295 ? -3.998 9.039 9.047 1 95.75 295 GLN B O 1
ATOM 6509 N N . LEU B 1 296 ? -4.039 7.711 10.906 1 98.19 296 LEU B N 1
ATOM 6510 C CA . LEU B 1 296 ? -5.309 8.227 11.414 1 98.19 296 LEU B CA 1
ATOM 6511 C C . LEU B 1 296 ? -5.105 8.93 12.75 1 98.19 296 LEU B C 1
ATOM 6513 O O . LEU B 1 296 ? -4.586 8.344 13.703 1 98.19 296 LEU B O 1
ATOM 6517 N N . VAL B 1 297 ? -5.395 10.164 12.75 1 98.56 297 VAL B N 1
ATOM 6518 C CA . VAL B 1 297 ? -5.461 10.914 14 1 98.56 297 VAL B CA 1
ATOM 6519 C C . VAL B 1 297 ? -6.902 10.969 14.5 1 98.56 297 VAL B C 1
ATOM 6521 O O . VAL B 1 297 ? -7.75 11.625 13.891 1 98.56 297 VAL B O 1
ATOM 6524 N N . VAL B 1 298 ? -7.121 10.312 15.641 1 98.62 298 VAL B N 1
ATOM 6525 C CA . VAL B 1 298 ? -8.484 10.117 16.109 1 98.62 298 VAL B CA 1
ATOM 6526 C C . VAL B 1 298 ? -8.734 10.984 17.344 1 98.62 298 VAL B C 1
ATOM 6528 O O . VAL B 1 298 ? -7.902 11.031 18.25 1 98.62 298 VAL B O 1
ATOM 6531 N N . HIS B 1 299 ? -9.797 11.703 17.312 1 98.06 299 HIS B N 1
ATOM 6532 C CA . HIS B 1 299 ? -10.148 12.492 18.5 1 98.06 299 HIS B CA 1
ATOM 6533 C C . HIS B 1 299 ? -11.516 12.094 19.031 1 98.06 299 HIS B C 1
ATOM 6535 O O . HIS B 1 299 ? -12.328 11.508 18.312 1 98.06 299 HIS B O 1
ATOM 6541 N N . SER B 1 300 ? -11.734 12.422 20.266 1 96.88 300 SER B N 1
ATOM 6542 C CA . SER B 1 300 ? -12.992 12.125 20.938 1 96.88 300 SER B CA 1
ATOM 6543 C C . SER B 1 300 ? -14.008 13.25 20.734 1 96.88 300 SER B C 1
ATOM 6545 O O . SER B 1 300 ? -13.805 14.141 19.906 1 96.88 300 SER B O 1
ATOM 6547 N N . HIS B 1 301 ? -15.172 13.188 21.406 1 93.44 301 HIS B N 1
ATOM 6548 C CA . HIS B 1 301 ? -16.297 14.094 21.188 1 93.44 301 HIS B CA 1
ATOM 6549 C C . HIS B 1 301 ? -16.188 15.328 22.078 1 93.44 301 HIS B C 1
ATOM 6551 O O . HIS B 1 301 ? -15.352 15.391 22.969 1 93.44 301 HIS B O 1
ATOM 6557 N N . TRP B 1 302 ? -16.953 16.281 21.766 1 93.38 302 TRP B N 1
ATOM 6558 C CA . TRP B 1 302 ? -17.172 17.438 22.625 1 93.38 302 TRP B CA 1
ATOM 6559 C C . TRP B 1 302 ? -18.562 17.406 23.25 1 93.38 302 TRP B C 1
ATOM 6561 O O . TRP B 1 302 ? -19.547 17.188 22.562 1 93.38 302 TRP B O 1
ATOM 6571 N N . LEU B 1 303 ? -18.531 17.562 24.469 1 92.62 303 LEU B N 1
ATOM 6572 C CA . LEU B 1 303 ? -19.766 17.672 25.234 1 92.62 303 LEU B CA 1
ATOM 6573 C C . LEU B 1 303 ? -20.094 19.141 25.516 1 92.62 303 LEU B C 1
ATOM 6575 O O . LEU B 1 303 ? -19.234 20.016 25.344 1 92.62 303 LEU B O 1
ATOM 6579 N N . VAL B 1 304 ? -21.375 19.391 25.875 1 91.31 304 VAL B N 1
ATOM 6580 C CA . VAL B 1 304 ? -21.812 20.703 26.344 1 91.31 304 VAL B CA 1
ATOM 6581 C C . VAL B 1 304 ? -22.359 20.578 27.766 1 91.31 304 VAL B C 1
ATOM 6583 O O . VAL B 1 304 ? -23.391 19.922 27.984 1 91.31 304 VAL B O 1
ATOM 6586 N N . ASP B 1 305 ? -21.672 21.188 28.641 1 91.19 305 ASP B N 1
ATOM 6587 C CA . ASP B 1 305 ? -22.047 21.109 30.047 1 91.19 305 ASP B CA 1
ATOM 6588 C C . ASP B 1 305 ? -22.172 19.656 30.5 1 91.19 305 ASP B C 1
ATOM 6590 O O . ASP B 1 305 ? -23.172 19.281 31.125 1 91.19 305 ASP B O 1
ATOM 6594 N N . ASN B 1 306 ? -21.266 18.891 30 1 89.5 306 ASN B N 1
ATOM 6595 C CA . ASN B 1 306 ? -21.078 17.5 30.391 1 89.5 306 ASN B CA 1
ATOM 6596 C C . ASN B 1 306 ? -22.203 16.609 29.844 1 89.5 306 ASN B C 1
ATOM 6598 O O . ASN B 1 306 ? -22.438 15.516 30.344 1 89.5 306 ASN B O 1
ATOM 6602 N N . VAL B 1 307 ? -22.922 17.188 28.891 1 87.94 307 VAL B N 1
ATOM 6603 C CA . VAL B 1 307 ? -23.969 16.422 28.234 1 87.94 307 VAL B CA 1
ATOM 6604 C C . VAL B 1 307 ? -23.672 16.266 26.75 1 87.94 307 VAL B C 1
ATOM 6606 O O . VAL B 1 307 ? -23.219 17.219 26.109 1 87.94 307 VAL B O 1
ATOM 6609 N N . LYS B 1 308 ? -23.984 15.062 26.328 1 81.56 308 LYS B N 1
ATOM 6610 C CA . LYS B 1 308 ? -23.781 14.797 24.906 1 81.56 308 LYS B CA 1
ATOM 6611 C C . LYS B 1 308 ? -24.672 15.688 24.047 1 81.56 308 LYS B C 1
ATOM 6613 O O . LYS B 1 308 ? -25.844 15.891 24.359 1 81.56 308 LYS B O 1
ATOM 6618 N N . MET B 1 309 ? -24.094 16.25 23.016 1 80.5 309 MET B N 1
ATOM 6619 C CA . MET B 1 309 ? -24.875 17.109 22.125 1 80.5 309 MET B CA 1
ATOM 6620 C C . MET B 1 309 ? -25.875 16.281 21.312 1 80.5 309 MET B C 1
ATOM 6622 O O . MET B 1 309 ? -25.562 15.188 20.859 1 80.5 309 MET B O 1
ATOM 6626 N N . SER B 1 310 ? -27.109 16.672 21.344 1 74.62 310 SER B N 1
ATOM 6627 C CA . SER B 1 310 ? -28.125 16.031 20.5 1 74.62 310 SER B CA 1
ATOM 6628 C C . SER B 1 310 ? -29.125 17.047 19.969 1 74.62 310 SER B C 1
ATOM 6630 O O . SER B 1 310 ? -29.422 18.047 20.625 1 74.62 310 SER B O 1
ATOM 6632 N N . LYS B 1 311 ? -29.469 16.719 18.766 1 71.12 311 LYS B N 1
ATOM 6633 C CA . LYS B 1 311 ? -30.484 17.562 18.156 1 71.12 311 LYS B CA 1
ATOM 6634 C C . LYS B 1 311 ? -31.766 17.578 18.969 1 71.12 311 LYS B C 1
ATOM 6636 O O . LYS B 1 311 ? -32.438 18.609 19.094 1 71.12 311 LYS B O 1
ATOM 6641 N N . SER B 1 312 ? -32.062 16.453 19.469 1 67.94 312 SER B N 1
ATOM 6642 C CA . SER B 1 312 ? -33.312 16.297 20.219 1 67.94 312 SER B CA 1
ATOM 6643 C C . SER B 1 312 ? -33.281 17.141 21.5 1 67.94 312 SER B C 1
ATOM 6645 O O . SER B 1 312 ? -34.312 17.734 21.859 1 67.94 312 SER B O 1
ATOM 6647 N N . ILE B 1 313 ? -32.156 17.188 22.094 1 76.31 313 ILE B N 1
ATOM 6648 C CA . ILE B 1 313 ? -32 17.953 23.328 1 76.31 313 ILE B CA 1
ATOM 6649 C C . ILE B 1 313 ? -31.844 19.438 23 1 76.31 313 ILE B C 1
ATOM 6651 O O . ILE B 1 313 ? -32.188 20.297 23.812 1 76.31 313 ILE B O 1
ATOM 6655 N N . GLY B 1 314 ? -31.391 19.75 21.922 1 76.69 314 GLY B N 1
ATOM 6656 C CA . GLY B 1 314 ? -31.203 21.109 21.469 1 76.69 314 GLY B CA 1
ATOM 6657 C C . GLY B 1 314 ? -30 21.797 22.109 1 76.69 314 GLY B C 1
ATOM 6658 O O . GLY B 1 314 ? -29.984 23.016 22.266 1 76.69 314 GLY B O 1
ATOM 6659 N N . ASN B 1 315 ? -29.109 21.078 22.656 1 79.94 315 ASN B N 1
ATOM 6660 C CA . ASN B 1 315 ? -27.969 21.656 23.359 1 79.94 315 ASN B CA 1
ATOM 6661 C C . ASN B 1 315 ? -26.75 21.781 22.438 1 79.94 315 ASN B C 1
ATOM 6663 O O . ASN B 1 315 ? -25.625 21.906 22.922 1 79.94 315 ASN B O 1
ATOM 6667 N N . THR B 1 316 ? -27.016 21.75 21.234 1 84.56 316 THR B N 1
ATOM 6668 C CA . THR B 1 316 ? -25.906 21.922 20.297 1 84.56 316 THR B CA 1
ATOM 6669 C C . THR B 1 316 ? -25.422 23.375 20.281 1 84.56 316 THR B C 1
ATOM 6671 O O . THR B 1 316 ? -26.234 24.297 20.266 1 84.56 316 THR B O 1
ATOM 6674 N N . VAL B 1 317 ? -24.172 23.562 20.406 1 86.38 317 VAL B N 1
ATOM 6675 C CA . VAL B 1 317 ? -23.594 24.906 20.438 1 86.38 317 VAL B CA 1
ATOM 6676 C C . VAL B 1 317 ? -23.172 25.312 19.031 1 86.38 317 VAL B C 1
ATOM 6678 O O . VAL B 1 317 ? -22.391 24.609 18.375 1 86.38 317 VAL B O 1
ATOM 6681 N N . ASN B 1 318 ? -23.656 26.375 18.609 1 88 318 ASN B N 1
ATOM 6682 C CA . ASN B 1 318 ? -23.266 27 17.344 1 88 318 ASN B CA 1
ATOM 6683 C C . ASN B 1 318 ? -22.188 28.047 17.562 1 88 318 ASN B C 1
ATOM 6685 O O . ASN B 1 318 ? -22.453 29.141 18.047 1 88 318 ASN B O 1
ATOM 6689 N N . PRO B 1 319 ? -21.016 27.734 17.156 1 90.44 319 PRO B N 1
ATOM 6690 C CA . PRO B 1 319 ? -19.906 28.672 17.391 1 90.44 319 PRO B CA 1
ATOM 6691 C C . PRO B 1 319 ? -20.125 30.031 16.734 1 90.44 319 PRO B C 1
ATOM 6693 O O . PRO B 1 319 ? -19.656 31.047 17.234 1 90.44 319 PRO B O 1
ATOM 6696 N N . LEU B 1 320 ? -20.828 30.094 15.688 1 90.75 320 LEU B N 1
ATOM 6697 C CA . LEU B 1 320 ? -21.078 31.344 14.984 1 90.75 320 LEU B CA 1
ATOM 6698 C C . LEU B 1 320 ? -21.922 32.281 15.844 1 90.75 320 LEU B C 1
ATOM 6700 O O . LEU B 1 320 ? -21.75 33.5 15.781 1 90.75 320 LEU B O 1
ATOM 6704 N N . ALA B 1 321 ? -22.781 31.688 16.562 1 87.62 321 ALA B N 1
ATOM 6705 C CA . A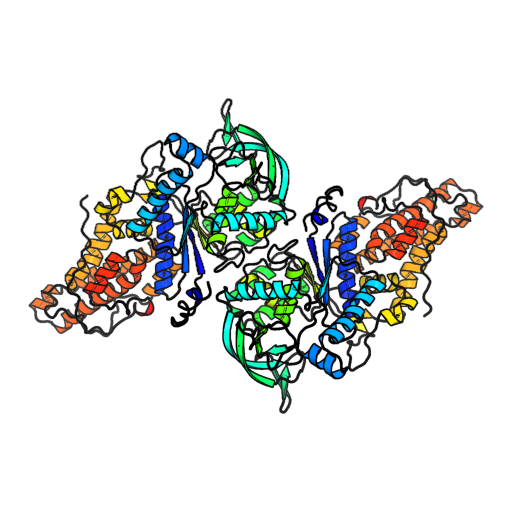LA B 1 321 ? -23.672 32.469 17.406 1 87.62 321 ALA B CA 1
ATOM 6706 C C . ALA B 1 321 ? -22.891 33.156 18.531 1 87.62 321 ALA B C 1
ATOM 6708 O O . ALA B 1 321 ? -23.281 34.219 19.031 1 87.62 321 ALA B O 1
ATOM 6709 N N . LEU B 1 322 ? -21.812 32.562 18.938 1 88.19 322 LEU B N 1
ATOM 6710 C CA . LEU B 1 322 ? -21.031 33.062 20.062 1 88.19 322 LEU B CA 1
ATOM 6711 C C . LEU B 1 322 ? -19.703 33.656 19.594 1 88.19 322 LEU B C 1
ATOM 6713 O O . LEU B 1 322 ? -18.812 33.906 20.406 1 88.19 322 LEU B O 1
ATOM 6717 N N . LYS B 1 323 ? -19.578 33.812 18.344 1 90.12 323 LYS B N 1
ATOM 6718 C CA . LYS B 1 323 ? -18.297 34.25 17.766 1 90.12 323 LYS B CA 1
ATOM 6719 C C . LYS B 1 323 ? -17.891 35.594 18.297 1 90.12 323 LYS B C 1
ATOM 6721 O O . LYS B 1 323 ? -16.719 35.812 18.625 1 90.12 323 LYS B O 1
ATOM 6726 N N . ASP B 1 324 ? -18.797 36.5 18.391 1 88.25 324 ASP B N 1
ATOM 6727 C CA . ASP B 1 324 ? -18.5 37.875 18.797 1 88.25 324 ASP B CA 1
ATOM 6728 C C . ASP B 1 324 ? -18.172 37.969 20.281 1 88.25 324 ASP B C 1
ATOM 6730 O O . ASP B 1 324 ? -17.391 38.812 20.719 1 88.25 324 ASP B O 1
ATOM 6734 N N . GLN B 1 325 ? -18.766 37.062 21 1 89.62 325 GLN B N 1
ATOM 6735 C CA . GLN B 1 325 ? -18.531 37.062 22.438 1 89.62 325 GLN B CA 1
ATOM 6736 C C . GLN B 1 325 ? -17.125 36.594 22.766 1 89.62 325 GLN B C 1
ATOM 6738 O O . GLN B 1 325 ? -16.469 37.125 23.656 1 89.62 325 GLN B O 1
ATOM 6743 N N . PHE B 1 326 ? -16.641 35.594 22.125 1 93.06 326 PHE B N 1
ATOM 6744 C CA . PHE B 1 326 ? -15.375 34.969 22.516 1 93.06 326 PHE B CA 1
ATOM 6745 C C . PHE B 1 326 ? -14.289 35.25 21.484 1 93.06 326 PHE B C 1
ATOM 6747 O O . PHE B 1 326 ? -13.117 34.938 21.719 1 93.06 326 PHE B O 1
ATOM 6754 N N . SER B 1 327 ? -14.594 35.844 20.359 1 92.62 327 SER B N 1
ATOM 6755 C CA . SER B 1 327 ? -13.688 36.125 19.25 1 92.62 327 SER B CA 1
ATOM 6756 C C . SER B 1 327 ? -13.25 34.844 18.562 1 92.62 327 SER B C 1
ATOM 6758 O O . SER B 1 327 ? -13.438 33.75 19.078 1 92.62 327 SER B O 1
ATOM 6760 N N . VAL B 1 328 ? -12.695 34.969 17.391 1 95.25 328 VAL B N 1
ATOM 6761 C CA . VAL B 1 328 ? -12.211 33.844 16.594 1 95.25 328 VAL B CA 1
ATOM 6762 C C . VAL B 1 328 ? -11.039 33.188 17.297 1 95.25 328 VAL B C 1
ATOM 6764 O O . VAL B 1 328 ? -11.039 31.969 17.5 1 95.25 328 VAL B O 1
ATOM 6767 N N . ASP B 1 329 ? -10.078 33.938 17.734 1 96.69 329 ASP B N 1
ATOM 6768 C CA . ASP B 1 329 ? -8.906 33.406 18.406 1 96.69 329 ASP B CA 1
ATOM 6769 C C . ASP B 1 329 ? -9.273 32.812 19.766 1 96.69 329 ASP B C 1
ATOM 6771 O O . ASP B 1 329 ? -8.648 31.844 20.234 1 96.69 329 ASP B O 1
ATOM 6775 N N . GLY B 1 330 ? -10.281 33.438 20.391 1 96.5 330 GLY B N 1
ATOM 6776 C CA . GLY B 1 330 ? -10.75 32.844 21.641 1 96.5 330 GLY B CA 1
ATOM 6777 C C . GLY B 1 330 ? -11.273 31.438 21.484 1 96.5 330 GLY B C 1
ATOM 6778 O O . GLY B 1 330 ? -10.945 30.562 22.281 1 96.5 330 GLY B O 1
ATOM 6779 N N . TRP B 1 331 ? -12.125 31.219 20.469 1 96.38 331 TRP B N 1
ATOM 6780 C CA . TRP B 1 331 ? -12.656 29.891 20.188 1 96.38 331 TRP B CA 1
ATOM 6781 C C . TRP B 1 331 ? -11.539 28.906 19.844 1 96.38 331 TRP B C 1
ATOM 6783 O O . TRP B 1 331 ? -11.516 27.781 20.344 1 96.38 331 TRP B O 1
ATOM 6793 N N . ARG B 1 332 ? -10.641 29.359 18.984 1 97.94 332 ARG B N 1
ATOM 6794 C CA . ARG B 1 332 ? -9.516 28.516 18.578 1 97.94 332 ARG B CA 1
ATOM 6795 C C . ARG B 1 332 ? -8.703 28.094 19.797 1 97.94 332 ARG B C 1
ATOM 6797 O O . ARG B 1 332 ? -8.43 26.906 19.984 1 97.94 332 ARG B O 1
ATOM 6804 N N . TYR B 1 333 ? -8.352 29.062 20.641 1 98.19 333 TYR B N 1
ATOM 6805 C CA . TYR B 1 333 ? -7.539 28.797 21.828 1 98.19 333 TYR B CA 1
ATOM 6806 C C . TYR B 1 333 ? -8.234 27.828 22.766 1 98.19 333 TYR B C 1
ATOM 6808 O O . TYR B 1 333 ? -7.633 26.844 23.219 1 98.19 333 TYR B O 1
ATOM 6816 N N . PHE B 1 334 ? -9.492 28.047 23 1 97.5 334 PHE B N 1
ATOM 6817 C CA . PHE B 1 334 ? -10.242 27.25 23.953 1 97.5 334 PHE B CA 1
ATOM 6818 C C . PHE B 1 334 ? -10.328 25.797 23.5 1 97.5 334 PHE B C 1
ATOM 6820 O O . PHE B 1 334 ? -10.047 24.875 24.266 1 97.5 334 PHE B O 1
ATOM 6827 N N . LEU B 1 335 ? -10.703 25.594 22.281 1 97.69 335 LEU B N 1
ATOM 6828 C CA . LEU B 1 335 ? -10.906 24.234 21.781 1 97.69 335 LEU B CA 1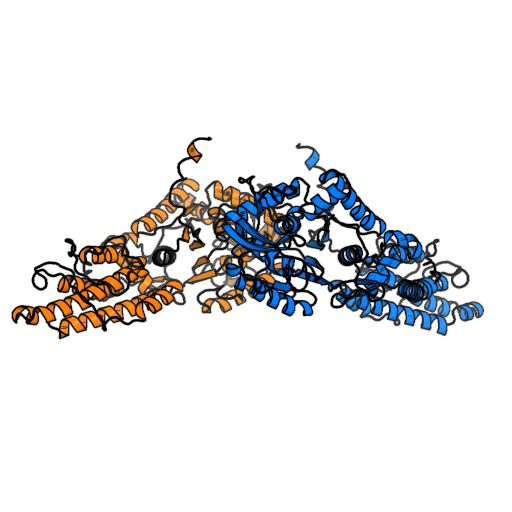
ATOM 6829 C C . LEU B 1 335 ? -9.586 23.469 21.734 1 97.69 335 LEU B C 1
ATOM 6831 O O . LEU B 1 335 ? -9.547 22.266 22.016 1 97.69 335 LEU B O 1
ATOM 6835 N N . LEU B 1 336 ? -8.484 24.156 21.406 1 98.19 336 LEU B N 1
ATOM 6836 C CA . LEU B 1 336 ? -7.184 23.5 21.312 1 98.19 336 LEU B CA 1
ATOM 6837 C C . LEU B 1 336 ? -6.555 23.328 22.688 1 98.19 336 LEU B C 1
ATOM 6839 O O . LEU B 1 336 ? -5.773 22.406 22.922 1 98.19 336 LEU B O 1
ATOM 6843 N N . ARG B 1 337 ? -6.922 24.234 23.578 1 97.94 337 ARG B N 1
ATOM 6844 C CA . ARG B 1 337 ? -6.367 24.219 24.938 1 97.94 337 ARG B CA 1
ATOM 6845 C C . ARG B 1 337 ? -7.07 23.172 25.797 1 97.94 337 ARG B C 1
ATOM 6847 O O . ARG B 1 337 ? -6.438 22.516 26.625 1 97.94 337 ARG B O 1
ATOM 6854 N N . GLU B 1 338 ? -8.289 23.031 25.594 1 95.75 338 GLU B N 1
ATOM 6855 C CA . GLU B 1 338 ? -9.078 22.109 26.406 1 95.75 338 GLU B CA 1
ATOM 6856 C C . GLU B 1 338 ? -9.234 20.766 25.719 1 95.75 338 GLU B C 1
ATOM 6858 O O . GLU B 1 338 ? -9.484 19.75 26.359 1 95.75 338 GLU B O 1
ATOM 6863 N N . GLY B 1 339 ? -9.18 20.797 24.406 1 94.94 339 GLY B N 1
ATOM 6864 C CA . GLY B 1 339 ? -9.359 19.562 23.656 1 94.94 339 GLY B CA 1
ATOM 6865 C C . GLY B 1 339 ? -8.203 18.609 23.781 1 94.94 339 GLY B C 1
ATOM 6866 O O . GLY B 1 339 ? -7.039 19 23.672 1 94.94 339 GLY B O 1
ATOM 6867 N N . VAL B 1 340 ? -8.531 17.391 24.156 1 94.75 340 VAL B N 1
ATOM 6868 C CA . VAL B 1 340 ? -7.594 16.266 24.172 1 94.75 340 VAL B CA 1
ATOM 6869 C C . VAL B 1 340 ? -8.094 15.164 23.25 1 94.75 340 VAL B C 1
ATOM 6871 O O . VAL B 1 340 ? -9.281 14.844 23.25 1 94.75 340 VAL B O 1
ATOM 6874 N N . LEU B 1 341 ? -7.211 14.594 22.484 1 96.38 341 LEU B N 1
ATOM 6875 C CA . LEU B 1 341 ? -7.617 13.633 21.469 1 96.38 341 LEU B CA 1
ATOM 6876 C C . LEU B 1 341 ? -8.289 12.422 22.109 1 96.38 341 LEU B C 1
ATOM 6878 O O . LEU B 1 341 ? -9.336 11.961 21.625 1 96.38 341 LEU B O 1
ATOM 6882 N N . GLY B 1 342 ? -7.781 11.945 23.219 1 95 342 GLY B N 1
ATOM 6883 C CA . GLY B 1 342 ? -8.164 10.648 23.766 1 95 342 GLY B CA 1
ATOM 6884 C C . GLY B 1 342 ? -9.398 10.719 24.641 1 95 342 GLY B C 1
ATOM 6885 O O . GLY B 1 342 ? -9.977 9.688 24.984 1 95 342 GLY B O 1
ATOM 6886 N N . HIS B 1 343 ? -9.812 11.922 25 1 93.94 343 HIS B N 1
ATOM 6887 C CA . HIS B 1 343 ? -10.953 12.055 25.906 1 93.94 343 HIS B CA 1
ATOM 6888 C C . HIS B 1 343 ? -11.922 13.133 25.406 1 93.94 343 HIS B C 1
ATOM 6890 O O . HIS B 1 343 ? -11.508 14.086 24.75 1 93.94 343 HIS B O 1
ATOM 6896 N N . ASP B 1 344 ? -13.18 12.891 25.828 1 94.38 344 ASP B N 1
ATOM 6897 C CA . ASP B 1 344 ? -14.195 13.859 25.422 1 94.38 344 ASP B CA 1
ATOM 6898 C C . ASP B 1 344 ? -13.945 15.219 26.062 1 94.38 344 ASP B C 1
ATOM 6900 O O . ASP B 1 344 ? -13.633 15.305 27.25 1 94.38 344 ASP B O 1
ATOM 6904 N N . GLY B 1 345 ? -13.953 16.25 25.266 1 93.38 345 GLY B N 1
ATOM 6905 C CA . GLY B 1 345 ? -13.906 17.625 25.781 1 93.38 345 GLY B CA 1
ATOM 6906 C C . GLY B 1 345 ? -15.266 18.125 26.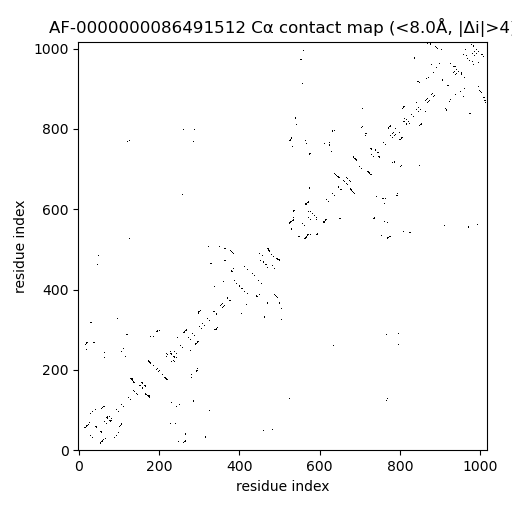234 1 93.38 345 GLY B C 1
ATOM 6907 O O . GLY B 1 345 ? -16.297 17.5 25.969 1 93.38 345 GLY B O 1
ATOM 6908 N N . ASN B 1 346 ? -15.195 19.203 26.984 1 94.19 346 ASN B N 1
ATOM 6909 C CA . ASN B 1 346 ? -16.438 19.781 27.484 1 94.19 346 ASN B CA 1
ATOM 6910 C C . ASN B 1 346 ? -16.469 21.297 27.281 1 94.19 346 ASN B C 1
ATOM 6912 O O . ASN B 1 346 ? -15.594 22.016 27.766 1 94.19 346 ASN B O 1
ATOM 6916 N N . PHE B 1 347 ? -17.484 21.719 26.609 1 94.06 347 PHE B N 1
ATOM 6917 C CA . PHE B 1 347 ? -17.688 23.156 26.422 1 94.06 347 PHE B CA 1
ATOM 6918 C C . PHE B 1 347 ? -18.547 23.734 27.547 1 94.06 347 PHE B C 1
ATOM 6920 O O . PHE B 1 347 ? -19.625 23.203 27.844 1 94.06 347 PHE B O 1
ATOM 6927 N N . ASN B 1 348 ? -18.062 24.656 28.109 1 92.81 348 ASN B N 1
ATOM 6928 C CA . ASN B 1 348 ? -18.719 25.5 29.094 1 92.81 348 ASN B CA 1
ATOM 6929 C C . ASN B 1 348 ? -18.359 26.969 28.906 1 92.81 348 ASN B C 1
ATOM 6931 O O . ASN B 1 348 ? -17.172 27.328 28.969 1 92.81 348 ASN B O 1
ATOM 6935 N N . ALA B 1 349 ? -19.359 27.797 28.688 1 91.69 349 ALA B N 1
ATOM 6936 C CA . ALA B 1 349 ? -19.125 29.188 28.344 1 91.69 349 ALA B CA 1
ATOM 6937 C C . ALA B 1 349 ? -18.391 29.906 29.469 1 91.69 349 ALA B C 1
ATOM 6939 O O . ALA B 1 349 ? -17.531 30.75 29.219 1 91.69 349 ALA B O 1
ATOM 6940 N N . GLY B 1 350 ? -18.812 29.688 30.719 1 93.44 350 GLY B N 1
ATOM 6941 C CA . GLY B 1 350 ? -18.141 30.297 31.859 1 93.44 350 GLY B CA 1
ATOM 6942 C C . GLY B 1 350 ? -16.672 29.891 31.969 1 93.44 350 GLY B C 1
ATOM 6943 O O . GLY B 1 350 ? -15.812 30.734 32.219 1 93.44 350 GLY B O 1
ATOM 6944 N N . LYS B 1 351 ? -16.469 28.688 31.797 1 94 351 LYS B N 1
ATOM 6945 C CA . LYS B 1 351 ? -15.094 28.172 31.844 1 94 351 LYS B CA 1
ATOM 6946 C C . LYS B 1 351 ? -14.25 28.766 30.719 1 94 351 LYS B C 1
ATOM 6948 O O . LYS B 1 351 ? -13.078 29.078 30.906 1 94 351 LYS B O 1
ATOM 6953 N N . MET B 1 352 ? -14.852 28.844 29.562 1 95.12 352 MET B N 1
ATOM 6954 C CA . MET B 1 352 ? -14.156 29.422 28.406 1 95.12 352 MET B CA 1
ATOM 6955 C C . MET B 1 352 ? -13.766 30.875 28.688 1 95.12 352 MET B C 1
ATOM 6957 O O . MET B 1 352 ? -12.625 31.266 28.453 1 95.12 352 MET B O 1
ATOM 6961 N N . ALA B 1 353 ? -14.672 31.609 29.156 1 95.44 353 ALA B N 1
ATOM 6962 C CA . ALA B 1 353 ? -14.406 33.031 29.469 1 95.44 353 ALA B CA 1
ATOM 6963 C C . ALA B 1 353 ? -13.281 33.156 30.484 1 95.44 353 ALA B C 1
ATOM 6965 O O . ALA B 1 353 ? -12.375 33.969 30.328 1 95.44 353 ALA B O 1
ATOM 6966 N N . ALA B 1 354 ? -13.359 32.375 31.547 1 96.19 354 ALA B N 1
ATOM 6967 C CA . ALA B 1 354 ? -12.352 32.406 32.594 1 96.19 354 ALA B CA 1
ATOM 6968 C C . ALA B 1 354 ? -10.969 32.062 32.062 1 96.19 354 ALA B C 1
ATOM 6970 O O . ALA B 1 354 ? -9.984 32.719 32.406 1 96.19 354 ALA B O 1
ATOM 6971 N N . LEU B 1 355 ? -10.945 31.078 31.297 1 96.38 355 LEU B N 1
ATOM 6972 C CA . LEU B 1 355 ? -9.688 30.609 30.719 1 96.38 355 LEU B CA 1
ATOM 6973 C C . LEU B 1 355 ? -9.078 31.672 29.812 1 96.38 355 LEU B C 1
ATOM 6975 O O . LEU B 1 355 ? -7.887 31.969 29.906 1 96.38 355 LEU B O 1
ATOM 6979 N N . LEU B 1 356 ? -9.828 32.219 28.891 1 96.62 356 LEU B N 1
ATOM 6980 C CA . LEU B 1 356 ? -9.359 33.25 27.953 1 96.62 356 LEU B CA 1
ATOM 6981 C C . LEU B 1 356 ? -8.891 34.5 28.672 1 96.62 356 LEU B C 1
ATOM 6983 O O . LEU B 1 356 ? -7.859 35.062 28.328 1 96.62 356 LEU B O 1
ATOM 6987 N N . ASN B 1 357 ? -9.641 34.875 29.656 1 96.12 357 ASN B N 1
ATOM 6988 C CA . ASN B 1 357 ? -9.242 36.031 30.438 1 96.12 357 ASN B CA 1
ATOM 6989 C C . ASN B 1 357 ? -7.922 35.781 31.172 1 96.12 357 ASN B C 1
ATOM 6991 O O . ASN B 1 357 ? -7.027 36.625 31.141 1 96.12 357 ASN B O 1
ATOM 6995 N N . ALA B 1 358 ? -7.82 34.719 31.734 1 95.81 358 ALA B N 1
ATOM 6996 C CA . ALA B 1 358 ? -6.656 34.406 32.562 1 95.81 358 ALA B CA 1
ATOM 6997 C C . ALA B 1 358 ? -5.398 34.281 31.703 1 95.81 358 ALA B C 1
ATOM 6999 O O . ALA B 1 358 ? -4.336 34.781 32.062 1 95.81 358 ALA B O 1
ATOM 7000 N N . GLU B 1 359 ? -5.523 33.531 30.578 1 96.12 359 GLU B N 1
ATOM 7001 C CA . GLU B 1 359 ? -4.32 33.125 29.859 1 96.12 359 GLU B CA 1
ATOM 7002 C C . GLU B 1 359 ? -3.998 34.094 28.719 1 96.12 359 GLU B C 1
ATOM 7004 O O . GLU B 1 359 ? -2.83 34.406 28.469 1 96.12 359 GLU B O 1
ATOM 7009 N N . LEU B 1 360 ? -5 34.656 28 1 96 360 LEU B N 1
ATOM 7010 C CA . LEU B 1 360 ? -4.723 35.531 26.875 1 96 360 LEU B CA 1
ATOM 7011 C C . LEU B 1 360 ? -4.75 37 27.297 1 96 360 LEU B C 1
ATOM 7013 O O . LEU B 1 360 ? -3.828 37.75 27 1 96 360 LEU B O 1
ATOM 7017 N N . ALA B 1 361 ? -5.695 37.375 28.078 1 94.12 361 ALA B N 1
ATOM 7018 C CA . ALA B 1 361 ? -5.832 38.781 28.453 1 94.12 361 ALA B CA 1
ATOM 7019 C C . ALA B 1 361 ? -4.895 39.125 29.594 1 94.12 361 ALA B C 1
ATOM 7021 O O . ALA B 1 361 ? -4.035 40 29.469 1 94.12 361 ALA B O 1
ATOM 7022 N N . ASP B 1 362 ? -4.941 38.438 30.688 1 94 362 ASP B N 1
ATOM 7023 C CA . ASP B 1 362 ? -4.289 38.812 31.938 1 94 362 ASP B CA 1
ATOM 7024 C C . ASP B 1 362 ? -2.826 38.375 31.953 1 94 362 ASP B C 1
ATOM 7026 O O . ASP B 1 362 ? -2.037 38.844 32.781 1 94 362 ASP B O 1
ATOM 7030 N N . THR B 1 363 ? -2.457 37.5 31.156 1 95.25 363 THR B N 1
ATOM 7031 C CA . THR B 1 363 ? -1.08 37 31.141 1 95.25 363 THR B CA 1
ATOM 7032 C C . THR B 1 363 ? -0.301 37.594 29.984 1 95.25 363 THR B C 1
ATOM 7034 O O . THR B 1 363 ? 0.392 38.625 30.141 1 95.25 363 THR B O 1
ATOM 7037 N N . LEU B 1 364 ? -0.527 37.156 28.766 1 95.06 364 LEU B N 1
ATOM 7038 C CA . LEU B 1 364 ? 0.225 37.625 27.609 1 95.06 364 LEU B CA 1
ATOM 7039 C C . LEU B 1 364 ? -0.132 39.062 27.281 1 95.06 364 LEU B C 1
ATOM 7041 O O . LEU B 1 364 ? 0.755 39.906 27.109 1 95.06 364 LEU B O 1
ATOM 7045 N N . GLY B 1 365 ? -1.396 39.312 27.172 1 93 365 GLY B N 1
ATOM 7046 C CA . GLY B 1 365 ? -1.831 40.656 26.844 1 93 365 GLY B CA 1
ATOM 7047 C C . GLY B 1 365 ? -1.323 41.688 27.828 1 93 365 GLY B C 1
ATOM 7048 O O . GLY B 1 365 ? -0.816 42.75 27.438 1 93 365 GLY B O 1
ATOM 7049 N N . ASN B 1 366 ? -1.473 41.438 29.078 1 90.94 366 ASN B N 1
ATOM 7050 C CA . ASN B 1 366 ? -1.025 42.344 30.141 1 90.94 366 ASN B CA 1
ATOM 7051 C C . ASN B 1 366 ? 0.485 42.562 30.078 1 90.94 366 ASN B C 1
ATOM 7053 O O . ASN B 1 366 ? 0.964 43.656 30.312 1 90.94 366 ASN B O 1
ATOM 7057 N N . LEU B 1 367 ? 1.245 41.531 29.906 1 93.69 367 LEU B N 1
ATOM 7058 C CA . LEU B 1 367 ? 2.699 41.594 29.812 1 93.69 367 LEU B CA 1
ATOM 7059 C C . LEU B 1 367 ? 3.127 42.562 28.703 1 93.69 367 LEU B C 1
ATOM 7061 O O . LEU B 1 367 ? 4.012 43.406 28.906 1 93.69 367 LEU B O 1
ATOM 7065 N N . VAL B 1 368 ? 2.508 42.406 27.547 1 94.31 368 VAL B N 1
ATOM 7066 C CA . VAL B 1 368 ? 2.852 43.219 26.375 1 94.31 368 VAL B CA 1
ATOM 7067 C C . VAL B 1 368 ? 2.473 44.688 26.641 1 94.31 368 VAL B C 1
ATOM 7069 O O . VAL B 1 368 ? 3.25 45.594 26.344 1 94.31 368 VAL B O 1
ATOM 7072 N N . LEU B 1 369 ? 1.294 44.875 27.188 1 91.81 369 LEU B N 1
ATOM 7073 C CA . LEU B 1 369 ? 0.837 46.219 27.5 1 91.81 369 LEU B CA 1
ATOM 7074 C C . LEU B 1 369 ? 1.764 46.906 28.5 1 91.81 369 LEU B C 1
ATOM 7076 O O . LEU B 1 369 ? 2.051 48.094 28.375 1 91.81 369 LEU B O 1
ATOM 7080 N N . ARG B 1 370 ? 2.256 46.156 29.469 1 90.19 370 ARG B N 1
ATOM 7081 C CA . ARG B 1 370 ? 3.129 46.719 30.5 1 90.19 370 ARG B CA 1
ATOM 7082 C C . ARG B 1 370 ? 4.508 47.031 29.938 1 90.19 370 ARG B C 1
ATOM 7084 O O . ARG B 1 370 ? 5.023 48.125 30.141 1 90.19 370 ARG B O 1
ATOM 7091 N N . CYS B 1 371 ? 5.102 46.156 29.266 1 89.94 371 CYS B N 1
ATOM 7092 C CA . CYS B 1 371 ? 6.484 46.312 28.812 1 89.94 371 CYS B CA 1
ATOM 7093 C C . CYS B 1 371 ? 6.566 47.281 27.641 1 89.94 371 CYS B C 1
ATOM 7095 O O . CYS B 1 371 ? 7.617 47.875 27.406 1 89.94 371 CYS B O 1
ATOM 7097 N N . ALA B 1 372 ? 5.406 47.469 26.922 1 91.44 372 ALA B N 1
ATOM 7098 C CA . ALA B 1 372 ? 5.395 48.375 25.766 1 91.44 372 ALA B CA 1
ATOM 7099 C C . ALA B 1 372 ? 4.785 49.719 26.141 1 91.44 372 ALA B C 1
ATOM 7101 O O . ALA B 1 372 ? 4.594 50.594 25.266 1 91.44 372 ALA B O 1
ATOM 7102 N N . SER B 1 373 ? 4.508 49.906 27.375 1 91.62 373 SER B N 1
ATOM 7103 C CA . SER B 1 373 ? 3.898 51.156 27.797 1 91.62 373 SER B CA 1
ATOM 7104 C C . SER B 1 373 ? 4.859 52.312 27.609 1 91.62 373 SER B C 1
ATOM 7106 O O . SER B 1 373 ? 6.062 52.188 27.828 1 91.62 373 SER B O 1
ATOM 7108 N N . VAL B 1 374 ? 4.316 53.469 27.297 1 92.5 374 VAL B N 1
ATOM 7109 C CA . VAL B 1 374 ? 5.109 54.656 27.078 1 92.5 374 VAL B CA 1
ATOM 7110 C C . VAL B 1 374 ? 5.754 55.125 28.391 1 92.5 374 VAL B C 1
ATOM 7112 O O . VAL B 1 374 ? 6.863 55.656 28.391 1 92.5 374 VAL B O 1
ATOM 7115 N N . LYS B 1 375 ? 5.188 54.875 29.469 1 92 375 LYS B N 1
ATOM 7116 C CA . LYS B 1 375 ? 5.703 55.25 30.781 1 92 375 LYS B CA 1
ATOM 7117 C C . LYS B 1 375 ? 7.004 54.5 31.094 1 92 375 LYS B C 1
ATOM 7119 O O . LYS B 1 375 ? 7.949 55.094 31.609 1 92 375 LYS B O 1
ATOM 7124 N N . LEU B 1 376 ? 7.078 53.281 30.75 1 93.38 376 LEU B N 1
ATOM 7125 C CA . LEU B 1 376 ? 8.25 52.469 31.062 1 93.38 376 LEU B CA 1
ATOM 7126 C C . LEU B 1 376 ? 9.242 52.5 29.906 1 93.38 376 LEU B C 1
ATOM 7128 O O . LEU B 1 376 ? 10.438 52.281 30.109 1 93.38 376 LEU B O 1
ATOM 7132 N N . ASN B 1 377 ? 8.672 52.688 28.75 1 93.38 377 ASN B N 1
ATOM 7133 C CA . ASN B 1 377 ? 9.461 52.688 27.516 1 93.38 377 ASN B CA 1
ATOM 7134 C C . ASN B 1 377 ? 9.148 53.906 26.656 1 93.38 377 ASN B C 1
ATOM 7136 O O . ASN B 1 377 ? 8.547 53.75 25.578 1 93.38 377 ASN B O 1
ATOM 7140 N N . PRO B 1 378 ? 9.562 55.031 27.047 1 92.25 378 PRO B N 1
ATOM 7141 C CA . PRO B 1 378 ? 9.211 56.281 26.328 1 92.25 378 PRO B CA 1
ATOM 7142 C C . PRO B 1 378 ? 9.742 56.312 24.906 1 92.25 378 PRO B C 1
ATOM 7144 O O . PRO B 1 378 ? 9.133 56.938 24.031 1 92.25 378 PRO B O 1
ATOM 7147 N N . GLU B 1 379 ? 10.852 55.719 24.656 1 92.69 379 GLU B N 1
ATOM 7148 C CA . GLU B 1 379 ? 11.445 55.719 23.328 1 92.69 379 GLU B CA 1
ATOM 7149 C C . GLU B 1 379 ? 10.727 54.719 22.406 1 92.69 379 GLU B C 1
ATOM 7151 O O . GLU B 1 379 ? 10.883 54.781 21.188 1 92.69 379 GLU B O 1
ATOM 7156 N N . GLN B 1 380 ? 9.93 53.812 22.984 1 95.06 380 GLN B N 1
ATOM 7157 C CA . GLN B 1 380 ? 9.164 52.812 22.266 1 95.06 380 GLN B CA 1
ATOM 7158 C C . GLN B 1 380 ? 10.07 51.969 21.359 1 95.06 380 GLN B C 1
ATOM 7160 O O . GLN B 1 380 ? 9.812 51.844 20.156 1 95.06 380 GLN B O 1
ATOM 7165 N N . VAL B 1 381 ? 11.047 51.406 21.953 1 95.62 381 VAL B N 1
ATOM 7166 C CA . VAL B 1 381 ? 12.031 50.562 21.266 1 95.62 381 VAL B CA 1
ATOM 7167 C C . VAL B 1 381 ? 12.07 49.188 21.906 1 95.62 381 VAL B C 1
ATOM 7169 O O . VAL B 1 381 ? 11.828 49.062 23.109 1 95.62 381 VAL B O 1
ATOM 7172 N N . TYR B 1 382 ? 12.227 48.188 21.094 1 96.56 382 TYR B N 1
ATOM 7173 C CA . TYR B 1 382 ? 12.633 46.875 21.578 1 96.56 382 TYR B CA 1
ATOM 7174 C C . TYR B 1 382 ? 14.062 46.906 22.094 1 96.56 382 TYR B C 1
ATOM 7176 O O . TYR B 1 382 ? 15.008 47.062 21.312 1 96.56 382 TYR B O 1
ATOM 7184 N N . PRO B 1 383 ? 14.219 46.812 23.375 1 96.12 383 PRO B N 1
ATOM 7185 C CA . PRO B 1 383 ? 15.555 47.031 23.922 1 96.12 383 PRO B CA 1
ATOM 7186 C C . PRO B 1 383 ? 16.578 46.031 23.406 1 96.12 383 PRO B C 1
ATOM 7188 O O . PRO B 1 383 ? 16.234 44.875 23.109 1 96.12 383 PRO B O 1
ATOM 7191 N N . HIS B 1 384 ? 17.828 46.5 23.422 1 95.19 384 HIS B N 1
ATOM 7192 C CA . HIS B 1 384 ? 18.922 45.594 23.109 1 95.19 384 HIS B CA 1
ATOM 7193 C C . HIS B 1 384 ? 19.188 44.656 24.266 1 95.19 384 HIS B C 1
ATOM 7195 O O . HIS B 1 384 ? 19.062 45.031 25.438 1 95.19 384 HIS B O 1
ATOM 7201 N N . GLY B 1 385 ? 19.484 43.5 23.906 1 92.06 385 GLY B N 1
ATOM 7202 C CA . GLY B 1 385 ? 19.859 42.5 24.906 1 92.06 385 GLY B CA 1
ATOM 7203 C C . GLY B 1 385 ? 20.625 41.344 24.328 1 92.06 385 GLY B C 1
ATOM 7204 O O . GLY B 1 385 ? 20.578 41.094 23.125 1 92.06 385 GLY B O 1
ATOM 7205 N N . THR B 1 386 ? 21.359 40.688 25.25 1 90.5 386 THR B N 1
ATOM 7206 C CA . THR B 1 386 ? 22.219 39.594 24.75 1 90.5 386 THR B CA 1
ATOM 7207 C C . THR B 1 386 ? 21.922 38.281 25.469 1 90.5 386 THR B C 1
ATOM 7209 O O . THR B 1 386 ? 22.453 37.25 25.094 1 90.5 386 THR B O 1
ATOM 7212 N N . ARG B 1 387 ? 21.109 38.375 26.406 1 91.44 387 ARG B N 1
ATOM 7213 C CA . ARG B 1 387 ? 20.859 37.156 27.156 1 91.44 387 ARG B CA 1
ATOM 7214 C C . ARG B 1 387 ? 19.453 37.156 27.766 1 91.44 387 ARG B C 1
ATOM 7216 O O . ARG B 1 387 ? 18.922 38.219 28.094 1 91.44 387 ARG B O 1
ATOM 7223 N N . ASN B 1 388 ? 18.891 36.031 27.828 1 94.69 388 ASN B N 1
ATOM 7224 C CA . ASN B 1 388 ? 17.625 35.812 28.5 1 94.69 388 ASN B CA 1
ATOM 7225 C C . ASN B 1 388 ? 17.562 34.406 29.125 1 94.69 388 ASN B C 1
ATOM 7227 O O . ASN B 1 388 ? 17.109 33.469 28.484 1 94.69 388 ASN B O 1
ATOM 7231 N N . ASP B 1 389 ? 17.828 34.312 30.359 1 93.12 389 ASP B N 1
ATOM 7232 C CA . ASP B 1 389 ? 17.906 33.031 31.062 1 93.12 389 ASP B CA 1
ATOM 7233 C C . ASP B 1 389 ? 16.531 32.562 31.547 1 93.12 389 ASP B C 1
ATOM 7235 O O . ASP B 1 389 ? 16.359 31.422 31.953 1 93.12 389 ASP B O 1
ATOM 7239 N N . LEU B 1 390 ? 15.602 33.5 31.422 1 95.19 390 LEU B N 1
ATOM 7240 C CA . LEU B 1 390 ? 14.258 33.156 31.891 1 95.19 390 LEU B CA 1
ATOM 7241 C C . LEU B 1 390 ? 13.531 32.281 30.859 1 95.19 390 LEU B C 1
ATOM 7243 O O . LEU B 1 390 ? 12.562 31.609 31.203 1 95.19 390 LEU B O 1
ATOM 7247 N N . PHE B 1 391 ? 13.953 32.281 29.656 1 95.5 391 PHE B N 1
ATOM 7248 C CA . PHE B 1 391 ? 13.367 31.469 28.594 1 95.5 391 PHE B CA 1
ATOM 7249 C C . PHE B 1 391 ? 14.031 30.094 28.547 1 95.5 391 PHE B C 1
ATOM 7251 O O . PHE B 1 391 ? 15.219 29.984 28.25 1 95.5 391 PHE B O 1
ATOM 7258 N N . PRO B 1 392 ? 13.289 29.078 28.844 1 95.81 392 PRO B N 1
ATOM 7259 C CA . PRO B 1 392 ? 13.898 27.75 28.828 1 95.81 392 PRO B CA 1
ATOM 7260 C C . PRO B 1 392 ? 14.398 27.344 27.438 1 95.81 392 PRO B C 1
ATOM 7262 O O . PRO B 1 392 ? 13.656 27.438 26.453 1 95.81 392 PRO B O 1
ATOM 7265 N N . ALA B 1 393 ? 15.539 26.75 27.344 1 91.25 393 ALA B N 1
ATOM 7266 C CA . ALA B 1 393 ? 16.172 26.359 26.078 1 91.25 393 ALA B CA 1
ATOM 7267 C C . ALA B 1 393 ? 15.375 25.25 25.391 1 91.25 393 ALA B C 1
ATOM 7269 O O . ALA B 1 393 ? 15.398 25.141 24.156 1 91.25 393 ALA B O 1
ATOM 7270 N N . SER B 1 394 ? 14.594 24.578 26.141 1 95.81 394 SER B N 1
ATOM 7271 C CA . SER B 1 394 ? 13.906 23.406 25.609 1 95.81 394 SER B CA 1
ATOM 7272 C C . SER B 1 394 ? 12.484 23.75 25.172 1 95.81 394 SER B C 1
ATOM 7274 O O . SER B 1 394 ? 11.797 22.906 24.594 1 95.81 394 SER B O 1
ATOM 7276 N N . LEU B 1 395 ? 12.016 24.953 25.375 1 97.12 395 LEU B N 1
ATOM 7277 C CA . LEU B 1 395 ? 10.609 25.266 25.188 1 97.12 395 LEU B CA 1
ATOM 7278 C C . LEU B 1 395 ? 10.195 25.062 23.734 1 97.12 395 LEU B C 1
ATOM 7280 O O . LEU B 1 395 ? 9.164 24.438 23.453 1 97.12 395 LEU B O 1
ATOM 7284 N N . VAL B 1 396 ? 11.008 25.578 22.844 1 97.62 396 VAL B N 1
ATOM 7285 C CA . VAL B 1 396 ? 10.672 25.516 21.422 1 97.62 396 VAL B CA 1
ATOM 7286 C C . VAL B 1 396 ? 10.562 24.062 20.984 1 97.62 396 VAL B C 1
ATOM 7288 O O . VAL B 1 396 ? 9.617 23.688 20.281 1 97.62 396 VAL B O 1
ATOM 7291 N N . ASP B 1 397 ? 11.469 23.234 21.453 1 97.12 397 ASP B N 1
ATOM 7292 C CA . ASP B 1 397 ? 11.469 21.828 21.094 1 97.12 397 ASP B CA 1
ATOM 7293 C C . ASP B 1 397 ? 10.273 21.094 21.703 1 97.12 397 ASP B C 1
ATOM 7295 O O . ASP B 1 397 ? 9.648 20.266 21.047 1 97.12 397 ASP B O 1
ATOM 7299 N N . GLN B 1 398 ? 10.016 21.438 22.906 1 97.56 398 GLN B N 1
ATOM 7300 C CA . GLN B 1 398 ? 8.922 20.797 23.609 1 97.56 398 GLN B CA 1
ATOM 7301 C C . GLN B 1 398 ? 7.578 21.125 22.984 1 97.56 398 GLN B C 1
ATOM 7303 O O . GLN B 1 398 ? 6.746 20.25 22.75 1 97.56 398 GLN B O 1
ATOM 7308 N N . VAL B 1 399 ? 7.391 22.375 22.703 1 98.38 399 VAL B N 1
ATOM 7309 C CA . VAL B 1 399 ? 6.152 22.828 22.078 1 98.38 399 VAL B CA 1
ATOM 7310 C C . VAL B 1 399 ? 6.031 22.203 20.688 1 98.38 399 VAL B C 1
ATOM 7312 O O . VAL B 1 399 ? 4.953 21.766 20.297 1 98.38 399 VAL B O 1
ATOM 7315 N N . SER B 1 400 ? 7.133 22.156 19.969 1 97.94 400 SER B N 1
ATOM 7316 C CA . SER B 1 400 ? 7.145 21.594 18.625 1 97.94 400 SER B CA 1
ATOM 7317 C C . SER B 1 400 ? 6.766 20.125 18.641 1 97.94 400 SER B C 1
ATOM 7319 O O . SER B 1 400 ? 5.977 19.672 17.812 1 97.94 400 SER B O 1
ATOM 7321 N N . GLU B 1 401 ? 7.32 19.406 19.578 1 97.31 401 GLU B N 1
ATOM 7322 C CA . GLU B 1 401 ? 7.008 17.984 19.703 1 97.31 401 GLU B CA 1
ATOM 7323 C C . GLU B 1 401 ? 5.527 17.766 20 1 97.31 401 GLU B C 1
ATOM 7325 O O . GLU B 1 401 ? 4.895 16.875 19.453 1 97.31 401 GLU B O 1
ATOM 7330 N N . ASN B 1 402 ? 5.055 18.578 20.875 1 98.06 402 ASN B N 1
ATOM 7331 C CA . ASN B 1 402 ? 3.648 18.469 21.25 1 98.06 402 ASN B CA 1
ATOM 7332 C C . ASN B 1 402 ? 2.727 18.812 20.094 1 98.06 402 ASN B C 1
ATOM 7334 O O . ASN B 1 402 ? 1.785 18.062 19.797 1 98.06 402 ASN B O 1
ATOM 7338 N N . PHE B 1 403 ? 3 19.906 19.406 1 98.44 403 PHE B N 1
ATOM 7339 C CA . PHE B 1 403 ? 2.166 20.328 18.297 1 98.44 403 PHE B CA 1
ATOM 7340 C C . PHE B 1 403 ? 2.248 19.312 17.141 1 98.44 403 PHE B C 1
ATOM 7342 O O . PHE B 1 403 ? 1.245 19.031 16.484 1 98.44 403 PHE B O 1
ATOM 7349 N N . GLN B 1 404 ? 3.453 18.719 16.969 1 96.94 404 GLN B N 1
ATOM 7350 C CA . GLN B 1 404 ? 3.646 17.703 15.93 1 96.94 404 GLN B CA 1
ATOM 7351 C C . GLN B 1 404 ? 2.717 16.516 16.156 1 96.94 404 GLN B C 1
ATOM 7353 O O . GLN B 1 404 ? 2.248 15.898 15.188 1 96.94 404 GLN B O 1
ATOM 7358 N N . ASN B 1 405 ? 2.439 16.266 17.391 1 96.88 405 ASN B N 1
ATOM 7359 C CA . ASN B 1 405 ? 1.634 15.109 17.734 1 96.88 405 ASN B CA 1
ATOM 7360 C C . ASN B 1 405 ? 0.207 15.5 18.109 1 96.88 405 ASN B C 1
ATOM 7362 O O . ASN B 1 405 ? -0.502 14.742 18.766 1 96.88 405 ASN B O 1
ATOM 7366 N N . PHE B 1 406 ? -0.191 16.688 17.781 1 97.69 406 PHE B N 1
ATOM 7367 C CA . PHE B 1 406 ? -1.553 17.203 17.938 1 97.69 406 PHE B CA 1
ATOM 7368 C C . PHE B 1 406 ? -1.902 17.391 19.406 1 97.69 406 PHE B C 1
ATOM 7370 O O . PHE B 1 406 ? -3.08 17.453 19.766 1 97.69 406 PHE B O 1
ATOM 7377 N N . TYR B 1 407 ? -0.876 17.422 20.219 1 97.5 407 TYR B N 1
ATOM 7378 C CA . TYR B 1 407 ? -1.102 17.734 21.625 1 97.5 407 TYR B CA 1
ATOM 7379 C C . TYR B 1 407 ? -0.957 19.234 21.875 1 97.5 407 TYR B C 1
ATOM 7381 O O . TYR B 1 407 ? -0.103 19.656 22.656 1 97.5 407 TYR B O 1
ATOM 7389 N N . PHE B 1 408 ? -1.835 19.953 21.328 1 98.31 408 PHE B N 1
ATOM 7390 C CA . PHE B 1 408 ? -1.792 21.406 21.438 1 98.31 408 PHE B CA 1
ATOM 7391 C C . PHE B 1 408 ? -1.942 21.844 22.891 1 98.31 408 PHE B C 1
ATOM 7393 O O . PHE B 1 408 ? -1.273 22.781 23.328 1 98.31 408 PHE B O 1
ATOM 7400 N N . TYR B 1 409 ? -2.787 21.156 23.641 1 97.56 409 TYR B N 1
ATOM 7401 C CA . TYR B 1 409 ? -3.035 21.516 25.031 1 97.56 409 TYR B CA 1
ATOM 7402 C C . TYR B 1 409 ? -1.742 21.484 25.828 1 97.56 409 TYR B C 1
ATOM 7404 O O . TYR B 1 409 ? -1.491 22.375 26.641 1 97.56 409 TYR B O 1
ATOM 7412 N N . ARG B 1 410 ? -0.927 20.516 25.625 1 97.81 410 ARG B N 1
ATOM 7413 C CA . ARG B 1 410 ? 0.34 20.406 26.328 1 97.81 410 ARG B CA 1
ATOM 7414 C C . ARG B 1 410 ? 1.3 21.516 25.922 1 97.81 410 ARG B C 1
ATOM 7416 O O . ARG B 1 410 ? 1.993 22.094 26.766 1 97.81 410 ARG B O 1
ATOM 7423 N N . GLY B 1 411 ? 1.365 21.734 24.609 1 98.44 411 GLY B N 1
ATOM 7424 C CA . GLY B 1 411 ? 2.188 22.844 24.141 1 98.44 411 GLY B CA 1
ATOM 7425 C C . GLY B 1 411 ? 1.772 24.188 24.703 1 98.44 411 GLY B C 1
ATOM 7426 O O . GLY B 1 411 ? 2.621 24.984 25.094 1 98.44 411 GLY B O 1
ATOM 7427 N N . LEU B 1 412 ? 0.526 24.391 24.781 1 98.62 412 LEU B N 1
ATOM 7428 C CA . LEU B 1 412 ? -0.004 25.641 25.297 1 98.62 412 LEU B CA 1
ATOM 7429 C C . LEU B 1 412 ? 0.256 25.766 26.797 1 98.62 412 LEU B C 1
ATOM 7431 O O . LEU B 1 412 ? 0.494 26.875 27.297 1 98.62 412 LEU B O 1
ATOM 7435 N N . GLU B 1 413 ? 0.208 24.672 27.484 1 98.06 413 GLU B N 1
ATOM 7436 C CA . GLU B 1 413 ? 0.552 24.672 28.906 1 98.06 413 GLU B CA 1
ATOM 7437 C C . GLU B 1 413 ? 2.002 25.094 29.125 1 98.06 413 GLU B C 1
ATOM 7439 O O . GLU B 1 413 ? 2.301 25.859 30.047 1 98.06 413 GLU B O 1
ATOM 7444 N N . GLU B 1 414 ? 2.836 24.578 28.328 1 98.31 414 GLU B N 1
ATOM 7445 C CA . GLU B 1 414 ? 4.25 24.922 28.422 1 98.31 414 GLU B CA 1
ATOM 7446 C C . GLU B 1 414 ? 4.473 26.406 28.141 1 98.31 414 GLU B C 1
ATOM 7448 O O . GLU B 1 414 ? 5.227 27.078 28.844 1 98.31 414 GLU B O 1
ATOM 7453 N N . ILE B 1 415 ? 3.838 26.922 27.125 1 98.62 415 ILE B N 1
ATOM 7454 C CA . ILE B 1 415 ? 3.953 28.344 26.766 1 98.62 415 ILE B CA 1
ATOM 7455 C C . ILE B 1 415 ? 3.438 29.203 27.906 1 98.62 415 ILE B C 1
ATOM 7457 O O . ILE B 1 415 ? 4.098 30.156 28.312 1 98.62 415 ILE B O 1
ATOM 7461 N N . GLN B 1 416 ? 2.332 28.828 28.438 1 98.44 416 GLN B N 1
ATOM 7462 C CA . GLN B 1 416 ? 1.728 29.594 29.516 1 98.44 416 GLN B CA 1
ATOM 7463 C C . GLN B 1 416 ? 2.607 29.562 30.766 1 98.44 416 GLN B C 1
ATOM 7465 O O . GLN B 1 416 ? 2.658 30.547 31.516 1 98.44 416 GLN B O 1
ATOM 7470 N N . GLY B 1 417 ? 3.215 28.375 31 1 98.12 417 GLY B N 1
ATOM 7471 C CA . GLY B 1 417 ? 4.148 28.312 32.125 1 98.12 417 GLY B CA 1
ATOM 7472 C C . GLY B 1 417 ? 5.246 29.359 32.031 1 98.12 417 GLY B C 1
ATOM 7473 O O . GLY B 1 417 ? 5.57 30 33.031 1 98.12 417 GLY B O 1
ATOM 7474 N N . VAL B 1 418 ? 5.773 29.594 30.922 1 98.38 418 VAL B N 1
ATOM 7475 C CA . VAL B 1 418 ? 6.855 30.547 30.719 1 98.38 418 VAL B CA 1
ATOM 7476 C C . VAL B 1 418 ? 6.312 31.969 30.828 1 98.38 418 VAL B C 1
ATOM 7478 O O . VAL B 1 418 ? 6.957 32.844 31.422 1 98.38 418 VAL B O 1
ATOM 7481 N N . LEU B 1 419 ? 5.164 32.188 30.312 1 98.19 419 LEU B N 1
ATOM 7482 C CA . LEU B 1 419 ? 4.555 33.531 30.359 1 98.19 419 LEU B CA 1
ATOM 7483 C C . LEU B 1 419 ? 4.227 33.906 31.797 1 98.19 419 LEU B C 1
ATOM 7485 O O . LEU B 1 419 ? 4.391 35.062 32.188 1 98.19 419 LEU B O 1
ATOM 7489 N N . ARG B 1 420 ? 3.771 32.969 32.531 1 97.62 420 ARG B N 1
ATOM 7490 C CA . ARG B 1 420 ? 3.49 33.25 33.938 1 97.62 420 ARG B CA 1
ATOM 7491 C C . ARG B 1 420 ? 4.773 33.562 34.688 1 97.62 420 ARG B C 1
ATOM 7493 O O . ARG B 1 420 ? 4.789 34.469 35.562 1 97.62 420 ARG B O 1
ATOM 7500 N N . LYS B 1 421 ? 5.77 32.844 34.438 1 97.81 421 LYS B N 1
ATOM 7501 C CA . LYS B 1 421 ? 7.066 33.125 35.031 1 97.81 421 LYS B CA 1
ATOM 7502 C C . LYS B 1 421 ? 7.543 34.531 34.656 1 97.81 421 LYS B C 1
ATOM 7504 O O . LYS B 1 421 ? 8.133 35.219 35.5 1 97.81 421 LYS B O 1
ATOM 7509 N N . CYS B 1 422 ? 7.312 34.875 33.438 1 97.88 422 CYS B N 1
ATOM 7510 C CA . CYS B 1 422 ? 7.688 36.188 32.969 1 97.88 422 CYS B CA 1
ATOM 7511 C C . CYS B 1 422 ? 6.895 37.281 33.688 1 97.88 422 CYS B C 1
ATOM 7513 O O . CYS B 1 422 ? 7.453 38.312 34.094 1 97.88 422 CYS B O 1
ATOM 7515 N N . ASN B 1 423 ? 5.637 37.031 33.812 1 96.81 423 ASN B N 1
ATOM 7516 C CA . ASN B 1 423 ? 4.805 37.969 34.562 1 96.81 423 ASN B CA 1
ATOM 7517 C C . ASN B 1 423 ? 5.32 38.156 36 1 96.81 423 ASN B C 1
ATOM 7519 O O . ASN B 1 423 ? 5.375 39.281 36.5 1 96.81 423 ASN B O 1
ATOM 7523 N N . ALA B 1 424 ? 5.664 37.125 36.625 1 96.94 424 ALA B N 1
ATOM 7524 C CA . ALA B 1 424 ? 6.219 37.156 38 1 96.94 424 ALA B CA 1
ATOM 7525 C C . ALA B 1 424 ? 7.539 37.938 38 1 96.94 424 ALA B C 1
ATOM 7527 O O . ALA B 1 424 ? 7.797 38.719 38.938 1 96.94 424 ALA B O 1
ATOM 7528 N N . PHE B 1 425 ? 8.375 37.719 37.062 1 97.44 425 PHE B N 1
ATOM 7529 C CA . PHE B 1 425 ? 9.664 38.375 36.938 1 97.44 425 PHE B CA 1
ATOM 7530 C C . PHE B 1 425 ? 9.492 39.875 36.844 1 97.44 425 PHE B C 1
ATOM 7532 O O . PHE B 1 425 ? 10.188 40.625 37.5 1 97.44 425 PHE B O 1
ATOM 7539 N N . VAL B 1 426 ? 8.539 40.25 35.969 1 96.69 426 VAL B N 1
ATOM 7540 C CA . VAL B 1 426 ? 8.297 41.656 35.812 1 96.69 426 VAL B CA 1
ATOM 7541 C C . VAL B 1 426 ? 7.766 42.281 37.094 1 96.69 426 VAL B C 1
ATOM 7543 O O . VAL B 1 426 ? 8.195 43.375 37.5 1 96.69 426 VAL B O 1
ATOM 7546 N N . GLN B 1 427 ? 6.898 41.562 37.719 1 95.25 427 GLN B N 1
ATOM 7547 C CA . GLN B 1 427 ? 6.352 42.031 39 1 95.25 427 GLN B CA 1
ATOM 7548 C C . GLN B 1 427 ? 7.445 42.188 40.031 1 95.25 427 GLN B C 1
ATOM 7550 O O . GLN B 1 427 ? 7.5 43.188 40.75 1 95.25 427 GLN B O 1
ATOM 7555 N N . GLU B 1 428 ? 8.25 41.25 40.156 1 97.06 428 GLU B N 1
ATOM 7556 C CA . GLU B 1 428 ? 9.32 41.25 41.156 1 97.06 428 GLU B CA 1
ATOM 7557 C C . GLU B 1 428 ? 10.367 42.312 40.844 1 97.06 428 GLU B C 1
ATOM 7559 O O . GLU B 1 428 ? 10.969 42.875 41.75 1 97.06 428 GLU B O 1
ATOM 7564 N N . SER B 1 429 ? 10.594 42.562 39.531 1 96.44 429 SER B N 1
ATOM 7565 C CA . SER B 1 429 ? 11.602 43.531 39.125 1 96.44 429 SER B CA 1
ATOM 7566 C C . SER B 1 429 ? 11.102 44.969 39.312 1 96.44 429 SER B C 1
ATOM 7568 O O . SER B 1 429 ? 11.898 45.906 39.281 1 96.44 429 SER B O 1
ATOM 7570 N N . GLU B 1 430 ? 9.852 45.156 39.375 1 95.88 430 GLU B N 1
ATOM 7571 C CA . GLU B 1 430 ? 9.195 46.438 39.594 1 95.88 430 GLU B CA 1
ATOM 7572 C C . GLU B 1 430 ? 9.734 47.5 38.656 1 95.88 430 GLU B C 1
ATOM 7574 O O . GLU B 1 430 ? 10.242 48.531 39.094 1 95.88 430 GLU B O 1
ATOM 7579 N N . PRO B 1 431 ? 9.477 47.312 37.406 1 95.94 431 PRO B N 1
ATOM 7580 C CA . PRO B 1 431 ? 10.039 48.25 36.438 1 95.94 431 PRO B CA 1
ATOM 7581 C C . PRO B 1 431 ? 9.562 49.688 36.656 1 95.94 431 PRO B C 1
ATOM 7583 O O . PRO B 1 431 ? 10.281 50.656 36.344 1 95.94 431 PRO B O 1
ATOM 7586 N N . TRP B 1 432 ? 8.438 49.906 37.281 1 94 432 TRP B N 1
ATOM 7587 C CA . TRP B 1 432 ? 7.934 51.25 37.562 1 94 432 TRP B CA 1
ATOM 7588 C C . TRP B 1 432 ? 8.797 51.938 38.625 1 94 432 TRP B C 1
ATOM 7590 O O . TRP B 1 432 ? 8.984 53.156 38.594 1 94 432 TRP B O 1
ATOM 7600 N N . VAL B 1 433 ? 9.336 51.156 39.469 1 96.12 433 VAL B N 1
ATOM 7601 C CA . VAL B 1 433 ? 10.234 51.688 40.5 1 96.12 433 VAL B CA 1
ATOM 7602 C C . VAL B 1 433 ? 11.602 51.969 39.875 1 96.12 433 VAL B C 1
ATOM 7604 O O . VAL B 1 433 ? 12.211 53 40.188 1 96.12 433 VAL B O 1
ATOM 7607 N N . LEU B 1 434 ? 12.039 51.062 39.094 1 96.06 434 LEU B N 1
ATOM 7608 C CA . LEU B 1 434 ? 13.312 51.281 38.406 1 96.06 434 LEU B CA 1
ATOM 7609 C C . LEU B 1 434 ? 13.297 52.562 37.594 1 96.06 434 LEU B C 1
ATOM 7611 O O . LEU B 1 434 ? 14.281 53.312 37.562 1 96.06 434 LEU B O 1
ATOM 7615 N N . ARG B 1 435 ? 12.188 52.781 36.906 1 93.88 435 ARG B N 1
ATOM 7616 C CA . ARG B 1 435 ? 12.023 53.969 36.094 1 93.88 435 ARG B CA 1
ATOM 7617 C C . ARG B 1 435 ? 12.094 55.219 36.969 1 93.88 435 ARG B C 1
ATOM 7619 O O . ARG B 1 435 ? 12.789 56.188 36.656 1 93.88 435 ARG B O 1
ATOM 7626 N N . LYS B 1 436 ? 11.477 55.219 38.094 1 94.44 436 LYS B N 1
ATOM 7627 C CA . LYS B 1 436 ? 11.445 56.344 39.031 1 94.44 436 LYS B CA 1
ATOM 7628 C C . LYS B 1 436 ? 12.828 56.625 39.625 1 94.44 436 LYS B C 1
ATOM 7630 O O . LYS B 1 436 ? 13.188 57.75 39.875 1 94.44 436 LYS B O 1
ATOM 7635 N N . GLN B 1 437 ? 13.562 55.562 39.781 1 96.19 437 GLN B N 1
ATOM 7636 C CA . GLN B 1 437 ? 14.875 55.688 40.406 1 96.19 437 GLN B CA 1
ATOM 7637 C C . GLN B 1 437 ? 15.953 56.031 39.375 1 96.19 437 GLN B C 1
ATOM 7639 O O . GLN B 1 437 ? 17.109 56.219 39.719 1 96.19 437 GLN B O 1
ATOM 7644 N N . GLY B 1 438 ? 15.602 56.031 38.156 1 93.38 438 GLY B N 1
ATOM 7645 C CA . GLY B 1 438 ? 16.547 56.344 37.094 1 93.38 438 GLY B CA 1
ATOM 7646 C C . GLY B 1 438 ? 17.516 55.219 36.781 1 93.38 438 GLY B C 1
ATOM 7647 O O . GLY B 1 438 ? 18.594 55.469 36.219 1 93.38 438 GLY B O 1
ATOM 7648 N N . LYS B 1 439 ? 17.172 54.031 37.188 1 95.44 439 LYS B N 1
ATOM 7649 C CA . LYS B 1 439 ? 18 52.844 36.875 1 95.44 439 LYS B CA 1
ATOM 7650 C C . LYS B 1 439 ? 17.719 52.344 35.469 1 95.44 439 LYS B C 1
ATOM 7652 O O . LYS B 1 439 ? 17.234 51.219 35.312 1 95.44 439 LYS B O 1
ATOM 7657 N N . GLU B 1 440 ? 18.125 53.031 34.531 1 93.75 440 GLU B N 1
ATOM 7658 C CA . GLU B 1 440 ? 17.75 52.875 33.125 1 93.75 440 GLU B CA 1
ATOM 7659 C C . GLU B 1 440 ? 18.312 51.562 32.594 1 93.75 440 GLU B C 1
ATOM 7661 O O . GLU B 1 440 ? 17.656 50.875 31.781 1 93.75 440 GLU B O 1
ATOM 7666 N N . GLU B 1 441 ? 19.5 51.25 32.938 1 94.25 441 GLU B N 1
ATOM 7667 C CA . GLU B 1 441 ? 20.141 50.031 32.406 1 94.25 441 GLU B CA 1
ATOM 7668 C C . GLU B 1 441 ? 19.391 48.781 32.875 1 94.25 441 GLU B C 1
ATOM 7670 O O . GLU B 1 441 ? 19.125 47.875 32.094 1 94.25 441 GLU B O 1
ATOM 7675 N N . LYS B 1 442 ? 19.094 48.781 34.125 1 95.44 442 LYS B N 1
ATOM 7676 C CA . LYS B 1 442 ? 18.359 47.656 34.688 1 95.44 442 LYS B CA 1
ATOM 7677 C C . LYS B 1 442 ? 16.953 47.562 34.125 1 95.44 442 LYS B C 1
ATOM 7679 O O . LYS B 1 442 ? 16.422 46.469 33.875 1 95.44 442 LYS B O 1
ATOM 7684 N N . LEU B 1 443 ? 16.344 48.719 34 1 96.56 443 LEU B N 1
ATOM 7685 C CA . LEU B 1 443 ? 15.023 48.781 33.406 1 96.56 443 LEU B CA 1
ATOM 7686 C C . LEU B 1 443 ? 15.031 48.219 31.984 1 96.56 443 LEU B C 1
ATOM 7688 O O . LEU B 1 443 ? 14.164 47.406 31.625 1 96.56 443 LEU B O 1
ATOM 7692 N N . ARG B 1 444 ? 15.992 48.594 31.219 1 95.38 444 ARG B N 1
ATOM 7693 C CA . ARG B 1 444 ? 16.109 48.125 29.844 1 95.38 444 ARG B CA 1
ATOM 7694 C C . ARG B 1 444 ? 16.281 46.594 29.812 1 95.38 444 ARG B C 1
ATOM 7696 O O . ARG B 1 444 ? 15.773 45.938 28.906 1 95.38 444 ARG B O 1
ATOM 7703 N N . GLU B 1 445 ? 17 46.125 30.719 1 95.56 445 GLU B N 1
ATOM 7704 C CA . GLU B 1 445 ? 17.219 44.688 30.797 1 95.56 445 GLU B CA 1
ATOM 7705 C C . GLU B 1 445 ? 15.906 43.938 31.094 1 95.56 445 GLU B C 1
ATOM 7707 O O . GLU B 1 445 ? 15.617 42.906 30.469 1 95.56 445 GLU B O 1
ATOM 7712 N N . VAL B 1 446 ? 15.172 44.438 32.031 1 96.5 446 VAL B N 1
ATOM 7713 C CA . VAL B 1 446 ? 13.898 43.844 32.406 1 96.5 446 VAL B CA 1
ATOM 7714 C C . VAL B 1 446 ? 12.938 43.875 31.219 1 96.5 446 VAL B C 1
ATOM 7716 O O . VAL B 1 446 ? 12.281 42.875 30.922 1 96.5 446 VAL B O 1
ATOM 7719 N N . LEU B 1 447 ? 12.914 44.969 30.562 1 97.12 447 LEU B N 1
ATOM 7720 C CA . LEU B 1 447 ? 12.031 45.125 29.406 1 97.12 447 LEU B CA 1
ATOM 7721 C C . LEU B 1 447 ? 12.453 44.219 28.266 1 97.12 447 LEU B C 1
ATOM 7723 O O . LEU B 1 447 ? 11.602 43.625 27.594 1 97.12 447 LEU B O 1
ATOM 7727 N N . PHE B 1 448 ? 13.703 44.094 28.062 1 97.38 448 PHE B N 1
ATOM 7728 C CA . PHE B 1 448 ? 14.211 43.188 27.031 1 97.38 448 PHE B CA 1
ATOM 7729 C C . PHE B 1 448 ? 13.781 41.75 27.297 1 97.38 448 PHE B C 1
ATOM 7731 O O . PHE B 1 448 ? 13.266 41.094 26.391 1 97.38 448 PHE B O 1
ATOM 7738 N N . ILE B 1 449 ? 14.016 41.312 28.5 1 97.25 449 ILE B N 1
ATOM 7739 C CA . ILE B 1 449 ? 13.703 39.938 28.859 1 97.25 449 ILE B CA 1
ATOM 7740 C C . ILE B 1 449 ? 12.211 39.688 28.641 1 97.25 449 ILE B C 1
ATOM 7742 O O . ILE B 1 449 ? 11.828 38.656 28.047 1 97.25 449 ILE B O 1
ATOM 7746 N N . ALA B 1 450 ? 11.414 40.562 29.094 1 97 450 ALA B N 1
ATOM 7747 C CA . ALA B 1 450 ? 9.961 40.406 28.984 1 97 450 ALA B CA 1
ATOM 7748 C C . ALA B 1 450 ? 9.516 40.406 27.531 1 97 450 ALA B C 1
ATOM 7750 O O . ALA B 1 450 ? 8.734 39.562 27.109 1 97 450 ALA B O 1
ATOM 7751 N N . MET B 1 451 ? 10.023 41.312 26.734 1 97.25 451 MET B N 1
ATOM 7752 C CA . MET B 1 451 ? 9.625 41.438 25.344 1 97.25 451 MET B CA 1
ATOM 7753 C C . MET B 1 451 ? 10.117 40.219 24.531 1 97.25 451 MET B C 1
ATOM 7755 O O . MET B 1 451 ? 9.43 39.75 23.625 1 97.25 451 MET B O 1
ATOM 7759 N N . ASP B 1 452 ? 11.281 39.781 24.859 1 97.62 452 ASP B N 1
ATOM 7760 C CA . ASP B 1 452 ? 11.836 38.625 24.172 1 97.62 452 ASP B CA 1
ATOM 7761 C C . ASP B 1 452 ? 10.977 37.375 24.406 1 97.62 452 ASP B C 1
ATOM 7763 O O . ASP B 1 452 ? 10.727 36.625 23.469 1 97.62 452 ASP B O 1
ATOM 7767 N N . ILE B 1 453 ? 10.547 37.188 25.625 1 97.94 453 ILE B N 1
ATOM 7768 C CA . ILE B 1 453 ? 9.695 36.062 25.969 1 97.94 453 ILE B CA 1
ATOM 7769 C C . ILE B 1 453 ? 8.359 36.188 25.25 1 97.94 453 ILE B C 1
ATOM 7771 O O . ILE B 1 453 ? 7.859 35.219 24.656 1 97.94 453 ILE B O 1
ATOM 7775 N N . CYS B 1 454 ? 7.766 37.406 25.266 1 97.19 454 CYS B N 1
ATOM 7776 C CA . CYS B 1 454 ? 6.492 37.625 24.594 1 97.19 454 CYS B CA 1
ATOM 7777 C C . CYS B 1 454 ? 6.613 37.344 23.094 1 97.19 454 CYS B C 1
ATOM 7779 O O . CYS B 1 454 ? 5.723 36.75 22.484 1 97.19 454 CYS B O 1
ATOM 7781 N N . ARG B 1 455 ? 7.676 37.781 22.5 1 97.75 455 ARG B N 1
ATOM 7782 C CA . ARG B 1 455 ? 7.914 37.594 21.078 1 97.75 455 ARG B CA 1
ATOM 7783 C C . ARG B 1 455 ? 8.008 36.125 20.719 1 97.75 455 ARG B C 1
ATOM 7785 O O . ARG B 1 455 ? 7.277 35.625 19.859 1 97.75 455 ARG B O 1
ATOM 7792 N N . ARG B 1 456 ? 8.852 35.406 21.406 1 98.12 456 ARG B N 1
ATOM 7793 C CA . ARG B 1 456 ? 9.094 34 21.125 1 98.12 456 ARG B CA 1
ATOM 7794 C C . ARG B 1 456 ? 7.844 33.156 21.375 1 98.12 456 ARG B C 1
ATOM 7796 O O . ARG B 1 456 ? 7.508 32.281 20.594 1 98.12 456 ARG B O 1
ATOM 7803 N N . CYS B 1 457 ? 7.188 33.438 22.469 1 98.5 457 CYS B N 1
ATOM 7804 C CA . CYS B 1 457 ? 5.953 32.75 22.781 1 98.5 457 CYS B CA 1
ATOM 7805 C C . CYS B 1 457 ? 4.875 33.031 21.734 1 98.5 457 CYS B C 1
ATOM 7807 O O . CYS B 1 457 ? 4.094 32.156 21.375 1 98.5 457 CYS B O 1
ATOM 7809 N N . SER B 1 458 ? 4.828 34.281 21.297 1 98 458 SER B N 1
ATOM 7810 C CA . SER B 1 458 ? 3.828 34.625 20.297 1 98 458 SER B CA 1
ATOM 7811 C C . SER B 1 458 ? 4.117 33.969 18.953 1 98 458 SER B C 1
ATOM 7813 O O . SER B 1 458 ? 3.193 33.625 18.219 1 98 458 SER B O 1
ATOM 7815 N N . ILE B 1 459 ? 5.371 33.812 18.609 1 98.44 459 ILE B N 1
ATOM 7816 C CA . ILE B 1 459 ? 5.727 33.062 17.422 1 98.44 459 ILE B CA 1
ATOM 7817 C C . ILE B 1 459 ? 5.184 31.641 17.531 1 98.44 459 ILE B C 1
ATOM 7819 O O . ILE B 1 459 ? 4.574 31.125 16.594 1 98.44 459 ILE B O 1
ATOM 7823 N N . LEU B 1 460 ? 5.352 31.047 18.719 1 98.62 460 LEU B N 1
ATOM 7824 C CA . LEU B 1 460 ? 4.91 29.672 18.938 1 98.62 460 LEU B CA 1
ATOM 7825 C C . LEU B 1 460 ? 3.389 29.578 18.969 1 98.62 460 LEU B C 1
ATOM 7827 O O . LEU B 1 460 ? 2.818 28.531 18.688 1 98.62 460 LEU B O 1
ATOM 7831 N N . LEU B 1 461 ? 2.688 30.688 19.234 1 98.62 461 LEU B N 1
ATOM 7832 C CA . LEU B 1 461 ? 1.238 30.703 19.391 1 98.62 461 LEU B CA 1
ATOM 7833 C C . LEU B 1 461 ? 0.539 30.922 18.062 1 98.62 461 LEU B C 1
ATOM 7835 O O . LEU B 1 461 ? -0.676 30.75 17.953 1 98.62 461 LEU B O 1
ATOM 7839 N N . GLN B 1 462 ? 1.234 31.234 17.016 1 98.44 462 GLN B N 1
ATOM 7840 C CA . GLN B 1 462 ? 0.675 31.594 15.711 1 98.44 462 GLN B CA 1
ATOM 7841 C C . GLN B 1 462 ? -0.236 30.5 15.18 1 98.44 462 GLN B C 1
ATOM 7843 O O . GLN B 1 462 ? -1.302 30.781 14.625 1 98.44 462 GLN B O 1
ATOM 7848 N N . PRO B 1 463 ? 0.113 29.234 15.359 1 98.62 463 PRO B N 1
ATOM 7849 C CA . PRO B 1 463 ? -0.76 28.188 14.82 1 98.62 463 PRO B CA 1
ATOM 7850 C C . PRO B 1 463 ? -2.109 28.125 15.531 1 98.62 463 PRO B C 1
ATOM 7852 O O . PRO B 1 463 ? -3.104 27.703 14.938 1 98.62 463 PRO B O 1
ATOM 7855 N N . VAL B 1 464 ? -2.164 28.578 16.766 1 98.62 464 VAL B N 1
ATOM 7856 C CA . VAL B 1 464 ? -3.336 28.406 17.609 1 98.62 464 VAL B CA 1
ATOM 7857 C C . VAL B 1 464 ? -4.195 29.672 17.562 1 98.62 464 VAL B C 1
ATOM 7859 O O . VAL B 1 464 ? -5.41 29.594 17.359 1 98.62 464 VAL B O 1
ATOM 7862 N N . VAL B 1 465 ? -3.564 30.812 17.75 1 98.19 465 VAL B N 1
ATOM 7863 C CA . VAL B 1 465 ? -4.254 32.094 17.734 1 98.19 465 VAL B CA 1
ATOM 7864 C C . VAL B 1 465 ? -3.572 33.031 16.75 1 98.19 465 VAL B C 1
ATOM 7866 O O . VAL B 1 465 ? -3.018 34.062 17.141 1 98.19 465 VAL B O 1
ATOM 7869 N N . PRO B 1 466 ? -3.766 32.812 15.508 1 97.56 466 PRO B N 1
ATOM 7870 C CA . PRO B 1 466 ? -2.992 33.531 14.484 1 97.56 466 PRO B CA 1
ATOM 7871 C C . PRO B 1 466 ? -3.215 35.031 14.531 1 97.56 466 PRO B C 1
ATOM 7873 O O . PRO B 1 466 ? -2.26 35.812 14.406 1 97.56 466 PRO B O 1
ATOM 7876 N N . ASN B 1 467 ? -4.391 35.5 14.734 1 95.75 467 ASN B N 1
ATOM 7877 C CA . ASN B 1 467 ? -4.664 36.938 14.727 1 95.75 467 ASN B CA 1
ATOM 7878 C C . ASN B 1 467 ? -4.102 37.625 15.961 1 95.75 467 ASN B C 1
ATOM 7880 O O . ASN B 1 467 ? -3.465 38.656 15.867 1 95.75 467 ASN B O 1
ATOM 7884 N N . TYR B 1 468 ? -4.363 37.031 17.109 1 96.19 468 TYR B N 1
ATOM 7885 C CA . TYR B 1 468 ? -3.869 37.594 18.359 1 96.19 468 TYR B CA 1
ATOM 7886 C C . TYR B 1 468 ? -2.346 37.594 18.406 1 96.19 468 TYR B C 1
ATOM 7888 O O . TYR B 1 468 ? -1.717 38.594 18.766 1 96.19 468 TYR B O 1
ATOM 7896 N N . ALA B 1 469 ? -1.766 36.438 18.109 1 97.38 469 ALA B N 1
ATOM 7897 C CA . ALA B 1 469 ? -0.31 36.344 18.062 1 97.38 469 ALA B CA 1
ATOM 7898 C C . ALA B 1 469 ? 0.288 37.344 17.094 1 97.38 469 ALA B C 1
ATOM 7900 O O . ALA B 1 469 ? 1.304 37.969 17.391 1 97.38 469 ALA B O 1
ATOM 7901 N N . GLY B 1 470 ? -0.349 37.5 15.914 1 96.44 470 GLY B N 1
ATOM 7902 C CA . GLY B 1 470 ? 0.092 38.5 14.953 1 96.44 470 GLY B CA 1
ATOM 7903 C C . GLY B 1 470 ? 0.046 39.906 15.5 1 96.44 470 GLY B C 1
ATOM 7904 O O . GLY B 1 470 ? 0.961 40.688 15.266 1 96.44 470 GLY B O 1
ATOM 7905 N N . SER B 1 471 ? -0.979 40.219 16.172 1 95.88 471 SER B N 1
ATOM 7906 C CA . SER B 1 471 ? -1.128 41.531 16.734 1 95.88 471 SER B CA 1
ATOM 7907 C C . SER B 1 471 ? -0.064 41.812 17.797 1 95.88 471 SER B C 1
ATOM 7909 O O . SER B 1 471 ? 0.41 42.938 17.922 1 95.88 471 SER B O 1
ATOM 7911 N N . VAL B 1 472 ? 0.248 40.812 18.609 1 96.56 472 VAL B N 1
ATOM 7912 C CA . VAL B 1 472 ? 1.299 40.938 19.609 1 96.56 472 VAL B CA 1
ATOM 7913 C C . VAL B 1 472 ? 2.643 41.188 18.922 1 96.56 472 VAL B C 1
ATOM 7915 O O . VAL B 1 472 ? 3.406 42.062 19.312 1 96.56 472 VAL B O 1
ATOM 7918 N N . LEU B 1 473 ? 2.912 40.406 17.922 1 97.38 473 LEU B N 1
ATOM 7919 C CA . LEU B 1 473 ? 4.168 40.531 17.203 1 97.38 473 LEU B CA 1
ATOM 7920 C C . LEU B 1 473 ? 4.254 41.875 16.5 1 97.38 473 LEU B C 1
ATOM 7922 O O . LEU B 1 473 ? 5.324 42.5 16.422 1 97.38 473 LEU B O 1
ATOM 7926 N N . ASP B 1 474 ? 3.143 42.344 15.977 1 96.38 474 ASP B N 1
ATOM 7927 C CA . ASP B 1 474 ? 3.086 43.688 15.406 1 96.38 474 ASP B CA 1
ATOM 7928 C C . ASP B 1 474 ? 3.428 44.75 16.453 1 96.38 474 ASP B C 1
ATOM 7930 O O . ASP B 1 474 ? 4.188 45.656 16.188 1 96.38 474 ASP B O 1
ATOM 7934 N N . ALA B 1 475 ? 2.855 44.625 17.609 1 95.5 475 ALA B N 1
ATOM 7935 C CA . ALA B 1 475 ? 3.088 45.562 18.703 1 95.5 475 ALA B CA 1
ATOM 7936 C C . ALA B 1 475 ? 4.562 45.594 19.094 1 95.5 475 ALA B C 1
ATOM 7938 O O . ALA B 1 475 ? 5.086 46.625 19.484 1 95.5 475 ALA B O 1
ATOM 7939 N N . LEU B 1 476 ? 5.215 44.469 18.984 1 96.12 476 LEU B N 1
ATOM 7940 C CA . LEU B 1 476 ? 6.617 44.344 19.359 1 96.12 476 LEU B CA 1
ATOM 7941 C C . LEU B 1 476 ? 7.535 44.719 18.203 1 96.12 476 LEU B C 1
ATOM 7943 O O . LEU B 1 476 ? 8.758 44.656 18.328 1 96.12 476 LEU B O 1
ATOM 7947 N N . GLY B 1 477 ? 6.879 45.031 17.031 1 95.94 477 GLY B N 1
ATOM 7948 C CA . GLY B 1 477 ? 7.641 45.5 15.891 1 95.94 477 GLY B CA 1
ATOM 7949 C C . GLY B 1 477 ? 8.336 44.375 15.133 1 95.94 477 GLY B C 1
ATOM 7950 O O . GLY B 1 477 ? 9.359 44.594 14.484 1 95.94 477 GLY B O 1
ATOM 7951 N N . VAL B 1 478 ? 7.871 43.219 15.258 1 96.44 478 VAL B N 1
ATOM 7952 C CA . VAL B 1 478 ? 8.477 42.094 14.578 1 96.44 478 VAL B CA 1
ATOM 7953 C C . VAL B 1 478 ? 7.977 42 13.141 1 96.44 478 VAL B C 1
ATOM 7955 O O . VAL B 1 478 ? 6.77 41.906 12.898 1 96.44 478 VAL B O 1
ATOM 7958 N N . ASP B 1 479 ? 8.828 41.906 12.203 1 95.25 479 ASP B N 1
ATOM 7959 C CA . ASP B 1 479 ? 8.484 41.875 10.789 1 95.25 479 ASP B CA 1
ATOM 7960 C C . ASP B 1 479 ? 7.84 40.531 10.43 1 95.25 479 ASP B C 1
ATOM 7962 O O . ASP B 1 479 ? 8.164 39.5 11.023 1 95.25 479 ASP B O 1
ATOM 7966 N N . SER B 1 480 ? 7.055 40.594 9.359 1 94.38 480 SER B N 1
ATOM 7967 C CA . SER B 1 480 ? 6.32 39.406 8.938 1 94.38 480 SER B CA 1
ATOM 7968 C C . SER B 1 480 ? 7.27 38.281 8.484 1 94.38 480 SER B C 1
ATOM 7970 O O . SER B 1 480 ? 6.957 37.094 8.602 1 94.38 480 SER B O 1
ATOM 7972 N N . ASP B 1 481 ? 8.414 38.625 8.039 1 94.12 481 ASP B N 1
ATOM 7973 C CA . ASP B 1 481 ? 9.367 37.656 7.52 1 94.12 481 ASP B CA 1
ATOM 7974 C C . ASP B 1 481 ? 10.234 37.062 8.641 1 94.12 481 ASP B C 1
ATOM 7976 O O . ASP B 1 481 ? 11.047 36.188 8.406 1 94.12 481 ASP B O 1
ATOM 7980 N N . SER B 1 482 ? 10.031 37.531 9.875 1 96.44 482 SER B N 1
ATOM 7981 C CA . SER B 1 482 ? 10.82 37.062 11.016 1 96.44 482 SER B CA 1
ATOM 7982 C C . SER B 1 482 ? 9.938 36.375 12.055 1 96.44 482 SER B C 1
ATOM 7984 O O . SER B 1 482 ? 10.109 36.594 13.258 1 96.44 482 SER B O 1
ATOM 7986 N N . ARG B 1 483 ? 8.984 35.656 11.531 1 97.44 483 ARG B N 1
ATOM 7987 C CA . ARG B 1 483 ? 8 35.062 12.453 1 97.44 483 ARG B CA 1
ATOM 7988 C C . ARG B 1 483 ? 7.953 33.562 12.328 1 97.44 483 ARG B C 1
ATOM 7990 O O . ARG B 1 483 ? 6.957 32.938 12.688 1 97.44 483 ARG B O 1
ATOM 7997 N N . THR B 1 484 ? 9.008 32.906 11.836 1 97 484 THR B N 1
ATOM 7998 C CA . THR B 1 484 ? 9.07 31.469 11.703 1 97 484 THR B CA 1
ATOM 7999 C C . THR B 1 484 ? 9.656 30.828 12.961 1 97 484 THR B C 1
ATOM 8001 O O . THR B 1 484 ? 10.086 31.547 13.875 1 97 484 THR B O 1
ATOM 8004 N N . LEU B 1 485 ? 9.617 29.516 12.938 1 96.31 485 LEU B N 1
ATOM 8005 C CA . LEU B 1 485 ? 10.141 28.781 14.086 1 96.31 485 LEU B CA 1
ATOM 8006 C C . LEU B 1 485 ? 11.617 29.094 14.297 1 96.31 485 LEU B C 1
ATOM 8008 O O . LEU B 1 485 ? 12.094 29.125 15.438 1 96.31 485 LEU B O 1
ATOM 8012 N N . GLU B 1 486 ? 12.32 29.359 13.211 1 94.81 486 GLU B N 1
ATOM 8013 C CA . GLU B 1 486 ? 13.734 29.703 13.281 1 94.81 486 GLU B CA 1
ATOM 8014 C C . GLU B 1 486 ? 13.953 31.016 14.023 1 94.81 486 GLU B C 1
ATOM 8016 O O . GLU B 1 486 ? 15.008 31.234 14.617 1 94.81 486 GLU B O 1
ATOM 8021 N N . HIS B 1 487 ? 12.977 31.828 14.07 1 96.25 487 HIS B N 1
ATOM 8022 C CA . HIS B 1 487 ? 13.07 33.156 14.688 1 96.25 487 HIS B CA 1
ATOM 8023 C C . HIS B 1 487 ? 12.695 33.094 16.172 1 96.25 487 HIS B C 1
ATOM 8025 O O . HIS B 1 487 ? 12.828 34.094 16.891 1 96.25 487 HIS B O 1
ATOM 8031 N N . ALA B 1 488 ? 12.188 31.922 16.609 1 96.75 488 ALA B N 1
ATOM 8032 C CA . ALA B 1 488 ? 11.867 31.766 18.031 1 96.75 488 ALA B CA 1
ATOM 8033 C C . ALA B 1 488 ? 13.133 31.547 18.844 1 96.75 488 ALA B C 1
ATOM 8035 O O . ALA B 1 488 ? 13.227 30.594 19.625 1 96.75 488 ALA B O 1
ATOM 8036 N N . ARG B 1 489 ? 14.07 32.312 18.594 1 95.31 489 ARG B N 1
ATOM 8037 C CA . ARG B 1 489 ? 15.352 32.312 19.297 1 95.31 489 ARG B CA 1
ATOM 8038 C C . ARG B 1 489 ? 15.703 33.719 19.781 1 95.31 489 ARG B C 1
ATOM 8040 O O . ARG B 1 489 ? 15.023 34.688 19.422 1 95.31 489 ARG B O 1
ATOM 8047 N N . LEU B 1 490 ? 16.781 33.781 20.625 1 94.62 490 LEU B N 1
ATOM 8048 C CA . LEU B 1 490 ? 17.219 35.094 21.141 1 94.62 490 LEU B CA 1
ATOM 8049 C C . LEU B 1 490 ? 17.594 36.031 20 1 94.62 490 LEU B C 1
ATOM 8051 O O . LEU B 1 490 ? 18.219 35.594 19.016 1 94.62 490 LEU B O 1
ATOM 8055 N N . CYS B 1 491 ? 17.016 37.219 20.078 1 91.75 491 CYS B N 1
ATOM 8056 C CA . CYS B 1 491 ? 17.391 38.219 19.094 1 91.75 491 CYS B CA 1
ATOM 8057 C C . CYS B 1 491 ? 18.094 39.406 19.766 1 91.75 491 CYS B C 1
ATOM 8059 O O . CYS B 1 491 ? 18.078 39.5 20.984 1 91.75 491 CYS B O 1
ATOM 8061 N N . ALA B 1 492 ? 18.656 40.281 18.984 1 90.69 492 ALA B N 1
ATOM 8062 C CA . ALA B 1 492 ? 19.453 41.375 19.5 1 90.69 492 ALA B CA 1
ATOM 8063 C C . ALA B 1 492 ? 18.578 42.562 19.875 1 90.69 492 ALA B C 1
ATOM 8065 O O . ALA B 1 492 ? 18.969 43.406 20.688 1 90.69 492 ALA B O 1
ATOM 8066 N N . GLY B 1 493 ? 17.469 42.656 19.406 1 93.19 493 GLY B N 1
ATOM 8067 C CA . GLY B 1 493 ? 16.609 43.812 19.625 1 93.19 493 GLY B CA 1
ATOM 8068 C C . GLY B 1 493 ? 17.125 45.094 18.984 1 93.19 493 GLY B C 1
ATOM 8069 O O . GLY B 1 493 ? 17.953 45.031 18.062 1 93.19 493 GLY B O 1
ATOM 8070 N N . GLY B 1 494 ? 16.516 46.219 19.375 1 93.25 494 GLY B N 1
ATOM 8071 C CA . GLY B 1 494 ? 17.016 47.5 18.922 1 93.25 494 GLY B CA 1
ATOM 8072 C C . GLY B 1 494 ? 16.156 48.156 17.844 1 93.25 494 GLY B C 1
ATOM 8073 O O . GLY B 1 494 ? 16.578 49.094 17.188 1 93.25 494 GLY B O 1
ATOM 8074 N N . TRP B 1 495 ? 14.992 47.656 17.625 1 96.06 495 TRP B N 1
ATOM 8075 C CA . TRP B 1 495 ? 14.117 48.25 16.625 1 96.06 495 TRP B CA 1
ATOM 8076 C C . TRP B 1 495 ? 12.93 48.938 17.281 1 96.06 495 TRP B C 1
ATOM 8078 O O . TRP B 1 495 ? 12.758 48.875 18.5 1 96.06 495 TRP B O 1
ATOM 8088 N N . ASN B 1 496 ? 12.148 49.625 16.531 1 95.69 496 ASN B N 1
ATOM 8089 C CA . ASN B 1 496 ? 10.992 50.344 17.047 1 95.69 496 ASN B CA 1
ATOM 8090 C C . ASN B 1 496 ? 9.797 49.406 17.266 1 95.69 496 ASN B C 1
ATOM 8092 O O . ASN B 1 496 ? 9.57 48.5 16.484 1 95.69 496 ASN B O 1
ATOM 8096 N N . LEU B 1 497 ? 9.094 49.656 18.359 1 95.81 497 LEU B N 1
ATOM 8097 C CA . LEU B 1 497 ? 7.852 48.938 18.609 1 95.81 497 LEU B CA 1
ATOM 8098 C C . LEU B 1 497 ? 6.762 49.406 17.641 1 95.81 497 LEU B C 1
ATOM 8100 O O . LEU B 1 497 ? 6.879 50.469 17.016 1 95.81 497 LEU B O 1
ATOM 8104 N N . GLY B 1 498 ? 5.816 48.531 17.484 1 92.38 498 GLY B N 1
ATOM 8105 C CA . GLY B 1 498 ? 4.652 48.906 16.703 1 92.38 498 GLY B CA 1
ATOM 8106 C C . GLY B 1 498 ? 3.758 49.906 17.406 1 92.38 498 GLY B C 1
ATOM 8107 O O . GLY B 1 498 ? 3.881 50.125 18.609 1 92.38 498 GLY B O 1
ATOM 8108 N N . THR B 1 499 ? 2.826 50.438 16.688 1 85.69 499 THR B N 1
ATOM 8109 C CA . THR B 1 499 ? 1.991 51.5 17.219 1 85.69 499 THR B CA 1
ATOM 8110 C C . THR B 1 499 ? 0.687 50.938 17.781 1 85.69 499 THR B C 1
ATOM 8112 O O . THR B 1 499 ? 0.068 51.531 18.656 1 85.69 499 THR B O 1
ATOM 8115 N N . ILE B 1 500 ? 0.396 49.875 17.266 1 77.62 500 ILE B N 1
ATOM 8116 C CA . ILE B 1 500 ? -0.882 49.281 17.672 1 77.62 500 ILE B CA 1
ATOM 8117 C C . ILE B 1 500 ? -0.656 48.281 18.797 1 77.62 500 ILE B C 1
ATOM 8119 O O . ILE B 1 500 ? 0.192 47.375 18.672 1 77.62 500 ILE B O 1
ATOM 8123 N N . ARG B 1 501 ? -1.39 48.5 19.859 1 78.31 501 ARG B N 1
ATOM 8124 C CA . ARG B 1 501 ? -1.24 47.594 20.984 1 78.31 501 ARG B CA 1
ATOM 8125 C C . ARG B 1 501 ? -2.281 46.469 20.938 1 78.31 501 ARG B C 1
ATOM 8127 O O . ARG B 1 501 ? -3.443 46.719 20.609 1 78.31 501 ARG B O 1
ATOM 8134 N N . PRO B 1 502 ? -1.729 45.281 21.156 1 73.62 502 PRO B N 1
ATOM 8135 C CA . PRO B 1 502 ? -2.633 44.125 21.141 1 73.62 502 PRO B CA 1
ATOM 8136 C C . PRO B 1 502 ? -3.449 44 22.422 1 73.62 502 PRO B C 1
ATOM 8138 O O . PRO B 1 502 ? -2.943 44.281 23.516 1 73.62 502 PRO B O 1
ATOM 8141 N N . LYS B 1 503 ? -4.734 44.094 22.391 1 73.62 503 LYS B N 1
ATOM 8142 C CA . LYS B 1 503 ? -5.523 43.812 23.578 1 73.62 503 LYS B CA 1
ATOM 8143 C C . LYS B 1 503 ? -6.543 42.688 23.297 1 73.62 503 LYS B C 1
ATOM 8145 O O . LYS B 1 503 ? -7.297 42.781 22.328 1 73.62 503 LYS B O 1
ATOM 8150 N N . PHE B 1 504 ? -6.234 41.594 24.047 1 80.88 504 PHE B N 1
ATOM 8151 C CA . PHE B 1 504 ? -7.324 40.625 24.094 1 80.88 504 PHE B CA 1
ATOM 8152 C C . PHE B 1 504 ? -8.43 41.094 25.031 1 80.88 504 PHE B C 1
ATOM 8154 O O . PHE B 1 504 ? -8.227 41.219 26.234 1 80.88 504 PHE B O 1
ATOM 8161 N N . ASN B 1 505 ? -9.547 41.438 24.453 1 83.06 505 ASN B N 1
ATOM 8162 C CA . ASN B 1 505 ? -10.633 41.969 25.25 1 83.06 505 ASN B CA 1
ATOM 8163 C C . ASN B 1 505 ? -11.156 40.969 26.281 1 83.06 505 ASN B C 1
ATOM 8165 O O . ASN B 1 505 ? -11.477 39.844 25.922 1 83.06 505 ASN B O 1
ATOM 8169 N N . LYS B 1 506 ? -11.141 41.438 27.5 1 87.69 506 LYS B N 1
ATOM 8170 C CA . LYS B 1 506 ? -11.695 40.562 28.531 1 87.69 506 LYS B CA 1
ATOM 8171 C C . LYS B 1 506 ? -13.172 40.25 28.281 1 87.69 506 LYS B C 1
ATOM 8173 O O . LYS B 1 506 ? -13.906 41.125 27.828 1 87.69 506 LYS B O 1
ATOM 8178 N N . ILE B 1 507 ? -13.5 39.094 28.609 1 87.75 507 ILE B N 1
ATOM 8179 C CA . ILE B 1 507 ? -14.867 38.625 28.375 1 87.75 507 ILE B CA 1
ATOM 8180 C C . ILE B 1 507 ? -15.664 38.688 29.672 1 87.75 507 ILE B C 1
ATOM 8182 O O . ILE B 1 507 ? -15.211 38.219 30.719 1 87.75 507 ILE B O 1
ATOM 8186 N N . ALA B 1 508 ? -16.797 39.438 29.531 1 79.06 508 ALA B N 1
ATOM 8187 C CA . ALA B 1 508 ? -17.656 39.562 30.703 1 79.06 508 ALA B CA 1
ATOM 8188 C C . ALA B 1 508 ? -18.391 38.281 31.016 1 79.06 508 ALA B C 1
ATOM 8190 O O . ALA B 1 508 ? -18.859 37.594 30.094 1 79.06 508 ALA B O 1
ATOM 8191 N N . LEU B 1 509 ? -18.219 37.75 32.25 1 65.88 509 LEU B N 1
ATOM 8192 C CA . LEU B 1 509 ? -18.922 36.562 32.719 1 65.88 509 LEU B CA 1
ATOM 8193 C C . LEU B 1 509 ? -20.375 36.875 33.031 1 65.88 509 LEU B C 1
ATOM 8195 O O . LEU B 1 509 ? -20.688 38 33.438 1 65.88 509 LEU B O 1
#

Sequence (1018 aa):
MRRLLSKFFAQKPTRNLPKLVTTPIFYVNDVPHVGHLYTALLGDAWSRFQRLQGIDYHFTTGTDEHGLKVHQSALKHGEDPLAFCDKVSGRFRQLFAEFDIQHSDFIRTTEERHIEAVEFFWECMQLSRLVSKSTYEGWYDSLDEVFIPEVNTTRAGDQRLAVGSNHVLTWSSEENYVFDLPQLKDDLLTWVQGPNRIHPASFLPILEKLIEDEIHKVSISRPASRLSWGIPVPGDESQTIYVWLDALVNYLTVCGYPKLQFWPGTHIIGKDILKFHGVYWPAFLMAAGLMPPKQLVVHSHWLVDNVKMSKSIGNTVNPLALKDQFSVDGWRYFLLREGVLGHDGNFNAGKMAALLNAELADTLGNLVLRCASVKLNPEQVYPHGTRNDLFPASLVDQVSENFQNFYFYRGLEEIQGVLRKCNAFVQESEPWVLRKQGKEEKLREVLFIAMDICRRCSILLQPVVPNYAGSVLDALGVDSDSRTLEHARLCAGGWNLGTIRPKFNKIALMRRLLSKFFAQKPTRNLPKLVTTPIFYVNDVPHVGHLYTALLGDAWSRFQRLQGIDYHFTTGTDEHGLKVHQSALKHGEDPLAFCDKVSGRFRQLFAEFDIQHSDFIRTTEERHIEAVEFFWECMQLSRLVSKSTYEGWYDSLDEVFIPEVNTTRAGDQRLAVGSNHVLTWSSEENYVFDLPQLKDDLLTWVQGPNRIHPASFLPILEKLIEDEIHKVSISRPASRLSWGIPVPGDESQTIYVWLDALVNYLTVCGYPKLQFWPGTHIIGKDILKFHGVYWPAFLMAAGLMPPKQLVVHSHWLVDNVKMSKSIGNTVNPLALKDQFSVDGWRYFLLREGVLGHDGNFNAGKMAALLNAELADTLGNLVLRCASVKLNPEQVYPHGTRNDLFPASLVDQVSENFQNFYFYRGLEEIQGVLRKCNAFVQESEPWVLRKQGKEEKLREVLFIAMDICRRCSILLQPVVPNYAGSVLDALGVDSDSRTLEHARLCAGGWNLGTIRPKFNKIAL

Organism: NCBI:txid399045

pLDDT: mean 90.54, std 12.94, range [19.7, 98.75]

Secondary structure (DSSP, 8-state):
--STTSGGG-S---SS-PEEEEPPPEETTS---HHHHHHHHHHHHHHHHHHHTT--EEEEEEEE--SHHHHHHHHHTT--HHHHHHHHHHHHHHHHHHTT---SEEEETTSHHHHHHHHHHHHHHHTTTTEEEEEEEEEEETTTTEEE-GGGEEEETTEEEETTT--EEEEEEEEEEEE-GGGGHHHHHHHHTSTT-EESGGGHHHHHHHHHHS-S-EE-EEETTT--SSPEETTEEEEEE-HHHHHHTHHHHTTTTTS-TT-S-EEEEEGGGHHIIIIIHHHHHHHTTBPPPSEEEEE--EEETTEE--TTTT----GGGGHHHH-HHHHHHHHHHH-BTTB-EEE-HHHHHHHHIIIIIIIIIHHHHHHT-TTT-TT-B----S--TTS-TTHHHHHHHHHHTT-HHHHHHHHHHHHHHHHHHHHHH-HHHHHHHT-HHHHHHHHHHHHHHHHHHHHHHTTTSHHHHHHHHHHTT--GGG-SGGGSS-----SBPPSSPP--PPPP-/--STTSGGG-S---SS--EEEEPPPEETTS---HHHHHHHHHHHHHHHHHHHTT--EEEEEEEE--SHHHHHHHHHTT--HHHHHHHHHHHHHHHHHHTT---SEEEETTSHHHHHHHHHHHHHHHTTTTEEEEEEEEEEETTTTEEE-GGGEEEETTEEEETTT--EEEEEEEEEEEE-GGGGHHHHHHHHTSTT-EESGGGHHHHHHHHHHS-S-EE-EEETTT--SSPEETTEEEEEE-HHHHHHTHHHHTTTTTS-TT-S-EEEEEGGGHHIIIIIHHHHHHHTTBPPPSEEEEE--EEETTEE--TTTT----GGGGHHHH-HHHHHHHHHHH-BTTB-EEE-HHHHHHHHIIIIIIIIIHHHHHHT-TTT-TT-B----S--TTS-TTHHHHHHHHHHTT-HHHHHHHHHHHHHHHHHHHHHH-HHHHHHHT-HHHHHHHHHHHHHHHHHHHHHHTTTSHHHHHHHHHHTT--GGG-SGGGSS-----SBPPSSPP--PPPP-

Solvent-accessible surface area (backbone atoms only — not comparable to full-atom values): 53739 Å² total; per-residue (Å²): 136,78,69,80,70,61,73,82,61,75,62,77,78,76,78,73,55,42,42,33,36,30,42,59,53,45,62,48,64,58,81,76,34,52,61,56,51,46,53,49,45,53,53,30,27,42,43,41,46,35,42,38,70,73,40,52,57,44,31,35,37,37,31,32,62,53,30,56,60,33,42,51,45,13,52,75,70,71,39,55,50,67,60,38,36,53,50,41,48,47,50,45,52,46,52,35,55,68,55,69,46,73,60,74,41,76,48,47,58,81,37,67,69,34,48,53,28,40,48,53,48,50,53,17,29,53,48,21,78,40,48,44,79,41,77,46,73,46,35,30,31,74,87,75,68,42,74,44,57,73,88,49,45,41,78,57,88,94,40,40,22,35,62,92,75,62,43,70,40,44,81,46,75,44,70,30,38,33,33,52,45,51,81,43,49,68,63,51,53,56,53,60,68,38,85,74,23,40,33,57,62,82,51,42,66,58,48,55,50,46,47,68,71,59,52,45,74,38,73,51,31,36,43,25,90,77,35,68,50,52,55,58,34,82,99,38,74,65,28,12,40,25,52,68,62,53,51,58,44,47,72,42,32,79,18,52,43,92,50,32,37,34,43,53,28,34,37,41,39,51,59,90,50,38,62,54,62,67,45,49,44,35,50,54,29,44,46,38,27,27,45,45,65,54,24,39,38,42,24,47,55,57,22,42,75,81,33,76,59,34,80,88,76,59,56,62,52,47,57,76,81,45,31,82,70,50,36,50,43,43,52,40,39,45,50,40,51,62,40,45,45,89,41,66,25,67,48,44,73,67,60,48,37,53,49,45,29,52,54,45,20,63,38,54,25,41,47,51,52,55,59,62,24,56,88,75,26,71,85,40,54,33,39,58,44,90,76,58,85,82,57,62,88,56,49,66,60,51,30,48,56,24,39,75,69,69,33,40,25,59,23,50,49,54,50,49,52,48,49,50,52,44,50,50,49,47,61,74,62,34,52,73,55,29,57,74,69,63,40,58,69,62,34,38,48,54,38,22,43,50,50,51,50,52,47,34,47,27,41,71,33,33,36,52,22,46,66,59,22,46,36,43,33,39,23,59,41,51,52,85,90,60,53,36,58,85,48,52,52,94,63,53,60,66,46,55,38,37,88,55,76,48,71,51,78,70,50,87,126,138,77,68,82,72,60,73,86,60,71,65,76,80,79,78,72,57,42,43,33,37,29,44,60,55,45,62,48,64,58,81,74,34,51,60,58,51,47,53,47,45,54,54,32,27,44,43,40,46,36,43,38,70,72,39,52,58,45,31,34,38,37,30,32,62,54,31,57,61,32,44,51,46,12,53,75,69,71,38,55,48,67,60,39,36,53,50,43,46,47,50,47,51,46,51,36,54,66,55,68,48,73,60,74,42,76,48,45,58,80,38,66,68,35,47,52,28,41,49,53,48,48,54,15,29,53,47,22,78,40,48,44,79,40,77,45,72,46,35,31,30,73,87,75,68,41,72,42,57,73,87,49,45,40,77,55,88,94,41,40,22,35,62,94,77,61,43,68,40,44,82,47,76,45,71,29,37,33,32,50,46,52,81,44,48,68,61,51,53,56,54,60,68,38,84,74,23,41,35,58,62,81,51,42,65,56,49,56,49,47,48,68,72,58,54,44,74,40,72,51,30,35,42,25,90,76,34,68,51,52,55,58,33,82,97,39,74,64,27,12,42,24,53,67,63,53,53,60,42,47,71,40,32,80,16,53,44,90,50,33,38,34,44,51,29,34,38,41,39,50,58,90,50,39,61,53,62,68,45,48,45,35,50,54,29,44,46,38,28,27,46,46,65,56,24,40,38,42,24,48,55,58,22,42,74,82,32,78,59,33,80,87,75,60,56,62,52,47,56,76,82,46,30,82,70,50,36,49,43,43,51,42,40,46,51,40,52,62,39,44,45,91,40,67,24,68,47,43,71,66,59,46,37,54,50,46,28,52,56,46,20,63,38,55,26,41,50,51,52,55,57,62,25,55,88,77,26,71,84,41,55,32,40,58,43,89,74,58,86,81,58,62,89,55,50,66,57,51,32,49,54,25,40,73,68,68,33,40,26,59,23,50,50,54,50,47,53,50,48,50,51,46,50,51,49,49,61,74,62,33,50,72,55,28,57,75,69,64,39,57,69,61,34,38,47,54,39,22,43,49,50,50,50,53,46,35,49,28,44,71,33,31,36,52,22,46,66,59,22,47,35,43,31,39,24,58,41,51,53,86,89,59,52,37,56,85,48,51,53,94,64,54,60,63,46,55,38,37,89,54,77,48,70,51,76,72,49,85,126

InterPro domains:
  IPR009080 Aminoacyl-tRNA synthetase, class Ia, anticodon-binding [SSF47323] (360-504)
  IPR014729 Rossmann-like alpha/beta/alpha sandwich fold [G3DSA:3.40.50.620] (21-339)
  IPR014758 Methionyl-tRNA synthetase [TIGR00398] (20-487)
  IPR015413 Methionyl/Leucyl tRNA synthetase [PF09334] (20-371)
  IPR023457 Methionine-tRNA synthetase, type 2 [PTHR43326] (18-482)
  IPR033911 Methioninyl-tRNA synthetase core domain [PR01041] (21-34)
  IPR033911 Methioninyl-tRNA synthetase core domain [PR01041] (53-67)
  IPR033911 Methioninyl-tRNA synthetase core domain [PR01041] (101-112)
  IPR033911 Methioninyl-tRNA synthetase core domain [PR01041] (241-252)
  IPR033911 Methioninyl-tRNA synthetase core domain [PR01041] (267-282)
  IPR033911 Methioninyl-tRNA synthetase core domain [PR01041] (359-370)
  IPR033911 Methioninyl-tRNA synthetase core domain [cd00814] (18-347)
  IPR041872 Methionyl-tRNA synthetase, anticodon-binding domain [cd07957] (356-476)

Foldseek 3Di:
DVPVPPPVPPDPPLPDFAAEEEEAEAELLDADFLQLVLLLLLQQLLQVQCVLVVHHHQYEYEHQQFADSLCVSCVVVPHDSVVSSVVRRVNVVVQCVQLVRDHNYYDYLPDPLLLVLLQVLLVLLVVFPFKDKDWDKAWAQRVVRFGDHPVQWDDDPPFIAGHPVRGTTDIDIDTAMKGQLLVCLVVLLVQLPDPQAEPPCVCSVVLNVLSVVVRGITGFWDQCVSTVGARAHVPHNRIHGRSLSSSLSVCQSVLSPPVRNSPQHEYEYEPVCCSSLSRVNQSSQVSSVHHRHPHYQYAYAEAEPPHRDDVVVPRGHHCVVCCVQQPSLLSLCQSLQQGDRVDYGYDDPVVSLVVCCVQVFVFLQVLLCVLQPCLLPVVQWQFFDDDAPLDDPCLLVQLSVCSVSSNNNRNSVSLSVSSVSLVVLCVVLVSNVCSVVVVNVSSSVNSNNSLLSSLLSLLSCCSRRVVLSVQSCQQNVHDPVQSRSVNSDDDGTTGHGHDGRRHDDRRDD/DPPVPPPVPDDPPLPDFAAEEEEAEAELLDADFLFLVLLLLLQQLLQVQCVLVVHHHQYEYEHQQFADSLVVSCVVVPHDSVVSSVVRRVNVVVQCVQLVRDHNYYDYLPDPLLLVLLQVLLVLLVVFPFKDKDWDKAWAQRVVRFGDHPVQWDDDPPFIAGHPVRGTTDIDIDTAMKGQLLVCLVVLLVQLPDPQAEPPCVCSVVLNVLSVVVRGITGFWDQCVSTVGARAHVPHNRIHGRSLSSSLSVCQSVLSPPVRNSPQHEYEYEPVCCSSLSRVNQSSQVSSVHHRHPHYQYAYAEAEPPHRDDVVVPRTHHCVVCCVQQPSLLSLCQSLQQGDRVDYGYDDPVVSLVVCCVQPFVFLQVLLCVLQPCLLPVVQWQFFDDDAPLDDPCLLVQLSVCSVSSNNNRNSVSLSVSSVSLVVLCVVLVSNVCSVVVVNVSSSVNSNNSLLSSLLSLLSCCSRRVVLSVQSCQQNVHDPVQSRSVNSDDDGITGHGHDGRRHDDRRDD